Protein AF-A0A2E5Y3A7-F1 (afdb_monomer)

pLDDT: mean 93.8, std 6.62, range [43.12, 98.75]

Radius of gyration: 29.89 Å; Cα contacts (8 Å, |Δi|>4): 1494; chains: 1; bounding box: 70×61×89 Å

Mean predicted aligned error: 5.94 Å

Foldseek 3Di:
DLPDPPQFVLQKDWLAPFDAFDDQAAAEEEEDFQLALPQFSSVVVRQVNLQVVLHAYEYEYEAECPDPQFEQALVQQVLLSLLQSVVSCVVLLHHYFYHYDFVVFHFPQLLVCLEGHSEYEYEDALFPPVVVVLNVSRVNHPHIYMYGHQQALQHCSNQLAADQALVVVCVVCVVVCVVQQLDDRDDDDDDRRDHGPDDHSTDTDPSVCCVDLVVVLVSNLRHPHQLLQFHQLVDHHALLSLQLLLVCCLPPALLQQVVQQQFQLCPSSDSPNLLCSRSSRDGPSVSRNSLVVVVDPSSVVVCSCRNRLQVSLVSLSSNDPHLLDLVSADPVLVVQQVVQLPFDQPAADDLVCLQLLPDPAPLLSLQSLLQRQRLDGRLNVLLQNLLCQQSHANGPRRSSVSSLSSNQNRHSNHPHSSSSQSSSLSSHRNHDFQDDQDHRRTRRDDDDSVVVVVVHPSVSSSCVSLDAPDDDDFAEEEEALALLSLLLQLSCVSSPGQYEYEYLAPDGHVQQDWDDDPLFIFGAFDADPPLDFGNCPVSVVSCPPHHYHYNWAWQAWADDPQWIWTATPVRDIGTHSFYEYADQQLSVVRRYPDDDDPCSVVQDAQKKKKKKKRFPWFDDPVLQPDDDLQWDHWDARTSDSGGRIIITITDSVNCVVCVPPDFVVVQVVVCVRCVVVPDPRRVRIDITMDIGPHRFGDAADDDDDDLRYFYAYQNHAPPRRDSVRRSSRSSSRSNSNVSSVSVVDDDDDSDRPDDPD

Nearest PDB structures (foldseek):
  7ye0-assembly1_A  TM=8.799E-01  e=3.529E-33  Methanosarcina mazei Go1
  7vjh-assembly1_A  TM=8.944E-01  e=1.082E-31  Methanosarcina mazei Go1
  8oy8-assembly2_B  TM=9.076E-01  e=2.413E-31  Methanosarcina mazei Go1
  8kcm-assembly1_A  TM=8.719E-01  e=1.340E-31  Methanosarcina mazei Go1
  8oy6-assembly2_B  TM=8.925E-01  e=6.666E-31  Methanosarcina mazei Go1

Structure (mmCIF, N/CA/C/O backbone):
data_AF-A0A2E5Y3A7-F1
#
_entry.id   AF-A0A2E5Y3A7-F1
#
loop_
_atom_site.group_PDB
_atom_site.id
_atom_site.type_symbol
_atom_site.label_atom_id
_atom_site.label_alt_id
_atom_site.label_comp_id
_atom_site.label_asym_id
_atom_site.label_entity_id
_atom_site.label_seq_id
_atom_site.pdbx_PDB_ins_code
_atom_site.Cartn_x
_atom_site.Cartn_y
_atom_site.Cartn_z
_atom_site.occupancy
_atom_site.B_iso_or_equiv
_atom_site.auth_seq_id
_atom_site.auth_comp_id
_atom_site.auth_asym_id
_atom_site.auth_atom_id
_atom_site.pdbx_PDB_model_num
ATOM 1 N N . MET A 1 1 ? -22.353 -8.988 30.014 1.00 82.06 1 MET A N 1
ATOM 2 C CA . MET A 1 1 ? -21.190 -9.727 29.479 1.00 82.06 1 MET A CA 1
ATOM 3 C C . MET A 1 1 ? -20.056 -9.684 30.504 1.00 82.06 1 MET A C 1
ATOM 5 O O . MET A 1 1 ? -19.589 -8.594 30.811 1.00 82.06 1 MET A O 1
ATOM 9 N N . PHE A 1 2 ? -19.720 -10.824 31.126 1.00 88.38 2 PHE A N 1
ATOM 10 C CA . PHE A 1 2 ? -18.638 -11.013 32.124 1.00 88.38 2 PHE A CA 1
ATOM 11 C C . PHE A 1 2 ? -18.573 -10.039 33.332 1.00 88.38 2 PHE A C 1
ATOM 13 O O . PHE A 1 2 ? -17.586 -10.009 34.068 1.00 88.38 2 PHE A O 1
ATOM 20 N N . ASN A 1 3 ? -19.650 -9.292 33.605 1.00 89.31 3 ASN A N 1
ATOM 21 C CA . ASN A 1 3 ? -19.736 -8.161 34.549 1.00 89.31 3 ASN A CA 1
ATOM 22 C C . ASN A 1 3 ? -18.676 -7.076 34.308 1.00 89.31 3 ASN A C 1
ATOM 24 O O . ASN A 1 3 ? -18.143 -6.505 35.258 1.00 89.31 3 ASN A O 1
ATOM 28 N N . LEU A 1 4 ? -18.365 -6.804 33.040 1.00 95.56 4 LEU A N 1
ATOM 29 C CA . LEU A 1 4 ? -17.584 -5.627 32.682 1.00 95.56 4 LEU A CA 1
ATOM 30 C C . LEU A 1 4 ? -18.317 -4.343 33.122 1.00 95.56 4 LEU A C 1
ATOM 32 O O . LEU A 1 4 ? -19.550 -4.303 33.069 1.00 95.56 4 LEU A O 1
ATOM 36 N N . PRO A 1 5 ? -17.585 -3.292 33.533 1.00 95.38 5 PRO A N 1
ATOM 37 C CA . PRO A 1 5 ? -18.178 -2.000 33.864 1.00 95.38 5 PRO A CA 1
ATOM 38 C C . PRO A 1 5 ? -18.898 -1.397 32.653 1.00 95.38 5 PRO A C 1
ATOM 40 O O . PRO A 1 5 ? -18.556 -1.696 31.506 1.00 95.38 5 PRO A O 1
ATOM 43 N N . GLU A 1 6 ? -19.870 -0.512 32.905 1.00 93.56 6 GLU A N 1
ATOM 44 C CA . GLU A 1 6 ? -20.786 -0.016 31.868 1.00 93.56 6 GLU A CA 1
ATOM 45 C C . GLU A 1 6 ? -20.044 0.502 30.626 1.00 93.56 6 GLU A C 1
ATOM 47 O O . GLU A 1 6 ? -20.345 0.048 29.525 1.00 93.56 6 GLU A O 1
ATOM 52 N N . HIS A 1 7 ? -19.015 1.341 30.820 1.00 94.12 7 HIS A N 1
ATOM 53 C CA . HIS A 1 7 ? -18.219 1.965 29.752 1.00 94.12 7 HIS A CA 1
ATOM 54 C C . HIS A 1 7 ? -17.509 0.980 28.804 1.00 94.12 7 HIS A C 1
ATOM 56 O O . HIS A 1 7 ? -17.162 1.372 27.688 1.00 94.12 7 HIS A O 1
ATOM 62 N N . LEU A 1 8 ? -17.302 -0.273 29.230 1.00 97.06 8 LEU A N 1
ATOM 63 C CA . LEU A 1 8 ? -16.790 -1.363 28.394 1.00 97.06 8 LEU A CA 1
ATOM 64 C C . LEU A 1 8 ? -17.923 -2.264 27.910 1.00 97.06 8 LEU A C 1
ATOM 66 O O . LEU A 1 8 ? -17.979 -2.598 26.733 1.00 97.06 8 LEU A O 1
ATOM 70 N N . SER A 1 9 ? -18.850 -2.640 28.795 1.00 96.94 9 SER A N 1
ATOM 71 C CA . SER A 1 9 ? -19.910 -3.604 28.475 1.00 96.94 9 SER A CA 1
ATOM 72 C C . SER A 1 9 ? -20.806 -3.158 27.314 1.00 96.94 9 SER A C 1
ATOM 74 O O . SER A 1 9 ? -21.195 -3.989 26.500 1.00 96.94 9 SER A O 1
ATOM 76 N N . GLU A 1 10 ? -21.070 -1.853 27.180 1.00 96.38 10 GLU A N 1
ATOM 77 C CA . GLU A 1 10 ? -21.859 -1.294 26.074 1.00 96.38 10 GLU A CA 1
ATOM 78 C C . GLU A 1 10 ? -21.146 -1.363 24.712 1.00 96.38 10 GLU A C 1
ATOM 80 O O . GLU A 1 10 ? -21.779 -1.236 23.666 1.00 96.38 10 GLU A O 1
ATOM 85 N N . ARG A 1 11 ? -19.821 -1.546 24.723 1.00 97.69 11 ARG A N 1
ATOM 86 C CA . ARG A 1 11 ? -18.971 -1.662 23.530 1.00 97.69 11 ARG A CA 1
ATOM 87 C C . ARG A 1 11 ? -18.847 -3.097 23.048 1.00 97.69 11 ARG A C 1
ATOM 89 O O . ARG A 1 11 ? -18.307 -3.315 21.967 1.00 97.69 11 ARG A O 1
ATOM 96 N N . CYS A 1 12 ? -19.285 -4.055 23.859 1.00 97.81 12 CYS A N 1
ATOM 97 C CA . CYS A 1 12 ? -19.049 -5.465 23.620 1.00 97.81 12 CYS A CA 1
ATOM 98 C C . CYS A 1 12 ? -20.172 -6.105 22.798 1.00 97.81 12 CYS A C 1
ATOM 100 O O . CYS A 1 12 ? -21.354 -5.811 22.983 1.00 97.81 12 CYS A O 1
ATOM 102 N N . ARG A 1 13 ? -19.797 -7.068 21.959 1.00 96.19 13 ARG A N 1
ATOM 103 C CA . ARG A 1 13 ? -20.696 -7.959 21.228 1.00 96.19 13 ARG A CA 1
ATOM 104 C C . ARG A 1 13 ? -20.141 -9.383 21.281 1.00 96.19 13 ARG A C 1
ATOM 106 O O . ARG A 1 13 ? -18.950 -9.587 21.088 1.00 96.19 13 ARG A O 1
ATOM 113 N N . MET A 1 14 ? -21.008 -10.363 21.530 1.00 97.12 14 MET A N 1
ATOM 114 C CA . MET A 1 14 ? -20.636 -11.774 21.395 1.00 97.12 14 MET A CA 1
ATOM 115 C C . MET A 1 14 ? -20.523 -12.124 19.911 1.00 97.12 14 MET A C 1
ATOM 117 O O . MET A 1 14 ? -21.449 -11.835 19.147 1.00 97.12 14 MET A O 1
ATOM 121 N N . ALA A 1 15 ? -19.415 -12.746 19.519 1.00 96.94 15 ALA A N 1
ATOM 122 C CA . ALA A 1 15 ? -19.221 -13.258 18.166 1.00 96.94 15 ALA A CA 1
ATOM 123 C C . ALA A 1 15 ? -19.730 -14.702 18.010 1.00 96.94 15 ALA A C 1
ATOM 125 O O . ALA A 1 15 ? -20.079 -15.093 16.902 1.00 96.94 15 ALA A O 1
ATOM 126 N N . ASN A 1 16 ? -19.832 -15.467 19.104 1.00 96.94 16 ASN A N 1
ATOM 127 C CA . ASN A 1 16 ? -20.412 -16.813 19.141 1.00 96.94 16 ASN A CA 1
ATOM 128 C C . ASN A 1 16 ? -21.426 -16.984 20.289 1.00 96.94 16 ASN A C 1
ATOM 130 O O . ASN A 1 16 ? -21.703 -16.055 21.049 1.00 96.94 16 ASN A O 1
ATOM 134 N N . SER A 1 17 ? -22.022 -18.174 20.402 1.00 95.44 17 SER A N 1
ATOM 135 C CA . SER A 1 17 ? -23.049 -18.486 21.407 1.00 95.44 17 SER A CA 1
ATOM 136 C C . SER A 1 17 ? -22.498 -18.910 22.775 1.00 95.44 17 SER A C 1
ATOM 138 O O . SER A 1 17 ? -23.286 -19.117 23.697 1.00 95.44 17 SER A O 1
ATOM 140 N N . ILE A 1 18 ? -21.178 -19.051 22.930 1.00 94.75 18 ILE A N 1
ATOM 141 C CA . ILE A 1 18 ? -20.537 -19.524 24.166 1.00 94.75 18 ILE A CA 1
ATOM 142 C C . ILE A 1 18 ? -20.398 -18.345 25.135 1.00 94.75 18 ILE A C 1
ATOM 144 O O . ILE A 1 18 ? -19.720 -17.371 24.828 1.00 94.75 18 ILE A O 1
ATOM 148 N N . GLN A 1 19 ? -21.050 -18.404 26.300 1.00 90.00 19 GLN A N 1
ATOM 149 C CA . GLN A 1 19 ? -21.141 -17.261 27.229 1.00 90.00 19 GLN A CA 1
ATOM 150 C C . GLN A 1 19 ? -20.330 -17.414 28.518 1.00 90.00 19 GLN A C 1
ATOM 152 O O . GLN A 1 19 ? -20.164 -16.437 29.249 1.00 90.00 19 GLN A O 1
ATOM 157 N N . GLU A 1 20 ? -19.832 -18.612 28.805 1.00 90.12 20 GLU A N 1
ATOM 158 C CA . GLU A 1 20 ? -19.079 -18.919 30.019 1.00 90.12 20 GLU A CA 1
ATOM 159 C C . GLU A 1 20 ? -17.615 -19.184 29.677 1.00 90.12 20 GLU A C 1
ATOM 161 O O . GLU A 1 20 ? -17.314 -19.740 28.623 1.00 90.12 20 GLU A O 1
ATOM 166 N N . LEU A 1 21 ? -16.704 -18.759 30.558 1.00 90.12 21 LEU A N 1
ATOM 167 C CA . LEU A 1 21 ? -15.298 -19.125 30.420 1.00 90.12 21 LEU A CA 1
ATOM 168 C C . LEU A 1 21 ? -15.170 -20.627 30.676 1.00 90.12 21 LEU A C 1
ATOM 170 O O . LEU A 1 21 ? -15.662 -21.110 31.694 1.00 90.12 21 LEU A O 1
ATOM 174 N N . ASP A 1 22 ? -14.452 -21.320 29.802 1.00 74.44 22 ASP A N 1
ATOM 175 C CA . ASP A 1 22 ? -14.097 -22.726 29.980 1.00 74.44 22 ASP A CA 1
ATOM 176 C C . ASP A 1 22 ? -12.570 -22.895 29.967 1.00 74.44 22 ASP A C 1
ATOM 178 O O . ASP A 1 22 ? -11.840 -22.061 29.430 1.00 74.44 22 ASP A O 1
ATOM 182 N N . GLY A 1 23 ? -12.070 -23.956 30.596 1.00 81.88 23 GLY A N 1
ATOM 183 C CA . GLY A 1 23 ? -10.644 -24.259 30.665 1.00 81.88 23 GLY A CA 1
ATOM 184 C C . GLY A 1 23 ? -9.835 -23.338 31.588 1.00 81.88 23 GLY A C 1
ATOM 185 O O . GLY A 1 23 ? -10.364 -22.523 32.345 1.00 81.88 23 GLY A O 1
ATOM 186 N N . GLN A 1 24 ? -8.512 -23.532 31.583 1.00 86.94 24 GLN A N 1
ATOM 187 C CA . GLN A 1 24 ? -7.534 -22.805 32.416 1.00 86.94 24 GLN A CA 1
ATOM 188 C C . GLN A 1 24 ? -6.522 -22.002 31.579 1.00 86.94 24 GLN A C 1
ATOM 190 O O . GLN A 1 24 ? -5.546 -21.488 32.124 1.00 86.94 24 GLN A O 1
ATOM 195 N N . GLY A 1 25 ? -6.728 -21.912 30.263 1.00 93.69 25 GLY A N 1
ATOM 196 C CA . GLY A 1 25 ? -5.820 -21.215 29.357 1.00 93.69 25 GLY A CA 1
ATOM 197 C C . GLY A 1 25 ? -5.905 -19.689 29.447 1.00 93.69 25 GLY A C 1
ATOM 198 O O . GLY A 1 25 ? -6.652 -19.145 30.270 1.00 93.69 25 GLY A O 1
ATOM 199 N N . PRO A 1 26 ? -5.164 -18.964 28.599 1.00 96.94 26 PRO A N 1
ATOM 200 C CA . PRO A 1 26 ? -5.073 -17.517 28.691 1.00 96.94 26 PRO A CA 1
ATOM 201 C C . PRO A 1 26 ? -6.366 -16.845 28.215 1.00 96.94 26 PRO A C 1
ATOM 203 O O . PRO A 1 26 ? -7.112 -17.384 27.395 1.00 96.94 26 PRO A O 1
ATOM 206 N N . ILE A 1 27 ? -6.604 -15.629 28.697 1.00 97.88 27 ILE A N 1
ATOM 207 C CA . ILE A 1 27 ? -7.417 -14.645 27.989 1.00 97.88 27 ILE A CA 1
ATOM 208 C C . ILE A 1 27 ? -6.542 -14.103 26.858 1.00 97.88 27 ILE A C 1
ATOM 210 O O . ILE A 1 27 ? -5.498 -13.503 27.118 1.00 97.88 27 ILE A O 1
ATOM 214 N N . VAL A 1 28 ? -6.944 -14.324 25.609 1.00 98.31 28 VAL A N 1
ATOM 215 C CA . VAL A 1 28 ? -6.210 -13.829 24.439 1.00 98.31 28 VAL A CA 1
ATOM 216 C C . VAL A 1 28 ? -6.883 -12.562 23.940 1.00 98.31 28 VAL A C 1
ATOM 218 O O . VAL A 1 28 ? -8.041 -12.593 23.527 1.00 98.31 28 VAL A O 1
ATOM 221 N N . VAL A 1 29 ? -6.158 -11.445 23.949 1.00 98.75 29 VAL A N 1
ATOM 222 C CA . VAL A 1 29 ? -6.602 -10.195 23.324 1.00 98.75 29 VAL A CA 1
ATOM 223 C C . VAL A 1 29 ? -5.966 -10.101 21.942 1.00 98.75 29 VAL A C 1
ATOM 225 O O . VAL A 1 29 ? -4.791 -9.771 21.808 1.00 98.75 29 VAL A O 1
ATOM 228 N N . TRP A 1 30 ? -6.744 -10.408 20.910 1.00 98.50 30 TRP A N 1
ATOM 229 C CA . TRP A 1 30 ? -6.339 -10.327 19.511 1.00 98.50 30 TRP A CA 1
ATOM 230 C C . TRP A 1 30 ? -6.608 -8.928 18.950 1.00 98.50 30 TRP A C 1
ATOM 232 O O . TRP A 1 30 ? -7.759 -8.561 18.701 1.00 98.50 30 TRP A O 1
ATOM 242 N N . LEU A 1 31 ? -5.549 -8.154 18.718 1.00 97.81 31 LEU A N 1
ATOM 243 C CA . LEU A 1 31 ? -5.640 -6.789 18.193 1.00 97.81 31 LEU A CA 1
ATOM 244 C C . LEU A 1 31 ? -5.389 -6.761 16.681 1.00 97.81 31 LEU A C 1
ATOM 246 O O . LEU A 1 31 ? -4.356 -7.244 16.213 1.00 97.81 31 LEU A O 1
ATOM 250 N N . LYS A 1 32 ? -6.324 -6.173 15.923 1.00 94.00 32 LYS A N 1
ATOM 251 C CA . LYS A 1 32 ? -6.221 -5.995 14.460 1.00 94.00 32 LYS A CA 1
ATOM 252 C C . LYS A 1 32 ? -5.983 -4.536 14.054 1.00 94.00 32 LYS A C 1
ATOM 254 O O . LYS A 1 32 ? -5.368 -4.276 13.028 1.00 94.00 32 LYS A O 1
ATOM 259 N N . SER A 1 33 ? -6.504 -3.598 14.839 1.00 94.69 33 SER A N 1
ATOM 260 C CA . SER A 1 33 ? -6.679 -2.185 14.477 1.00 94.69 33 SER A CA 1
ATOM 261 C C . SER A 1 33 ? -6.700 -1.223 15.676 1.00 94.69 33 SER A C 1
ATOM 263 O O . SER A 1 33 ? -6.912 -0.035 15.482 1.00 94.69 33 SER A O 1
ATOM 265 N N . SER A 1 34 ? -6.515 -1.688 16.917 1.00 97.50 34 SER A N 1
ATOM 266 C CA . SER A 1 34 ? -6.374 -0.843 18.116 1.00 97.50 34 SER A CA 1
ATOM 267 C C . SER A 1 34 ? -4.986 -0.985 18.745 1.00 97.50 34 SER A C 1
ATOM 269 O O . SER A 1 34 ? -4.831 -1.451 19.872 1.00 97.50 34 SER A O 1
ATOM 271 N N . LEU A 1 35 ? -3.955 -0.596 17.991 1.00 98.38 35 LEU A N 1
ATOM 272 C CA . LEU A 1 35 ? -2.545 -0.810 18.335 1.00 98.38 35 LEU A CA 1
ATOM 273 C C . LEU A 1 35 ? -2.000 0.277 19.270 1.00 98.38 35 LEU A C 1
ATOM 275 O O . LEU A 1 35 ? -1.125 1.065 18.907 1.00 98.38 35 LEU A O 1
ATOM 279 N N . ARG A 1 36 ? -2.560 0.321 20.478 1.00 98.19 36 ARG A N 1
ATOM 280 C CA . ARG A 1 36 ? -2.144 1.201 21.572 1.00 98.19 36 ARG A CA 1
ATOM 281 C C . ARG A 1 36 ? -2.370 0.531 22.921 1.00 98.19 36 ARG A C 1
ATOM 283 O O . ARG A 1 36 ? -3.210 -0.367 23.035 1.00 98.19 36 ARG A O 1
ATOM 290 N N . THR A 1 37 ? -1.718 1.039 23.956 1.00 96.56 37 THR A N 1
ATOM 291 C CA . THR A 1 37 ? -1.928 0.574 25.333 1.00 96.56 37 THR A CA 1
ATOM 292 C C . THR A 1 37 ? -2.772 1.532 26.169 1.00 96.56 37 THR A C 1
ATOM 294 O O . THR A 1 37 ? -3.498 1.082 27.056 1.00 96.56 37 THR A O 1
ATOM 297 N N . HIS A 1 38 ? -2.766 2.830 25.857 1.00 94.94 38 HIS A N 1
ATOM 298 C CA . HIS A 1 38 ? -3.558 3.827 26.570 1.00 94.94 38 HIS A CA 1
ATOM 299 C C . HIS A 1 38 ? -5.018 3.851 26.094 1.00 94.94 38 HIS A C 1
ATOM 301 O O . HIS A 1 38 ? -5.309 3.930 24.897 1.00 94.94 38 HIS A O 1
ATOM 307 N N . GLU A 1 39 ? -5.958 3.842 27.045 1.00 95.94 39 GLU A N 1
ATOM 308 C CA . GLU A 1 39 ? -7.408 3.862 26.788 1.00 95.94 39 GLU A CA 1
ATOM 309 C C . GLU A 1 39 ? -7.834 2.861 25.705 1.00 95.94 39 GLU A C 1
ATOM 311 O O . GLU A 1 39 ? -8.492 3.220 24.719 1.00 95.94 39 GLU A O 1
ATOM 316 N N . ASN A 1 40 ? -7.391 1.611 25.837 1.00 97.81 40 ASN A N 1
ATOM 317 C CA . ASN A 1 40 ? -7.734 0.540 24.914 1.00 97.81 40 ASN A CA 1
ATOM 318 C C . ASN A 1 40 ? -8.821 -0.357 25.532 1.00 97.81 40 ASN A C 1
ATOM 320 O O . ASN A 1 40 ? -8.504 -1.178 26.395 1.00 97.81 40 ASN A O 1
ATOM 324 N N . PRO A 1 41 ? -10.086 -0.265 25.071 1.00 98.06 41 PRO A N 1
ATOM 325 C CA . PRO A 1 41 ? -11.188 -1.027 25.656 1.00 98.06 41 PRO A CA 1
ATOM 326 C C . PRO A 1 41 ? -10.985 -2.547 25.637 1.00 98.06 41 PRO A C 1
ATOM 328 O O . PRO A 1 41 ? -11.442 -3.228 26.553 1.00 98.06 41 PRO A O 1
ATOM 331 N N . ALA A 1 42 ? -10.309 -3.086 24.615 1.00 98.38 42 ALA A N 1
ATOM 332 C CA . ALA A 1 42 ? -10.057 -4.520 24.501 1.00 98.38 42 ALA A CA 1
ATOM 333 C C . ALA A 1 42 ? -9.033 -5.006 25.538 1.00 98.38 42 ALA A C 1
ATOM 335 O O . ALA A 1 42 ? -9.261 -6.018 26.202 1.00 98.38 42 ALA A O 1
ATOM 336 N N . ILE A 1 43 ? -7.942 -4.254 25.725 1.00 97.75 43 ILE A N 1
ATOM 337 C CA . ILE A 1 43 ? -6.928 -4.554 26.747 1.00 97.75 43 ILE A CA 1
ATOM 338 C C . ILE A 1 43 ? -7.522 -4.375 28.145 1.00 97.75 43 ILE A C 1
ATOM 340 O O . ILE A 1 43 ? -7.357 -5.248 28.993 1.00 97.75 43 ILE A O 1
ATOM 344 N N . ASP A 1 44 ? -8.263 -3.291 28.379 1.00 97.31 44 ASP A N 1
ATOM 345 C CA . ASP A 1 44 ? -8.905 -3.005 29.664 1.00 97.31 44 ASP A CA 1
ATOM 346 C C . ASP A 1 44 ? -9.900 -4.104 30.064 1.00 97.31 44 ASP A C 1
ATOM 348 O O . ASP A 1 44 ? -9.873 -4.590 31.199 1.00 97.31 44 ASP A O 1
ATOM 352 N N . ALA A 1 45 ? -10.728 -4.569 29.122 1.00 97.75 45 ALA A N 1
ATOM 353 C CA . ALA A 1 45 ? -11.611 -5.709 29.347 1.00 97.75 45 ALA A CA 1
ATOM 354 C C . ALA A 1 45 ? -10.822 -6.994 29.647 1.00 97.75 45 ALA A C 1
ATOM 356 O O . ALA A 1 45 ? -11.166 -7.713 30.588 1.00 97.75 45 ALA A O 1
ATOM 357 N N . GLY A 1 46 ? -9.744 -7.253 28.898 1.00 96.94 46 GLY A N 1
ATOM 358 C CA . GLY A 1 46 ? -8.843 -8.381 29.131 1.00 96.94 46 GLY A CA 1
ATOM 359 C C . GLY A 1 46 ? -8.245 -8.373 30.535 1.00 96.94 46 GLY A C 1
ATOM 360 O O . GLY A 1 46 ? -8.327 -9.380 31.232 1.00 96.94 46 GLY A O 1
ATOM 361 N N . ARG A 1 47 ? -7.738 -7.224 30.998 1.00 96.44 47 ARG A N 1
ATOM 362 C CA . ARG A 1 47 ? -7.181 -7.045 32.351 1.00 96.44 47 ARG A CA 1
ATOM 363 C C . ARG A 1 47 ? -8.222 -7.293 33.440 1.00 96.44 47 ARG A C 1
ATOM 365 O O . ARG A 1 47 ? -7.947 -8.029 34.385 1.00 96.44 47 ARG A O 1
ATOM 372 N N . ILE A 1 48 ? -9.423 -6.726 33.299 1.00 96.06 48 ILE A N 1
ATOM 373 C CA . ILE A 1 48 ? -10.512 -6.902 34.276 1.00 96.06 48 ILE A CA 1
ATOM 374 C C . ILE A 1 48 ? -10.911 -8.377 34.383 1.00 96.06 48 ILE A C 1
ATOM 376 O O . ILE A 1 48 ? -11.054 -8.902 35.488 1.00 96.06 48 ILE A O 1
ATOM 380 N N . ILE A 1 49 ? -11.094 -9.049 33.245 1.00 95.69 49 ILE A N 1
ATOM 381 C CA . ILE A 1 49 ? -11.533 -10.447 33.205 1.00 95.69 49 ILE A CA 1
ATOM 382 C C . ILE A 1 49 ? -10.415 -11.373 33.698 1.00 95.69 49 ILE A C 1
ATOM 384 O O . ILE A 1 49 ? -10.675 -12.229 34.541 1.00 95.69 49 ILE A O 1
ATOM 388 N N . ALA A 1 50 ? -9.175 -11.176 33.246 1.00 95.06 50 ALA A N 1
ATOM 389 C CA . ALA A 1 50 ? -8.024 -11.963 33.683 1.00 95.06 50 ALA A CA 1
ATOM 390 C C . ALA A 1 50 ? -7.833 -11.894 35.203 1.00 95.06 50 ALA A C 1
ATOM 392 O O . ALA A 1 50 ? -7.725 -12.934 35.852 1.00 95.06 50 ALA A O 1
ATOM 393 N N . ASN A 1 51 ? -7.897 -10.690 35.783 1.00 93.94 51 ASN A N 1
ATOM 394 C CA . ASN A 1 51 ? -7.818 -10.496 37.229 1.00 93.94 51 ASN A CA 1
ATOM 395 C C . ASN A 1 51 ? -8.987 -11.176 37.962 1.00 93.94 51 ASN A C 1
ATOM 397 O O . ASN A 1 51 ? -8.787 -11.929 38.910 1.00 93.94 51 ASN A O 1
ATOM 401 N N . LYS A 1 52 ? -10.222 -10.963 37.492 1.00 92.62 52 LYS A N 1
ATOM 402 C CA . LYS A 1 52 ? -11.428 -11.509 38.130 1.00 92.62 52 LYS A CA 1
ATOM 403 C C . LYS A 1 52 ? -11.461 -13.038 38.159 1.00 92.62 52 LYS A C 1
ATOM 405 O O . LYS A 1 52 ? -11.923 -13.614 39.139 1.00 92.62 52 LYS A O 1
ATOM 410 N N . PHE A 1 53 ? -11.028 -13.685 37.080 1.00 92.44 53 PHE A N 1
ATOM 411 C CA . PHE A 1 53 ? -11.073 -15.143 36.938 1.00 92.44 53 PHE A CA 1
ATOM 412 C C . PHE A 1 53 ? -9.714 -15.816 37.188 1.00 92.44 53 PHE A C 1
ATOM 414 O O . PHE A 1 53 ? -9.589 -17.023 36.986 1.00 92.44 53 PHE A O 1
ATOM 421 N N . ASN A 1 54 ? -8.706 -15.057 37.636 1.00 92.19 54 ASN A N 1
ATOM 422 C CA . ASN A 1 54 ? -7.336 -15.520 37.871 1.00 92.19 54 ASN A CA 1
ATOM 423 C C . ASN A 1 54 ? -6.754 -16.305 36.674 1.00 92.19 54 ASN A C 1
ATOM 425 O O . ASN A 1 54 ? -6.284 -17.443 36.799 1.00 92.19 54 ASN A O 1
ATOM 429 N N . ARG A 1 55 ? -6.841 -15.700 35.486 1.00 93.94 55 ARG A N 1
ATOM 430 C CA . ARG A 1 55 ? -6.374 -16.265 34.213 1.00 93.94 55 ARG A CA 1
ATOM 431 C C . ARG A 1 55 ? -5.136 -15.523 33.708 1.00 93.94 55 ARG A C 1
ATOM 433 O O . ARG A 1 55 ? -5.022 -14.324 33.963 1.00 93.94 55 ARG A O 1
ATOM 440 N N . PRO A 1 56 ? -4.238 -16.194 32.966 1.00 96.38 56 PRO A N 1
ATOM 441 C CA . PRO A 1 56 ? -3.186 -15.496 32.245 1.00 96.38 56 PRO A CA 1
ATOM 442 C C . PRO A 1 56 ? -3.757 -14.522 31.209 1.00 96.38 56 PRO A C 1
ATOM 444 O O . PRO A 1 56 ? -4.836 -14.778 30.671 1.00 96.38 56 PRO A O 1
ATOM 447 N N . LEU A 1 57 ? -3.051 -13.431 30.912 1.00 97.38 57 LEU A N 1
ATOM 448 C CA . LEU A 1 57 ? -3.435 -12.478 29.863 1.00 97.38 57 LEU A CA 1
ATOM 449 C C . LEU A 1 57 ? -2.341 -12.397 28.802 1.00 97.38 57 LEU A C 1
ATOM 451 O O . LEU A 1 57 ? -1.197 -12.091 29.123 1.00 97.38 57 LEU A O 1
ATOM 455 N N . LEU A 1 58 ? -2.720 -12.606 27.543 1.00 97.94 58 LEU A N 1
ATOM 456 C CA . LEU A 1 58 ? -1.813 -12.549 26.403 1.00 97.94 58 LEU A CA 1
ATOM 457 C C . LEU A 1 58 ? -2.354 -11.583 25.345 1.00 97.94 58 LEU A C 1
ATOM 459 O O . LEU A 1 58 ? -3.440 -11.797 24.800 1.00 97.94 58 LEU A O 1
ATOM 463 N N . ILE A 1 59 ? -1.594 -10.534 25.026 1.00 98.62 59 ILE A N 1
ATOM 464 C CA . ILE A 1 59 ? -1.893 -9.635 23.907 1.00 98.62 59 ILE A CA 1
ATOM 465 C C . ILE A 1 59 ? -1.240 -10.194 22.645 1.00 98.62 59 ILE A C 1
ATOM 467 O O . ILE A 1 59 ? -0.020 -10.329 22.568 1.00 98.62 59 ILE A O 1
ATOM 471 N N . TYR A 1 60 ? -2.057 -10.497 21.642 1.00 98.56 60 TYR A N 1
ATOM 472 C CA . TYR A 1 60 ? -1.623 -11.031 20.358 1.00 98.56 60 TYR A CA 1
ATOM 473 C C . TYR A 1 60 ? -1.854 -10.007 19.242 1.00 98.56 60 TYR A C 1
ATOM 475 O O . TYR A 1 60 ? -2.995 -9.628 18.957 1.00 98.56 60 TYR A O 1
ATOM 483 N N . GLN A 1 61 ? -0.771 -9.603 18.575 1.00 98.25 61 GLN A N 1
ATOM 484 C CA . GLN A 1 61 ? -0.817 -8.853 17.320 1.00 98.25 61 GLN A CA 1
ATOM 485 C C . GLN A 1 61 ? -0.373 -9.764 16.172 1.00 98.25 61 GLN A C 1
ATOM 487 O O . GLN A 1 61 ? 0.762 -10.239 16.139 1.00 98.25 61 GLN A O 1
ATOM 492 N N . GLY A 1 62 ? -1.273 -9.983 15.213 1.00 96.50 62 GLY A N 1
ATOM 493 C CA . GLY A 1 62 ? -0.975 -10.690 13.970 1.00 96.50 62 GLY A CA 1
ATOM 494 C C . GLY A 1 62 ? -0.918 -9.721 12.794 1.00 96.50 62 GLY A C 1
ATOM 495 O O . GLY A 1 62 ? -1.898 -9.027 12.532 1.00 96.50 62 GLY A O 1
ATOM 496 N N . ILE A 1 63 ? 0.203 -9.701 12.078 1.00 97.00 63 ILE A N 1
ATOM 497 C CA . ILE A 1 63 ? 0.357 -9.010 10.795 1.00 97.00 63 ILE A CA 1
ATOM 498 C C . ILE A 1 63 ? 0.347 -10.084 9.709 1.00 97.00 63 ILE A C 1
ATOM 500 O O . ILE A 1 63 ? 1.233 -10.934 9.681 1.00 97.00 63 ILE A O 1
ATOM 504 N N . ASP A 1 64 ? -0.674 -10.084 8.856 1.00 95.06 64 ASP A N 1
ATOM 505 C CA . ASP A 1 64 ? -0.756 -10.998 7.713 1.00 95.06 64 ASP A CA 1
ATOM 506 C C . ASP A 1 64 ? -0.260 -10.288 6.450 1.00 95.06 64 ASP A C 1
ATOM 508 O O . ASP A 1 64 ? -0.510 -9.103 6.288 1.00 95.06 64 ASP A O 1
ATOM 512 N N . GLU A 1 65 ? 0.407 -10.981 5.538 1.00 95.62 65 GLU A N 1
ATOM 513 C CA . GLU A 1 65 ? 0.841 -10.409 4.253 1.00 95.62 65 GLU A CA 1
ATOM 514 C C . GLU A 1 65 ? -0.220 -10.534 3.144 1.00 95.62 65 GLU A C 1
ATOM 516 O O . GLU A 1 65 ? -0.049 -9.997 2.057 1.00 95.62 65 GLU A O 1
ATOM 521 N N . ARG A 1 66 ? -1.323 -11.255 3.392 1.00 93.94 66 ARG A N 1
ATOM 522 C CA . ARG A 1 66 ? -2.352 -11.580 2.385 1.00 93.94 66 ARG A CA 1
ATOM 523 C C . ARG A 1 66 ? -3.594 -10.696 2.471 1.00 93.94 66 ARG A C 1
ATOM 525 O O . ARG A 1 66 ? -4.591 -10.987 1.810 1.00 93.94 66 ARG A O 1
ATOM 532 N N . TYR A 1 67 ? -3.596 -9.658 3.312 1.00 92.62 67 TYR A N 1
ATOM 533 C CA . TYR A 1 67 ? -4.689 -8.685 3.267 1.00 92.62 67 TYR A CA 1
ATOM 534 C C . TYR A 1 67 ? -4.600 -7.847 1.975 1.00 92.62 67 TYR A C 1
ATOM 536 O O . TYR A 1 67 ? -3.502 -7.651 1.449 1.00 92.62 67 TYR A O 1
ATOM 544 N N . PRO A 1 68 ? -5.729 -7.333 1.454 1.00 92.31 68 PRO A N 1
ATOM 545 C CA . PRO A 1 68 ? -5.733 -6.543 0.224 1.00 92.31 68 PRO A CA 1
ATOM 546 C C . PRO A 1 68 ? -4.769 -5.350 0.269 1.00 92.31 68 PRO A C 1
ATOM 548 O O . PRO A 1 68 ? -4.796 -4.540 1.202 1.00 92.31 68 PRO A O 1
ATOM 551 N N . HIS A 1 69 ? -3.937 -5.235 -0.767 1.00 95.38 69 HIS A N 1
ATOM 552 C CA . HIS A 1 69 ? -2.916 -4.192 -0.913 1.00 95.38 69 HIS A CA 1
ATOM 553 C C . HIS A 1 69 ? -1.877 -4.154 0.222 1.00 95.38 69 HIS A C 1
ATOM 555 O O . HIS A 1 69 ? -1.426 -3.084 0.641 1.00 95.38 69 HIS A O 1
ATOM 561 N N . ALA A 1 70 ? -1.508 -5.320 0.753 1.00 97.00 70 ALA A N 1
ATOM 562 C CA . ALA A 1 70 ? -0.368 -5.449 1.645 1.00 97.00 70 ALA A CA 1
ATOM 563 C C . ALA A 1 70 ? 0.914 -4.930 0.982 1.00 97.00 70 ALA A C 1
ATOM 565 O O . ALA A 1 70 ? 1.289 -5.366 -0.103 1.00 97.00 70 ALA A O 1
ATOM 566 N N . SER A 1 71 ? 1.589 -3.999 1.655 1.00 98.31 71 SER A N 1
ATOM 567 C CA . SER A 1 71 ? 2.789 -3.345 1.135 1.00 98.31 71 SER A CA 1
ATOM 568 C C . SER A 1 71 ? 3.812 -3.047 2.221 1.00 98.31 71 SER A C 1
ATOM 570 O O . SER A 1 71 ? 3.480 -3.038 3.419 1.00 98.31 71 SER A O 1
ATOM 572 N N . ALA A 1 72 ? 5.044 -2.751 1.797 1.00 98.31 72 ALA A N 1
ATOM 573 C CA . ALA A 1 72 ? 6.123 -2.315 2.677 1.00 98.31 72 ALA A CA 1
ATOM 574 C C . ALA A 1 72 ? 5.708 -1.103 3.521 1.00 98.31 72 ALA A C 1
ATOM 576 O O . ALA A 1 72 ? 5.997 -1.053 4.716 1.00 98.31 72 ALA A O 1
ATOM 577 N N . ARG A 1 73 ? 4.957 -0.160 2.938 1.00 97.94 73 ARG A N 1
ATOM 578 C CA . ARG A 1 73 ? 4.391 0.994 3.649 1.00 97.94 73 ARG A CA 1
ATOM 579 C C . ARG A 1 73 ? 3.567 0.605 4.869 1.00 97.94 73 ARG A C 1
ATOM 581 O O . ARG A 1 73 ? 3.859 1.062 5.975 1.00 97.94 73 ARG A O 1
ATOM 588 N N . HIS A 1 74 ? 2.534 -0.208 4.672 1.00 97.88 74 HIS A N 1
ATOM 589 C CA . HIS A 1 74 ? 1.604 -0.556 5.746 1.00 97.88 74 HIS A CA 1
ATOM 590 C C . HIS A 1 74 ? 2.252 -1.485 6.769 1.00 97.88 74 HIS A C 1
ATOM 592 O O . HIS A 1 74 ? 2.098 -1.271 7.971 1.00 97.88 74 HIS A O 1
ATOM 598 N N . HIS A 1 75 ? 3.053 -2.452 6.313 1.00 98.19 75 HIS A N 1
ATOM 599 C CA . HIS A 1 75 ? 3.813 -3.318 7.212 1.00 98.19 75 HIS A CA 1
ATOM 600 C C . HIS A 1 75 ? 4.777 -2.511 8.074 1.00 98.19 75 HIS A C 1
ATOM 602 O O . HIS A 1 75 ? 4.830 -2.716 9.283 1.00 98.19 75 HIS A O 1
ATOM 608 N N . ASN A 1 76 ? 5.475 -1.530 7.497 1.00 97.69 76 ASN A N 1
ATOM 609 C CA . ASN A 1 76 ? 6.379 -0.695 8.269 1.00 97.69 76 ASN A CA 1
ATOM 610 C C . ASN A 1 76 ? 5.640 0.074 9.376 1.00 97.69 76 ASN A C 1
ATOM 612 O O . ASN A 1 76 ? 6.099 0.082 10.511 1.00 97.69 76 ASN A O 1
ATOM 616 N N . VAL A 1 77 ? 4.466 0.643 9.100 1.00 97.81 77 VAL A N 1
ATOM 617 C CA . VAL A 1 77 ? 3.660 1.332 10.125 1.00 97.81 77 VAL A CA 1
ATOM 618 C C . VAL A 1 77 ? 3.191 0.380 11.235 1.00 97.81 77 VAL A C 1
ATOM 620 O O . VAL A 1 77 ? 3.228 0.735 12.414 1.00 97.81 77 VAL A O 1
ATOM 623 N N . LEU A 1 78 ? 2.800 -0.848 10.886 1.00 98.25 78 LEU A N 1
ATOM 624 C CA . LEU A 1 78 ? 2.399 -1.868 11.861 1.00 98.25 78 LEU A CA 1
ATOM 625 C C . LEU A 1 78 ? 3.572 -2.343 12.736 1.00 98.25 78 LEU A C 1
ATOM 627 O O . LEU A 1 78 ? 3.372 -2.610 13.922 1.00 98.25 78 LEU A O 1
ATOM 631 N N . LEU A 1 79 ? 4.790 -2.411 12.186 1.00 98.19 79 LEU A N 1
ATOM 632 C CA . LEU A 1 79 ? 6.006 -2.739 12.941 1.00 98.19 79 LEU A CA 1
ATOM 633 C C . LEU A 1 79 ? 6.429 -1.602 13.887 1.00 98.19 79 LEU A C 1
ATOM 635 O O . LEU A 1 79 ? 6.880 -1.883 14.997 1.00 98.19 79 LEU A O 1
ATOM 639 N N . ASP A 1 80 ? 6.228 -0.331 13.509 1.00 97.44 80 ASP A N 1
ATOM 640 C CA . ASP A 1 80 ? 6.386 0.794 14.449 1.00 97.44 80 ASP A CA 1
ATOM 641 C C . ASP A 1 80 ? 5.417 0.657 15.628 1.00 97.44 80 ASP A C 1
ATOM 643 O O . ASP A 1 80 ? 5.806 0.813 16.785 1.00 97.44 80 ASP A O 1
ATOM 647 N N . ALA A 1 81 ? 4.157 0.316 15.347 1.00 98.12 81 ALA A N 1
ATOM 648 C CA . ALA A 1 81 ? 3.163 0.109 16.392 1.00 98.12 81 ALA A CA 1
ATOM 649 C C . ALA A 1 81 ? 3.494 -1.085 17.291 1.00 98.12 81 ALA A C 1
ATOM 651 O O . ALA A 1 81 ? 3.312 -0.995 18.500 1.00 98.12 81 ALA A O 1
ATOM 652 N N . ALA A 1 82 ? 4.042 -2.166 16.733 1.00 98.50 82 ALA A N 1
ATOM 653 C CA . ALA A 1 82 ? 4.452 -3.329 17.511 1.00 98.50 82 ALA A CA 1
ATOM 654 C C . ALA A 1 82 ? 5.550 -3.000 18.539 1.00 98.50 82 ALA A C 1
ATOM 656 O O . ALA A 1 82 ? 5.516 -3.525 19.652 1.00 98.50 82 ALA A O 1
ATOM 657 N N . LEU A 1 83 ? 6.499 -2.118 18.194 1.00 98.00 83 LEU A N 1
ATOM 658 C CA . LEU A 1 83 ? 7.523 -1.636 19.128 1.00 98.00 83 LEU A CA 1
ATOM 659 C C . LEU A 1 83 ? 6.896 -0.892 20.315 1.00 98.00 83 LEU A C 1
ATOM 661 O O . LEU A 1 83 ? 7.243 -1.169 21.464 1.00 98.00 83 LEU A O 1
ATOM 665 N N . ASP A 1 84 ? 5.955 0.017 20.051 1.00 98.00 84 ASP A N 1
ATOM 666 C CA . ASP A 1 84 ? 5.263 0.773 21.102 1.00 98.00 84 ASP A CA 1
ATOM 667 C C . ASP A 1 84 ? 4.345 -0.125 21.943 1.00 98.00 84 ASP A C 1
ATOM 669 O O . ASP A 1 84 ? 4.351 -0.026 23.170 1.00 98.00 84 ASP A O 1
ATOM 673 N N . MET A 1 85 ? 3.631 -1.060 21.310 1.00 98.31 85 MET A N 1
ATOM 674 C CA . MET A 1 85 ? 2.825 -2.078 21.989 1.00 98.31 85 MET A CA 1
ATOM 675 C C . MET A 1 85 ? 3.667 -2.929 22.935 1.00 98.31 85 MET A C 1
ATOM 677 O O . MET A 1 85 ? 3.268 -3.138 24.079 1.00 98.31 85 MET A O 1
ATOM 681 N N . HIS A 1 86 ? 4.845 -3.379 22.496 1.00 97.88 86 HIS A N 1
ATOM 682 C CA . HIS A 1 86 ? 5.751 -4.161 23.332 1.00 97.88 86 HIS A CA 1
ATOM 683 C C . HIS A 1 86 ? 6.202 -3.380 24.571 1.00 97.88 86 HIS A C 1
ATOM 685 O O . HIS A 1 86 ? 6.124 -3.903 25.683 1.00 97.88 86 HIS A O 1
ATOM 691 N N . GLN A 1 87 ? 6.607 -2.114 24.412 1.00 96.94 87 GLN A N 1
ATOM 692 C CA . GLN A 1 87 ? 7.012 -1.283 25.552 1.00 96.94 87 GLN A CA 1
ATOM 693 C C . GLN A 1 87 ? 5.840 -0.965 26.488 1.00 96.94 87 GLN A C 1
ATOM 695 O O . GLN A 1 87 ? 5.984 -1.070 27.706 1.00 96.94 87 GLN A O 1
ATOM 700 N N . GLY A 1 88 ? 4.677 -0.612 25.936 1.00 96.12 88 GLY A N 1
ATOM 701 C CA . GLY A 1 88 ? 3.484 -0.307 26.722 1.00 96.12 88 GLY A CA 1
ATOM 702 C C . GLY A 1 88 ? 2.978 -1.523 27.502 1.00 96.12 88 GLY A C 1
ATOM 703 O O . GLY A 1 88 ? 2.700 -1.416 28.695 1.00 96.12 88 GLY A O 1
ATOM 704 N N . CYS A 1 89 ? 2.932 -2.704 26.877 1.00 96.62 89 CYS A N 1
ATOM 705 C CA . CYS A 1 89 ? 2.519 -3.937 27.553 1.00 96.62 89 CYS A CA 1
ATOM 706 C C . CYS A 1 89 ? 3.520 -4.335 28.643 1.00 96.62 89 CYS A C 1
ATOM 708 O O . CYS A 1 89 ? 3.104 -4.683 29.746 1.00 96.62 89 CYS A O 1
ATOM 710 N N . LYS A 1 90 ? 4.827 -4.185 28.388 1.00 95.06 90 LYS A N 1
ATOM 711 C CA . LYS A 1 90 ? 5.873 -4.400 29.398 1.00 95.06 90 LYS A CA 1
ATOM 712 C C . LYS A 1 90 ? 5.700 -3.480 30.608 1.00 95.06 90 LYS A C 1
ATOM 714 O O . LYS A 1 90 ? 5.828 -3.946 31.735 1.00 95.06 90 LYS A O 1
ATOM 719 N N . HIS A 1 91 ? 5.373 -2.204 30.393 1.00 93.06 91 HIS A N 1
ATOM 720 C CA . HIS A 1 91 ? 5.090 -1.268 31.485 1.00 93.06 91 HIS A CA 1
ATOM 721 C C . HIS A 1 91 ? 3.841 -1.666 32.287 1.00 93.06 91 HIS A C 1
ATOM 723 O O . HIS A 1 91 ? 3.828 -1.555 33.509 1.00 93.06 91 HIS A O 1
ATOM 729 N N . LEU A 1 92 ? 2.811 -2.178 31.611 1.00 92.56 92 LEU A N 1
ATOM 730 C CA . LEU A 1 92 ? 1.595 -2.686 32.251 1.00 92.56 92 LEU A CA 1
ATOM 731 C C . LEU A 1 92 ? 1.768 -4.072 32.903 1.00 92.56 92 LEU A C 1
ATOM 733 O O . LEU A 1 92 ? 0.822 -4.556 33.524 1.00 92.56 92 LEU A O 1
ATOM 737 N N . GLY A 1 93 ? 2.931 -4.719 32.753 1.00 93.50 93 GLY A N 1
ATOM 738 C CA . GLY A 1 93 ? 3.171 -6.081 33.233 1.00 93.50 93 GLY A CA 1
ATOM 739 C C . GLY A 1 93 ? 2.338 -7.140 32.503 1.00 93.50 93 GLY A C 1
ATOM 740 O O . GLY A 1 93 ? 1.860 -8.073 33.140 1.00 93.50 93 GLY A O 1
ATOM 741 N N . ILE A 1 94 ? 2.111 -6.969 31.196 1.00 95.06 94 ILE A N 1
ATOM 742 C CA . ILE A 1 94 ? 1.290 -7.855 30.357 1.00 95.06 94 ILE A CA 1
ATOM 743 C C . ILE A 1 94 ? 2.157 -8.489 29.265 1.00 95.06 94 ILE A C 1
ATOM 745 O O . ILE A 1 94 ? 2.952 -7.800 28.620 1.00 95.06 94 ILE A O 1
ATOM 749 N N . ASP A 1 95 ? 1.953 -9.781 29.006 1.00 96.75 95 ASP A N 1
ATOM 750 C CA . ASP A 1 95 ? 2.629 -10.483 27.918 1.00 96.75 95 ASP A CA 1
ATOM 751 C C . ASP A 1 95 ? 2.107 -10.007 26.553 1.00 96.75 95 ASP A C 1
ATOM 753 O O . ASP A 1 95 ? 0.902 -9.995 26.288 1.00 96.75 95 ASP A O 1
ATOM 757 N N . TYR A 1 96 ? 3.031 -9.645 25.662 1.00 98.25 96 TYR A N 1
ATOM 758 C CA . TYR A 1 96 ? 2.746 -9.238 24.288 1.00 98.25 96 TYR A CA 1
ATOM 759 C C . TYR A 1 96 ? 3.552 -10.083 23.307 1.00 98.25 96 TYR A C 1
ATOM 761 O O . TYR A 1 96 ? 4.771 -10.208 23.441 1.00 98.25 96 TYR A O 1
ATOM 769 N N . VAL A 1 97 ? 2.871 -10.618 22.295 1.00 98.31 97 VAL A N 1
ATOM 770 C CA . VAL A 1 97 ? 3.472 -11.456 21.257 1.00 98.31 97 VAL A CA 1
ATOM 771 C C . VAL A 1 97 ? 3.102 -10.948 19.866 1.00 98.31 97 VAL A C 1
ATOM 773 O O . VAL A 1 97 ? 1.933 -10.704 19.555 1.00 98.31 97 VAL A O 1
ATOM 776 N N . LEU A 1 98 ? 4.125 -10.810 19.020 1.00 98.62 98 LEU A N 1
ATOM 777 C CA . LEU A 1 98 ? 3.993 -10.407 17.625 1.00 98.62 98 LEU A CA 1
ATOM 778 C C . LEU A 1 98 ? 4.177 -11.618 16.712 1.00 98.62 98 LEU A C 1
ATOM 780 O O . LEU A 1 98 ? 5.199 -12.305 16.770 1.00 98.62 98 LEU A O 1
ATOM 784 N N . HIS A 1 99 ? 3.219 -11.815 15.815 1.00 98.19 99 HIS A N 1
ATOM 785 C CA . HIS A 1 99 ? 3.320 -12.748 14.703 1.00 98.19 99 HIS A CA 1
ATOM 786 C C . HIS A 1 99 ? 3.275 -11.987 13.380 1.00 98.19 99 HIS A C 1
ATOM 788 O O . HIS A 1 99 ? 2.382 -11.168 13.165 1.00 98.19 99 HIS A O 1
ATOM 794 N N . VAL A 1 100 ? 4.214 -12.287 12.486 1.00 98.19 100 VAL A N 1
ATOM 795 C CA . VAL A 1 100 ? 4.224 -11.779 11.109 1.00 98.19 100 VAL A CA 1
ATOM 796 C C . VAL A 1 100 ? 4.138 -12.975 10.175 1.00 98.19 100 VAL A C 1
ATOM 798 O O . VAL A 1 100 ? 5.095 -13.752 10.085 1.00 98.19 100 VAL A O 1
ATOM 801 N N . ALA A 1 101 ? 2.983 -13.136 9.529 1.00 96.94 101 ALA A N 1
ATOM 802 C CA . ALA A 1 101 ? 2.746 -14.220 8.592 1.00 96.94 101 ALA A CA 1
ATOM 803 C C . ALA A 1 101 ? 3.565 -13.981 7.326 1.00 96.94 101 ALA A C 1
ATOM 805 O O . ALA A 1 101 ? 3.463 -12.928 6.704 1.00 96.94 101 ALA A O 1
ATOM 806 N N . ARG A 1 102 ? 4.368 -14.979 6.980 1.00 96.31 102 ARG A N 1
ATOM 807 C CA . ARG A 1 102 ? 5.295 -14.980 5.848 1.00 96.31 102 ARG A CA 1
ATOM 808 C C . ARG A 1 102 ? 5.548 -16.407 5.403 1.00 96.31 102 ARG A C 1
ATOM 810 O O . ARG A 1 102 ? 5.102 -17.338 6.080 1.00 96.31 102 ARG A O 1
ATOM 817 N N . ASP A 1 103 ? 6.248 -16.603 4.294 1.00 92.62 103 ASP A N 1
ATOM 818 C CA . ASP A 1 103 ? 6.540 -17.955 3.820 1.00 92.62 103 ASP A CA 1
ATOM 819 C C . ASP A 1 103 ? 7.217 -18.814 4.905 1.00 92.62 103 ASP A C 1
ATOM 821 O O . ASP A 1 103 ? 8.057 -18.330 5.658 1.00 92.62 103 ASP A O 1
ATOM 825 N N . GLY A 1 104 ? 6.763 -20.059 5.073 1.00 94.56 104 GLY A N 1
ATOM 826 C CA . GLY A 1 104 ? 7.178 -20.939 6.179 1.00 94.56 104 GLY A CA 1
ATOM 827 C C . GLY A 1 104 ? 6.603 -20.617 7.574 1.00 94.56 104 GLY A C 1
ATOM 828 O O . GLY A 1 104 ? 6.655 -21.470 8.456 1.00 94.56 104 GLY A O 1
ATOM 829 N N . HIS A 1 105 ? 5.977 -19.453 7.785 1.00 96.56 105 HIS A N 1
ATOM 830 C CA . HIS A 1 105 ? 5.445 -19.007 9.084 1.00 96.56 105 HIS A CA 1
ATOM 831 C C . HIS A 1 105 ? 3.967 -18.584 8.984 1.00 96.56 105 HIS A C 1
ATOM 833 O O . HIS A 1 105 ? 3.590 -17.483 9.376 1.00 96.56 105 HIS A O 1
ATOM 839 N N . ARG A 1 106 ? 3.099 -19.453 8.442 1.00 95.50 106 ARG A N 1
ATOM 840 C CA . ARG A 1 106 ? 1.640 -19.209 8.335 1.00 95.50 106 ARG A CA 1
ATOM 841 C C . ARG A 1 106 ? 0.778 -20.244 9.085 1.00 95.50 106 ARG A C 1
ATOM 843 O O . ARG A 1 106 ? -0.181 -20.753 8.497 1.00 95.50 106 ARG A O 1
ATOM 850 N N . PRO A 1 107 ? 1.081 -20.610 10.348 1.00 96.31 107 PRO A N 1
ATOM 851 C CA . PRO A 1 107 ? 0.222 -21.534 11.081 1.00 96.31 107 PRO A CA 1
ATOM 852 C C . PRO A 1 107 ? -1.177 -20.923 11.293 1.00 96.31 107 PRO A C 1
ATOM 854 O O . PRO A 1 107 ? -1.332 -19.697 11.294 1.00 96.31 107 PRO A O 1
ATOM 857 N N . PRO A 1 108 ? -2.226 -21.740 11.499 1.00 95.38 108 PRO A N 1
ATOM 858 C CA . PRO A 1 108 ? -3.577 -21.255 11.769 1.00 95.38 108 PRO A CA 1
ATOM 859 C C . PRO A 1 108 ? -3.706 -20.751 13.223 1.00 95.38 108 PRO A C 1
ATOM 861 O O . PRO A 1 108 ? -4.466 -21.300 14.020 1.00 95.38 108 PRO A O 1
ATOM 864 N N . VAL A 1 109 ? -2.961 -19.693 13.563 1.00 96.50 109 VAL A N 1
ATOM 865 C CA . VAL A 1 109 ? -2.743 -19.182 14.931 1.00 96.50 109 VAL A CA 1
ATOM 866 C C . VAL A 1 109 ? -4.039 -19.010 15.715 1.00 96.50 109 VAL A C 1
ATOM 868 O O . VAL A 1 109 ? -4.188 -19.577 16.795 1.00 96.50 109 VAL A O 1
ATOM 871 N N . MET A 1 110 ? -5.008 -18.275 15.163 1.00 96.31 110 MET A N 1
ATOM 872 C CA . MET A 1 110 ? -6.256 -17.994 15.879 1.00 96.31 110 MET A CA 1
ATOM 873 C C . MET A 1 110 ? -7.147 -19.226 16.047 1.00 96.31 110 MET A C 1
ATOM 875 O O . MET A 1 110 ? -7.866 -19.313 17.036 1.00 96.31 110 MET A O 1
ATOM 879 N N . LYS A 1 111 ? -7.069 -20.207 15.138 1.00 96.25 111 LYS A N 1
ATOM 880 C CA . LYS A 1 111 ? -7.777 -21.485 15.298 1.00 96.25 111 LYS A CA 1
ATOM 881 C C . LYS A 1 111 ? -7.189 -22.289 16.459 1.00 96.25 111 LYS A C 1
ATOM 883 O O . LYS A 1 111 ? -7.930 -22.846 17.263 1.00 96.25 111 LYS A O 1
ATOM 888 N N . MET A 1 112 ? -5.859 -22.312 16.568 1.00 96.44 112 MET A N 1
ATOM 889 C CA . MET A 1 112 ? -5.166 -22.955 17.687 1.00 96.44 112 MET A CA 1
ATOM 890 C C . MET A 1 112 ? -5.475 -22.243 19.009 1.00 96.44 112 MET A C 1
ATOM 892 O O . MET A 1 112 ? -5.835 -22.909 19.976 1.00 96.44 112 MET A O 1
ATOM 896 N N . PHE A 1 113 ? -5.451 -20.903 19.040 1.00 96.44 113 PHE A N 1
ATOM 897 C CA . PHE A 1 113 ? -5.903 -20.145 20.212 1.00 96.44 113 PHE A CA 1
ATOM 898 C C . PHE A 1 113 ? -7.361 -20.435 20.575 1.00 96.44 113 PHE A C 1
ATOM 900 O O . PHE A 1 113 ? -7.650 -20.605 21.754 1.00 96.44 113 PHE A O 1
ATOM 907 N N . GLY A 1 114 ? -8.258 -20.585 19.597 1.00 95.88 114 GLY A N 1
ATOM 908 C CA . GLY A 1 114 ? -9.656 -20.965 19.830 1.00 95.88 114 GLY A CA 1
ATOM 909 C C . GLY A 1 114 ? -9.846 -22.323 20.514 1.00 95.88 114 GLY A C 1
ATOM 910 O O . GLY A 1 114 ? -10.925 -22.576 21.037 1.00 95.88 114 GLY A O 1
ATOM 911 N N . SER A 1 115 ? -8.816 -23.176 20.538 1.00 94.38 115 SER A N 1
ATOM 912 C CA . SER A 1 115 ? -8.839 -24.475 21.229 1.00 94.38 115 SER A CA 1
ATOM 913 C C . SER A 1 115 ? -8.202 -24.441 22.625 1.00 94.38 115 SER A C 1
ATOM 915 O O . SER A 1 115 ? -8.412 -25.364 23.403 1.00 94.38 115 SER A O 1
ATOM 917 N N . ILE A 1 116 ? -7.390 -23.423 22.945 1.00 94.56 116 ILE A N 1
ATOM 918 C CA . ILE A 1 116 ? -6.635 -23.362 24.214 1.00 94.56 116 ILE A CA 1
ATOM 919 C C . ILE A 1 116 ? -6.995 -22.165 25.096 1.00 94.56 116 ILE A C 1
ATOM 921 O O . ILE A 1 116 ? -6.759 -22.215 26.298 1.00 94.56 116 ILE A O 1
ATOM 925 N N . ALA A 1 117 ? -7.511 -21.074 24.531 1.00 96.62 117 ALA A N 1
ATOM 926 C CA . ALA A 1 117 ? -7.833 -19.860 25.272 1.00 96.62 117 ALA A CA 1
ATOM 927 C C . ALA A 1 117 ? -9.094 -20.051 26.121 1.00 96.62 117 ALA A C 1
ATOM 929 O O . ALA A 1 117 ? -10.051 -20.670 25.668 1.00 96.62 117 ALA A O 1
ATOM 930 N N . SER A 1 118 ? -9.134 -19.437 27.307 1.00 96.81 118 SER A N 1
ATOM 931 C CA . SER A 1 118 ? -10.362 -19.400 28.120 1.00 96.81 118 SER A CA 1
ATOM 932 C C . SER A 1 118 ? -11.394 -18.401 27.580 1.00 96.81 118 SER A C 1
ATOM 934 O O . SER A 1 118 ? -12.582 -18.491 27.880 1.00 96.81 118 SER A O 1
ATOM 936 N N . LEU A 1 119 ? -10.925 -17.400 26.831 1.00 97.88 119 LEU A N 1
ATOM 937 C CA . LEU A 1 119 ? -11.709 -16.340 26.201 1.00 97.88 119 LEU A CA 1
ATOM 938 C C . LEU A 1 119 ? -10.836 -15.677 25.135 1.00 97.88 119 LEU A C 1
ATOM 940 O O . LEU A 1 119 ? -9.666 -15.378 25.394 1.00 97.88 119 LEU A O 1
ATOM 944 N N . ILE A 1 120 ? -11.424 -15.371 23.983 1.00 98.31 120 ILE A N 1
ATOM 945 C CA . ILE A 1 120 ? -10.818 -14.487 22.987 1.00 98.31 120 ILE A CA 1
ATOM 946 C C . ILE A 1 120 ? -11.559 -13.152 23.004 1.00 98.31 120 ILE A C 1
ATOM 948 O O . ILE A 1 120 ? -12.775 -13.092 22.827 1.00 98.31 120 ILE A O 1
ATOM 952 N N . ILE A 1 121 ? -10.814 -12.068 23.191 1.00 98.62 121 ILE A N 1
ATOM 953 C CA . ILE A 1 121 ? -11.290 -10.694 23.029 1.00 98.62 121 ILE A CA 1
ATOM 954 C C . ILE A 1 121 ? -10.627 -10.129 21.781 1.00 98.62 121 ILE A C 1
ATOM 956 O O . ILE A 1 121 ? -9.424 -10.279 21.596 1.00 98.62 121 ILE A O 1
ATOM 960 N N . THR A 1 122 ? -11.377 -9.454 20.925 1.00 98.56 122 THR A N 1
ATOM 961 C CA . THR A 1 122 ? -10.823 -8.766 19.762 1.00 98.56 122 THR A CA 1
ATOM 962 C C . THR A 1 122 ? -11.480 -7.408 19.571 1.00 98.56 122 THR A C 1
ATOM 964 O O . THR A 1 122 ? -12.586 -7.157 20.043 1.00 98.56 122 THR A O 1
ATOM 967 N N . ASP A 1 123 ? -10.792 -6.495 18.904 1.00 97.56 123 ASP A N 1
ATOM 968 C CA . ASP A 1 123 ? -11.353 -5.203 18.537 1.00 97.56 123 ASP A CA 1
ATOM 969 C C . ASP A 1 123 ? -12.414 -5.337 17.431 1.00 97.56 123 ASP A C 1
ATOM 971 O O . ASP A 1 123 ? -12.239 -6.066 16.455 1.00 97.56 123 ASP A O 1
ATOM 975 N N . LEU A 1 124 ? -13.537 -4.632 17.563 1.00 97.81 124 LEU A N 1
ATOM 976 C CA . LEU A 1 124 ? -14.598 -4.632 16.557 1.00 97.81 124 LEU A CA 1
ATOM 977 C C . LEU A 1 124 ? -14.190 -3.743 15.373 1.00 97.81 124 LEU A C 1
ATOM 979 O O . LEU A 1 124 ? -14.224 -2.516 15.477 1.00 97.81 124 LEU A O 1
ATOM 983 N N . PHE A 1 125 ? -13.837 -4.364 14.245 1.00 96.56 125 PHE A N 1
ATOM 984 C CA . PHE A 1 125 ? -13.500 -3.669 12.999 1.00 96.56 125 PHE A CA 1
ATOM 985 C C . PHE A 1 125 ? -14.407 -4.163 11.856 1.00 96.56 125 PHE A C 1
ATOM 987 O O . PHE A 1 125 ? -14.279 -5.313 11.427 1.00 96.56 125 PHE A O 1
ATOM 994 N N . PRO A 1 126 ? -15.353 -3.343 11.356 1.00 96.38 126 PRO A N 1
ATOM 995 C CA . PRO A 1 126 ? -16.511 -3.823 10.595 1.00 96.38 126 PRO A CA 1
ATOM 996 C C . PRO A 1 126 ? -16.261 -4.068 9.096 1.00 96.38 126 PRO A C 1
ATOM 998 O O . PRO A 1 126 ? -17.189 -3.970 8.291 1.00 96.38 126 PRO A O 1
ATOM 1001 N N . LEU A 1 127 ? -15.031 -4.398 8.695 1.00 95.69 127 LEU A N 1
ATOM 1002 C CA . LEU A 1 127 ? -14.650 -4.553 7.288 1.00 95.69 127 LEU A CA 1
ATOM 1003 C C . LEU A 1 127 ? -14.122 -5.949 6.956 1.00 95.69 127 LEU A C 1
ATOM 1005 O O . LEU A 1 127 ? -13.432 -6.551 7.780 1.00 95.69 127 LEU A O 1
ATOM 1009 N N . PRO A 1 128 ? -14.413 -6.487 5.756 1.00 93.12 128 PRO A N 1
ATOM 1010 C CA . PRO A 1 128 ? -13.676 -7.632 5.240 1.00 93.12 128 PRO A CA 1
ATOM 1011 C C . PRO A 1 128 ? -12.225 -7.223 4.891 1.00 93.12 128 PRO A C 1
ATOM 1013 O O . PRO A 1 128 ? -11.994 -6.064 4.550 1.00 93.12 128 PRO A O 1
ATOM 1016 N N . PRO A 1 129 ? -11.252 -8.151 4.975 1.00 92.69 129 PRO A N 1
ATOM 1017 C CA . PRO A 1 129 ? -11.421 -9.546 5.387 1.00 92.69 129 PRO A CA 1
ATOM 1018 C C . PRO A 1 129 ? -11.529 -9.737 6.913 1.00 92.69 129 PRO A C 1
ATOM 1020 O O . PRO A 1 129 ? -11.956 -10.803 7.350 1.00 92.69 129 PRO A O 1
ATOM 1023 N N . TRP A 1 130 ? -11.229 -8.722 7.731 1.00 93.62 130 TRP A N 1
ATOM 1024 C CA . TRP A 1 130 ? -11.161 -8.847 9.196 1.00 93.62 130 TRP A CA 1
ATOM 1025 C C . TRP A 1 130 ? -12.453 -9.356 9.842 1.00 93.62 130 TRP A C 1
ATOM 1027 O O . TRP A 1 130 ? -12.404 -10.304 10.624 1.00 93.62 130 TRP A O 1
ATOM 1037 N N . LYS A 1 131 ? -13.617 -8.796 9.488 1.00 94.31 131 LYS A N 1
ATOM 1038 C CA . LYS A 1 131 ? -14.914 -9.249 10.021 1.00 94.31 131 LYS A CA 1
ATOM 1039 C C . LYS A 1 131 ? -15.225 -10.702 9.643 1.00 94.31 131 LYS A C 1
ATOM 1041 O O . LYS A 1 131 ? -15.832 -11.434 10.420 1.00 94.31 131 LYS A O 1
ATOM 1046 N N . ASN A 1 132 ? -14.775 -11.134 8.460 1.00 94.62 132 ASN A N 1
ATOM 1047 C CA . ASN A 1 132 ? -14.962 -12.503 7.982 1.00 94.62 132 ASN A CA 1
ATOM 1048 C C . ASN A 1 132 ? -14.034 -13.466 8.733 1.00 94.62 132 ASN A C 1
ATOM 1050 O O . ASN A 1 132 ? -14.453 -14.566 9.086 1.00 94.62 132 ASN A O 1
ATOM 1054 N N . TRP A 1 133 ? -12.799 -13.045 9.025 1.00 94.75 133 TRP A N 1
ATOM 1055 C CA . TRP A 1 133 ? -11.881 -13.811 9.868 1.00 94.75 133 TRP A CA 1
ATOM 1056 C C . TRP A 1 133 ? -12.425 -13.981 11.282 1.00 94.75 133 TRP A C 1
ATOM 1058 O O . TRP A 1 133 ? -12.433 -15.101 11.779 1.00 94.75 133 TRP A O 1
ATOM 1068 N N . VAL A 1 134 ? -12.925 -12.910 11.909 1.00 96.38 134 VAL A N 1
ATOM 1069 C CA . VAL A 1 134 ? -13.515 -12.997 13.255 1.00 96.38 134 VAL A CA 1
ATOM 1070 C C . VAL A 1 134 ? -14.699 -13.960 13.269 1.00 96.38 134 VAL A C 1
ATOM 1072 O O . VAL A 1 134 ? -14.736 -14.829 14.133 1.00 96.38 134 VAL A O 1
ATOM 1075 N N . ARG A 1 135 ? -15.609 -13.874 12.288 1.00 96.50 135 ARG A N 1
ATOM 1076 C CA . ARG A 1 135 ? -16.737 -14.812 12.162 1.00 96.50 135 ARG A CA 1
ATOM 1077 C C . ARG A 1 135 ? -16.261 -16.262 12.081 1.00 96.50 135 ARG A C 1
ATOM 1079 O O . ARG A 1 135 ? -16.684 -17.080 12.883 1.00 96.50 135 ARG A O 1
ATOM 1086 N N . LYS A 1 136 ? -15.308 -16.551 11.189 1.00 96.69 136 LYS A N 1
ATOM 1087 C CA . LYS A 1 136 ? -14.753 -17.902 11.030 1.00 96.69 136 LYS A CA 1
ATOM 1088 C C . LYS A 1 136 ? -14.107 -18.428 12.315 1.00 96.69 136 LYS A C 1
ATOM 1090 O O . LYS A 1 136 ? -14.275 -19.591 12.652 1.00 96.69 136 LYS A O 1
ATOM 1095 N N . ILE A 1 137 ? -13.367 -17.584 13.035 1.00 96.50 137 ILE A N 1
ATOM 1096 C CA . ILE A 1 137 ? -12.770 -17.969 14.319 1.00 96.50 137 ILE A CA 1
ATOM 1097 C C . ILE A 1 137 ? -13.843 -18.184 15.386 1.00 96.50 137 ILE A C 1
ATOM 1099 O O . ILE A 1 137 ? -13.722 -19.116 16.169 1.00 96.50 137 ILE A O 1
ATOM 1103 N N . ALA A 1 138 ? -14.887 -17.361 15.417 1.00 97.12 138 ALA A N 1
ATOM 1104 C CA . ALA A 1 138 ? -15.986 -17.504 16.362 1.00 97.12 138 ALA A CA 1
ATOM 1105 C C . ALA A 1 138 ? -16.773 -18.810 16.156 1.00 97.12 138 ALA A C 1
ATOM 1107 O O . ALA A 1 138 ? -17.158 -19.430 17.147 1.00 97.12 138 ALA A O 1
ATOM 1108 N N . ASP A 1 139 ? -16.951 -19.233 14.900 1.00 97.00 139 ASP A N 1
ATOM 1109 C CA . ASP A 1 139 ? -17.593 -20.502 14.534 1.00 97.00 139 ASP A CA 1
ATOM 1110 C C . ASP A 1 139 ? -16.748 -21.726 14.950 1.00 97.00 139 ASP A C 1
ATOM 1112 O O . ASP A 1 139 ? -17.297 -22.734 15.392 1.00 97.00 139 ASP A O 1
ATOM 1116 N N . ASP A 1 140 ? -15.416 -21.631 14.838 1.00 95.56 140 ASP A N 1
ATOM 1117 C CA . ASP A 1 140 ? -14.477 -22.728 15.131 1.00 95.56 140 ASP A CA 1
ATOM 1118 C C . ASP A 1 140 ? -14.033 -22.795 16.613 1.00 95.56 140 ASP A C 1
ATOM 1120 O O . ASP A 1 140 ? -13.511 -23.822 17.057 1.00 95.56 140 ASP A O 1
ATOM 1124 N N . ALA A 1 141 ? -14.156 -21.702 17.373 1.00 96.25 141 ALA A N 1
ATOM 1125 C CA . ALA A 1 141 ? -13.622 -21.598 18.731 1.00 96.25 141 ALA A CA 1
ATOM 1126 C C . ALA A 1 141 ? -14.439 -22.400 19.756 1.00 96.25 141 ALA A C 1
ATOM 1128 O O . ALA A 1 141 ? -15.667 -22.382 19.765 1.00 96.25 141 ALA A O 1
ATOM 1129 N N . GLN A 1 142 ? -13.733 -23.036 20.692 1.00 95.62 142 GLN A N 1
ATOM 1130 C CA . GLN A 1 142 ? -14.311 -23.778 21.818 1.00 95.62 142 GLN A CA 1
ATOM 1131 C C . GLN A 1 142 ? -14.534 -22.896 23.056 1.00 95.62 142 GLN A C 1
ATOM 1133 O O . GLN A 1 142 ? -15.061 -23.357 24.062 1.00 95.62 142 GLN A O 1
ATOM 1138 N N . CYS A 1 143 ? -14.148 -21.622 22.985 1.00 96.50 143 CYS A N 1
ATOM 1139 C CA . CYS A 1 143 ? -14.305 -20.642 24.050 1.00 96.50 143 CYS A CA 1
ATOM 1140 C C . CYS A 1 143 ? -15.150 -19.443 23.589 1.00 96.50 143 CYS A C 1
ATOM 1142 O O . CYS A 1 143 ? -15.389 -19.263 22.387 1.00 96.50 143 CYS A O 1
ATOM 1144 N N . PRO A 1 144 ? -15.619 -18.592 24.519 1.00 97.62 144 PRO A N 1
ATOM 1145 C CA . PRO A 1 144 ? -16.278 -17.348 24.152 1.00 97.62 144 PRO A CA 1
ATOM 1146 C C . PRO A 1 144 ? -15.380 -16.478 23.269 1.00 97.62 144 PRO A C 1
ATOM 1148 O O . PRO A 1 144 ? -14.185 -16.321 23.536 1.00 97.62 144 PRO A O 1
ATOM 1151 N N . VAL A 1 145 ? -15.977 -15.858 22.253 1.00 98.19 145 VAL A N 1
ATOM 1152 C CA . VAL A 1 145 ? -15.318 -14.841 21.426 1.00 98.19 145 VAL A CA 1
ATOM 1153 C C . VAL A 1 145 ? -16.099 -13.535 21.531 1.00 98.19 145 VAL A C 1
ATOM 1155 O O . VAL A 1 145 ? -17.302 -13.491 21.262 1.00 98.19 145 VAL A O 1
ATOM 1158 N N . VAL A 1 146 ? -15.418 -12.465 21.937 1.00 98.25 146 VAL A N 1
ATOM 1159 C CA . VAL A 1 146 ? -16.004 -11.137 22.161 1.00 98.25 146 VAL A CA 1
ATOM 1160 C C . VAL A 1 146 ? -15.339 -10.107 21.265 1.00 98.25 146 VAL A C 1
ATOM 1162 O O . VAL A 1 146 ? -14.121 -9.953 21.283 1.00 98.25 146 VAL A O 1
ATOM 1165 N N . GLU A 1 147 ? -16.149 -9.337 20.549 1.00 98.31 147 GLU A N 1
ATOM 1166 C CA . GLU A 1 147 ? -15.714 -8.128 19.855 1.00 98.31 147 GLU A CA 1
ATOM 1167 C C . GLU A 1 147 ? -15.986 -6.893 20.722 1.00 98.31 147 GLU A C 1
ATOM 1169 O O . GLU A 1 147 ? -17.066 -6.767 21.304 1.00 98.31 147 GLU A O 1
ATOM 1174 N N . ILE A 1 148 ? -15.031 -5.963 20.800 1.00 98.50 148 ILE A N 1
ATOM 1175 C CA . ILE A 1 148 ? -15.155 -4.718 21.571 1.00 98.50 148 ILE A CA 1
ATOM 1176 C C . ILE A 1 148 ? -14.850 -3.512 20.687 1.00 98.50 148 ILE A C 1
ATOM 1178 O O . ILE A 1 148 ? -13.766 -3.400 20.115 1.00 98.50 148 ILE A O 1
ATOM 1182 N N . ASP A 1 149 ? -15.783 -2.564 20.612 1.00 98.62 149 ASP A N 1
ATOM 1183 C CA . ASP A 1 149 ? -15.565 -1.307 19.897 1.00 98.62 149 ASP A CA 1
ATOM 1184 C C . ASP A 1 149 ? -14.519 -0.416 20.587 1.00 98.62 149 ASP A C 1
ATOM 1186 O O . ASP A 1 149 ? -14.762 0.191 21.639 1.00 98.62 149 ASP A O 1
ATOM 1190 N N . CYS A 1 150 ? -13.361 -0.319 19.934 1.00 98.31 150 CYS A N 1
ATOM 1191 C CA . CYS A 1 150 ? -12.210 0.473 20.354 1.00 98.31 150 CYS A CA 1
ATOM 1192 C C . CYS A 1 150 ? -12.073 1.820 19.622 1.00 98.31 150 CYS A C 1
ATOM 1194 O O . CYS A 1 150 ? -11.120 2.556 19.907 1.00 98.31 150 CYS A O 1
ATOM 1196 N N . HIS A 1 151 ? -12.981 2.121 18.685 1.00 97.75 151 HIS A N 1
ATOM 1197 C CA . HIS A 1 151 ? -12.808 3.121 17.625 1.00 97.75 151 HIS A CA 1
ATOM 1198 C C . HIS A 1 151 ? -13.847 4.241 17.627 1.00 97.75 151 HIS A C 1
ATOM 1200 O O . HIS A 1 151 ? -13.543 5.336 17.135 1.00 97.75 151 HIS A O 1
ATOM 1206 N N . CYS A 1 152 ? -15.048 4.007 18.155 1.00 97.94 152 CYS A N 1
ATOM 1207 C CA . CYS A 1 152 ? -16.100 5.022 18.226 1.00 97.94 152 CYS A CA 1
ATOM 1208 C C . CYS A 1 152 ? -16.362 5.486 19.666 1.00 97.94 152 CYS A C 1
ATOM 1210 O O . CYS A 1 152 ? -16.344 4.712 20.631 1.00 97.94 152 CYS A O 1
ATOM 1212 N N . VAL A 1 153 ? -16.644 6.781 19.824 1.00 97.69 153 VAL A N 1
ATOM 1213 C CA . VAL A 1 153 ? -17.126 7.347 21.086 1.00 97.69 153 VAL A CA 1
ATOM 1214 C C . VAL A 1 153 ? -18.534 6.850 21.354 1.00 97.69 153 VAL A C 1
ATOM 1216 O O . VAL A 1 153 ? -18.784 6.377 22.460 1.00 97.69 153 VAL A O 1
ATOM 1219 N N . VAL A 1 154 ? -19.437 6.920 20.369 1.00 98.00 154 VAL A N 1
ATOM 1220 C CA . VAL A 1 154 ? -20.719 6.203 20.423 1.00 98.00 154 VAL A CA 1
ATOM 1221 C C . VAL A 1 154 ? -20.482 4.777 19.937 1.00 98.00 154 VAL A C 1
ATOM 1223 O O . VAL A 1 154 ? -20.201 4.601 18.758 1.00 98.00 154 VAL A O 1
ATOM 1226 N N . PRO A 1 155 ? -20.595 3.752 20.796 1.00 98.06 155 PRO A N 1
ATOM 1227 C CA . PRO A 1 155 ? -20.199 2.417 20.382 1.00 98.06 155 PRO A CA 1
ATOM 1228 C C . PRO A 1 155 ? -21.081 1.862 19.257 1.00 98.06 155 PRO A C 1
ATOM 1230 O O . PRO A 1 155 ? -22.309 2.022 19.280 1.00 98.06 155 PRO A O 1
ATOM 1233 N N . LEU A 1 156 ? -20.474 1.154 18.305 1.00 98.25 156 LEU A N 1
ATOM 1234 C CA . LEU A 1 156 ? -21.150 0.463 17.208 1.00 98.25 156 LEU A CA 1
ATOM 1235 C C . LEU A 1 156 ? -22.307 -0.421 17.705 1.00 98.25 156 LEU A C 1
ATOM 1237 O O . LEU A 1 156 ? -23.398 -0.271 17.151 1.00 98.25 156 LEU A O 1
ATOM 1241 N N . PRO A 1 157 ? -22.170 -1.239 18.775 1.00 97.88 157 PRO A N 1
ATOM 1242 C CA . PRO A 1 157 ? -23.289 -2.033 19.294 1.00 97.88 157 PRO A CA 1
ATOM 1243 C C . PRO A 1 157 ? -24.443 -1.208 19.885 1.00 97.88 157 PRO A C 1
ATOM 1245 O O . PRO A 1 157 ? -25.557 -1.713 19.992 1.00 97.88 157 PRO A O 1
ATOM 1248 N N . VAL A 1 158 ? -24.206 0.055 20.261 1.00 97.50 158 VAL A N 1
ATOM 1249 C CA . VAL A 1 158 ? -25.226 0.927 20.870 1.00 97.50 158 VAL A CA 1
ATOM 1250 C C . VAL A 1 158 ? -26.117 1.577 19.814 1.00 97.50 158 VAL A C 1
ATOM 1252 O O . VAL A 1 158 ? -27.329 1.656 20.006 1.00 97.50 158 VAL A O 1
ATOM 1255 N N . PHE A 1 159 ? -25.540 2.077 18.716 1.00 97.94 159 PHE A N 1
ATOM 1256 C CA . PHE A 1 159 ? -26.315 2.747 17.663 1.00 97.94 159 PHE A CA 1
ATOM 1257 C C . PHE A 1 159 ? -26.460 1.898 16.397 1.00 97.94 159 PHE A C 1
ATOM 1259 O O . PHE A 1 159 ? -27.582 1.676 15.948 1.00 97.94 159 PHE A O 1
ATOM 1266 N N . GLY A 1 160 ? -25.343 1.416 15.845 1.00 95.50 160 GLY A N 1
ATOM 1267 C CA . GLY A 1 160 ? -25.283 0.352 14.835 1.00 95.50 160 GLY A CA 1
ATOM 1268 C C . GLY A 1 160 ? -26.103 0.520 13.551 1.00 95.50 160 GLY A C 1
ATOM 1269 O O . GLY A 1 160 ? -26.400 -0.481 12.906 1.00 95.50 160 GLY A O 1
ATOM 1270 N N . LYS A 1 161 ? -26.516 1.740 13.190 1.00 95.75 161 LYS A N 1
ATOM 1271 C CA . LYS A 1 161 ? -27.426 2.000 12.063 1.00 95.75 161 LYS A CA 1
ATOM 1272 C C . LYS A 1 161 ? -26.893 3.094 11.153 1.00 95.75 161 LYS A C 1
ATOM 1274 O O . LYS A 1 161 ? -26.248 4.035 11.611 1.00 95.75 161 LYS A O 1
ATOM 1279 N N . SER A 1 162 ? -27.244 3.020 9.873 1.00 95.44 162 SER A N 1
ATOM 1280 C CA . SER A 1 162 ? -27.013 4.123 8.947 1.00 95.44 162 SER A CA 1
ATOM 1281 C C . SER A 1 162 ? -28.126 5.174 9.001 1.00 95.44 162 SER A C 1
ATOM 1283 O O . SER A 1 162 ? -29.274 4.879 9.324 1.00 95.44 162 SER A O 1
ATOM 1285 N N . MET A 1 163 ? -27.766 6.403 8.645 1.00 96.25 163 MET A N 1
ATOM 1286 C CA . MET A 1 163 ? -28.679 7.512 8.373 1.00 96.25 163 MET A CA 1
ATOM 1287 C C . MET A 1 163 ? -28.423 8.025 6.959 1.00 96.25 163 MET A C 1
ATOM 1289 O O . MET A 1 163 ? -27.300 7.953 6.465 1.00 96.25 163 MET A O 1
ATOM 1293 N N . ASP A 1 164 ? -29.443 8.582 6.318 1.00 92.00 164 ASP A N 1
ATOM 1294 C CA . ASP A 1 164 ? -29.340 9.107 4.956 1.00 92.00 164 ASP A CA 1
ATOM 1295 C C . ASP A 1 164 ? -28.510 10.391 4.880 1.00 92.00 164 ASP A C 1
ATOM 1297 O O . ASP A 1 164 ? -27.910 10.655 3.847 1.00 92.00 164 ASP A O 1
ATOM 1301 N N . ARG A 1 165 ? -28.451 11.199 5.950 1.00 94.81 165 ARG A N 1
ATOM 1302 C CA . ARG A 1 165 ? -27.718 12.478 5.968 1.00 94.81 165 ARG A CA 1
ATOM 1303 C C . ARG A 1 165 ? -26.957 12.699 7.284 1.00 94.81 165 ARG A C 1
ATOM 1305 O O . ARG A 1 165 ? -27.479 12.344 8.345 1.00 94.81 165 ARG A O 1
ATOM 1312 N N . PRO A 1 166 ? -25.807 13.406 7.270 1.00 95.06 166 PRO A N 1
ATOM 1313 C CA . PRO A 1 166 ? -25.002 13.628 8.478 1.00 95.06 166 PRO A CA 1
ATOM 1314 C C . PRO A 1 166 ? -25.731 14.397 9.588 1.00 95.06 166 PRO A C 1
ATOM 1316 O O . PRO A 1 166 ? -25.542 14.123 10.770 1.00 95.06 166 PRO A O 1
ATOM 1319 N N . PHE A 1 167 ? -26.613 15.345 9.243 1.00 95.69 167 PHE A N 1
ATOM 1320 C CA . PHE A 1 167 ? -27.381 16.075 10.260 1.00 95.69 167 PHE A CA 1
ATOM 1321 C C . PHE A 1 167 ? -28.402 15.174 10.977 1.00 95.69 167 PHE A C 1
ATOM 1323 O O . PHE A 1 167 ? -28.598 15.317 12.179 1.00 95.69 167 PHE A O 1
ATOM 1330 N N . ARG A 1 168 ? -28.989 14.189 10.281 1.00 97.12 168 ARG A N 1
ATOM 1331 C CA . ARG A 1 168 ? -29.893 13.206 10.899 1.00 97.12 168 ARG A CA 1
ATOM 1332 C C . ARG A 1 168 ? -29.134 12.262 11.822 1.00 97.12 168 ARG A C 1
ATOM 1334 O O . ARG A 1 168 ? -29.604 11.982 12.921 1.00 97.12 168 ARG A O 1
ATOM 1341 N N . TYR A 1 169 ? -27.926 11.850 11.431 1.00 97.56 169 TYR A N 1
ATOM 1342 C CA . TYR A 1 169 ? -27.016 11.132 12.326 1.00 97.56 169 TYR A CA 1
ATOM 1343 C C . TYR A 1 169 ? -26.672 11.957 13.576 1.00 97.56 169 TYR A C 1
ATOM 1345 O O . TYR A 1 169 ? -26.764 11.455 14.700 1.00 97.56 169 TYR A O 1
ATOM 1353 N N . ARG A 1 170 ? -26.344 13.246 13.405 1.00 97.50 170 ARG A N 1
ATOM 1354 C CA . ARG A 1 170 ? -26.063 14.176 14.511 1.00 97.50 170 ARG A CA 1
ATOM 1355 C C . ARG A 1 170 ? -27.212 14.239 15.514 1.00 97.50 170 ARG A C 1
ATOM 1357 O O . ARG A 1 170 ? -26.943 14.211 16.721 1.00 97.50 170 ARG A O 1
ATOM 1364 N N . ASP A 1 171 ? -28.444 14.338 15.024 1.00 97.50 171 ASP A N 1
ATOM 1365 C CA . ASP A 1 171 ? -29.648 14.437 15.849 1.00 97.50 171 ASP A CA 1
ATOM 1366 C C . ASP A 1 171 ? -29.956 13.113 16.554 1.00 97.50 171 ASP A C 1
ATOM 1368 O O . ASP A 1 171 ? -30.148 13.095 17.774 1.00 97.50 171 ASP A O 1
ATOM 1372 N N . ALA A 1 172 ? -29.901 11.996 15.824 1.00 97.88 172 ALA A N 1
ATOM 1373 C CA . ALA A 1 172 ? -30.165 10.663 16.361 1.00 97.88 172 ALA A CA 1
ATOM 1374 C C . ALA A 1 172 ? -29.166 10.253 17.458 1.00 97.88 172 ALA A C 1
ATOM 1376 O O . ALA A 1 172 ? -29.542 9.622 18.446 1.00 97.88 172 ALA A O 1
ATOM 1377 N N . THR A 1 173 ? -27.900 10.661 17.334 1.00 97.75 173 THR A N 1
ATOM 1378 C CA . THR A 1 173 ? -26.841 10.331 18.303 1.00 97.75 173 THR A CA 1
ATOM 1379 C C . THR A 1 173 ? -26.634 11.394 19.381 1.00 97.75 173 THR A C 1
ATOM 1381 O O . THR A 1 173 ? -25.814 11.203 20.279 1.00 97.75 173 THR A O 1
ATOM 1384 N N . LYS A 1 174 ? -27.372 12.514 19.359 1.00 97.31 174 LYS A N 1
ATOM 1385 C CA . LYS A 1 174 ? -27.146 13.674 20.245 1.00 97.31 174 LYS A CA 1
ATOM 1386 C C . LYS A 1 174 ? -27.069 13.304 21.730 1.00 97.31 174 LYS A C 1
ATOM 1388 O O . LYS A 1 174 ? -26.129 13.706 22.416 1.00 97.31 174 LYS A O 1
ATOM 1393 N N . LYS A 1 175 ? -28.042 12.532 22.233 1.00 97.50 175 LYS A N 1
ATOM 1394 C CA . LYS A 1 175 ? -28.076 12.094 23.643 1.00 97.50 175 LYS A CA 1
ATOM 1395 C C . LYS A 1 175 ? -26.932 11.127 23.968 1.00 97.50 175 LYS A C 1
ATOM 1397 O O . LYS A 1 175 ? -26.325 11.244 25.028 1.00 97.50 175 LYS A O 1
ATOM 1402 N N . LEU A 1 176 ? -26.613 10.220 23.041 1.00 97.12 176 LEU A N 1
ATOM 1403 C CA . LEU A 1 176 ? -25.539 9.235 23.193 1.00 97.12 176 LEU A CA 1
ATOM 1404 C C . LEU A 1 176 ? -24.163 9.908 23.261 1.00 97.12 176 LEU A C 1
ATOM 1406 O O . LEU A 1 176 ? -23.364 9.569 24.132 1.00 97.12 176 LEU A O 1
ATOM 1410 N N . ARG A 1 177 ? -23.911 10.897 22.396 1.00 96.31 177 ARG A N 1
ATOM 1411 C CA . ARG A 1 177 ? -22.671 11.684 22.401 1.00 96.31 177 ARG A CA 1
ATOM 1412 C C . ARG A 1 177 ? -22.545 12.518 23.670 1.00 96.31 177 ARG A C 1
ATOM 1414 O O . ARG A 1 177 ? -21.516 12.449 24.328 1.00 96.31 177 ARG A O 1
ATOM 1421 N N . LYS A 1 178 ? -23.604 13.232 24.076 1.00 95.19 178 LYS A N 1
ATOM 1422 C CA . LYS A 1 178 ? -23.584 14.075 25.288 1.00 95.19 178 LYS A CA 1
ATOM 1423 C C . LYS A 1 178 ? -23.200 13.299 26.556 1.00 95.19 178 LYS A C 1
ATOM 1425 O O . LYS A 1 178 ? -22.592 13.876 27.444 1.00 95.19 178 LYS A O 1
ATOM 1430 N N . ARG A 1 179 ? -23.537 12.007 26.641 1.00 94.44 179 ARG A N 1
ATOM 1431 C CA . ARG A 1 179 ? -23.171 11.147 27.780 1.00 94.44 179 ARG A CA 1
ATOM 1432 C C . ARG A 1 179 ? -21.664 10.855 27.868 1.00 94.44 179 ARG A C 1
ATOM 1434 O O . ARG A 1 179 ? -21.188 10.522 28.945 1.00 94.44 179 ARG A O 1
ATOM 1441 N N . ARG A 1 180 ? -20.941 10.920 26.746 1.00 94.75 180 ARG A N 1
ATOM 1442 C CA . ARG A 1 180 ? -19.574 10.383 26.610 1.00 94.75 180 ARG A CA 1
ATOM 1443 C C . ARG A 1 180 ? -18.528 11.442 26.288 1.00 94.75 180 ARG A C 1
ATOM 1445 O O . ARG A 1 180 ? -17.373 11.293 26.665 1.00 94.75 180 ARG A O 1
ATOM 1452 N N . VAL A 1 181 ? -18.919 12.506 25.593 1.00 93.81 181 VAL A N 1
ATOM 1453 C CA . VAL A 1 181 ? -18.030 13.632 25.297 1.00 93.81 181 VAL A CA 1
ATOM 1454 C C . VAL A 1 181 ? -17.590 14.281 26.612 1.00 93.81 181 VAL A C 1
ATOM 1456 O O . VAL A 1 181 ? -18.431 14.613 27.444 1.00 93.81 181 VAL A O 1
ATOM 1459 N N . GLY A 1 182 ? -16.277 14.429 26.797 1.00 89.56 182 GLY A N 1
ATOM 1460 C CA . GLY A 1 182 ? -15.686 14.963 28.028 1.00 89.56 182 GLY A CA 1
ATOM 1461 C C . GLY A 1 182 ? -15.647 13.983 29.207 1.00 89.56 182 GLY A C 1
ATOM 1462 O O . GLY A 1 182 ? -15.152 14.346 30.268 1.00 89.56 182 GLY A O 1
ATOM 1463 N N . ALA A 1 183 ? -16.148 12.750 29.059 1.00 92.12 183 ALA A N 1
ATOM 1464 C CA . ALA A 1 183 ? -16.072 11.764 30.132 1.00 92.12 183 ALA A CA 1
ATOM 1465 C C . ALA A 1 183 ? -14.614 11.296 30.327 1.00 92.12 183 ALA A C 1
ATOM 1467 O O . ALA A 1 183 ? -13.950 10.958 29.338 1.00 92.12 183 ALA A O 1
ATOM 1468 N N . PRO A 1 184 ? -14.102 11.245 31.571 1.00 92.88 184 PRO A N 1
ATOM 1469 C CA . PRO A 1 184 ? -12.776 10.700 31.835 1.00 92.88 184 PRO A CA 1
ATOM 1470 C C . PRO A 1 184 ? -12.744 9.204 31.509 1.00 92.88 184 PRO A C 1
ATOM 1472 O O . PRO A 1 184 ? -13.724 8.489 31.737 1.00 92.88 184 PRO A O 1
ATOM 1475 N N . TRP A 1 185 ? -11.610 8.722 30.996 1.00 94.75 185 TRP A N 1
ATOM 1476 C CA . TRP A 1 185 ? -11.388 7.285 30.873 1.00 94.75 185 TRP A CA 1
ATOM 1477 C C . TRP A 1 185 ? -10.936 6.725 32.229 1.00 94.75 185 TRP A C 1
ATOM 1479 O O . TRP A 1 185 ? -9.989 7.269 32.804 1.00 94.75 185 TRP A O 1
ATOM 1489 N N . PRO A 1 186 ? -11.594 5.692 32.783 1.00 92.44 186 PRO A N 1
ATOM 1490 C CA . PRO A 1 186 ? -11.217 5.153 34.086 1.00 92.44 186 PRO A CA 1
ATOM 1491 C C . PRO A 1 186 ? -9.794 4.583 34.092 1.00 92.44 186 PRO A C 1
ATOM 1493 O O . PRO A 1 186 ? -9.415 3.835 33.194 1.00 92.44 186 PRO A O 1
ATOM 1496 N N . SER A 1 187 ? -9.023 4.892 35.136 1.00 87.00 187 SER A N 1
ATOM 1497 C CA . SER A 1 187 ? -7.738 4.233 35.380 1.00 87.00 187 SER A CA 1
ATOM 1498 C C . SER A 1 187 ? -7.963 2.885 36.061 1.00 87.00 187 SER A C 1
ATOM 1500 O O . SER A 1 187 ? -8.731 2.782 37.020 1.00 87.00 187 SER A O 1
ATOM 1502 N N . LEU A 1 188 ? -7.294 1.849 35.559 1.00 86.62 188 LEU A N 1
ATOM 1503 C CA . LEU A 1 188 ? -7.369 0.496 36.096 1.00 86.62 188 LEU A CA 1
ATOM 1504 C C . LEU A 1 188 ? -6.121 0.190 36.923 1.00 86.62 188 LEU A C 1
ATOM 1506 O O . LEU A 1 188 ? -5.035 -0.015 36.373 1.00 86.62 188 LEU A O 1
ATOM 1510 N N . GLN A 1 189 ? -6.305 0.116 38.239 1.00 82.06 189 GLN A N 1
ATOM 1511 C CA . GLN A 1 189 ? -5.289 -0.334 39.187 1.00 82.06 189 GLN A CA 1
ATOM 1512 C C . GLN A 1 189 ? -5.558 -1.797 39.542 1.00 82.06 189 GLN A C 1
ATOM 1514 O O . GLN A 1 189 ? -6.364 -2.101 40.419 1.00 82.06 189 GLN A O 1
ATOM 1519 N N . PHE A 1 190 ? -4.905 -2.699 38.818 1.00 79.81 190 PHE A N 1
ATOM 1520 C CA . PHE A 1 190 ? -4.888 -4.128 39.117 1.00 79.81 190 PHE A CA 1
ATOM 1521 C C . PHE A 1 190 ? -3.442 -4.576 39.280 1.00 79.81 190 PHE A C 1
ATOM 1523 O O . PHE A 1 190 ? -2.546 -3.969 38.687 1.00 79.81 190 PHE A O 1
ATOM 1530 N N . GLU A 1 191 ? -3.230 -5.642 40.048 1.00 79.25 191 GLU A N 1
ATOM 1531 C CA . GLU A 1 191 ? -1.964 -6.372 40.005 1.00 79.25 191 GLU A CA 1
ATOM 1532 C C . GLU A 1 191 ? -1.710 -6.888 38.583 1.00 79.25 191 GLU A C 1
ATOM 1534 O O . GLU A 1 191 ? -2.649 -7.094 37.801 1.00 79.25 191 GLU A O 1
ATOM 1539 N N . SER A 1 192 ? -0.435 -7.068 38.235 1.00 82.31 192 SER A N 1
ATOM 1540 C CA . SER A 1 192 ? -0.059 -7.623 36.938 1.00 82.31 192 SER A CA 1
ATOM 1541 C C . SER A 1 192 ? -0.753 -8.974 36.739 1.00 82.31 192 SER A C 1
ATOM 1543 O O . SER A 1 192 ? -0.669 -9.832 37.625 1.00 82.31 192 SER A O 1
ATOM 1545 N N . PRO A 1 193 ? -1.449 -9.187 35.606 1.00 86.50 193 PRO A N 1
ATOM 1546 C CA . PRO A 1 193 ? -2.028 -10.484 35.298 1.00 86.50 193 PRO A CA 1
ATOM 1547 C C . PRO A 1 193 ? -0.959 -11.578 35.320 1.00 86.50 193 PRO A C 1
ATOM 1549 O O . PRO A 1 193 ? 0.223 -11.321 35.094 1.00 86.50 193 PRO A O 1
ATOM 1552 N N . ARG A 1 194 ? -1.380 -12.824 35.547 1.00 91.31 194 ARG A N 1
ATOM 1553 C CA . ARG A 1 194 ? -0.469 -13.966 35.421 1.00 91.31 194 ARG A CA 1
ATOM 1554 C C . ARG A 1 194 ? 0.107 -14.012 34.002 1.00 91.31 194 ARG A C 1
ATOM 1556 O O . ARG A 1 194 ? -0.642 -13.876 33.034 1.00 91.31 194 ARG A O 1
ATOM 1563 N N . SER A 1 195 ? 1.408 -14.257 33.886 1.00 93.00 195 SER A N 1
ATOM 1564 C CA . SER A 1 195 ? 2.016 -14.562 32.591 1.00 93.00 195 SER A CA 1
ATOM 1565 C C . SER A 1 195 ? 1.553 -15.923 32.073 1.00 93.00 195 SER A C 1
ATOM 1567 O O . SER A 1 195 ? 1.192 -16.817 32.848 1.00 93.00 195 SER A O 1
ATOM 1569 N N . TRP A 1 196 ? 1.553 -16.070 30.754 1.00 92.75 196 TRP A N 1
ATOM 1570 C CA . TRP A 1 196 ? 1.288 -17.330 30.073 1.00 92.75 196 TRP A CA 1
ATOM 1571 C C . TRP A 1 196 ? 2.574 -18.160 29.973 1.00 92.75 196 TRP A C 1
ATOM 1573 O O . TRP A 1 196 ? 3.568 -17.711 29.411 1.00 92.75 196 TRP A O 1
ATOM 1583 N N . ASP A 1 197 ? 2.551 -19.379 30.510 1.00 90.94 197 ASP A N 1
ATOM 1584 C CA . ASP A 1 197 ? 3.688 -20.311 30.548 1.00 90.94 197 ASP A CA 1
ATOM 1585 C C . ASP A 1 197 ? 3.598 -21.441 29.506 1.00 90.94 197 ASP A C 1
ATOM 1587 O O . ASP A 1 197 ? 4.538 -22.222 29.346 1.00 90.94 197 ASP A O 1
ATOM 1591 N N . GLY A 1 198 ? 2.485 -21.535 28.776 1.00 90.31 198 GLY A N 1
ATOM 1592 C CA . GLY A 1 198 ? 2.301 -22.531 27.726 1.00 90.31 198 GLY A CA 1
ATOM 1593 C C . GLY A 1 198 ? 2.974 -22.169 26.398 1.00 90.31 198 GLY A C 1
ATOM 1594 O O . GLY A 1 198 ? 3.381 -21.036 26.138 1.00 90.31 198 GLY A O 1
ATOM 1595 N N . THR A 1 199 ? 3.060 -23.149 25.500 1.00 93.06 199 THR A N 1
ATOM 1596 C CA . THR A 1 199 ? 3.681 -22.976 24.180 1.00 93.06 199 THR A CA 1
ATOM 1597 C C . THR A 1 199 ? 2.818 -22.113 23.256 1.00 93.06 199 THR A C 1
ATOM 1599 O O . THR A 1 199 ? 1.602 -22.296 23.171 1.00 93.06 199 THR A O 1
ATOM 1602 N N . LEU A 1 200 ? 3.446 -21.181 22.533 1.00 96.12 200 LEU A N 1
ATOM 1603 C CA . LEU A 1 200 ? 2.771 -20.393 21.502 1.00 96.12 200 LEU A CA 1
ATOM 1604 C C . LEU A 1 200 ? 2.528 -21.239 20.239 1.00 96.12 200 LEU A C 1
ATOM 1606 O O . LEU A 1 200 ? 3.395 -22.021 19.852 1.00 96.12 200 LEU A O 1
ATOM 1610 N N . PRO A 1 201 ? 1.397 -21.049 19.535 1.00 94.81 201 PRO A N 1
ATOM 1611 C CA . PRO A 1 201 ? 1.091 -21.776 18.299 1.00 94.81 201 PRO A CA 1
ATOM 1612 C C . PRO A 1 201 ? 1.885 -21.291 17.067 1.00 94.81 201 PRO A C 1
ATOM 1614 O O . PRO A 1 201 ? 1.574 -21.665 15.937 1.00 94.81 201 PRO A O 1
ATOM 1617 N N . PHE A 1 202 ? 2.874 -20.419 17.263 1.00 96.44 202 PHE A N 1
ATOM 1618 C CA . PHE A 1 202 ? 3.720 -19.832 16.227 1.00 96.44 202 PHE A CA 1
ATOM 1619 C C . PHE A 1 202 ? 5.072 -19.415 16.814 1.00 96.44 202 PHE A C 1
ATOM 1621 O O . PHE A 1 202 ? 5.230 -19.291 18.029 1.00 96.44 202 PHE A O 1
ATOM 1628 N N . GLU A 1 203 ? 6.029 -19.138 15.933 1.00 96.00 203 GLU A N 1
ATOM 1629 C CA . GLU A 1 203 ? 7.301 -18.521 16.297 1.00 96.00 203 GLU A CA 1
ATOM 1630 C C . GLU A 1 203 ? 7.142 -16.998 16.386 1.00 96.00 203 GLU A C 1
ATOM 1632 O O . GLU A 1 203 ? 6.895 -16.322 15.381 1.00 96.00 203 GLU A O 1
ATOM 1637 N N . ALA A 1 204 ? 7.235 -16.461 17.602 1.00 97.12 204 ALA A N 1
ATOM 1638 C CA . ALA A 1 204 ? 7.084 -15.033 17.842 1.00 97.12 204 ALA A CA 1
ATOM 1639 C C . ALA A 1 204 ? 8.302 -14.242 17.350 1.00 97.12 204 ALA A C 1
ATOM 1641 O O . ALA A 1 204 ? 9.448 -14.651 17.529 1.00 97.12 204 ALA A O 1
ATOM 1642 N N . ILE A 1 205 ? 8.046 -13.065 16.778 1.00 98.12 205 ILE A N 1
ATOM 1643 C CA . ILE A 1 205 ? 9.104 -12.126 16.404 1.00 98.12 205 ILE A CA 1
ATOM 1644 C C . ILE A 1 205 ? 9.721 -11.521 17.666 1.00 98.12 205 ILE A C 1
ATOM 1646 O O . ILE A 1 205 ? 9.004 -11.050 18.553 1.00 98.12 205 ILE A O 1
ATOM 1650 N N . ASN A 1 206 ? 11.053 -11.457 17.717 1.00 97.50 206 ASN A N 1
ATOM 1651 C CA . ASN A 1 206 ? 11.752 -10.644 18.705 1.00 97.50 206 ASN A CA 1
ATOM 1652 C C . ASN A 1 206 ? 11.545 -9.156 18.385 1.00 97.50 206 ASN A C 1
ATOM 1654 O O . ASN A 1 206 ? 12.198 -8.590 17.514 1.00 97.50 206 ASN A O 1
ATOM 1658 N N . VAL A 1 207 ? 10.623 -8.515 19.096 1.00 97.56 207 VAL A N 1
ATOM 1659 C CA . VAL A 1 207 ? 10.194 -7.144 18.794 1.00 97.56 207 VAL A CA 1
ATOM 1660 C C . VAL A 1 207 ? 11.321 -6.123 18.974 1.00 97.56 207 VAL A C 1
ATOM 1662 O O . VAL A 1 207 ? 11.407 -5.179 18.195 1.00 97.56 207 VAL A O 1
ATOM 1665 N N . GLU A 1 208 ? 12.218 -6.307 19.946 1.00 96.12 208 GLU A N 1
ATOM 1666 C CA . GLU A 1 208 ? 13.338 -5.375 20.173 1.00 96.12 208 GLU A CA 1
ATOM 1667 C C . GLU A 1 208 ? 14.329 -5.358 19.001 1.00 96.12 208 GLU A C 1
ATOM 1669 O O . GLU A 1 208 ? 14.947 -4.331 18.716 1.00 96.12 208 GLU A O 1
ATOM 1674 N N . SER A 1 209 ? 14.432 -6.476 18.282 1.00 96.19 209 SER A N 1
ATOM 1675 C CA . SER A 1 209 ? 15.278 -6.631 17.098 1.00 96.19 209 SER A CA 1
ATOM 1676 C C . SER A 1 209 ? 14.833 -5.708 15.947 1.00 96.19 209 SER A C 1
ATOM 1678 O O . SER A 1 209 ? 15.659 -5.180 15.205 1.00 96.19 209 SER A O 1
ATOM 1680 N N . LEU A 1 210 ? 13.542 -5.352 15.889 1.00 95.75 210 LEU A N 1
ATOM 1681 C CA . LEU A 1 210 ? 12.974 -4.433 14.891 1.00 95.75 210 LEU A CA 1
ATOM 1682 C C . LEU A 1 210 ? 13.484 -2.985 15.006 1.00 95.75 210 LEU A C 1
ATOM 1684 O O . LEU A 1 210 ? 13.217 -2.166 14.122 1.00 95.75 210 LEU A O 1
ATOM 1688 N N . ARG A 1 211 ? 14.203 -2.638 16.084 1.00 93.81 211 ARG A N 1
ATOM 1689 C CA . ARG A 1 211 ? 14.922 -1.357 16.188 1.00 93.81 211 ARG A CA 1
ATOM 1690 C C . ARG A 1 211 ? 16.108 -1.287 15.231 1.00 93.81 211 ARG A C 1
ATOM 1692 O O . ARG A 1 211 ? 16.500 -0.189 14.840 1.00 93.81 211 ARG A O 1
ATOM 1699 N N . ASN A 1 212 ? 16.681 -2.435 14.874 1.00 94.19 212 ASN A N 1
ATOM 1700 C CA . ASN A 1 212 ? 17.719 -2.527 13.863 1.00 94.19 212 ASN A CA 1
ATOM 1701 C C . ASN A 1 212 ? 17.072 -2.420 12.473 1.00 94.19 212 ASN A C 1
ATOM 1703 O O . ASN A 1 212 ? 16.239 -3.243 12.091 1.00 94.19 212 ASN A O 1
ATOM 1707 N N . SER A 1 213 ? 17.452 -1.393 11.713 1.00 92.81 213 SER A N 1
ATOM 1708 C CA . SER A 1 213 ? 16.870 -1.121 10.396 1.00 92.81 213 SER A CA 1
ATOM 1709 C C . SER A 1 213 ? 17.135 -2.245 9.390 1.00 92.81 213 SER A C 1
ATOM 1711 O O . SER A 1 213 ? 16.269 -2.515 8.560 1.00 92.81 213 SER A O 1
ATOM 1713 N N . SER A 1 214 ? 18.279 -2.928 9.470 1.00 93.25 214 SER A N 1
ATOM 1714 C CA . SER A 1 214 ? 18.624 -4.040 8.580 1.00 93.25 214 SER A CA 1
ATOM 1715 C C . SER A 1 214 ? 17.821 -5.300 8.900 1.00 93.25 214 SER A C 1
ATOM 1717 O O . SER A 1 214 ? 17.329 -5.956 7.987 1.00 93.25 214 SER A O 1
ATOM 1719 N N . GLU A 1 215 ? 17.638 -5.642 10.179 1.00 95.31 215 GLU A N 1
ATOM 1720 C CA . GLU A 1 215 ? 16.788 -6.779 10.571 1.00 95.31 215 GLU A CA 1
ATOM 1721 C C . GLU A 1 215 ? 15.323 -6.542 10.205 1.00 95.31 215 GLU A C 1
ATOM 1723 O O . GLU A 1 215 ? 14.649 -7.430 9.681 1.00 95.31 215 GLU A O 1
ATOM 1728 N N . ARG A 1 216 ? 14.848 -5.312 10.411 1.00 96.81 216 ARG A N 1
ATOM 1729 C CA . ARG A 1 216 ? 13.503 -4.904 10.019 1.00 96.81 216 ARG A CA 1
ATOM 1730 C C . ARG A 1 216 ? 13.289 -4.996 8.509 1.00 96.81 216 ARG A C 1
ATOM 1732 O O . ARG A 1 216 ? 12.268 -5.532 8.086 1.00 96.81 216 ARG A O 1
ATOM 1739 N N . LEU A 1 217 ? 14.239 -4.517 7.702 1.00 96.38 217 LEU A N 1
ATOM 1740 C CA . LEU A 1 217 ? 14.156 -4.630 6.244 1.00 96.38 217 LEU A CA 1
ATOM 1741 C C . LEU A 1 217 ? 14.150 -6.095 5.796 1.00 96.38 217 LEU A C 1
ATOM 1743 O O . LEU A 1 217 ? 13.319 -6.464 4.973 1.00 96.38 217 LEU A O 1
ATOM 1747 N N . LYS A 1 218 ? 15.003 -6.944 6.383 1.00 95.75 218 LYS A N 1
ATOM 1748 C CA . LYS A 1 218 ? 15.017 -8.389 6.098 1.00 95.75 218 LYS A CA 1
ATOM 1749 C C . LYS A 1 218 ? 13.671 -9.047 6.398 1.00 95.75 218 LYS A C 1
ATOM 1751 O O . LYS A 1 218 ? 13.206 -9.870 5.613 1.00 95.75 218 LYS A O 1
ATOM 1756 N N . LEU A 1 219 ? 13.017 -8.666 7.498 1.00 97.69 219 LEU A N 1
ATOM 1757 C CA . LEU A 1 219 ? 11.673 -9.153 7.808 1.00 97.69 219 LEU A CA 1
ATOM 1758 C C . LEU A 1 219 ? 10.658 -8.712 6.743 1.00 97.69 219 LEU A C 1
ATOM 1760 O O . LEU A 1 219 ? 9.888 -9.546 6.272 1.00 97.69 219 LEU A O 1
ATOM 1764 N N . LEU A 1 220 ? 10.684 -7.448 6.309 1.00 97.75 220 LEU A N 1
ATOM 1765 C CA . LEU A 1 220 ? 9.813 -6.966 5.226 1.00 97.75 220 LEU A CA 1
ATOM 1766 C C . LEU A 1 220 ? 10.062 -7.719 3.910 1.00 97.75 220 LEU A C 1
ATOM 1768 O O . LEU A 1 220 ? 9.111 -8.186 3.297 1.00 97.75 220 LEU A O 1
ATOM 1772 N N . GLN A 1 221 ? 11.328 -7.906 3.524 1.00 96.06 221 GLN A N 1
ATOM 1773 C CA . GLN A 1 221 ? 11.736 -8.645 2.320 1.00 96.06 221 GLN A CA 1
ATOM 1774 C C . GLN A 1 221 ? 11.335 -10.127 2.352 1.00 96.06 221 GLN A C 1
ATOM 1776 O O . GLN A 1 221 ? 11.201 -10.753 1.304 1.00 96.06 221 GLN A O 1
ATOM 1781 N N . SER A 1 222 ? 11.146 -10.701 3.544 1.00 95.62 222 SER A N 1
ATOM 1782 C CA . SER A 1 222 ? 10.652 -12.074 3.699 1.00 95.62 222 SER A CA 1
ATOM 1783 C C . SER A 1 222 ? 9.133 -12.207 3.538 1.00 95.62 222 SER A C 1
ATOM 1785 O O . SER A 1 222 ? 8.633 -13.329 3.451 1.00 95.62 222 SER A O 1
ATOM 1787 N N . CYS A 1 223 ? 8.404 -11.088 3.500 1.00 97.00 223 CYS A N 1
ATOM 1788 C CA . CYS A 1 223 ? 6.961 -11.068 3.297 1.00 97.00 223 CYS A CA 1
ATOM 1789 C C . CYS A 1 223 ? 6.626 -10.930 1.801 1.00 97.00 223 CYS A C 1
ATOM 1791 O O . CYS A 1 223 ? 7.260 -10.174 1.069 1.00 97.00 223 CYS A O 1
ATOM 1793 N N . ASN A 1 224 ? 5.585 -11.619 1.345 1.00 95.81 224 ASN A N 1
ATOM 1794 C CA . ASN A 1 224 ? 4.999 -11.491 0.016 1.00 95.81 224 ASN A CA 1
ATOM 1795 C C . ASN A 1 224 ? 4.062 -10.274 -0.039 1.00 95.81 224 ASN A C 1
ATOM 1797 O O . ASN A 1 224 ? 2.839 -10.414 -0.012 1.00 95.81 224 ASN A O 1
ATOM 1801 N N . ILE A 1 225 ? 4.663 -9.086 -0.065 1.00 97.69 225 ILE A N 1
ATOM 1802 C CA . ILE A 1 225 ? 3.990 -7.783 -0.045 1.00 97.69 225 ILE A CA 1
ATOM 1803 C C . ILE A 1 225 ? 4.511 -6.894 -1.174 1.00 97.69 225 ILE A C 1
ATOM 1805 O O . ILE A 1 225 ? 5.613 -7.103 -1.673 1.00 97.69 225 ILE A O 1
ATOM 1809 N N . ASP A 1 226 ? 3.737 -5.880 -1.557 1.00 97.62 226 ASP A N 1
ATOM 1810 C CA . ASP A 1 226 ? 4.148 -4.894 -2.558 1.00 97.62 226 ASP A CA 1
ATOM 1811 C C . ASP A 1 226 ? 5.300 -4.027 -2.015 1.00 97.62 226 ASP A C 1
ATOM 1813 O O . ASP A 1 226 ? 5.123 -3.226 -1.085 1.00 97.62 226 ASP A O 1
ATOM 1817 N N . MET A 1 227 ? 6.491 -4.210 -2.589 1.00 97.94 227 MET A N 1
ATOM 1818 C CA . MET A 1 227 ? 7.708 -3.484 -2.216 1.00 97.94 227 MET A CA 1
ATOM 1819 C C . MET A 1 227 ? 7.882 -2.187 -3.018 1.00 97.94 227 MET A C 1
ATOM 1821 O O . MET A 1 227 ? 8.674 -1.336 -2.616 1.00 97.94 227 MET A O 1
ATOM 1825 N N . SER A 1 228 ? 7.099 -1.991 -4.088 1.00 97.00 228 SER A N 1
ATOM 1826 C CA . SER A 1 228 ? 7.085 -0.754 -4.882 1.00 97.00 228 SER A CA 1
ATOM 1827 C C . SER A 1 228 ? 6.401 0.409 -4.154 1.00 97.00 228 SER A C 1
ATOM 1829 O O . SER A 1 228 ? 6.662 1.571 -4.458 1.00 97.00 228 SER A O 1
ATOM 1831 N N . VAL A 1 229 ? 5.569 0.124 -3.145 1.00 97.81 229 VAL A N 1
ATOM 1832 C CA . VAL A 1 229 ? 4.937 1.144 -2.295 1.00 97.81 229 VAL A CA 1
ATOM 1833 C C . VAL A 1 229 ? 5.785 1.383 -1.044 1.00 97.81 229 VAL A C 1
ATOM 1835 O O . VAL A 1 229 ? 5.622 0.738 -0.002 1.00 97.81 229 VAL A O 1
ATOM 1838 N N . HIS A 1 230 ? 6.690 2.358 -1.143 1.00 97.25 230 HIS A N 1
ATOM 1839 C CA . HIS A 1 230 ? 7.667 2.681 -0.109 1.00 97.25 230 HIS A CA 1
ATOM 1840 C C . HIS A 1 230 ? 6.998 3.193 1.184 1.00 97.25 230 HIS A C 1
ATOM 1842 O O . HIS A 1 230 ? 5.949 3.862 1.137 1.00 97.25 230 HIS A O 1
ATOM 1848 N N . PRO A 1 231 ? 7.625 2.952 2.353 1.00 96.31 231 PRO A N 1
ATOM 1849 C CA . PRO A 1 231 ? 7.289 3.621 3.601 1.00 96.31 231 PRO A CA 1
ATOM 1850 C C . PRO A 1 231 ? 7.276 5.141 3.471 1.00 96.31 231 PRO A C 1
ATOM 1852 O O . PRO A 1 231 ? 8.072 5.739 2.750 1.00 96.31 231 PRO A O 1
ATOM 1855 N N . VAL A 1 232 ? 6.397 5.783 4.237 1.00 93.81 232 VAL A N 1
ATOM 1856 C CA . VAL A 1 232 ? 6.380 7.243 4.332 1.00 93.81 232 VAL A CA 1
ATOM 1857 C C . VAL A 1 232 ? 7.378 7.663 5.405 1.00 93.81 232 VAL A C 1
ATOM 1859 O O . VAL A 1 232 ? 7.075 7.676 6.594 1.00 93.81 232 VAL A O 1
ATOM 1862 N N . TRP A 1 233 ? 8.585 8.015 4.975 1.00 88.38 233 TRP A N 1
ATOM 1863 C CA . TRP A 1 233 ? 9.755 8.251 5.834 1.00 88.38 233 TRP A CA 1
ATOM 1864 C C . TRP A 1 233 ? 9.536 9.275 6.958 1.00 88.38 233 TRP A C 1
ATOM 1866 O O . TRP A 1 233 ? 10.053 9.125 8.063 1.00 88.38 233 TRP A O 1
ATOM 1876 N N . ASN A 1 234 ? 8.717 10.296 6.697 1.00 85.19 234 ASN A N 1
ATOM 1877 C CA . ASN A 1 234 ? 8.400 11.358 7.656 1.00 85.19 234 ASN A CA 1
ATOM 1878 C C . ASN A 1 234 ? 7.136 11.076 8.494 1.00 85.19 234 ASN A C 1
ATOM 1880 O O . ASN A 1 234 ? 6.711 11.934 9.268 1.00 85.19 234 ASN A O 1
ATOM 1884 N N . GLN A 1 235 ? 6.519 9.899 8.348 1.00 88.81 235 GLN A N 1
ATOM 1885 C CA . GLN A 1 235 ? 5.322 9.485 9.082 1.00 88.81 235 GLN A CA 1
ATOM 1886 C C . GLN A 1 235 ? 5.573 8.163 9.808 1.00 88.81 235 GLN A C 1
ATOM 1888 O O . GLN A 1 235 ? 5.337 7.082 9.277 1.00 88.81 235 GLN A O 1
ATOM 1893 N N . ARG A 1 236 ? 6.023 8.263 11.060 1.00 91.56 236 ARG A N 1
ATOM 1894 C CA . ARG A 1 236 ? 6.175 7.104 11.948 1.00 91.56 236 ARG A CA 1
ATOM 1895 C C . ARG A 1 236 ? 4.825 6.634 12.485 1.00 91.56 236 ARG A C 1
ATOM 1897 O O . ARG A 1 236 ? 3.986 7.471 12.845 1.00 91.56 236 ARG A O 1
ATOM 1904 N N . GLY A 1 237 ? 4.654 5.315 12.553 1.00 95.50 237 GLY A N 1
ATOM 1905 C CA . GLY A 1 237 ? 3.565 4.675 13.288 1.00 95.50 237 GLY A CA 1
ATOM 1906 C C . GLY A 1 237 ? 3.807 4.675 14.801 1.00 95.50 237 GLY A C 1
ATOM 1907 O O . GLY A 1 237 ? 4.788 5.235 15.292 1.00 95.50 237 GLY A O 1
ATOM 1908 N N . GLY A 1 238 ? 2.909 4.021 15.532 1.00 97.25 238 GLY A N 1
ATOM 1909 C CA . GLY A 1 238 ? 2.990 3.844 16.979 1.00 97.25 238 GLY A CA 1
ATOM 1910 C C . GLY A 1 238 ? 2.301 4.931 17.803 1.00 97.25 238 GLY A C 1
ATOM 1911 O O . GLY A 1 238 ? 2.082 6.068 17.370 1.00 97.25 238 GLY A O 1
ATOM 1912 N N . GLU A 1 239 ? 1.933 4.541 19.021 1.00 97.75 239 GLU A N 1
ATOM 1913 C CA . GLU A 1 239 ? 1.223 5.363 19.998 1.00 97.75 239 GLU A CA 1
ATOM 1914 C C . GLU A 1 239 ? 2.004 6.624 20.380 1.00 97.75 239 GLU A C 1
ATOM 1916 O O . GLU A 1 239 ? 1.436 7.716 20.446 1.00 97.75 239 GLU A O 1
ATOM 1921 N N . ARG A 1 240 ? 3.327 6.525 20.533 1.00 96.00 240 ARG A N 1
ATOM 1922 C CA . ARG A 1 240 ? 4.181 7.665 20.892 1.00 96.00 240 ARG A CA 1
ATOM 1923 C C . ARG A 1 240 ? 4.166 8.749 19.823 1.00 96.00 240 ARG A C 1
ATOM 1925 O O . ARG A 1 240 ? 4.006 9.931 20.129 1.00 96.00 240 ARG A O 1
ATOM 1932 N N . ALA A 1 241 ? 4.318 8.349 18.560 1.00 95.44 241 ALA A N 1
ATOM 1933 C CA . ALA A 1 241 ? 4.286 9.272 17.430 1.00 95.44 241 ALA A CA 1
ATOM 1934 C C . ALA A 1 241 ? 2.895 9.901 17.262 1.00 95.44 241 ALA A C 1
ATOM 1936 O O . ALA A 1 241 ? 2.775 11.086 16.940 1.00 95.44 241 ALA A O 1
ATOM 1937 N N . ALA A 1 242 ? 1.837 9.120 17.493 1.00 97.44 242 ALA A N 1
ATOM 1938 C CA . ALA A 1 242 ? 0.464 9.599 17.440 1.00 97.44 242 ALA A CA 1
ATOM 1939 C C . ALA A 1 242 ? 0.168 10.651 18.521 1.00 97.44 242 ALA A C 1
ATOM 1941 O O . ALA A 1 242 ? -0.391 11.704 18.208 1.00 97.44 242 ALA A O 1
ATOM 1942 N N . LEU A 1 243 ? 0.591 10.396 19.761 1.00 96.94 243 LEU A N 1
ATOM 1943 C CA . LEU A 1 243 ? 0.433 11.320 20.883 1.00 96.94 243 LEU A CA 1
ATOM 1944 C C . LEU A 1 243 ? 1.228 12.609 20.678 1.00 96.94 243 LEU A C 1
ATOM 1946 O O . LEU A 1 243 ? 0.658 13.686 20.808 1.00 96.94 243 LEU A O 1
ATOM 1950 N N . ALA A 1 244 ? 2.493 12.524 20.254 1.00 95.62 244 ALA A N 1
ATOM 1951 C CA . ALA A 1 244 ? 3.301 13.711 19.956 1.00 95.62 244 ALA A CA 1
ATOM 1952 C C . ALA A 1 244 ? 2.642 14.614 18.894 1.00 95.62 244 ALA A C 1
ATOM 1954 O O . ALA A 1 244 ? 2.618 15.838 19.031 1.00 95.62 244 ALA A O 1
ATOM 1955 N N . ARG A 1 245 ? 2.062 14.010 17.846 1.00 95.56 245 ARG A N 1
ATOM 1956 C CA . ARG A 1 245 ? 1.334 14.738 16.796 1.00 95.56 245 ARG A CA 1
ATOM 1957 C C . ARG A 1 245 ? 0.058 15.386 17.327 1.00 95.56 245 ARG A C 1
ATOM 1959 O O . ARG A 1 245 ? -0.257 16.514 16.946 1.00 95.56 245 ARG A O 1
ATOM 1966 N N . TRP A 1 246 ? -0.683 14.681 18.181 1.00 97.19 246 TRP A N 1
ATOM 1967 C CA . TRP A 1 246 ? -1.879 15.233 18.805 1.00 97.19 246 TRP A CA 1
ATOM 1968 C C . TRP A 1 246 ? -1.547 16.399 19.736 1.00 97.19 246 TRP A C 1
ATOM 1970 O O . TRP A 1 246 ? -2.168 17.446 19.588 1.00 97.19 246 TRP A O 1
ATOM 1980 N N . ASP A 1 247 ? -0.544 16.259 20.606 1.00 95.69 247 ASP A N 1
ATOM 1981 C CA . ASP A 1 247 ? -0.084 17.314 21.518 1.00 95.69 247 ASP A CA 1
ATOM 1982 C C . ASP A 1 247 ? 0.328 18.571 20.739 1.00 95.69 247 ASP A C 1
ATOM 1984 O O . ASP A 1 247 ? -0.092 19.686 21.049 1.00 95.69 247 ASP A O 1
ATOM 1988 N N . GLU A 1 248 ? 1.105 18.409 19.663 1.00 95.12 248 GLU A N 1
ATOM 1989 C CA . GLU A 1 248 ? 1.498 19.542 18.826 1.00 95.12 248 GLU A CA 1
ATOM 1990 C C . GLU A 1 248 ? 0.279 20.225 18.186 1.00 95.12 248 GLU A C 1
ATOM 1992 O O . GLU A 1 248 ? 0.169 21.457 18.200 1.00 95.12 248 GLU A O 1
ATOM 1997 N N . PHE A 1 249 ? -0.646 19.443 17.621 1.00 96.56 249 PHE A N 1
ATOM 1998 C CA . PHE A 1 249 ? -1.829 19.987 16.963 1.00 96.56 249 PHE A CA 1
ATOM 1999 C C . PHE A 1 249 ? -2.779 20.666 17.954 1.00 96.56 249 PHE A C 1
ATOM 2001 O O . PHE A 1 249 ? -3.219 21.787 17.691 1.00 96.56 249 PHE A O 1
ATOM 2008 N N . SER A 1 250 ? -3.080 20.024 19.083 1.00 95.25 250 SER A N 1
ATOM 2009 C CA . SER A 1 250 ? -4.006 20.530 20.098 1.00 95.25 250 SER A CA 1
ATOM 2010 C C . SER A 1 250 ? -3.516 21.854 20.688 1.00 95.25 250 SER A C 1
ATOM 2012 O O . SER A 1 250 ? -4.296 22.804 20.772 1.00 95.25 250 SER A O 1
ATOM 2014 N N . ILE A 1 251 ? -2.215 21.959 20.984 1.00 93.31 251 ILE A N 1
ATOM 2015 C CA . ILE A 1 251 ? -1.601 23.148 21.586 1.00 93.31 251 ILE A CA 1
ATOM 2016 C C . ILE A 1 251 ? -1.423 24.273 20.561 1.00 93.31 251 ILE A C 1
ATOM 2018 O O . ILE A 1 251 ? -1.747 25.427 20.844 1.00 93.31 251 ILE A O 1
ATOM 2022 N N . LYS A 1 252 ? -0.887 23.972 19.371 1.00 93.94 252 LYS A N 1
ATOM 2023 C CA . LYS A 1 252 ? -0.408 25.017 18.446 1.00 93.94 252 LYS A CA 1
ATOM 2024 C C . LYS A 1 252 ? -1.366 25.341 17.302 1.00 93.94 252 LYS A C 1
ATOM 2026 O O . LYS A 1 252 ? -1.293 26.439 16.753 1.00 93.94 252 LYS A O 1
ATOM 2031 N N . ARG A 1 253 ? -2.218 24.399 16.881 1.00 95.56 253 ARG A N 1
ATOM 2032 C CA . ARG A 1 253 ? -2.915 24.470 15.576 1.00 95.56 253 ARG A CA 1
ATOM 2033 C C . ARG A 1 253 ? -4.442 24.362 15.671 1.00 95.56 253 ARG A C 1
ATOM 2035 O O . ARG A 1 253 ? -5.133 24.934 14.825 1.00 95.56 253 ARG A O 1
ATOM 2042 N N . LEU A 1 254 ? -4.989 23.719 16.707 1.00 96.75 254 LEU A N 1
ATOM 2043 C CA . LEU A 1 254 ? -6.430 23.475 16.865 1.00 96.75 254 LEU A CA 1
ATOM 2044 C C . LEU A 1 254 ? -7.259 24.766 16.852 1.00 96.75 254 LEU A C 1
ATOM 2046 O O . LEU A 1 254 ? -8.313 24.810 16.220 1.00 96.75 254 LEU A O 1
ATOM 2050 N N . SER A 1 255 ? -6.768 25.840 17.474 1.00 95.31 255 SER A N 1
ATOM 2051 C CA . SER A 1 255 ? -7.438 27.150 17.506 1.00 95.31 255 SER A CA 1
ATOM 2052 C C . SER A 1 255 ? -7.672 27.752 16.110 1.00 95.31 255 SER A C 1
ATOM 2054 O O . SER A 1 255 ? -8.644 28.478 15.900 1.00 95.31 255 SER A O 1
ATOM 2056 N N . GLY A 1 256 ? -6.819 27.419 15.134 1.00 95.50 256 GLY A N 1
ATOM 2057 C CA . GLY A 1 256 ? -6.920 27.863 13.743 1.00 95.50 256 GLY A CA 1
ATOM 2058 C C . GLY A 1 256 ? -7.686 26.912 12.817 1.00 95.50 256 GLY A C 1
ATOM 2059 O O . GLY A 1 256 ? -7.960 27.288 11.673 1.00 95.50 256 GLY A O 1
ATOM 2060 N N . TYR A 1 257 ? -8.051 25.713 13.288 1.00 97.19 257 TYR A N 1
ATOM 2061 C CA . TYR A 1 257 ? -8.559 24.617 12.456 1.00 97.19 257 TYR A CA 1
ATOM 2062 C C . TYR A 1 257 ? -9.748 25.023 11.578 1.00 97.19 257 TYR A C 1
ATOM 2064 O O . TYR A 1 257 ? -9.709 24.860 10.360 1.00 97.19 257 TYR A O 1
ATOM 2072 N N . ALA A 1 258 ? -10.790 25.621 12.166 1.00 96.38 258 ALA A N 1
ATOM 2073 C CA . ALA A 1 258 ? -12.013 25.964 11.435 1.00 96.38 258 ALA A CA 1
ATOM 2074 C C . ALA A 1 258 ? -11.768 26.888 10.228 1.00 96.38 258 ALA A C 1
ATOM 2076 O O . ALA A 1 258 ? -12.461 26.766 9.220 1.00 96.38 258 ALA A O 1
ATOM 2077 N N . ARG A 1 259 ? -10.774 27.783 10.316 1.00 96.44 259 ARG A N 1
ATOM 2078 C CA . ARG A 1 259 ? -10.407 28.709 9.236 1.00 96.44 259 ARG A CA 1
ATOM 2079 C C . ARG A 1 259 ? -9.500 28.055 8.191 1.00 96.44 259 ARG A C 1
ATOM 2081 O O . ARG A 1 259 ? -9.639 28.350 7.011 1.00 96.44 259 ARG A O 1
ATOM 2088 N N . ARG A 1 260 ? -8.570 27.196 8.622 1.00 95.69 260 ARG A N 1
A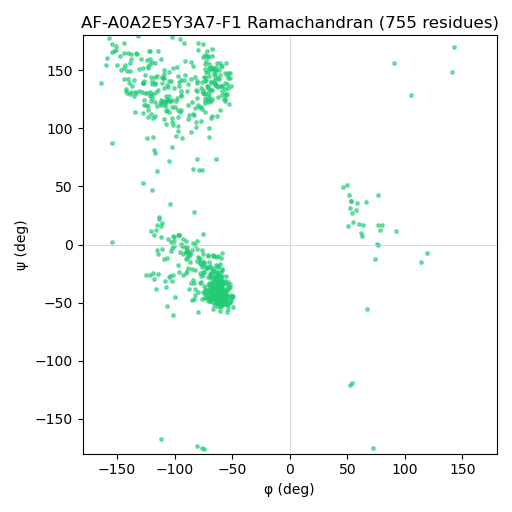TOM 2089 C CA . ARG A 1 260 ? -7.477 26.671 7.783 1.00 95.69 260 ARG A CA 1
ATOM 2090 C C . ARG A 1 260 ? -7.804 25.342 7.091 1.00 95.69 260 ARG A C 1
ATOM 2092 O O . ARG A 1 260 ? -7.303 25.102 6.003 1.00 95.69 260 ARG A O 1
ATOM 2099 N N . ARG A 1 261 ? -8.709 24.521 7.641 1.00 95.00 261 ARG A N 1
ATOM 2100 C CA . ARG A 1 261 ? -8.965 23.117 7.231 1.00 95.00 261 ARG A CA 1
ATOM 2101 C C . ARG A 1 261 ? -9.385 22.844 5.781 1.00 95.00 261 ARG A C 1
ATOM 2103 O O . ARG A 1 261 ? -9.608 21.689 5.430 1.00 95.00 261 ARG A O 1
ATOM 2110 N N . ASN A 1 262 ? -9.656 23.871 4.980 1.00 95.06 262 ASN A N 1
ATOM 2111 C CA . ASN A 1 262 ? -10.012 23.719 3.565 1.00 95.06 262 ASN A CA 1
ATOM 2112 C C . ASN A 1 262 ? -8.871 24.135 2.628 1.00 95.06 262 ASN A C 1
ATOM 2114 O O . ASN A 1 262 ? -8.948 23.834 1.439 1.00 95.06 262 ASN A O 1
ATOM 2118 N N . ASN A 1 263 ? -7.823 24.788 3.138 1.00 95.31 263 ASN A N 1
ATOM 2119 C CA . ASN A 1 263 ? -6.664 25.151 2.338 1.00 95.31 263 ASN A CA 1
ATOM 2120 C C . ASN A 1 263 ? -5.724 23.945 2.220 1.00 95.31 263 ASN A C 1
ATOM 2122 O O . ASN A 1 263 ? -4.986 23.642 3.149 1.00 95.31 263 ASN A O 1
ATOM 2126 N N . ALA A 1 264 ? -5.759 23.255 1.081 1.00 94.94 264 ALA A N 1
ATOM 2127 C CA . ALA A 1 264 ? -4.948 22.058 0.876 1.00 94.94 264 ALA A CA 1
ATOM 2128 C C . ALA A 1 264 ? -3.445 22.341 0.709 1.00 94.94 264 ALA A C 1
ATOM 2130 O O . ALA A 1 264 ? -2.644 21.439 0.934 1.00 94.94 264 ALA A O 1
ATOM 2131 N N . ALA A 1 265 ? -3.063 23.581 0.380 1.00 95.00 265 ALA A N 1
ATOM 2132 C CA . ALA A 1 265 ? -1.665 24.014 0.376 1.00 95.00 265 ALA A CA 1
ATOM 2133 C C . ALA A 1 265 ? -1.113 24.213 1.803 1.00 95.00 265 ALA A C 1
ATOM 2135 O O . ALA A 1 265 ? 0.094 24.272 2.015 1.00 95.00 265 ALA A O 1
ATOM 2136 N N . ASP A 1 266 ? -1.990 24.279 2.807 1.00 94.81 266 ASP A N 1
ATOM 2137 C CA . ASP A 1 266 ? -1.629 24.435 4.209 1.00 94.81 266 ASP A CA 1
ATOM 2138 C C . ASP A 1 266 ? -1.723 23.098 4.957 1.00 94.81 266 ASP A C 1
ATOM 2140 O O . ASP A 1 266 ? -2.714 22.783 5.624 1.00 94.81 266 ASP A O 1
ATOM 2144 N N . SER A 1 267 ? -0.652 22.307 4.868 1.00 86.88 267 SER A N 1
ATOM 2145 C CA . SER A 1 267 ? -0.569 20.995 5.530 1.00 86.88 267 SER A CA 1
ATOM 2146 C C . SER A 1 267 ? -0.652 21.055 7.065 1.00 86.88 267 SER A C 1
ATOM 2148 O O . SER A 1 267 ? -0.993 20.060 7.706 1.00 86.88 267 SER A O 1
ATOM 2150 N N . GLU A 1 268 ? -0.403 22.219 7.670 1.00 91.88 268 GLU A N 1
ATOM 2151 C CA . GLU A 1 268 ? -0.520 22.443 9.115 1.00 91.88 268 GLU A CA 1
ATOM 2152 C C . GLU A 1 268 ? -1.929 22.891 9.541 1.00 91.88 268 GLU A C 1
ATOM 2154 O O . GLU A 1 268 ? -2.221 23.007 10.734 1.00 91.88 268 GLU A O 1
ATOM 2159 N N . GLY A 1 269 ? -2.829 23.141 8.587 1.00 94.19 269 GLY A N 1
ATOM 2160 C CA . GLY A 1 269 ? -4.214 23.528 8.852 1.00 94.19 269 GLY A CA 1
ATOM 2161 C C . GLY A 1 269 ? -5.091 22.401 9.413 1.00 94.19 269 GLY A C 1
ATOM 2162 O O . GLY A 1 269 ? -6.225 22.658 9.827 1.00 94.19 269 GLY A O 1
ATOM 2163 N N . VAL A 1 270 ? -4.588 21.163 9.434 1.00 95.81 270 VAL A N 1
ATOM 2164 C CA . VAL A 1 270 ? -5.299 19.941 9.839 1.00 95.81 270 VAL A CA 1
ATOM 2165 C C . VAL A 1 270 ? -4.454 19.083 10.789 1.00 95.81 270 VAL A C 1
ATOM 2167 O O . VAL A 1 270 ? -3.249 19.277 10.916 1.00 95.81 270 VAL A O 1
ATOM 2170 N N . SER A 1 271 ? -5.081 18.119 11.474 1.00 96.38 271 SER A N 1
ATOM 2171 C CA . SER A 1 271 ? -4.407 17.314 12.509 1.00 96.38 271 SER A CA 1
ATOM 2172 C C . SER A 1 271 ? -3.458 16.249 11.970 1.00 96.38 271 SER A C 1
ATOM 2174 O O . SER A 1 271 ? -2.546 15.831 12.680 1.00 96.38 271 SER A O 1
ATOM 2176 N N . ARG A 1 272 ? -3.699 15.771 10.739 1.00 95.38 272 ARG A N 1
ATOM 2177 C CA . ARG A 1 272 ? -2.983 14.636 10.124 1.00 95.38 272 ARG A CA 1
ATOM 2178 C C . ARG A 1 272 ? -2.977 13.382 11.018 1.00 95.38 272 ARG A C 1
ATOM 2180 O O . ARG A 1 272 ? -2.033 12.600 11.009 1.00 95.38 272 ARG A O 1
ATOM 2187 N N . LEU A 1 273 ? -4.037 13.195 11.811 1.00 97.19 273 LEU A N 1
ATOM 2188 C CA . LEU A 1 273 ? -4.192 12.061 12.732 1.00 97.19 273 LEU A CA 1
ATOM 2189 C C . LEU A 1 273 ? -4.903 10.850 12.122 1.00 97.19 273 LEU A C 1
ATOM 2191 O O . LEU A 1 273 ? -5.055 9.845 12.806 1.00 97.19 273 LEU A O 1
ATOM 2195 N N . SER A 1 274 ? -5.353 10.918 10.870 1.00 97.25 274 SER A N 1
ATOM 2196 C CA . SER A 1 274 ? -6.180 9.864 10.273 1.00 97.25 274 SER A CA 1
ATOM 2197 C C . SER A 1 274 ? -5.489 8.498 10.252 1.00 97.25 274 SER A C 1
ATOM 2199 O O . SER A 1 274 ? -6.117 7.530 10.658 1.00 97.25 274 SER A O 1
ATOM 2201 N N . MET A 1 275 ? -4.194 8.423 9.915 1.00 97.44 275 MET A N 1
ATOM 2202 C CA . MET A 1 275 ? -3.407 7.181 10.009 1.00 97.44 275 MET A CA 1
ATOM 2203 C C . MET A 1 275 ? -3.384 6.627 11.441 1.00 97.44 275 MET A C 1
ATOM 2205 O O . MET A 1 275 ? -3.663 5.452 11.669 1.00 97.44 275 MET A O 1
ATOM 2209 N N . ALA A 1 276 ? -3.101 7.485 12.425 1.00 98.12 276 ALA A N 1
ATOM 2210 C CA . ALA A 1 276 ? -3.020 7.070 13.822 1.00 98.12 276 ALA A CA 1
ATOM 2211 C C . ALA A 1 276 ? -4.377 6.597 14.368 1.00 98.12 276 ALA A C 1
ATOM 2213 O O . ALA A 1 276 ? -4.431 5.679 15.182 1.00 98.12 276 ALA A O 1
ATOM 2214 N N . ILE A 1 277 ? -5.471 7.215 13.919 1.00 98.25 277 ILE A N 1
ATOM 2215 C CA . ILE A 1 277 ? -6.834 6.805 14.262 1.00 98.25 277 ILE A CA 1
ATOM 2216 C C . ILE A 1 277 ? -7.193 5.489 13.559 1.00 98.25 277 ILE A C 1
ATOM 2218 O O . ILE A 1 277 ? -7.766 4.614 14.200 1.00 98.25 277 ILE A O 1
ATOM 2222 N N . HIS A 1 278 ? -6.835 5.331 12.283 1.00 97.81 278 HIS A N 1
ATOM 2223 C CA . HIS A 1 278 ? -7.101 4.133 11.482 1.00 97.81 278 HIS A CA 1
ATOM 2224 C C . HIS A 1 278 ? -6.486 2.873 12.110 1.00 97.81 278 HIS A C 1
ATOM 2226 O O . HIS A 1 278 ? -7.189 1.901 12.377 1.00 97.81 278 HIS A O 1
ATOM 2232 N N . TYR A 1 279 ? -5.194 2.924 12.449 1.00 97.81 279 TYR A N 1
ATOM 2233 C CA . TYR A 1 279 ? -4.501 1.833 13.147 1.00 97.81 279 TYR A CA 1
ATOM 2234 C C . TYR A 1 279 ? -4.745 1.813 14.666 1.00 97.81 279 TYR A C 1
ATOM 2236 O O . TYR A 1 279 ? -4.145 1.011 15.388 1.00 97.81 279 TYR A O 1
ATOM 2244 N N . GLY A 1 280 ? -5.586 2.726 15.167 1.00 98.06 280 GLY A N 1
ATOM 2245 C CA . GLY A 1 280 ? -5.954 2.847 16.575 1.00 98.06 280 GLY A CA 1
ATOM 2246 C C . GLY A 1 280 ? -4.771 3.049 17.521 1.00 98.06 280 GLY A C 1
ATOM 2247 O O . GLY A 1 280 ? -4.859 2.666 18.688 1.00 98.06 280 GLY A O 1
ATOM 2248 N N . MET A 1 281 ? -3.706 3.680 17.022 1.00 98.50 281 MET A N 1
ATOM 2249 C CA . MET A 1 281 ? -2.500 4.089 17.751 1.00 98.50 281 MET A CA 1
ATOM 2250 C C . MET A 1 281 ? -2.776 5.244 18.721 1.00 98.50 281 MET A C 1
ATOM 2252 O O . MET A 1 281 ? -1.981 5.528 19.605 1.00 98.50 281 MET A O 1
ATOM 2256 N N . ILE A 1 282 ? -3.918 5.918 18.582 1.00 98.12 282 ILE A N 1
ATOM 2257 C CA . ILE A 1 282 ? -4.403 6.913 19.538 1.00 98.12 282 ILE A CA 1
ATOM 2258 C C . ILE A 1 282 ? -5.887 6.699 19.818 1.00 98.12 282 ILE A C 1
ATOM 2260 O O . ILE A 1 282 ? -6.671 6.362 18.931 1.00 98.12 282 ILE A O 1
ATOM 2264 N N . SER A 1 283 ? -6.277 6.897 21.075 1.00 97.69 283 SER A N 1
ATOM 2265 C CA . SER A 1 283 ? -7.672 6.818 21.496 1.00 97.69 283 SER A CA 1
ATOM 2266 C C . SER A 1 283 ? -8.475 7.995 20.945 1.00 97.69 283 SER A C 1
ATOM 2268 O O . SER A 1 283 ? -8.188 9.159 21.235 1.00 97.69 283 SER A O 1
ATOM 2270 N N . VAL A 1 284 ? -9.540 7.693 20.200 1.00 97.44 284 VAL A N 1
ATOM 2271 C CA . VAL A 1 284 ? -10.523 8.705 19.785 1.00 97.44 284 VAL A CA 1
ATOM 2272 C C . VAL A 1 284 ? -11.226 9.301 21.008 1.00 97.44 284 VAL A C 1
ATOM 2274 O O . VAL A 1 284 ? -11.531 10.491 21.011 1.00 97.44 284 VAL A O 1
ATOM 2277 N N . MET A 1 285 ? -11.421 8.520 22.079 1.00 97.19 285 MET A N 1
ATOM 2278 C CA . MET A 1 285 ? -11.987 9.010 23.338 1.00 97.19 285 MET A CA 1
ATOM 2279 C C . MET A 1 285 ? -11.094 10.087 23.971 1.00 97.19 285 MET A C 1
ATOM 2281 O O . MET A 1 285 ? -11.619 11.121 24.388 1.00 97.19 285 MET A O 1
ATOM 2285 N N . LYS A 1 286 ? -9.765 9.907 23.955 1.00 96.94 286 LYS A N 1
ATOM 2286 C CA . LYS A 1 286 ? -8.789 10.917 24.402 1.00 96.94 286 LYS A CA 1
ATOM 2287 C C . LYS A 1 286 ? -8.890 12.192 23.573 1.00 96.94 286 LYS A C 1
ATOM 2289 O O . LYS A 1 286 ? -9.096 13.264 24.135 1.00 96.94 286 LYS A O 1
ATOM 2294 N N . ILE A 1 287 ? -8.801 12.066 22.244 1.00 97.75 287 ILE A N 1
ATOM 2295 C CA . ILE A 1 287 ? -8.875 13.209 21.317 1.00 97.75 287 ILE A CA 1
ATOM 2296 C C . ILE A 1 287 ? -10.160 14.008 21.561 1.00 97.75 287 ILE A C 1
ATOM 2298 O O . ILE A 1 287 ? -10.135 15.235 21.637 1.00 97.75 287 ILE A O 1
ATOM 2302 N N . VAL A 1 288 ? -11.292 13.314 21.698 1.00 97.75 288 VAL A N 1
ATOM 2303 C CA . VAL A 1 288 ? -12.595 13.950 21.904 1.00 97.75 288 VAL A CA 1
ATOM 2304 C C . VAL A 1 288 ? -12.682 14.634 23.261 1.00 97.75 288 VAL A C 1
ATOM 2306 O O . VAL A 1 288 ? -13.193 15.750 23.327 1.00 97.75 288 VAL A O 1
ATOM 2309 N N . ARG A 1 289 ? -12.189 13.999 24.330 1.00 96.88 289 ARG A N 1
ATOM 2310 C CA . ARG A 1 289 ? -12.165 14.588 25.674 1.00 96.88 289 ARG A CA 1
ATOM 2311 C C . ARG A 1 289 ? -11.325 15.865 25.702 1.00 96.88 289 ARG A C 1
ATOM 2313 O O . ARG A 1 289 ? -11.834 16.903 26.104 1.00 96.88 289 ARG A O 1
ATOM 2320 N N . GLU A 1 290 ? -10.102 15.819 25.189 1.00 96.50 290 GLU A N 1
ATOM 2321 C CA . GLU A 1 290 ? -9.175 16.958 25.237 1.00 96.50 290 GLU A CA 1
ATOM 2322 C C . GLU A 1 290 ? -9.600 18.098 24.301 1.00 96.50 290 GLU A C 1
ATOM 2324 O O . GLU A 1 290 ? -9.564 19.265 24.682 1.00 96.50 290 GLU A O 1
ATOM 2329 N N . ALA A 1 291 ? -10.104 17.793 23.099 1.00 96.69 291 ALA A N 1
ATOM 2330 C CA . ALA A 1 291 ? -10.686 18.821 22.233 1.00 96.69 291 ALA A CA 1
ATOM 2331 C C . ALA A 1 291 ? -11.932 19.466 22.862 1.00 96.69 291 ALA A C 1
ATOM 2333 O O . ALA A 1 291 ? -12.164 20.664 22.697 1.00 96.69 291 ALA A O 1
ATOM 2334 N N . PHE A 1 292 ? -12.746 18.682 23.573 1.00 96.06 292 PHE A N 1
ATOM 2335 C CA . PHE A 1 292 ? -13.920 19.195 24.270 1.00 96.06 292 PHE A CA 1
ATOM 2336 C C . PHE A 1 292 ? -13.536 20.120 25.431 1.00 96.06 292 PHE A C 1
ATOM 2338 O O . PHE A 1 292 ? -14.147 21.176 25.573 1.00 96.06 292 PHE A O 1
ATOM 2345 N N . GLU A 1 293 ? -12.499 19.774 26.198 1.00 95.19 293 GLU A N 1
ATOM 2346 C CA . GLU A 1 293 ? -11.956 20.610 27.280 1.00 95.19 293 GLU A CA 1
ATOM 2347 C C . GLU A 1 293 ? -11.449 21.971 26.780 1.00 95.19 293 GLU A C 1
ATOM 2349 O O . GLU A 1 293 ? -11.637 22.981 27.456 1.00 95.19 293 GLU A O 1
ATOM 2354 N N . VAL A 1 294 ? -10.883 22.033 25.567 1.00 94.75 294 VAL A N 1
ATOM 2355 C CA . VAL A 1 294 ? -10.479 23.303 24.933 1.00 94.75 294 VAL A CA 1
ATOM 2356 C C . VAL A 1 294 ? -11.679 24.232 24.683 1.00 94.75 294 VAL A C 1
ATOM 2358 O O . VAL A 1 294 ? -11.533 25.452 24.751 1.00 94.75 294 VAL A O 1
ATOM 2361 N N . GLY A 1 295 ? -12.861 23.690 24.368 1.00 91.44 295 GLY A N 1
ATOM 2362 C CA . GLY A 1 295 ? -14.127 24.440 24.364 1.00 91.44 295 GLY A CA 1
ATOM 2363 C C . GLY A 1 295 ? -14.251 25.600 23.360 1.00 91.44 295 GLY A C 1
ATOM 2364 O O . GLY A 1 295 ? -15.125 26.453 23.509 1.00 91.44 295 GLY A O 1
ATOM 2365 N N . THR A 1 296 ? -13.393 25.680 22.336 1.00 95.19 296 THR A N 1
ATOM 2366 C CA . THR A 1 296 ? -13.451 26.747 21.315 1.00 95.19 296 THR A CA 1
ATOM 2367 C C . THR A 1 296 ? -14.320 26.358 20.115 1.00 95.19 296 THR A C 1
ATOM 2369 O O . THR A 1 296 ? -14.452 25.182 19.790 1.00 95.19 296 THR A O 1
ATOM 2372 N N . LYS A 1 297 ? -14.822 27.341 19.349 1.00 95.50 297 LYS A N 1
ATOM 2373 C CA . LYS A 1 297 ? -15.531 27.086 18.071 1.00 95.50 297 LYS A CA 1
ATOM 2374 C C . LYS A 1 297 ? -14.703 26.263 17.077 1.00 95.50 297 LYS A C 1
ATOM 2376 O O . LYS A 1 297 ? -15.248 25.490 16.291 1.00 95.50 297 LYS A O 1
ATOM 2381 N N . ALA A 1 298 ? -13.381 26.443 17.085 1.00 96.44 298 ALA A N 1
ATOM 2382 C CA . ALA A 1 298 ? -12.486 25.665 16.239 1.00 96.44 298 ALA A CA 1
ATOM 2383 C C . ALA A 1 298 ? -12.422 24.198 16.691 1.00 96.44 298 ALA A C 1
ATOM 2385 O O . ALA A 1 298 ? -12.506 23.304 15.847 1.00 96.44 298 ALA A O 1
ATOM 2386 N N . ALA A 1 299 ? -12.378 23.959 18.005 1.00 96.81 299 ALA A N 1
ATOM 2387 C CA . ALA A 1 299 ? -12.460 22.625 18.585 1.00 96.81 299 ALA A CA 1
ATOM 2388 C C . ALA A 1 299 ? -13.827 21.962 18.350 1.00 96.81 299 ALA A C 1
ATOM 2390 O O . ALA A 1 299 ? -13.876 20.807 17.939 1.00 96.81 299 ALA A O 1
ATOM 2391 N N . GLU A 1 300 ? -14.936 22.694 18.487 1.00 96.38 300 GLU A N 1
ATOM 2392 C CA . GLU A 1 300 ? -16.273 22.196 18.133 1.00 96.38 300 GLU A CA 1
ATOM 2393 C C . GLU A 1 300 ? -16.346 21.770 16.665 1.00 96.38 300 GLU A C 1
ATOM 2395 O O . GLU A 1 300 ? -16.907 20.720 16.344 1.00 96.38 300 GLU A O 1
ATOM 2400 N N . LYS A 1 301 ? -15.744 22.552 15.758 1.00 97.25 301 LYS A N 1
ATOM 2401 C CA . LYS A 1 301 ? -15.711 22.192 14.340 1.00 97.25 301 LYS A CA 1
ATOM 2402 C C . LYS A 1 301 ? -14.828 20.974 14.069 1.00 97.25 301 LYS A C 1
ATOM 2404 O O . LYS A 1 301 ? -15.171 20.175 13.203 1.00 97.25 301 LYS A O 1
ATOM 2409 N N . PHE A 1 302 ? -13.720 20.818 14.789 1.00 98.00 302 PHE A N 1
ATOM 2410 C CA . PHE A 1 302 ? -12.891 19.612 14.734 1.00 98.00 302 PHE A CA 1
ATOM 2411 C C . PHE A 1 302 ? -13.662 18.376 15.220 1.00 98.00 302 PHE A C 1
ATOM 2413 O O . PHE A 1 302 ? -13.702 17.359 14.527 1.00 98.00 302 PHE A O 1
ATOM 2420 N N . LEU A 1 303 ? -14.364 18.499 16.349 1.00 97.38 303 LEU A N 1
ATOM 2421 C CA . LEU A 1 303 ? -15.232 17.456 16.893 1.00 97.38 303 LEU A CA 1
ATOM 2422 C C . LEU A 1 303 ? -16.391 17.101 15.956 1.00 97.38 303 LEU A C 1
ATOM 2424 O O . LEU A 1 303 ? -16.782 15.943 15.908 1.00 97.38 303 LEU A O 1
ATOM 2428 N N . ASP A 1 304 ? -16.941 18.054 15.202 1.00 96.44 304 ASP A N 1
ATOM 2429 C CA . ASP A 1 304 ? -17.986 17.781 14.206 1.00 96.44 304 ASP A CA 1
ATOM 2430 C C . ASP A 1 304 ? -17.476 16.843 13.097 1.00 96.44 304 ASP A C 1
ATOM 2432 O O . ASP A 1 304 ? -18.142 15.868 12.764 1.00 96.44 304 ASP A O 1
ATOM 2436 N N . GLU A 1 305 ? -16.268 17.070 12.577 1.00 96.88 305 GLU A N 1
ATOM 2437 C CA . GLU A 1 305 ? -15.654 16.181 11.576 1.00 96.88 305 GLU A CA 1
ATOM 2438 C C . GLU A 1 305 ? -15.391 14.777 12.162 1.00 96.88 305 GLU A C 1
ATOM 2440 O O . GLU A 1 305 ? -15.700 13.765 11.532 1.00 96.88 305 GLU A O 1
ATOM 2445 N N . LEU A 1 306 ? -14.910 14.704 13.408 1.00 96.88 306 LEU A N 1
ATOM 2446 C CA . LEU A 1 306 ? -14.565 13.439 14.065 1.00 96.88 306 LEU A CA 1
ATOM 2447 C C . LEU A 1 306 ? -15.784 12.626 14.542 1.00 96.88 306 LEU A C 1
ATOM 2449 O O . LEU A 1 306 ? -15.804 11.407 14.404 1.00 96.88 306 LEU A O 1
ATOM 2453 N N . LEU A 1 307 ? -16.800 13.278 15.109 1.00 97.25 307 LEU A N 1
ATOM 2454 C CA . LEU A 1 307 ? -17.956 12.614 15.726 1.00 97.25 307 LEU A CA 1
ATOM 2455 C C . LEU A 1 307 ? -19.156 12.490 14.795 1.00 97.25 307 LEU A C 1
ATOM 2457 O O . LEU A 1 307 ? -20.024 11.666 15.059 1.00 97.25 307 LEU A O 1
ATOM 2461 N N . ILE A 1 308 ? -19.275 13.340 13.771 1.00 97.25 308 ILE A N 1
ATOM 2462 C CA . ILE A 1 308 ? -20.397 13.275 12.828 1.00 97.25 308 ILE A CA 1
ATOM 2463 C C . ILE A 1 308 ? -19.950 12.600 11.549 1.00 97.25 308 ILE A C 1
ATOM 2465 O O . ILE A 1 308 ? -20.492 11.558 11.213 1.00 97.25 308 ILE A O 1
ATOM 2469 N N . PHE A 1 309 ? -18.965 13.156 10.847 1.00 96.56 309 PHE A N 1
ATOM 2470 C CA . PHE A 1 309 ? -18.604 12.650 9.522 1.00 96.56 309 PHE A CA 1
ATOM 2471 C C . PHE A 1 309 ? -17.909 11.288 9.600 1.00 96.56 309 PHE A C 1
ATOM 2473 O O . PHE A 1 309 ? -18.342 10.353 8.929 1.00 96.56 309 PHE A O 1
ATOM 2480 N N . ARG A 1 310 ? -16.900 11.135 10.470 1.00 97.56 310 ARG A N 1
ATOM 2481 C CA . ARG A 1 310 ? -16.231 9.838 10.659 1.00 97.56 310 ARG A CA 1
ATOM 2482 C C . ARG A 1 310 ? -17.157 8.792 11.286 1.00 97.56 310 ARG A C 1
ATOM 2484 O O . ARG A 1 310 ? -17.331 7.727 10.706 1.00 97.56 310 ARG A O 1
ATOM 2491 N N . GLU A 1 311 ? -17.760 9.046 12.452 1.00 97.75 311 GLU A N 1
ATOM 2492 C CA . GLU A 1 311 ? -18.552 7.989 13.114 1.00 97.75 311 GLU A CA 1
ATOM 2493 C C . GLU A 1 311 ? -19.803 7.587 12.319 1.00 97.75 311 GLU A C 1
ATOM 2495 O O . GLU A 1 311 ? -20.171 6.415 12.330 1.00 97.75 311 GLU A O 1
ATOM 2500 N N . HIS A 1 312 ? -20.428 8.499 11.561 1.00 98.25 312 HIS A N 1
ATOM 2501 C CA . HIS A 1 312 ? -21.534 8.122 10.670 1.00 98.25 312 HIS A CA 1
ATOM 2502 C C . HIS A 1 312 ? -21.081 7.108 9.613 1.00 98.25 312 HIS A C 1
ATOM 2504 O O . HIS A 1 312 ? -21.788 6.126 9.386 1.00 98.25 312 HIS A O 1
ATOM 2510 N N . ALA A 1 313 ? -19.891 7.280 9.030 1.00 98.19 313 ALA A N 1
ATOM 2511 C CA . ALA A 1 313 ? -19.315 6.306 8.104 1.00 98.19 313 ALA A CA 1
ATOM 2512 C C . ALA A 1 313 ? -19.082 4.939 8.773 1.00 98.19 313 ALA A C 1
ATOM 2514 O O . ALA A 1 313 ? -19.481 3.909 8.231 1.00 98.19 313 ALA A O 1
ATOM 2515 N N . TRP A 1 314 ? -18.536 4.931 9.992 1.00 98.38 314 TRP A N 1
ATOM 2516 C CA . TRP A 1 314 ? -18.331 3.712 10.783 1.00 98.38 314 TRP A CA 1
ATOM 2517 C C . TRP A 1 314 ? -19.644 2.974 11.085 1.00 98.38 314 TRP A C 1
ATOM 2519 O O . TRP A 1 314 ? -19.744 1.767 10.858 1.00 98.38 314 TRP A O 1
ATOM 2529 N N . HIS A 1 315 ? -20.683 3.689 11.523 1.00 98.56 315 HIS A N 1
ATOM 2530 C CA . HIS A 1 315 ? -21.999 3.093 11.769 1.00 98.56 315 HIS A CA 1
ATOM 2531 C C . HIS A 1 315 ? -22.716 2.653 10.490 1.00 98.56 315 HIS A C 1
ATOM 2533 O O . HIS A 1 315 ? -23.429 1.649 10.513 1.00 98.56 315 HIS A O 1
ATOM 2539 N N . HIS A 1 316 ? -22.535 3.374 9.379 1.00 98.19 316 HIS A N 1
ATOM 2540 C CA . HIS A 1 316 ? -23.047 2.949 8.081 1.00 98.19 316 HIS A CA 1
ATOM 2541 C C . HIS A 1 316 ? -22.425 1.615 7.686 1.00 98.19 316 HIS A C 1
ATOM 2543 O O . HIS A 1 316 ? -23.164 0.649 7.541 1.00 98.19 316 HIS A O 1
ATOM 2549 N N . VAL A 1 317 ? -21.096 1.535 7.618 1.00 98.06 317 VAL A N 1
ATOM 2550 C CA . VAL A 1 317 ? -20.369 0.314 7.243 1.00 98.06 317 VAL A CA 1
ATOM 2551 C C . VAL A 1 317 ? -20.700 -0.858 8.163 1.00 98.06 317 VAL A C 1
ATOM 2553 O O . VAL A 1 317 ? -20.955 -1.953 7.673 1.00 98.06 317 VAL A O 1
ATOM 2556 N N . TYR A 1 318 ? -20.783 -0.638 9.480 1.00 98.00 318 TYR A N 1
ATOM 2557 C CA . TYR A 1 318 ? -21.191 -1.679 10.431 1.00 98.00 318 TYR A CA 1
ATOM 2558 C C . TYR A 1 318 ? -22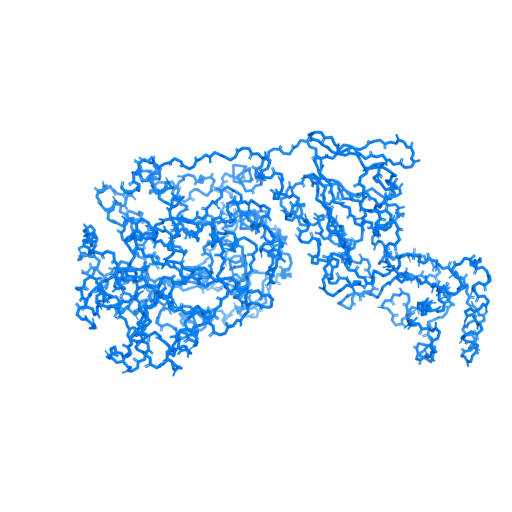.588 -2.247 10.140 1.00 98.00 318 TYR A C 1
ATOM 2560 O O . TYR A 1 318 ? -22.831 -3.430 10.363 1.00 98.00 318 TYR A O 1
ATOM 2568 N N . SER A 1 319 ? -23.501 -1.423 9.617 1.00 97.19 319 SER A N 1
ATOM 2569 C CA . SER A 1 319 ? -24.848 -1.857 9.233 1.00 97.19 319 SER A CA 1
ATOM 2570 C C . SER A 1 319 ? -24.921 -2.551 7.865 1.00 97.19 319 SER A C 1
ATOM 2572 O O . SER A 1 319 ? -26.004 -2.991 7.481 1.00 97.19 319 SER A O 1
ATOM 2574 N N . LYS A 1 320 ? -23.808 -2.636 7.117 1.00 96.00 320 LYS A N 1
ATOM 2575 C CA . LYS A 1 320 ? -23.758 -3.223 5.770 1.00 96.00 320 LYS A CA 1
ATOM 2576 C C . LYS A 1 320 ? -23.084 -4.591 5.754 1.00 96.00 320 LYS A C 1
ATOM 2578 O O . LYS A 1 320 ? -22.017 -4.813 6.333 1.00 96.00 320 LYS A O 1
ATOM 2583 N N . GLU A 1 321 ? -23.684 -5.505 5.002 1.00 93.50 321 GLU A N 1
ATOM 2584 C CA . GLU A 1 321 ? -23.082 -6.804 4.717 1.00 93.50 321 GLU A CA 1
ATOM 2585 C C . GLU A 1 321 ? -21.929 -6.673 3.714 1.00 93.50 321 GLU A C 1
ATOM 2587 O O . GLU A 1 321 ? -20.823 -7.142 3.990 1.00 93.50 321 GLU A O 1
ATOM 2592 N N . GLU A 1 322 ? -22.132 -5.917 2.637 1.00 95.19 322 GLU A N 1
ATOM 2593 C CA . GLU A 1 322 ? -21.149 -5.674 1.579 1.00 95.19 322 GLU A CA 1
ATOM 2594 C C . GLU A 1 322 ? -20.801 -4.178 1.497 1.00 95.19 322 GLU A C 1
ATOM 2596 O O . GLU A 1 322 ? -21.358 -3.450 0.681 1.00 95.19 322 GLU A O 1
ATOM 2601 N N . PRO A 1 323 ? -19.904 -3.665 2.359 1.00 95.81 323 PRO A N 1
ATOM 2602 C CA . PRO A 1 323 ? -19.724 -2.222 2.534 1.00 95.81 323 PRO A CA 1
ATOM 2603 C C . PRO A 1 323 ? -19.124 -1.500 1.321 1.00 95.81 323 PRO A C 1
ATOM 2605 O O . PRO A 1 323 ? -19.316 -0.297 1.194 1.00 95.81 323 PRO A O 1
ATOM 2608 N N . TYR A 1 324 ? -18.422 -2.208 0.435 1.00 95.75 324 TYR A N 1
ATOM 2609 C CA . TYR A 1 324 ? -17.765 -1.621 -0.737 1.00 95.75 324 TYR A CA 1
ATOM 2610 C C . TYR A 1 324 ? -18.712 -1.420 -1.933 1.00 95.75 324 TYR A C 1
ATOM 2612 O O . TYR A 1 324 ? -18.438 -0.583 -2.787 1.00 95.75 324 TYR A O 1
ATOM 2620 N N . GLY A 1 325 ? -19.832 -2.149 -1.993 1.00 94.94 325 GLY A N 1
ATOM 2621 C CA . GLY A 1 325 ? -20.671 -2.216 -3.192 1.00 94.94 325 GLY A CA 1
ATOM 2622 C C . GLY A 1 325 ? -21.438 -0.928 -3.506 1.00 94.94 325 GLY A C 1
ATOM 2623 O O . GLY A 1 325 ? -21.934 -0.247 -2.603 1.00 94.94 325 GLY A O 1
ATOM 2624 N N . ALA A 1 326 ? -21.605 -0.645 -4.803 1.00 96.62 326 ALA A N 1
ATOM 2625 C CA . ALA A 1 326 ? -22.372 0.493 -5.320 1.00 96.62 326 ALA A CA 1
ATOM 2626 C C . ALA A 1 326 ? -23.852 0.467 -4.896 1.00 96.62 326 ALA A C 1
ATOM 2628 O O . ALA A 1 326 ? -24.460 1.516 -4.702 1.00 96.62 326 ALA A O 1
ATOM 2629 N N . HIS A 1 327 ? -24.419 -0.716 -4.634 1.00 96.38 327 HIS A N 1
ATOM 2630 C CA . HIS A 1 327 ? -25.791 -0.882 -4.133 1.00 96.38 327 HIS A CA 1
ATOM 2631 C C . HIS A 1 327 ? -26.055 -0.182 -2.782 1.00 96.38 327 HIS A C 1
ATOM 2633 O O . HIS A 1 327 ? -27.202 -0.077 -2.348 1.00 96.38 327 HIS A O 1
ATOM 2639 N N . ASN A 1 328 ? -25.013 0.288 -2.084 1.00 96.50 328 ASN A N 1
ATOM 2640 C CA . ASN A 1 328 ? -25.155 1.092 -0.869 1.00 96.50 328 ASN A CA 1
ATOM 2641 C C . ASN A 1 328 ? -25.507 2.561 -1.131 1.00 96.50 328 ASN A C 1
ATOM 2643 O O . ASN A 1 328 ? -25.873 3.266 -0.183 1.00 96.50 328 ASN A O 1
ATOM 2647 N N . LEU A 1 329 ? -25.398 3.024 -2.379 1.00 97.94 329 LEU A N 1
ATOM 2648 C CA . LEU A 1 329 ? -25.794 4.366 -2.782 1.00 97.94 329 LEU A CA 1
ATOM 2649 C C . LEU A 1 329 ? -27.316 4.558 -2.652 1.00 97.94 329 LEU A C 1
ATOM 2651 O O . LEU A 1 329 ? -28.088 3.604 -2.754 1.00 97.94 329 LEU A O 1
ATOM 2655 N N . PRO A 1 330 ? -27.779 5.794 -2.398 1.00 97.50 330 PRO A N 1
ATOM 2656 C CA . PRO A 1 330 ? -29.207 6.076 -2.337 1.00 97.50 330 PRO A CA 1
ATOM 2657 C C . PRO A 1 330 ? -29.863 5.908 -3.714 1.00 97.50 330 PRO A C 1
ATOM 2659 O O . PRO A 1 330 ? -29.245 6.203 -4.734 1.00 97.50 330 PRO A O 1
ATOM 2662 N N . THR A 1 331 ? -31.144 5.524 -3.734 1.00 97.75 331 THR A N 1
ATOM 2663 C CA . THR A 1 331 ? -31.916 5.266 -4.964 1.00 97.75 331 THR A CA 1
ATOM 2664 C C . THR A 1 331 ? -31.807 6.392 -5.991 1.00 97.75 331 THR A C 1
ATOM 2666 O O . THR A 1 331 ? -31.507 6.117 -7.141 1.00 97.75 331 THR A O 1
ATOM 2669 N N . TRP A 1 332 ? -31.917 7.658 -5.564 1.00 97.69 332 TRP A N 1
ATOM 2670 C CA . TRP A 1 332 ? -31.802 8.808 -6.473 1.00 97.69 332 TRP A CA 1
ATOM 2671 C C . TRP A 1 332 ? -30.449 8.881 -7.197 1.00 97.69 332 TRP A C 1
ATOM 2673 O O . TRP A 1 332 ? -30.373 9.406 -8.302 1.00 97.69 332 TRP A O 1
ATOM 2683 N N . ALA A 1 333 ? -29.369 8.417 -6.562 1.00 98.06 333 ALA A N 1
ATOM 2684 C CA . ALA A 1 333 ? -28.043 8.422 -7.165 1.00 98.06 333 ALA A CA 1
ATOM 2685 C C . ALA A 1 333 ? -27.899 7.248 -8.134 1.00 98.06 333 ALA A C 1
ATOM 2687 O O . ALA A 1 333 ? -27.360 7.437 -9.214 1.00 98.06 333 ALA A O 1
ATOM 2688 N N . LEU A 1 334 ? -28.413 6.067 -7.773 1.00 98.38 334 LEU A N 1
ATOM 2689 C CA . LEU A 1 334 ? -28.421 4.896 -8.656 1.00 98.38 334 LEU A CA 1
ATOM 2690 C C . LEU A 1 334 ? -29.217 5.164 -9.938 1.00 98.38 334 LEU A C 1
ATOM 2692 O O . LEU A 1 334 ? -28.690 4.939 -11.018 1.00 98.38 334 LEU A O 1
ATOM 2696 N N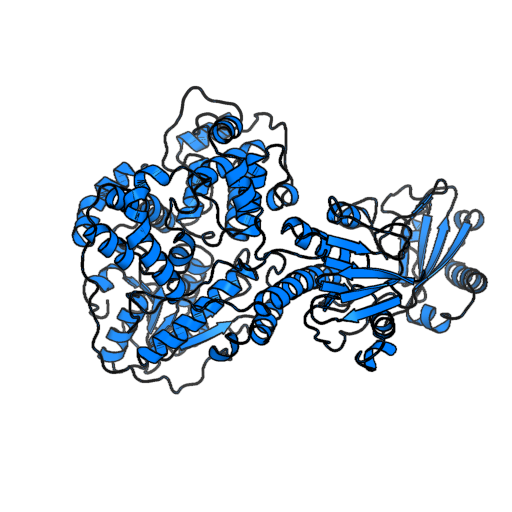 . GLU A 1 335 ? -30.425 5.719 -9.818 1.00 98.12 335 GLU A N 1
ATOM 2697 C CA . GLU A 1 335 ? -31.241 6.145 -10.967 1.00 98.12 335 GLU A CA 1
ATOM 2698 C C . GLU A 1 335 ? -30.478 7.161 -11.823 1.00 98.12 335 GLU A C 1
ATOM 2700 O O . GLU A 1 335 ? -30.379 7.012 -13.033 1.00 98.12 335 GLU A O 1
ATOM 2705 N N . SER A 1 336 ? -29.827 8.141 -11.188 1.00 98.00 336 SER A N 1
ATOM 2706 C CA . SER A 1 336 ? -29.019 9.125 -11.905 1.00 98.00 336 SER A CA 1
ATOM 2707 C C . SER A 1 336 ? -27.842 8.527 -12.675 1.00 98.00 336 SER A C 1
ATOM 2709 O O . SER A 1 336 ? -27.479 9.101 -13.693 1.00 98.00 336 SER A O 1
ATOM 2711 N N . TRP A 1 337 ? -27.194 7.478 -12.161 1.00 98.00 337 TRP A N 1
ATOM 2712 C CA . TRP A 1 337 ? -26.080 6.814 -12.845 1.00 98.00 337 TRP A CA 1
ATOM 2713 C C . TRP A 1 337 ? -26.564 5.911 -13.978 1.00 98.00 337 TRP A C 1
ATOM 2715 O O . TRP A 1 337 ? -25.868 5.789 -14.978 1.00 98.00 337 TRP A O 1
ATOM 2725 N N . GLN A 1 338 ? -27.749 5.312 -13.829 1.00 97.75 338 GLN A N 1
ATOM 2726 C CA . GLN A 1 338 ? -28.412 4.549 -14.889 1.00 97.75 338 GLN A CA 1
ATOM 2727 C C . GLN A 1 338 ? -28.824 5.467 -16.044 1.00 97.75 338 GLN A C 1
ATOM 2729 O O . GLN A 1 338 ? -28.556 5.163 -17.200 1.00 97.75 338 GLN A O 1
ATOM 2734 N N . ASP A 1 339 ? -29.398 6.633 -15.733 1.00 97.75 339 ASP A N 1
ATOM 2735 C CA . ASP A 1 339 ? -29.818 7.619 -16.736 1.00 97.75 339 ASP A CA 1
ATOM 2736 C C . ASP A 1 339 ? -28.645 8.166 -17.576 1.00 97.75 339 ASP A C 1
ATOM 2738 O O . ASP A 1 339 ? -28.861 8.651 -18.686 1.00 97.75 339 ASP A O 1
ATOM 2742 N N . THR A 1 340 ? -27.413 8.108 -17.056 1.00 97.00 340 THR A N 1
ATOM 2743 C CA . THR A 1 340 ? -26.182 8.588 -17.713 1.00 97.00 340 THR A CA 1
ATOM 2744 C C . THR A 1 340 ? -25.192 7.464 -18.037 1.00 97.00 340 THR A C 1
ATOM 2746 O O . THR A 1 340 ? -24.008 7.719 -18.287 1.00 97.00 340 THR A O 1
ATOM 2749 N N . GLU A 1 341 ? -25.638 6.205 -18.028 1.00 96.56 341 GLU A N 1
ATOM 2750 C CA . GLU A 1 341 ? -24.773 5.049 -18.289 1.00 96.56 341 GLU A CA 1
ATOM 2751 C C . GLU A 1 341 ? -24.185 5.104 -19.706 1.00 96.56 341 GLU A C 1
ATOM 2753 O O . GLU A 1 341 ? -22.981 4.919 -19.869 1.00 96.56 341 GLU A O 1
ATOM 2758 N N . ASP A 1 342 ? -24.991 5.502 -20.692 1.00 96.19 342 ASP A N 1
ATOM 2759 C CA . ASP A 1 342 ? -24.607 5.584 -22.109 1.00 96.19 342 ASP A CA 1
ATOM 2760 C C . ASP A 1 342 ? -23.883 6.890 -22.500 1.00 96.19 342 ASP A C 1
ATOM 2762 O O . ASP A 1 342 ? -23.533 7.091 -23.667 1.00 96.19 342 ASP A O 1
ATOM 2766 N N . ASP A 1 343 ? -23.646 7.803 -21.551 1.00 96.94 343 ASP A N 1
ATOM 2767 C CA . ASP A 1 343 ? -22.952 9.058 -21.845 1.00 96.94 343 ASP A CA 1
ATOM 2768 C C . ASP A 1 343 ? -21.516 8.809 -22.337 1.00 96.94 343 ASP A C 1
ATOM 2770 O O . ASP A 1 343 ? -20.786 7.940 -21.856 1.00 96.94 343 ASP A O 1
ATOM 2774 N N . VAL A 1 344 ? -21.051 9.620 -23.285 1.00 95.00 344 VAL A N 1
ATOM 2775 C CA . VAL A 1 344 ? -19.695 9.473 -23.831 1.00 95.00 344 VAL A CA 1
ATOM 2776 C C . VAL A 1 344 ? -18.649 9.907 -22.798 1.00 95.00 344 VAL A C 1
ATOM 2778 O O . VAL A 1 344 ? -18.643 11.056 -22.353 1.00 95.00 344 VAL A O 1
ATOM 2781 N N . ARG A 1 345 ? -17.703 9.013 -22.480 1.00 94.06 345 ARG A N 1
ATOM 2782 C CA . ARG A 1 345 ? -16.447 9.346 -21.787 1.00 94.06 345 ARG A CA 1
ATOM 2783 C C . ARG A 1 345 ? -15.351 9.503 -22.840 1.00 94.06 345 ARG A C 1
ATOM 2785 O O . ARG A 1 345 ? -15.025 8.553 -23.543 1.00 94.06 345 ARG A O 1
ATOM 2792 N N . THR A 1 346 ? -14.800 10.708 -22.985 1.00 91.25 346 THR A N 1
ATOM 2793 C CA . THR A 1 346 ? -13.810 11.019 -24.038 1.00 91.25 346 THR A CA 1
ATOM 2794 C C . THR A 1 346 ? -12.416 10.472 -23.750 1.00 91.25 346 THR A C 1
ATOM 2796 O O . THR A 1 346 ? -11.582 10.410 -24.648 1.00 91.25 346 THR A O 1
ATOM 2799 N N . THR A 1 347 ? -12.149 10.118 -22.496 1.00 95.06 347 THR A N 1
ATOM 2800 C CA . THR A 1 347 ? -10.860 9.619 -22.027 1.00 95.06 347 THR A CA 1
ATOM 2801 C C . THR A 1 347 ? -11.135 8.460 -21.088 1.00 95.06 347 THR A C 1
ATOM 2803 O O . THR A 1 347 ? -11.963 8.591 -20.193 1.00 95.06 347 THR A O 1
ATOM 2806 N N . LEU A 1 348 ? -10.446 7.343 -21.286 1.00 97.06 348 LEU A N 1
ATOM 2807 C CA . LEU A 1 348 ? -10.411 6.229 -20.347 1.00 97.06 348 LEU A CA 1
ATOM 2808 C C . LEU A 1 348 ? -8.953 6.018 -19.976 1.00 97.06 348 LEU A C 1
ATOM 2810 O O . LEU A 1 348 ? -8.112 5.979 -20.870 1.00 97.06 348 LEU A O 1
ATOM 2814 N N . LEU A 1 349 ? -8.677 5.923 -18.681 1.00 97.44 349 LEU A N 1
ATOM 2815 C CA . LEU A 1 349 ? -7.331 5.672 -18.181 1.00 97.44 349 LEU A CA 1
ATOM 2816 C C . LEU A 1 349 ? -7.214 4.207 -17.760 1.00 97.44 349 LEU A C 1
ATOM 2818 O O . LEU A 1 349 ? -8.136 3.627 -17.176 1.00 97.44 349 LEU A O 1
ATOM 2822 N N . SER A 1 350 ? -6.065 3.616 -18.045 1.00 95.75 350 SER A N 1
ATOM 2823 C CA . SER A 1 350 ? -5.626 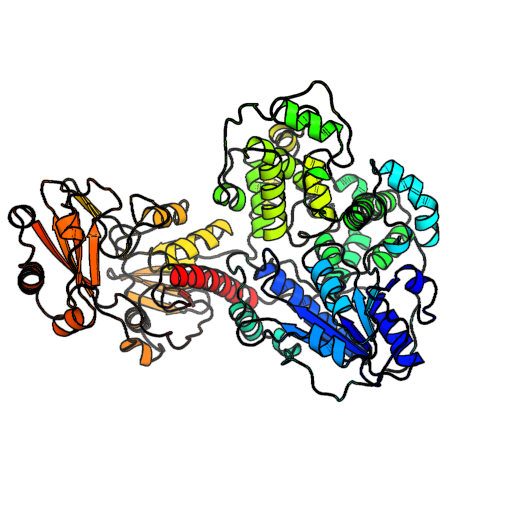2.340 -17.502 1.00 95.75 350 SER A CA 1
ATOM 2824 C C . SER A 1 350 ? -5.353 2.449 -15.999 1.00 95.75 350 SER A C 1
ATOM 2826 O O . SER A 1 350 ? -5.161 3.533 -15.441 1.00 95.75 350 SER A O 1
ATOM 2828 N N . GLN A 1 351 ? -5.301 1.304 -15.317 1.00 95.81 351 GLN A N 1
ATOM 2829 C CA . GLN A 1 351 ? -4.940 1.273 -13.900 1.00 95.81 351 GLN A CA 1
ATOM 2830 C C . GLN A 1 351 ? -3.543 1.867 -13.649 1.00 95.81 351 GLN A C 1
ATOM 2832 O O . GLN A 1 351 ? -3.358 2.541 -12.640 1.00 95.81 351 GLN A O 1
ATOM 2837 N N . GLU A 1 352 ? -2.576 1.649 -14.545 1.00 92.38 352 GLU A N 1
ATOM 2838 C CA . GLU A 1 352 ? -1.215 2.183 -14.396 1.00 92.38 352 GLU A CA 1
ATOM 2839 C C . GLU A 1 352 ? -1.193 3.716 -14.499 1.00 92.38 352 GLU A C 1
ATOM 2841 O O . GLU A 1 352 ? -0.609 4.372 -13.636 1.00 92.38 352 GLU A O 1
ATOM 2846 N N . GLU A 1 353 ? -1.911 4.292 -15.469 1.00 95.38 353 GLU A N 1
ATOM 2847 C CA . GLU A 1 353 ? -2.080 5.749 -15.598 1.00 95.38 353 GLU A CA 1
ATOM 2848 C C . GLU A 1 353 ? -2.734 6.347 -14.338 1.00 95.38 353 GLU A C 1
ATOM 2850 O O . GLU A 1 353 ? -2.266 7.350 -13.791 1.00 95.38 353 GLU A O 1
ATOM 2855 N N . PHE A 1 354 ? -3.766 5.692 -13.792 1.00 97.62 354 PHE A N 1
ATOM 2856 C CA . PHE A 1 354 ? -4.365 6.095 -12.516 1.00 97.62 354 PHE A CA 1
ATOM 2857 C C . PHE A 1 354 ? -3.383 6.010 -11.342 1.00 97.62 354 PHE A C 1
ATOM 2859 O O . PHE A 1 354 ? -3.354 6.911 -10.503 1.00 97.62 354 PHE A O 1
ATOM 2866 N N . GLU A 1 355 ? -2.605 4.933 -11.232 1.00 96.25 355 GLU A N 1
ATOM 2867 C CA . GLU A 1 355 ? -1.679 4.733 -10.116 1.00 96.25 355 GLU A CA 1
ATOM 2868 C C . GLU A 1 355 ? -0.535 5.755 -10.124 1.00 96.25 355 GLU A C 1
ATOM 2870 O O . GLU A 1 355 ? -0.197 6.287 -9.059 1.00 96.25 355 GLU A O 1
ATOM 2875 N N . HIS A 1 356 ? 0.010 6.061 -11.304 1.00 92.00 356 HIS A N 1
ATOM 2876 C CA . HIS A 1 356 ? 1.141 6.974 -11.483 1.00 92.00 356 HIS A CA 1
ATOM 2877 C C . HIS A 1 356 ? 0.746 8.448 -11.613 1.00 92.00 356 HIS A C 1
ATOM 2879 O O . HIS A 1 356 ? 1.614 9.317 -11.546 1.00 92.00 356 HIS A O 1
ATOM 2885 N N . GLY A 1 357 ? -0.549 8.758 -11.708 1.00 95.38 357 GLY A N 1
ATOM 2886 C CA . GLY A 1 357 ? -0.983 10.143 -11.847 1.00 95.38 357 GLY A CA 1
ATOM 2887 C C . GLY A 1 357 ? -0.765 10.670 -13.258 1.00 95.38 357 GLY A C 1
ATOM 2888 O O . GLY A 1 357 ? -0.310 11.799 -13.400 1.00 95.38 357 GLY A O 1
ATOM 2889 N N . ASP A 1 358 ? -1.068 9.868 -14.275 1.00 94.38 358 ASP A N 1
ATOM 2890 C CA . ASP A 1 358 ? -0.981 10.248 -15.683 1.00 94.38 358 ASP A CA 1
ATOM 2891 C C . ASP A 1 358 ? -2.379 10.501 -16.256 1.00 94.38 358 ASP A C 1
ATOM 2893 O O . ASP A 1 358 ? -2.972 9.700 -16.972 1.00 94.38 358 ASP A O 1
ATOM 2897 N N . SER A 1 359 ? -2.970 11.617 -15.834 1.00 95.88 359 SER A N 1
ATOM 2898 C CA . SER A 1 359 ? -4.234 12.109 -16.378 1.00 95.88 359 SER A CA 1
ATOM 2899 C C . SER A 1 359 ? -4.032 13.441 -17.106 1.00 95.88 359 SER A C 1
ATOM 2901 O O . SER A 1 359 ? -3.046 14.144 -16.859 1.00 95.88 359 SER A O 1
ATOM 2903 N N . PRO A 1 360 ? -5.020 13.895 -17.899 1.00 94.44 360 PRO A N 1
ATOM 2904 C CA . PRO A 1 360 ? -4.997 15.235 -18.485 1.00 94.44 360 PRO A CA 1
ATOM 2905 C C . PRO A 1 360 ? -5.002 16.392 -17.461 1.00 94.44 360 PRO A C 1
ATOM 2907 O O . PRO A 1 360 ? -4.841 17.549 -17.849 1.00 94.44 360 PRO A O 1
ATOM 2910 N N . SER A 1 361 ? -5.229 16.129 -16.164 1.00 97.19 361 SER A N 1
ATOM 2911 C CA . SER A 1 361 ? -5.347 17.161 -15.128 1.00 97.19 361 SER A CA 1
ATOM 2912 C C . SER A 1 361 ? -4.128 17.234 -14.211 1.00 97.19 361 SER A C 1
ATOM 2914 O O . SER A 1 361 ? -3.909 16.364 -13.369 1.00 97.19 361 SER A O 1
ATOM 2916 N N . VAL A 1 362 ? -3.423 18.368 -14.255 1.00 97.19 362 VAL A N 1
ATOM 2917 C CA . VAL A 1 362 ? -2.291 18.664 -13.358 1.00 97.19 362 VAL A CA 1
ATOM 2918 C C . VAL A 1 362 ? -2.685 18.543 -11.881 1.00 97.19 362 VAL A C 1
ATOM 2920 O O . VAL A 1 362 ? -1.989 17.888 -11.107 1.00 97.19 362 VAL A O 1
ATOM 2923 N N . LEU A 1 363 ? -3.814 19.133 -11.462 1.00 98.12 363 LEU A N 1
ATOM 2924 C CA . LEU A 1 363 ? -4.248 19.049 -10.063 1.00 98.12 363 LEU A CA 1
ATOM 2925 C C . LEU A 1 363 ? -4.527 17.604 -9.634 1.00 98.12 363 LEU A C 1
ATOM 2927 O O . LEU A 1 363 ? -4.184 17.228 -8.511 1.00 98.12 363 LEU A O 1
ATOM 2931 N N . TRP A 1 364 ? -5.156 16.800 -10.495 1.00 98.38 364 TRP A N 1
ATOM 2932 C CA . TRP A 1 364 ? -5.435 15.404 -10.165 1.00 98.38 364 TRP A CA 1
ATOM 2933 C C . TRP A 1 364 ? -4.139 14.596 -10.031 1.00 98.38 364 TRP A C 1
ATOM 2935 O O . TRP A 1 364 ? -3.971 13.889 -9.035 1.00 98.38 364 TRP A O 1
ATOM 2945 N N . ASN A 1 365 ? -3.188 14.798 -10.945 1.00 98.19 365 ASN A N 1
ATOM 2946 C CA . ASN A 1 365 ? -1.873 14.151 -10.930 1.00 98.19 365 ASN A CA 1
ATOM 2947 C C . ASN A 1 365 ? -1.092 14.491 -9.648 1.00 98.19 365 ASN A C 1
ATOM 2949 O O . ASN A 1 365 ? -0.516 13.607 -9.013 1.00 98.19 365 ASN A O 1
ATOM 2953 N N . LEU A 1 366 ? -1.154 15.746 -9.178 1.00 98.19 366 LEU A N 1
ATOM 2954 C CA . LEU A 1 366 ? -0.572 16.149 -7.889 1.00 98.19 366 LEU A CA 1
ATOM 2955 C C . LEU A 1 366 ? -1.290 15.509 -6.688 1.00 98.19 366 LEU A C 1
ATOM 2957 O O . LEU A 1 366 ? -0.637 15.118 -5.716 1.00 98.19 366 LEU A O 1
ATOM 2961 N N . CYS A 1 367 ? -2.619 15.356 -6.742 1.00 98.31 367 CYS A N 1
ATOM 2962 C CA . CYS A 1 367 ? -3.370 14.642 -5.701 1.00 98.31 367 CYS A CA 1
ATOM 2963 C C . CYS A 1 367 ? -2.945 13.171 -5.616 1.00 98.31 367 CYS A C 1
ATOM 2965 O O . CYS A 1 367 ? -2.705 12.660 -4.518 1.00 98.31 367 CYS A O 1
ATOM 2967 N N . GLN A 1 368 ? -2.822 12.511 -6.767 1.00 98.38 368 GLN A N 1
ATOM 2968 C CA . GLN A 1 368 ? -2.381 11.126 -6.857 1.00 98.38 368 GLN A CA 1
ATOM 2969 C C . GLN A 1 368 ? -0.923 10.974 -6.404 1.00 98.38 368 GLN A C 1
ATOM 2971 O O . GLN A 1 368 ? -0.623 10.107 -5.587 1.00 98.38 368 GLN A O 1
ATOM 2976 N N . THR A 1 369 ? -0.043 11.896 -6.803 1.00 97.44 369 THR A N 1
ATOM 2977 C CA . THR A 1 369 ? 1.347 11.975 -6.323 1.00 97.44 369 THR A CA 1
ATOM 2978 C C . THR A 1 369 ? 1.413 12.108 -4.798 1.00 97.44 369 THR A C 1
ATOM 2980 O O . THR A 1 369 ? 2.241 11.463 -4.154 1.00 97.44 369 THR A O 1
ATOM 2983 N N . SER A 1 370 ? 0.518 12.892 -4.183 1.00 97.00 370 SER A N 1
ATOM 2984 C CA . SER A 1 370 ? 0.431 13.015 -2.721 1.00 97.00 370 SER A CA 1
ATOM 2985 C C . SER A 1 370 ? 0.132 11.673 -2.046 1.00 97.00 370 SER A C 1
ATOM 2987 O O . SER A 1 370 ? 0.800 11.310 -1.074 1.00 97.00 370 SER A O 1
ATOM 2989 N N . LEU A 1 371 ? -0.833 10.908 -2.570 1.00 96.38 371 LEU A N 1
ATOM 2990 C CA . LEU A 1 371 ? -1.135 9.558 -2.081 1.00 96.38 371 LEU A CA 1
ATOM 2991 C C . LEU A 1 371 ? 0.052 8.618 -2.303 1.00 96.38 371 LEU A C 1
ATOM 2993 O O . LEU A 1 371 ? 0.514 7.963 -1.364 1.00 96.38 371 LEU A O 1
ATOM 2997 N N . PHE A 1 372 ? 0.582 8.589 -3.524 1.00 95.06 372 PHE A N 1
ATOM 2998 C CA . PHE A 1 372 ? 1.672 7.706 -3.913 1.00 95.06 372 PHE A CA 1
ATOM 2999 C C . PHE A 1 372 ? 2.943 7.951 -3.092 1.00 95.06 372 PHE A C 1
ATOM 3001 O O . PHE A 1 372 ? 3.511 6.995 -2.573 1.00 95.06 372 PHE A O 1
ATOM 3008 N N . ARG A 1 373 ? 3.374 9.204 -2.890 1.00 95.19 373 ARG A N 1
ATOM 3009 C CA . ARG A 1 373 ? 4.627 9.526 -2.175 1.00 95.19 373 ARG A CA 1
ATOM 3010 C C . ARG A 1 373 ? 4.468 9.639 -0.662 1.00 95.19 373 ARG A C 1
ATOM 3012 O O . ARG A 1 373 ? 5.349 9.209 0.079 1.00 95.19 373 ARG A O 1
ATOM 3019 N N . HIS A 1 374 ? 3.355 10.203 -0.191 1.00 95.00 374 HIS A N 1
ATOM 3020 C CA . HIS A 1 374 ? 3.191 10.587 1.221 1.00 95.00 374 HIS A CA 1
ATOM 3021 C C . HIS A 1 374 ? 2.104 9.808 1.956 1.00 95.00 374 HIS A C 1
ATOM 3023 O O . HIS A 1 374 ? 1.942 9.992 3.162 1.00 95.00 374 HIS A O 1
ATOM 3029 N N . GLY A 1 375 ? 1.361 8.943 1.260 1.00 96.31 375 GLY A N 1
ATOM 3030 C CA . GLY A 1 375 ? 0.298 8.130 1.849 1.00 96.31 375 GLY A CA 1
ATOM 3031 C C . GLY A 1 375 ? -0.831 8.945 2.480 1.00 96.31 375 GLY A C 1
ATOM 3032 O O . GLY A 1 375 ? -1.588 8.423 3.296 1.00 96.31 375 GLY A O 1
ATOM 3033 N N . GLU A 1 376 ? -0.942 10.226 2.133 1.00 95.19 376 GLU A N 1
ATOM 3034 C CA . GLU A 1 376 ? -1.951 11.141 2.648 1.00 95.19 376 GLU A CA 1
ATOM 3035 C C . GLU A 1 376 ? -2.446 12.055 1.523 1.00 95.19 376 GLU A C 1
ATOM 3037 O O . GLU A 1 376 ? -1.674 12.513 0.679 1.00 95.19 376 GLU A O 1
ATOM 3042 N N . LEU A 1 377 ? -3.743 12.353 1.535 1.00 96.38 377 LEU A N 1
ATOM 3043 C CA . LEU A 1 377 ? -4.343 13.358 0.664 1.00 96.38 377 LEU A CA 1
ATOM 3044 C C . LEU A 1 377 ? -5.258 14.246 1.493 1.00 96.38 377 LEU A C 1
ATOM 3046 O O . LEU A 1 377 ? -6.101 13.765 2.253 1.00 96.38 377 LEU A O 1
ATOM 3050 N N . HIS A 1 378 ? -5.100 15.558 1.359 1.00 96.38 378 HIS A N 1
ATOM 3051 C CA . HIS A 1 378 ? -5.904 16.515 2.105 1.00 96.38 378 HIS A CA 1
ATOM 3052 C C . HIS A 1 378 ? -7.400 16.316 1.802 1.00 96.38 378 HIS A C 1
ATOM 3054 O O . HIS A 1 378 ? -7.796 16.249 0.639 1.00 96.38 378 HIS A O 1
ATOM 3060 N N . ASN A 1 379 ? -8.259 16.265 2.828 1.00 93.94 379 ASN A N 1
ATOM 3061 C CA . ASN A 1 379 ? -9.678 15.900 2.673 1.00 93.94 379 ASN A CA 1
ATOM 3062 C C . ASN A 1 379 ? -10.426 16.759 1.631 1.00 93.94 379 ASN A C 1
ATOM 3064 O O . ASN A 1 379 ? -11.244 16.259 0.862 1.00 93.94 379 ASN A O 1
ATOM 3068 N N . ASN A 1 380 ? -10.113 18.059 1.558 1.00 94.25 380 ASN A N 1
ATOM 3069 C CA . ASN A 1 380 ? -10.726 18.941 0.562 1.00 94.25 380 ASN A CA 1
ATOM 3070 C C . ASN A 1 380 ? -10.399 18.523 -0.888 1.00 94.25 380 ASN A C 1
ATOM 3072 O O . ASN A 1 380 ? -11.242 18.662 -1.779 1.00 94.25 380 ASN A O 1
ATOM 3076 N N . LEU A 1 381 ? -9.194 17.988 -1.110 1.00 97.25 381 LEU A N 1
ATOM 3077 C CA . LEU A 1 381 ? -8.755 17.451 -2.394 1.00 97.25 381 LEU A CA 1
ATOM 3078 C C . LEU A 1 381 ? -9.229 16.016 -2.621 1.00 97.25 381 LEU A C 1
ATOM 3080 O O . LEU A 1 381 ? -9.617 15.737 -3.745 1.00 97.25 381 LEU A O 1
ATOM 3084 N N . ARG A 1 382 ? -9.347 15.161 -1.590 1.00 97.19 382 ARG A N 1
ATOM 3085 C CA . ARG A 1 382 ? -9.940 13.807 -1.728 1.00 97.19 382 ARG A CA 1
ATOM 3086 C C . ARG A 1 382 ? -11.304 13.838 -2.415 1.00 97.19 382 ARG A C 1
ATOM 3088 O O . ARG A 1 382 ? -11.553 13.063 -3.326 1.00 97.19 382 ARG A O 1
ATOM 3095 N N . MET A 1 383 ? -12.157 14.794 -2.038 1.00 95.88 383 MET A N 1
ATOM 3096 C CA . MET A 1 383 ? -13.467 14.999 -2.673 1.00 95.88 383 MET A CA 1
ATOM 3097 C C . MET A 1 383 ? -13.389 15.391 -4.153 1.00 95.88 383 MET A C 1
ATOM 3099 O O . MET A 1 383 ? -14.347 15.183 -4.884 1.00 95.88 383 MET A O 1
ATOM 3103 N N . THR A 1 384 ? -12.317 16.064 -4.565 1.00 97.06 384 THR A N 1
ATOM 3104 C CA . THR A 1 384 ? -12.128 16.522 -5.954 1.00 97.06 384 THR A CA 1
ATOM 3105 C C . THR A 1 384 ? -11.525 15.394 -6.776 1.00 97.06 384 THR A C 1
ATOM 3107 O O . THR A 1 384 ? -12.067 15.032 -7.809 1.00 97.06 384 THR A O 1
ATOM 3110 N N . TRP A 1 385 ? -10.476 14.777 -6.238 1.00 98.31 385 TRP A N 1
ATOM 3111 C CA . TRP A 1 385 ? -9.815 13.598 -6.772 1.00 98.31 385 TRP A CA 1
ATOM 3112 C C . TRP A 1 385 ? -10.801 12.444 -7.019 1.00 98.31 385 TRP A C 1
ATOM 3114 O O . TRP A 1 385 ? -10.887 11.950 -8.138 1.00 98.31 385 TRP A O 1
ATOM 3124 N N . GLY A 1 386 ? -11.632 12.094 -6.031 1.00 97.62 386 GLY A N 1
ATOM 3125 C CA . GLY A 1 386 ? -12.603 11.000 -6.154 1.00 97.62 386 GLY A CA 1
ATOM 3126 C C . GLY A 1 386 ? -13.832 11.331 -7.007 1.00 97.62 386 GLY A C 1
ATOM 3127 O O . GLY A 1 386 ? -14.555 10.430 -7.404 1.00 97.62 386 GLY A O 1
ATOM 3128 N N . LYS A 1 387 ? -14.096 12.612 -7.302 1.00 97.44 387 LYS A N 1
ATOM 3129 C CA . LYS A 1 387 ? -15.163 13.021 -8.238 1.00 97.44 387 LYS A CA 1
ATOM 3130 C C . LYS A 1 387 ? -14.696 13.093 -9.687 1.00 97.44 387 LYS A C 1
ATOM 3132 O O . LYS A 1 387 ? -15.535 13.253 -10.565 1.00 97.44 387 LYS A O 1
ATOM 3137 N N . ALA A 1 388 ? -13.392 12.983 -9.929 1.00 96.88 388 ALA A N 1
ATOM 3138 C CA . ALA A 1 388 ? -12.838 12.928 -11.274 1.00 96.88 388 ALA A CA 1
ATOM 3139 C C . ALA A 1 388 ? -12.874 11.509 -11.860 1.00 96.88 388 ALA A C 1
ATOM 3141 O O . ALA A 1 388 ? -13.058 11.360 -13.063 1.00 96.88 388 ALA A O 1
ATOM 3142 N N . THR A 1 389 ? -12.769 10.470 -11.019 1.00 96.06 389 THR A N 1
ATOM 3143 C CA . THR A 1 389 ? -12.713 9.067 -11.468 1.00 96.06 389 THR A CA 1
ATOM 3144 C C . THR A 1 389 ? -13.845 8.655 -12.419 1.00 96.06 389 THR A C 1
ATOM 3146 O O . THR A 1 389 ? -13.547 7.918 -13.360 1.00 96.06 389 THR A O 1
ATOM 3149 N N . PRO A 1 390 ? -15.111 9.117 -12.291 1.00 96.56 390 PRO A N 1
ATOM 3150 C CA . PRO A 1 390 ? -16.186 8.676 -13.188 1.00 96.56 390 PRO A CA 1
ATOM 3151 C C . PRO A 1 390 ? -16.016 9.129 -14.638 1.00 96.56 390 PRO A C 1
ATOM 3153 O O . PRO A 1 390 ? -16.563 8.504 -15.541 1.00 96.56 390 PRO A O 1
ATOM 3156 N N . TYR A 1 391 ? -15.257 10.202 -14.877 1.00 96.12 391 TYR A N 1
ATOM 3157 C CA . TYR A 1 391 ? -15.004 10.708 -16.228 1.00 96.12 391 TYR A CA 1
ATOM 3158 C C . TYR A 1 391 ? -13.956 9.895 -16.986 1.00 96.12 391 TYR A C 1
ATOM 3160 O O . TYR A 1 391 ? -13.868 10.023 -18.203 1.00 96.12 391 TYR A O 1
ATOM 3168 N N . TRP A 1 392 ? -13.177 9.080 -16.272 1.00 97.69 392 TRP A N 1
ATOM 3169 C CA . TRP A 1 392 ? -12.044 8.319 -16.805 1.00 97.69 392 TRP A CA 1
ATOM 3170 C C . TRP A 1 392 ? -12.195 6.808 -16.625 1.00 97.69 392 TRP A C 1
ATOM 3172 O O . TRP A 1 392 ? -11.243 6.056 -16.818 1.00 97.69 392 TRP A O 1
ATOM 3182 N N . THR A 1 393 ? -13.390 6.363 -16.239 1.00 97.69 393 THR A N 1
ATOM 3183 C CA . THR A 1 393 ? -13.743 4.953 -16.049 1.00 97.69 393 THR A CA 1
ATOM 3184 C C . THR A 1 393 ? -15.008 4.620 -16.841 1.00 97.69 393 THR A C 1
ATOM 3186 O O . THR A 1 393 ? -15.823 5.511 -17.094 1.00 97.69 393 THR A O 1
ATOM 3189 N N . PRO A 1 394 ? -15.183 3.356 -17.267 1.00 96.81 394 PRO A N 1
ATOM 3190 C CA . PRO A 1 394 ? -16.274 2.983 -18.165 1.00 96.81 394 PRO A CA 1
ATOM 3191 C C . PRO A 1 394 ? -17.651 2.927 -17.487 1.00 96.81 394 PRO A C 1
ATOM 3193 O O . PRO A 1 394 ? -18.656 3.056 -18.175 1.00 96.81 394 PRO A O 1
ATOM 3196 N N . SER A 1 395 ? -17.725 2.740 -16.165 1.00 96.69 395 SER A N 1
ATOM 3197 C CA . SER A 1 395 ? -18.990 2.580 -15.433 1.00 96.69 395 SER A CA 1
ATOM 3198 C C . SER A 1 395 ? -18.906 3.080 -13.987 1.00 96.69 395 SER A C 1
ATOM 3200 O O . SER A 1 395 ? -17.820 3.371 -13.475 1.00 96.69 395 SER A O 1
ATOM 3202 N N . LEU A 1 396 ? -20.057 3.152 -13.308 1.00 97.50 396 LEU A N 1
ATOM 3203 C CA . LEU A 1 396 ? -20.149 3.452 -11.874 1.00 97.50 396 LEU A CA 1
ATOM 3204 C C . LEU A 1 396 ? -19.318 2.469 -11.037 1.00 97.50 396 LEU A C 1
ATOM 3206 O O . LEU A 1 396 ? -18.555 2.883 -10.163 1.00 97.50 396 LEU A O 1
ATOM 3210 N N . GLU A 1 397 ? -19.464 1.173 -11.308 1.00 97.56 397 GLU A N 1
ATOM 3211 C CA . GLU A 1 397 ? -18.774 0.099 -10.596 1.00 97.56 397 GLU A CA 1
ATOM 3212 C C . GLU A 1 397 ? -17.263 0.228 -10.769 1.00 97.56 397 GLU A C 1
ATOM 3214 O O . GLU A 1 397 ? -16.545 0.256 -9.769 1.00 97.56 397 GLU A O 1
ATOM 3219 N N . ALA A 1 398 ? -16.796 0.413 -12.010 1.00 97.81 398 ALA A N 1
ATOM 3220 C CA . ALA A 1 398 ? -15.380 0.610 -12.304 1.00 97.81 398 ALA A CA 1
ATOM 3221 C C . ALA A 1 398 ? -14.828 1.877 -11.630 1.00 97.81 398 ALA A C 1
ATOM 3223 O O . ALA A 1 398 ? -13.688 1.895 -11.167 1.00 97.81 398 ALA A O 1
ATOM 3224 N N . SER A 1 399 ? -15.639 2.935 -11.522 1.00 97.88 399 SER A N 1
ATOM 3225 C CA . SER A 1 399 ? -15.239 4.169 -10.844 1.00 97.88 399 SER A CA 1
ATOM 3226 C C . SER A 1 399 ? -15.060 4.000 -9.338 1.00 97.88 399 SER A C 1
ATOM 3228 O O . SER A 1 399 ? -14.067 4.465 -8.769 1.00 97.88 399 SER A O 1
ATOM 3230 N N . ILE A 1 400 ? -16.005 3.317 -8.682 1.00 98.31 400 ILE A N 1
ATOM 3231 C CA . ILE A 1 400 ? -15.919 3.010 -7.250 1.00 98.31 400 ILE A CA 1
ATOM 3232 C C . ILE A 1 400 ? -14.747 2.066 -6.985 1.00 98.31 400 ILE A C 1
ATOM 3234 O O . ILE A 1 400 ? -13.988 2.311 -6.047 1.00 98.31 400 ILE A O 1
ATOM 3238 N N . GLU A 1 401 ? -14.577 1.029 -7.807 1.00 98.06 401 GLU A N 1
ATOM 3239 C CA . GLU A 1 401 ? -13.474 0.074 -7.694 1.00 98.06 401 GLU A CA 1
ATOM 3240 C C . GLU A 1 401 ? -12.119 0.770 -7.833 1.00 98.06 401 GLU A C 1
ATOM 3242 O O . GLU A 1 401 ? -11.278 0.636 -6.946 1.00 98.06 401 GLU A O 1
ATOM 3247 N N . MET A 1 402 ? -11.931 1.592 -8.870 1.00 98.44 402 MET A N 1
ATOM 3248 C CA . MET A 1 402 ? -10.684 2.329 -9.081 1.00 98.44 402 MET A CA 1
ATOM 3249 C C . MET A 1 402 ? -10.411 3.327 -7.949 1.00 98.44 402 MET A C 1
ATOM 3251 O O . MET A 1 402 ? -9.314 3.362 -7.390 1.00 98.44 402 MET A O 1
ATOM 3255 N N . GLY A 1 403 ? -11.415 4.115 -7.549 1.00 98.06 403 GLY A N 1
ATOM 3256 C CA . GLY A 1 403 ? -11.279 5.054 -6.434 1.00 98.06 403 GLY A CA 1
ATOM 3257 C C . GLY A 1 403 ? -10.925 4.354 -5.117 1.00 98.06 403 GLY A C 1
ATOM 3258 O O . GLY A 1 403 ? -10.103 4.855 -4.344 1.00 98.06 403 GLY A O 1
ATOM 3259 N N . GLN A 1 404 ? -11.502 3.177 -4.866 1.00 98.00 404 GLN A N 1
ATOM 3260 C CA . GLN A 1 404 ? -11.182 2.375 -3.692 1.00 98.00 404 GLN A CA 1
ATOM 3261 C C . GLN A 1 404 ? -9.780 1.765 -3.781 1.00 98.00 404 GLN A C 1
ATOM 3263 O O . GLN A 1 404 ? -9.031 1.861 -2.811 1.00 98.00 404 GLN A O 1
ATOM 3268 N N . HIS A 1 405 ? -9.411 1.196 -4.931 1.00 98.06 405 HIS A N 1
ATOM 3269 C CA . HIS A 1 405 ? -8.096 0.609 -5.193 1.00 98.06 405 HIS A CA 1
ATOM 3270 C C . HIS A 1 405 ? -6.973 1.606 -4.911 1.00 98.06 405 HIS A C 1
ATOM 3272 O O . HIS A 1 405 ? -6.082 1.331 -4.109 1.00 98.06 405 HIS A O 1
ATOM 3278 N N . LEU A 1 406 ? -7.052 2.809 -5.487 1.00 98.38 406 LEU A N 1
ATOM 3279 C CA . LEU A 1 406 ? -6.038 3.846 -5.290 1.00 98.38 406 LEU A CA 1
ATOM 3280 C C . LEU A 1 406 ? -5.962 4.295 -3.824 1.00 98.38 406 LEU A C 1
ATOM 3282 O O . LEU A 1 406 ? -4.872 4.463 -3.268 1.00 98.38 406 LEU A O 1
ATOM 3286 N N . ASN A 1 407 ? -7.115 4.468 -3.171 1.00 98.19 407 ASN A N 1
ATOM 3287 C CA . ASN A 1 407 ? -7.154 4.859 -1.768 1.00 98.19 407 ASN A CA 1
ATOM 3288 C C . ASN A 1 407 ? -6.563 3.764 -0.862 1.00 98.19 407 ASN A C 1
ATOM 3290 O O . ASN A 1 407 ? -5.783 4.067 0.036 1.00 98.19 407 ASN A O 1
ATOM 3294 N N . ASP A 1 408 ? -6.907 2.501 -1.087 1.00 97.75 408 ASP A N 1
ATOM 3295 C CA . ASP A 1 408 ? -6.498 1.394 -0.224 1.00 97.75 408 ASP A CA 1
ATOM 3296 C C . ASP A 1 408 ? -5.057 0.964 -0.471 1.00 97.75 408 ASP A C 1
ATOM 3298 O O . ASP A 1 408 ? -4.360 0.613 0.481 1.00 97.75 408 ASP A O 1
ATOM 3302 N N . LYS A 1 409 ? -4.572 1.060 -1.710 1.00 97.94 409 LYS A N 1
ATOM 3303 C CA . LYS A 1 409 ? -3.174 0.779 -2.042 1.00 97.94 409 LYS A CA 1
ATOM 3304 C C . LYS A 1 409 ? -2.217 1.807 -1.446 1.00 97.94 409 LYS A C 1
ATOM 3306 O O . LYS A 1 409 ? -1.178 1.427 -0.905 1.00 97.94 409 LYS A O 1
ATOM 3311 N N . PHE A 1 410 ? -2.558 3.096 -1.517 1.00 98.19 410 PHE A N 1
ATOM 3312 C CA . PHE A 1 410 ? -1.603 4.158 -1.196 1.00 98.19 410 PHE A CA 1
ATOM 3313 C C . PHE A 1 410 ? -1.870 4.883 0.127 1.00 98.19 410 PHE A C 1
ATOM 3315 O O . PHE A 1 410 ? -0.908 5.251 0.810 1.00 98.19 410 PHE A O 1
ATOM 3322 N N . ALA A 1 411 ? -3.125 5.111 0.523 1.00 98.06 411 ALA A N 1
ATOM 3323 C CA . ALA A 1 411 ? -3.416 5.920 1.702 1.00 98.06 411 ALA A CA 1
ATOM 3324 C C . ALA A 1 411 ? -3.144 5.151 3.005 1.00 98.06 411 ALA A C 1
ATOM 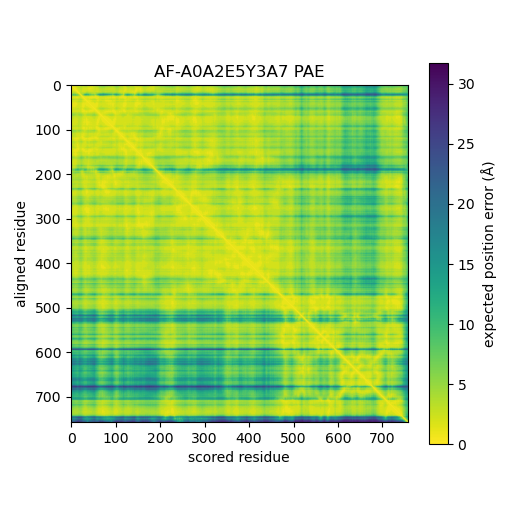3326 O O . ALA A 1 411 ? -3.649 4.051 3.233 1.00 98.06 411 ALA A O 1
ATOM 3327 N N . LEU A 1 412 ? -2.400 5.773 3.922 1.00 97.75 412 LEU A N 1
ATOM 3328 C CA . LEU A 1 412 ? -2.153 5.258 5.275 1.00 97.75 412 LEU A CA 1
ATOM 3329 C C . LEU A 1 412 ? -3.423 5.155 6.131 1.00 97.75 412 LEU A C 1
ATOM 3331 O O . LEU A 1 412 ? -3.416 4.480 7.154 1.00 97.75 412 LEU A O 1
ATOM 3335 N N . ASP A 1 413 ? -4.488 5.841 5.725 1.00 97.31 413 ASP A N 1
ATOM 3336 C CA . ASP A 1 413 ? -5.827 5.796 6.313 1.00 97.31 413 ASP A CA 1
ATOM 3337 C C . ASP A 1 413 ? -6.868 5.177 5.356 1.00 97.31 413 ASP A C 1
ATOM 3339 O O . ASP A 1 413 ? -8.064 5.452 5.474 1.00 97.31 413 ASP A O 1
ATOM 3343 N N . GLY A 1 414 ? -6.412 4.384 4.379 1.00 96.12 414 GLY A N 1
ATOM 3344 C CA . GLY A 1 414 ? -7.264 3.562 3.521 1.00 96.12 414 GLY A CA 1
ATOM 3345 C C . GLY A 1 414 ? -7.703 2.259 4.190 1.00 96.12 414 GLY A C 1
ATOM 3346 O O . GLY A 1 414 ? -7.245 1.932 5.281 1.00 96.12 414 GLY A O 1
ATOM 3347 N N . ARG A 1 415 ? -8.591 1.497 3.542 1.00 96.00 415 ARG A N 1
ATOM 3348 C CA . ARG A 1 415 ? -9.298 0.332 4.118 1.00 96.00 415 ARG A CA 1
ATOM 3349 C C . ARG A 1 415 ? -9.997 0.685 5.432 1.00 96.00 415 ARG A C 1
ATOM 3351 O O . ARG A 1 415 ? -10.017 -0.097 6.382 1.00 96.00 415 ARG A O 1
ATOM 3358 N N . ASP A 1 416 ? -10.544 1.894 5.495 1.00 97.50 416 ASP A N 1
ATOM 3359 C CA . ASP A 1 416 ? -11.237 2.433 6.656 1.00 97.50 416 ASP A CA 1
ATOM 3360 C C . ASP A 1 416 ? -12.711 2.661 6.309 1.00 97.50 416 ASP A C 1
ATOM 3362 O O . ASP A 1 416 ? -13.020 3.088 5.191 1.00 97.50 416 ASP A O 1
ATOM 3366 N N . PRO A 1 417 ? -13.650 2.468 7.253 1.00 98.12 417 PRO A N 1
ATOM 3367 C CA . PRO A 1 417 ? -15.043 2.819 7.013 1.00 98.12 417 PRO A CA 1
ATOM 3368 C C . PRO A 1 417 ? -15.234 4.256 6.506 1.00 98.12 417 PRO A C 1
ATOM 3370 O O . PRO A 1 417 ? -16.108 4.515 5.678 1.00 98.12 417 PRO A O 1
ATOM 3373 N N . SER A 1 418 ? -14.388 5.184 6.968 1.00 97.56 418 SER A N 1
ATOM 3374 C CA . SER A 1 418 ? -14.400 6.586 6.544 1.00 97.56 418 SER A CA 1
ATOM 3375 C C . SER A 1 418 ? -13.979 6.761 5.089 1.00 97.56 418 SER A C 1
ATOM 3377 O O . SER A 1 418 ? -14.552 7.604 4.400 1.00 97.56 418 SER A O 1
ATOM 3379 N N . SER A 1 419 ? -12.991 5.996 4.614 1.00 96.38 419 SER A N 1
ATOM 3380 C CA . SER A 1 419 ? -12.514 6.116 3.237 1.00 96.38 419 SER A CA 1
ATOM 3381 C C . SER A 1 419 ? -13.509 5.507 2.252 1.00 96.38 419 SER A C 1
ATOM 3383 O O . SER A 1 419 ? -13.836 6.162 1.268 1.00 96.38 419 SER A O 1
ATOM 3385 N N . ILE A 1 420 ? -14.096 4.348 2.577 1.00 97.88 420 ILE A N 1
ATOM 3386 C CA . ILE A 1 420 ? -15.157 3.712 1.772 1.00 97.88 420 ILE A CA 1
ATOM 3387 C C . ILE A 1 420 ? -16.349 4.656 1.607 1.00 97.88 420 ILE A C 1
ATOM 3389 O O . ILE A 1 420 ? -16.775 4.956 0.490 1.00 97.88 420 ILE A O 1
ATOM 3393 N N . ALA A 1 421 ? -16.854 5.199 2.719 1.00 97.81 421 ALA A N 1
ATOM 3394 C CA . ALA A 1 421 ? -17.946 6.164 2.667 1.00 97.81 421 ALA A CA 1
ATOM 3395 C C . ALA A 1 421 ? -17.546 7.458 1.938 1.00 97.81 421 ALA A C 1
ATOM 3397 O O . ALA A 1 421 ? -18.396 8.094 1.321 1.00 97.81 421 ALA A O 1
ATOM 3398 N N . GLY A 1 422 ? -16.271 7.855 1.988 1.00 97.75 422 GLY A N 1
ATOM 3399 C CA . GLY A 1 422 ? -15.735 9.002 1.252 1.00 97.75 422 GLY A CA 1
ATOM 3400 C C . GLY A 1 422 ? -15.742 8.803 -0.268 1.00 97.75 422 GLY A C 1
ATOM 3401 O O . GLY A 1 422 ? -16.170 9.702 -0.997 1.00 97.75 422 GLY A O 1
ATOM 3402 N N . ILE A 1 423 ? -15.342 7.621 -0.749 1.00 98.44 423 ILE A N 1
ATOM 3403 C CA . ILE A 1 423 ? -15.440 7.249 -2.170 1.00 98.44 423 ILE A CA 1
ATOM 3404 C C . ILE A 1 423 ? -16.909 7.193 -2.595 1.00 98.44 423 ILE A C 1
ATOM 3406 O O . ILE A 1 423 ? -17.301 7.826 -3.575 1.00 98.44 423 ILE A O 1
ATOM 3410 N N . GLN A 1 424 ? -17.770 6.538 -1.817 1.00 98.44 424 GLN A N 1
ATOM 3411 C CA . GLN A 1 424 ? -19.203 6.468 -2.121 1.00 98.44 424 GLN A CA 1
ATOM 3412 C C . GLN A 1 424 ? -19.895 7.841 -2.036 1.00 98.44 424 GLN A C 1
ATOM 3414 O O . GLN A 1 424 ? -20.830 8.113 -2.789 1.00 98.44 424 GLN A O 1
ATOM 3419 N N . TRP A 1 425 ? -19.421 8.763 -1.189 1.00 98.19 425 TRP A N 1
ATOM 3420 C CA . TRP A 1 425 ? -19.899 10.152 -1.162 1.00 98.19 425 TRP A CA 1
ATOM 3421 C C . TRP A 1 425 ? -19.596 10.880 -2.476 1.00 98.19 425 TRP A C 1
ATOM 3423 O O . TRP A 1 425 ? -20.418 11.667 -2.959 1.00 98.19 425 TRP A O 1
ATOM 3433 N N . CYS A 1 426 ? -18.459 10.578 -3.115 1.00 98.00 426 CYS A N 1
ATOM 3434 C CA . CYS A 1 426 ? -18.152 11.104 -4.446 1.00 98.00 426 CYS A CA 1
ATOM 3435 C C . CYS A 1 426 ? -19.206 10.684 -5.487 1.00 98.00 426 CYS A C 1
ATOM 3437 O O . CYS A 1 426 ? -19.443 11.452 -6.421 1.00 98.00 426 CYS A O 1
ATOM 3439 N N . HIS A 1 427 ? -19.925 9.587 -5.227 1.00 98.31 427 HIS A N 1
ATOM 3440 C CA . HIS A 1 427 ? -20.973 9.001 -6.063 1.00 98.31 427 HIS A CA 1
ATOM 3441 C C . HIS A 1 427 ? -22.407 9.218 -5.534 1.00 98.31 427 HIS A C 1
ATOM 3443 O O . HIS A 1 427 ? -23.355 8.722 -6.134 1.00 98.31 427 HIS A O 1
ATOM 3449 N N . GLY A 1 428 ? -22.594 9.982 -4.446 1.00 97.56 428 GLY A N 1
ATOM 3450 C CA . GLY A 1 428 ? -23.914 10.411 -3.954 1.00 97.56 428 GLY A CA 1
ATOM 3451 C C . GLY A 1 428 ? -24.294 9.955 -2.541 1.00 97.56 428 GLY A C 1
ATOM 3452 O O . GLY A 1 428 ? -25.293 10.437 -1.999 1.00 97.56 428 GLY A O 1
ATOM 3453 N N . LEU A 1 429 ? -23.509 9.087 -1.891 1.00 98.00 429 LEU A N 1
ATOM 3454 C CA . LEU A 1 429 ? -23.782 8.677 -0.508 1.00 98.00 429 LEU A CA 1
ATOM 3455 C C . LEU A 1 429 ? -23.799 9.889 0.441 1.00 98.00 429 LEU A C 1
ATOM 3457 O O . LEU A 1 429 ? -22.943 10.763 0.373 1.00 98.00 429 LEU A O 1
ATOM 3461 N N . PHE A 1 430 ? -24.774 9.940 1.352 1.00 97.44 430 PHE A N 1
ATOM 3462 C CA . PHE A 1 430 ? -24.956 11.001 2.359 1.00 97.44 430 PHE A CA 1
ATOM 3463 C C . PHE A 1 430 ? -25.231 12.421 1.840 1.00 97.44 430 PHE A C 1
ATOM 3465 O O . PHE A 1 430 ? -25.295 13.376 2.632 1.00 97.44 430 PHE A O 1
ATOM 3472 N N . ASP A 1 431 ? -25.443 12.581 0.536 1.00 96.31 431 ASP A N 1
ATOM 3473 C CA . ASP A 1 431 ? -25.766 13.863 -0.080 1.00 96.31 431 ASP A CA 1
ATOM 3474 C C . ASP A 1 431 ? -27.207 13.899 -0.615 1.00 96.31 431 ASP A C 1
ATOM 3476 O O . ASP A 1 431 ? -28.059 13.085 -0.253 1.00 96.31 431 ASP A O 1
ATOM 3480 N N . ARG A 1 432 ? -27.510 14.919 -1.411 1.00 95.62 432 ARG A N 1
ATOM 3481 C CA . ARG A 1 432 ? -28.769 15.090 -2.139 1.00 95.62 432 ARG A CA 1
ATOM 3482 C C . ARG A 1 432 ? -28.499 15.209 -3.640 1.00 95.62 432 ARG A C 1
ATOM 3484 O O . ARG A 1 432 ? -27.375 15.514 -4.022 1.00 95.62 432 ARG A O 1
ATOM 3491 N N . ALA A 1 433 ? -29.550 15.092 -4.444 1.00 97.06 433 ALA A N 1
ATOM 3492 C CA . ALA A 1 433 ? -29.510 15.424 -5.864 1.00 97.06 433 ALA A CA 1
ATOM 3493 C C . ALA A 1 433 ? -29.275 16.931 -6.108 1.00 97.06 433 ALA A C 1
ATOM 3495 O O . ALA A 1 433 ? -29.752 17.788 -5.348 1.00 97.06 433 ALA A O 1
ATOM 3496 N N . PHE A 1 434 ? -28.564 17.242 -7.191 1.00 97.19 434 PHE A N 1
ATOM 3497 C CA . PHE A 1 434 ? -28.278 18.586 -7.692 1.00 97.19 434 PHE A CA 1
ATOM 3498 C C . PHE A 1 434 ? -28.770 18.705 -9.136 1.00 97.19 434 PHE A C 1
ATOM 3500 O O . PHE A 1 434 ? -28.270 18.017 -10.013 1.00 97.19 434 PHE A O 1
ATOM 3507 N N . LEU A 1 435 ? -29.753 19.577 -9.369 1.00 94.12 435 LEU A N 1
ATOM 3508 C CA . LEU A 1 435 ? -30.331 19.827 -10.692 1.00 94.12 435 LEU A CA 1
ATOM 3509 C C . LEU A 1 435 ? -29.773 21.120 -11.312 1.00 94.12 435 LEU A C 1
ATOM 3511 O O . LEU A 1 435 ? -29.471 22.053 -10.556 1.00 94.12 435 LEU A O 1
ATOM 3515 N N . PRO A 1 436 ? -29.714 21.221 -12.656 1.00 95.38 436 PRO A N 1
ATOM 3516 C CA . PRO A 1 436 ? -30.075 20.196 -13.658 1.00 95.38 436 PRO A CA 1
ATOM 3517 C C . PRO A 1 436 ? -29.041 19.049 -13.762 1.00 95.38 436 PRO A C 1
ATOM 3519 O O . PRO A 1 436 ? -27.926 19.228 -13.268 1.00 95.38 436 PRO A O 1
ATOM 3522 N N . PRO A 1 437 ? -29.388 17.892 -14.373 1.00 95.69 437 PRO A N 1
ATOM 3523 C CA . PRO A 1 437 ? -28.433 16.806 -14.598 1.00 95.69 437 PRO A CA 1
ATOM 3524 C C . PRO A 1 437 ? -27.312 17.232 -15.555 1.00 95.69 437 PRO A C 1
ATOM 3526 O O . PRO A 1 437 ? -27.499 18.107 -16.405 1.00 95.69 437 PRO A O 1
ATOM 3529 N N . LEU A 1 438 ? -26.150 16.602 -15.411 1.00 93.44 438 LEU A N 1
ATOM 3530 C CA . LEU A 1 438 ? -24.956 16.821 -16.223 1.00 93.44 438 LEU A CA 1
ATOM 3531 C C . LEU A 1 438 ? -24.480 15.513 -16.862 1.00 93.44 438 LEU A C 1
ATOM 3533 O O . LEU A 1 438 ? -24.776 14.450 -16.317 1.00 93.44 438 LEU A O 1
ATOM 3537 N N . PRO A 1 439 ? -23.696 15.582 -17.952 1.00 94.44 439 PRO A N 1
ATOM 3538 C CA . PRO A 1 439 ? -23.106 14.392 -18.545 1.00 94.44 439 PRO A CA 1
ATOM 3539 C C . PRO A 1 439 ? -22.300 13.568 -17.534 1.00 94.44 439 PRO A C 1
ATOM 3541 O O . PRO A 1 439 ? -21.640 14.128 -16.650 1.00 94.44 439 PRO A O 1
ATOM 3544 N N . VAL A 1 440 ? -22.329 12.249 -17.704 1.00 95.56 440 VAL A N 1
ATOM 3545 C CA . VAL A 1 440 ? -21.662 11.205 -16.914 1.00 95.56 440 VAL A CA 1
ATOM 3546 C C . VAL A 1 440 ? -22.204 11.067 -15.493 1.00 95.56 440 VAL A C 1
ATOM 3548 O O . VAL A 1 440 ? -22.592 9.973 -15.104 1.00 95.56 440 VAL A O 1
ATOM 3551 N N . MET A 1 441 ? -22.229 12.142 -14.703 1.00 95.12 441 MET A N 1
ATOM 3552 C CA . MET A 1 441 ? -22.572 12.092 -13.272 1.00 95.12 441 MET A CA 1
ATOM 3553 C C . MET A 1 441 ? -24.044 12.406 -12.958 1.00 95.12 441 MET A C 1
ATOM 3555 O O . MET A 1 441 ? -24.444 12.354 -11.790 1.00 95.12 441 MET A O 1
ATOM 3559 N N . GLY A 1 442 ? -24.836 12.815 -13.953 1.00 96.94 442 GLY A N 1
ATOM 3560 C CA . GLY A 1 442 ? -26.239 13.190 -13.792 1.00 96.94 442 GLY A CA 1
ATOM 3561 C C . GLY A 1 442 ? -26.436 14.257 -12.712 1.00 96.94 442 GLY A C 1
ATOM 3562 O O . GLY A 1 442 ? -25.910 15.366 -12.815 1.00 96.94 442 GLY A O 1
ATOM 3563 N N . VAL A 1 443 ? -27.203 13.937 -11.668 1.00 98.00 443 VAL A N 1
ATOM 3564 C CA . VAL A 1 443 ? -27.521 14.841 -10.546 1.00 98.00 443 VAL A CA 1
ATOM 3565 C C . VAL A 1 443 ? -26.617 14.658 -9.320 1.00 98.00 443 VAL A C 1
ATOM 3567 O O . VAL A 1 443 ? -26.872 15.248 -8.261 1.00 98.00 443 VAL A O 1
ATOM 3570 N N . VAL A 1 444 ? -25.555 13.854 -9.413 1.00 97.69 444 VAL A N 1
ATOM 3571 C CA . VAL A 1 444 ? -24.540 13.755 -8.354 1.00 97.69 444 VAL A CA 1
ATOM 3572 C C . VAL A 1 444 ? -23.761 15.072 -8.268 1.00 97.69 444 VAL A C 1
ATOM 3574 O O . VAL A 1 444 ? -23.429 15.700 -9.270 1.00 97.69 444 VAL A O 1
ATOM 3577 N N . ARG A 1 445 ? -23.446 15.527 -7.044 1.00 96.06 445 ARG A N 1
ATOM 3578 C CA . ARG A 1 445 ? -22.766 16.815 -6.827 1.00 96.06 445 ARG A CA 1
ATOM 3579 C C . ARG A 1 445 ? -21.483 16.928 -7.661 1.00 96.06 445 ARG A C 1
ATOM 3581 O O . ARG A 1 445 ? -20.530 16.193 -7.408 1.00 96.06 445 ARG A O 1
ATOM 3588 N N . LYS A 1 446 ? -21.419 17.940 -8.522 1.00 91.25 446 LYS A N 1
ATOM 3589 C CA . LYS A 1 446 ? -20.233 18.320 -9.300 1.00 91.25 446 LYS A CA 1
ATOM 3590 C C . LYS A 1 446 ? -19.126 18.947 -8.454 1.00 91.25 446 LYS A C 1
ATOM 3592 O O . LYS A 1 446 ? -19.391 19.637 -7.461 1.00 91.25 446 LYS A O 1
ATOM 3597 N N . ARG A 1 447 ? -17.876 18.732 -8.872 1.00 93.19 447 ARG A N 1
ATOM 3598 C CA . ARG A 1 447 ? -16.694 19.379 -8.299 1.00 93.19 447 ARG A CA 1
ATOM 3599 C C . ARG A 1 447 ? -15.550 19.439 -9.317 1.00 93.19 447 ARG A C 1
ATOM 3601 O O . ARG A 1 447 ? -14.704 18.558 -9.341 1.00 93.19 447 ARG A O 1
ATOM 3608 N N . GLU A 1 448 ? -15.542 20.494 -10.126 1.00 92.69 448 GLU A N 1
ATOM 3609 C CA . GLU A 1 448 ? -14.573 20.668 -11.218 1.00 92.69 448 GLU A CA 1
ATOM 3610 C C . GLU A 1 448 ? -13.137 20.827 -10.732 1.00 92.69 448 GLU A C 1
ATOM 3612 O O . GLU A 1 448 ? -12.870 21.593 -9.795 1.00 92.69 448 GLU A O 1
ATOM 3617 N N . LEU A 1 449 ? -12.222 20.163 -11.436 1.00 95.81 449 LEU A N 1
ATOM 3618 C CA . LEU A 1 449 ? -10.786 20.234 -11.196 1.00 95.81 449 LEU A CA 1
ATOM 3619 C C . LEU A 1 449 ? -10.265 21.652 -11.447 1.00 95.81 449 LEU A C 1
ATOM 3621 O O . LEU A 1 449 ? -9.602 22.217 -10.580 1.00 95.81 449 LEU A O 1
ATOM 3625 N N . GLU A 1 450 ? -10.666 22.279 -12.550 1.00 95.94 450 GLU A N 1
ATOM 3626 C CA . GLU A 1 450 ? -10.213 23.606 -12.988 1.00 95.94 450 GLU A CA 1
ATOM 3627 C C . GLU A 1 450 ? -10.635 24.690 -11.990 1.00 95.94 450 GLU A C 1
ATOM 3629 O O . GLU A 1 450 ? -9.857 25.577 -11.640 1.00 95.94 450 GLU A O 1
ATOM 3634 N N . THR A 1 451 ? -11.864 24.594 -11.468 1.00 95.69 451 THR A N 1
ATOM 3635 C CA . THR A 1 451 ? -12.377 25.547 -10.469 1.00 95.69 451 THR A CA 1
ATOM 3636 C C . THR A 1 451 ? -11.669 25.398 -9.124 1.00 95.69 451 THR A C 1
ATOM 3638 O O . THR A 1 451 ? -11.507 26.380 -8.397 1.00 95.69 451 THR A O 1
ATOM 3641 N N . HIS A 1 452 ? -11.286 24.177 -8.741 1.00 95.38 452 HIS A N 1
ATOM 3642 C CA . HIS A 1 452 ? -10.520 23.984 -7.513 1.00 95.38 452 HIS A CA 1
ATOM 3643 C C . HIS A 1 452 ? -9.079 24.461 -7.699 1.00 95.38 452 HIS A C 1
ATOM 3645 O O . HIS A 1 452 ? -8.581 25.210 -6.860 1.00 95.38 452 HIS A O 1
ATOM 3651 N N . GLN A 1 453 ? -8.458 24.106 -8.824 1.00 96.62 453 GLN A N 1
ATOM 3652 C CA . GLN A 1 453 ? -7.120 24.539 -9.209 1.00 96.62 453 GLN A CA 1
ATOM 3653 C C . GLN A 1 453 ? -6.999 26.066 -9.189 1.00 96.62 453 GLN A C 1
ATOM 3655 O O . GLN A 1 453 ? -6.067 26.590 -8.593 1.00 96.62 453 GLN A O 1
ATOM 3660 N N . SER A 1 454 ? -7.985 26.800 -9.718 1.00 96.50 454 SER A N 1
ATOM 3661 C CA . SER A 1 454 ? -7.954 28.272 -9.748 1.00 96.50 454 SER A CA 1
ATOM 3662 C C . SER A 1 454 ? -8.035 28.949 -8.369 1.00 96.50 454 SER A C 1
ATOM 3664 O O . SER A 1 454 ? -7.927 30.171 -8.280 1.00 96.50 454 SER A O 1
ATOM 3666 N N . ARG A 1 455 ? -8.331 28.198 -7.301 1.00 95.06 455 ARG A N 1
ATOM 3667 C CA . ARG A 1 455 ? -8.475 28.700 -5.920 1.00 95.06 455 ARG A CA 1
ATOM 3668 C C . ARG A 1 455 ? -7.399 28.162 -4.981 1.00 95.06 455 ARG A C 1
ATOM 3670 O O . ARG A 1 455 ? -7.366 28.569 -3.820 1.00 95.06 455 ARG A O 1
ATOM 3677 N N . LEU A 1 456 ? -6.591 27.217 -5.451 1.00 96.31 456 LEU A N 1
ATOM 3678 C CA . LEU A 1 456 ? -5.506 26.608 -4.701 1.00 96.31 456 LEU A CA 1
ATOM 3679 C C . LEU A 1 456 ? -4.203 27.326 -5.045 1.00 96.31 456 LEU A C 1
ATOM 3681 O O . LEU A 1 456 ? -3.951 27.649 -6.202 1.00 96.31 456 LEU A O 1
ATOM 3685 N N . ASP A 1 457 ? -3.364 27.542 -4.039 1.00 97.31 457 ASP A N 1
ATOM 3686 C CA . ASP A 1 457 ? -1.965 27.880 -4.272 1.00 97.31 457 ASP A CA 1
ATOM 3687 C C . ASP A 1 457 ? -1.255 26.635 -4.826 1.00 97.31 457 ASP A C 1
ATOM 3689 O O . ASP A 1 457 ? -0.860 25.737 -4.078 1.00 97.31 457 ASP A O 1
ATOM 3693 N N . MET A 1 458 ? -1.222 26.539 -6.158 1.00 97.25 458 MET A N 1
ATOM 3694 C CA . MET A 1 458 ? -0.699 25.373 -6.868 1.00 97.25 458 MET A CA 1
ATOM 3695 C C . MET A 1 458 ? 0.799 25.203 -6.652 1.00 97.25 458 MET A C 1
ATOM 3697 O O . MET A 1 458 ? 1.239 24.074 -6.486 1.00 97.25 458 MET A O 1
ATOM 3701 N N . GLU A 1 459 ? 1.557 26.298 -6.582 1.00 96.94 459 GLU A N 1
ATOM 3702 C CA . GLU A 1 459 ? 3.002 26.250 -6.366 1.00 96.94 459 GLU A CA 1
ATOM 3703 C C . GLU A 1 459 ? 3.322 25.714 -4.966 1.00 96.94 459 GLU A C 1
ATOM 3705 O O . GLU A 1 459 ? 4.089 24.760 -4.823 1.00 96.94 459 GLU A O 1
ATOM 3710 N N . ALA A 1 460 ? 2.677 26.256 -3.926 1.00 96.94 460 ALA A N 1
ATOM 3711 C CA . ALA A 1 460 ? 2.876 25.769 -2.563 1.00 96.94 460 ALA A CA 1
ATOM 3712 C C . ALA A 1 460 ? 2.430 24.305 -2.402 1.00 96.94 460 ALA A C 1
ATOM 3714 O O . ALA A 1 460 ? 3.081 23.525 -1.698 1.00 96.94 460 ALA A O 1
ATOM 3715 N N . TYR A 1 461 ? 1.330 23.910 -3.056 1.00 97.19 461 TYR A N 1
ATOM 3716 C CA . TYR A 1 461 ? 0.865 22.524 -3.026 1.00 97.19 461 TYR A CA 1
ATOM 3717 C C . TYR A 1 461 ? 1.810 21.579 -3.777 1.00 97.19 461 TYR A C 1
ATOM 3719 O O . TYR A 1 461 ? 2.154 20.525 -3.245 1.00 97.19 461 TYR A O 1
ATOM 3727 N N . GLU A 1 462 ? 2.280 21.961 -4.964 1.00 97.38 462 GLU A N 1
ATOM 3728 C CA . GLU A 1 462 ? 3.237 21.190 -5.757 1.00 97.38 462 GLU A CA 1
ATOM 3729 C C . GLU A 1 462 ? 4.554 20.994 -5.001 1.00 97.38 462 GLU A C 1
ATOM 3731 O O . GLU A 1 462 ? 4.991 19.856 -4.827 1.00 97.38 462 GLU A O 1
ATOM 3736 N N . GLN A 1 463 ? 5.135 22.065 -4.448 1.00 95.38 463 GLN A N 1
ATOM 3737 C CA . GLN A 1 463 ? 6.332 21.987 -3.600 1.00 95.38 463 GLN A CA 1
ATOM 3738 C C . GLN A 1 463 ? 6.119 21.053 -2.405 1.00 95.38 463 GLN A C 1
ATOM 3740 O O . GLN A 1 463 ? 7.004 20.276 -2.039 1.00 95.38 463 GLN A O 1
ATOM 3745 N N . HIS A 1 464 ? 4.929 21.093 -1.797 1.00 93.69 464 HIS A N 1
ATOM 3746 C CA . HIS A 1 464 ? 4.586 20.175 -0.724 1.00 93.69 464 HIS A CA 1
ATOM 3747 C C . HIS A 1 464 ? 4.576 18.723 -1.215 1.00 93.69 464 HIS A C 1
ATOM 3749 O O . HIS A 1 464 ? 5.237 17.890 -0.599 1.00 93.69 464 HIS A O 1
ATOM 3755 N N . VAL A 1 465 ? 3.855 18.378 -2.283 1.00 95.12 465 VAL A N 1
ATOM 3756 C CA . VAL A 1 465 ? 3.682 16.970 -2.700 1.00 95.12 465 VAL A CA 1
ATOM 3757 C C . VAL A 1 465 ? 4.904 16.381 -3.407 1.00 95.12 465 VAL A C 1
ATOM 3759 O O . VAL A 1 465 ? 5.133 15.176 -3.311 1.00 95.12 465 VAL A O 1
ATOM 3762 N N . THR A 1 466 ? 5.727 17.203 -4.056 1.00 94.38 466 THR A N 1
ATOM 3763 C CA . THR A 1 466 ? 6.939 16.754 -4.765 1.00 94.38 466 THR A CA 1
ATOM 3764 C C . THR A 1 466 ? 8.169 16.660 -3.867 1.00 94.38 466 THR A C 1
ATOM 3766 O O . THR A 1 466 ? 9.176 16.088 -4.282 1.00 94.38 466 THR A O 1
ATOM 3769 N N . ARG A 1 467 ? 8.088 17.147 -2.619 1.00 92.75 467 ARG A N 1
ATOM 3770 C CA . ARG A 1 467 ? 9.189 17.091 -1.649 1.00 92.75 467 ARG A CA 1
ATOM 3771 C C . ARG A 1 467 ? 9.770 15.678 -1.515 1.00 92.75 467 ARG A C 1
ATOM 3773 O O . ARG A 1 467 ? 9.040 14.697 -1.349 1.00 92.75 467 ARG A O 1
ATOM 3780 N N . LEU A 1 468 ? 11.094 15.605 -1.474 1.00 90.69 468 LEU A N 1
ATOM 3781 C CA . LEU A 1 468 ? 11.825 14.379 -1.179 1.00 90.69 468 LEU A CA 1
ATOM 3782 C C . LEU A 1 468 ? 11.993 14.177 0.335 1.00 90.69 468 LEU A C 1
ATOM 3784 O O . LEU A 1 468 ? 11.942 15.147 1.101 1.00 90.69 468 LEU A O 1
ATOM 3788 N N . PRO A 1 469 ? 12.202 12.930 0.802 1.00 82.81 469 PRO A N 1
ATOM 3789 C CA . PRO A 1 469 ? 12.492 12.663 2.212 1.00 82.81 469 PRO A CA 1
ATOM 3790 C C . PRO A 1 469 ? 13.782 13.342 2.690 1.00 82.81 469 PRO A C 1
ATOM 3792 O O . PRO A 1 469 ? 13.901 13.655 3.872 1.00 82.81 469 PRO A O 1
ATOM 3795 N N . TYR A 1 470 ? 14.719 13.594 1.777 1.00 83.25 470 TYR A N 1
ATOM 3796 C CA . TYR A 1 470 ? 15.951 14.335 2.011 1.00 83.25 470 TYR A CA 1
ATOM 3797 C C . TYR A 1 470 ? 16.401 15.030 0.716 1.00 83.25 470 TYR A C 1
ATOM 3799 O O . TYR A 1 470 ? 15.887 14.746 -0.364 1.00 83.25 470 TYR A O 1
ATOM 3807 N N . ARG A 1 471 ? 17.362 15.956 0.818 1.00 85.69 471 ARG A N 1
ATOM 3808 C CA . ARG A 1 471 ? 17.917 16.660 -0.344 1.00 85.69 471 ARG A CA 1
ATOM 3809 C C . ARG A 1 471 ? 18.974 15.800 -1.036 1.00 85.69 471 ARG A C 1
ATOM 3811 O O . ARG A 1 471 ? 20.094 15.714 -0.534 1.00 85.69 471 ARG A O 1
ATOM 3818 N N . GLN A 1 472 ? 18.611 15.230 -2.181 1.00 90.75 472 GLN A N 1
ATOM 3819 C CA . GLN A 1 472 ? 19.526 14.509 -3.061 1.00 90.75 472 GLN A CA 1
ATOM 3820 C C . GLN A 1 472 ? 20.650 15.438 -3.549 1.00 90.75 472 GLN A C 1
ATOM 3822 O O . GLN A 1 472 ? 20.400 16.604 -3.871 1.00 90.75 472 GLN A O 1
ATOM 3827 N N . GLN A 1 473 ? 21.889 14.945 -3.538 1.00 92.25 473 GLN A N 1
ATOM 3828 C CA . GLN A 1 473 ? 23.080 15.703 -3.956 1.00 92.25 473 GLN A CA 1
ATOM 3829 C C . GLN A 1 473 ? 23.600 15.265 -5.325 1.00 92.25 473 GLN A C 1
ATOM 3831 O O . GLN A 1 473 ? 24.233 16.059 -6.017 1.00 92.25 473 GLN A O 1
ATOM 3836 N N . ARG A 1 474 ? 23.372 14.001 -5.691 1.00 95.81 474 ARG A N 1
ATOM 3837 C CA . ARG A 1 474 ? 23.817 13.376 -6.942 1.00 95.81 474 ARG A CA 1
ATOM 3838 C C . ARG A 1 474 ? 22.734 12.414 -7.440 1.00 95.81 474 ARG A C 1
ATOM 3840 O O . ARG A 1 474 ? 21.990 11.889 -6.606 1.00 95.81 474 ARG A O 1
ATOM 3847 N N . PRO A 1 475 ? 22.649 12.126 -8.747 1.00 97.44 475 PRO A N 1
ATOM 3848 C CA . PRO A 1 475 ? 21.678 11.164 -9.251 1.00 97.44 475 PRO A CA 1
ATOM 3849 C C . PRO A 1 475 ? 21.899 9.780 -8.633 1.00 97.44 475 PRO A C 1
ATOM 3851 O O . PRO A 1 475 ? 23.011 9.409 -8.235 1.00 97.44 475 PRO A O 1
ATOM 3854 N N . PHE A 1 476 ? 20.832 8.994 -8.564 1.00 98.38 476 PHE A N 1
ATOM 3855 C CA . PHE A 1 476 ? 20.967 7.550 -8.456 1.00 98.38 476 PHE A CA 1
ATOM 3856 C C . PHE A 1 476 ? 21.365 6.999 -9.817 1.00 98.38 476 PHE A C 1
ATOM 3858 O O . PHE A 1 476 ? 20.760 7.357 -10.826 1.00 98.38 476 PHE A O 1
ATOM 3865 N N . ILE A 1 477 ? 22.372 6.128 -9.847 1.00 98.69 477 ILE A N 1
ATOM 3866 C CA . ILE A 1 477 ? 22.808 5.497 -11.093 1.00 98.69 477 ILE A CA 1
ATOM 3867 C C . ILE A 1 477 ? 22.377 4.037 -11.109 1.00 98.69 477 ILE A C 1
ATOM 3869 O O . ILE A 1 477 ? 22.663 3.273 -10.187 1.00 98.69 477 ILE A O 1
ATOM 3873 N N . ILE A 1 478 ? 21.700 3.644 -12.181 1.00 98.69 478 ILE A N 1
ATOM 3874 C CA . ILE A 1 478 ? 21.303 2.263 -12.442 1.00 98.69 478 ILE A CA 1
ATOM 3875 C C . ILE A 1 478 ? 22.159 1.743 -13.590 1.00 98.69 478 ILE A C 1
ATOM 3877 O O . ILE A 1 478 ? 22.155 2.310 -14.680 1.00 98.69 478 ILE A O 1
ATOM 3881 N N . VAL A 1 479 ? 22.890 0.654 -13.358 1.00 98.25 479 VAL A N 1
ATOM 3882 C CA . VAL A 1 479 ? 23.715 0.021 -14.392 1.00 98.25 479 VAL A CA 1
ATOM 3883 C C . VAL A 1 479 ? 22.942 -1.142 -15.007 1.00 98.25 479 VAL A C 1
ATOM 3885 O O . VAL A 1 479 ? 22.742 -2.181 -14.367 1.00 98.25 479 VAL A O 1
ATOM 3888 N N . GLY A 1 480 ? 22.528 -0.951 -16.259 1.00 96.75 480 GLY A N 1
ATOM 3889 C CA . GLY A 1 480 ? 21.742 -1.866 -17.084 1.00 96.75 480 GLY A CA 1
ATOM 3890 C C . GLY A 1 480 ? 20.279 -1.434 -17.240 1.00 96.75 480 GLY A C 1
ATOM 3891 O O . GLY A 1 480 ? 19.575 -1.220 -16.259 1.00 96.75 480 GLY A O 1
ATOM 3892 N N . ALA A 1 481 ? 19.804 -1.372 -18.483 1.00 96.00 481 ALA A N 1
ATOM 3893 C CA . ALA A 1 481 ? 18.454 -0.964 -18.882 1.00 96.00 481 ALA A CA 1
ATOM 3894 C C . ALA A 1 481 ? 17.570 -2.163 -19.286 1.00 96.00 481 ALA A C 1
ATOM 3896 O O . ALA A 1 481 ? 16.782 -2.086 -20.228 1.00 96.00 481 ALA A O 1
ATOM 3897 N N . GLY A 1 482 ? 17.735 -3.316 -18.628 1.00 95.00 482 GLY A N 1
ATOM 3898 C CA . GLY A 1 482 ? 16.811 -4.456 -18.750 1.00 95.00 482 GLY A CA 1
ATOM 3899 C C . GLY A 1 482 ? 15.562 -4.286 -17.874 1.00 95.00 482 GLY A C 1
ATOM 3900 O O . GLY A 1 482 ? 15.412 -3.265 -17.215 1.00 95.00 482 GLY A O 1
ATOM 3901 N N . PHE A 1 483 ? 14.698 -5.307 -17.790 1.00 95.44 483 PHE A N 1
ATOM 3902 C CA . PHE A 1 483 ? 13.479 -5.268 -16.956 1.00 95.44 483 PHE A CA 1
ATOM 3903 C C . PHE A 1 483 ? 13.728 -4.817 -15.512 1.00 95.44 483 PHE A C 1
ATOM 3905 O O . PHE A 1 483 ? 12.998 -3.967 -15.013 1.00 95.44 483 PHE A O 1
ATOM 3912 N N . ALA A 1 484 ? 14.767 -5.350 -14.857 1.00 97.19 484 ALA A N 1
ATOM 3913 C CA . ALA A 1 484 ? 15.092 -4.962 -13.488 1.00 97.19 484 ALA A CA 1
ATOM 3914 C C . ALA A 1 484 ? 15.473 -3.476 -13.398 1.00 97.19 484 ALA A C 1
ATOM 3916 O O . ALA A 1 484 ? 14.899 -2.736 -12.608 1.00 97.19 484 ALA A O 1
ATOM 3917 N N . GLY A 1 485 ? 16.396 -3.020 -14.250 1.00 97.94 485 GLY A N 1
ATOM 3918 C CA . GLY A 1 485 ? 16.853 -1.632 -14.235 1.00 97.94 485 GLY A CA 1
ATOM 3919 C C . GLY A 1 485 ? 15.760 -0.636 -14.610 1.00 97.94 485 GLY A C 1
ATOM 3920 O O . GLY A 1 485 ? 15.611 0.379 -13.940 1.00 97.94 485 GLY A O 1
ATOM 3921 N N . ALA A 1 486 ? 14.945 -0.961 -15.613 1.00 97.88 486 ALA A N 1
ATOM 3922 C CA . ALA A 1 486 ? 13.820 -0.140 -16.043 1.00 97.88 486 ALA A CA 1
ATOM 3923 C C . ALA A 1 486 ? 12.736 -0.025 -14.967 1.00 97.88 486 ALA A C 1
ATOM 3925 O O . ALA A 1 486 ? 12.293 1.077 -14.663 1.00 97.88 486 ALA A O 1
ATOM 3926 N N . ARG A 1 487 ? 12.357 -1.136 -14.322 1.00 97.62 487 ARG A N 1
ATOM 3927 C CA . ARG A 1 487 ? 11.382 -1.104 -13.225 1.00 97.62 487 ARG A CA 1
ATOM 3928 C C . ARG A 1 487 ? 11.909 -0.326 -12.023 1.00 97.62 487 ARG A C 1
ATOM 3930 O O . ARG A 1 487 ? 11.175 0.461 -11.433 1.00 97.62 487 ARG A O 1
ATOM 3937 N N . THR A 1 488 ? 13.178 -0.514 -11.666 1.00 98.25 488 THR A N 1
ATOM 3938 C CA . THR A 1 488 ? 13.805 0.260 -10.591 1.00 98.25 488 THR A CA 1
ATOM 3939 C C . THR A 1 488 ? 13.839 1.755 -10.922 1.00 98.25 488 THR A C 1
ATOM 3941 O O . THR A 1 488 ? 13.516 2.566 -10.055 1.00 98.25 488 THR A O 1
ATOM 3944 N N . ALA A 1 489 ? 14.176 2.116 -12.165 1.00 98.31 489 ALA A N 1
ATOM 3945 C CA . ALA A 1 489 ? 14.148 3.494 -12.644 1.00 98.31 489 ALA A CA 1
ATOM 3946 C C . ALA A 1 489 ? 12.747 4.097 -12.522 1.00 98.31 489 ALA A C 1
ATOM 3948 O O . ALA A 1 489 ? 12.592 5.117 -11.858 1.00 98.31 489 ALA A O 1
ATOM 3949 N N . GLN A 1 490 ? 11.728 3.412 -13.052 1.00 97.25 490 GLN A N 1
ATOM 3950 C CA . GLN A 1 490 ? 10.330 3.838 -12.982 1.00 97.25 490 GLN A CA 1
ATOM 3951 C C . GLN A 1 490 ? 9.911 4.158 -11.542 1.00 97.25 490 GLN A C 1
ATOM 3953 O O . GLN A 1 490 ? 9.384 5.232 -11.266 1.00 97.25 490 GLN A O 1
ATOM 3958 N N . ILE A 1 491 ? 10.191 3.252 -10.598 1.00 97.25 491 ILE A N 1
ATOM 3959 C CA . ILE A 1 491 ? 9.830 3.436 -9.185 1.00 97.25 491 ILE A CA 1
ATOM 3960 C C . ILE A 1 491 ? 10.522 4.674 -8.606 1.00 97.25 491 ILE A C 1
ATOM 3962 O O . ILE A 1 491 ? 9.862 5.532 -8.018 1.00 97.25 491 ILE A O 1
ATOM 3966 N N . LEU A 1 492 ? 11.842 4.789 -8.764 1.00 97.19 492 LEU A N 1
ATOM 3967 C CA . LEU A 1 492 ? 12.616 5.886 -8.178 1.00 97.19 492 LEU A CA 1
ATOM 3968 C C . LEU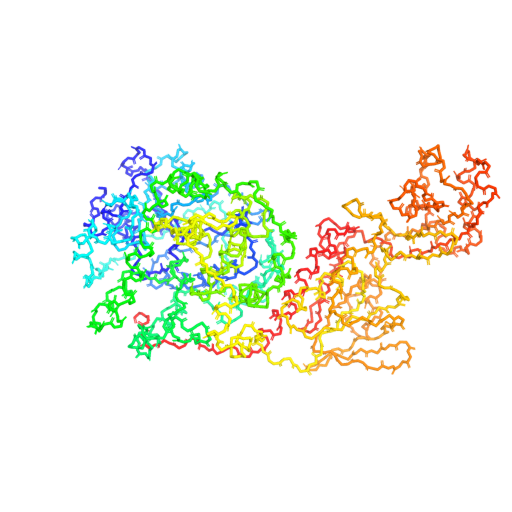 A 1 492 ? 12.254 7.246 -8.798 1.00 97.19 492 LEU A C 1
ATOM 3970 O O . LEU A 1 492 ? 12.057 8.213 -8.055 1.00 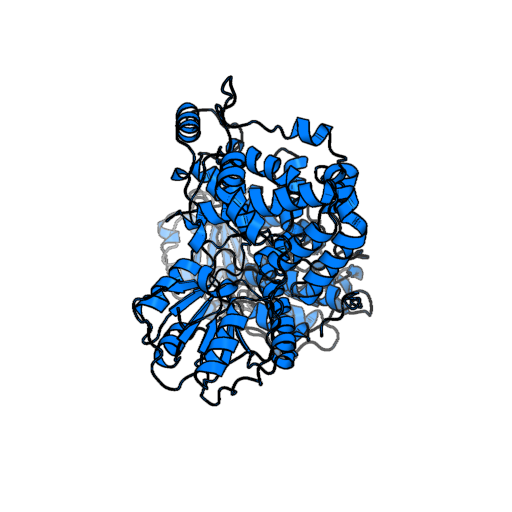97.19 492 LEU A O 1
ATOM 3974 N N . THR A 1 493 ? 12.068 7.302 -10.117 1.00 96.12 493 THR A N 1
ATOM 3975 C CA . THR A 1 493 ? 11.591 8.489 -10.842 1.00 96.12 493 THR A CA 1
ATOM 3976 C C . THR A 1 493 ? 10.179 8.878 -10.390 1.00 96.12 493 THR A C 1
ATOM 3978 O O . THR A 1 493 ? 9.929 10.042 -10.069 1.00 96.12 493 THR A O 1
ATOM 3981 N N . ASN A 1 494 ? 9.268 7.912 -10.216 1.00 94.12 494 ASN A N 1
ATOM 3982 C CA . ASN A 1 494 ? 7.917 8.164 -9.697 1.00 94.12 494 ASN A CA 1
ATOM 3983 C C . ASN A 1 494 ? 7.935 8.708 -8.258 1.00 94.12 494 ASN A C 1
ATOM 3985 O O . ASN A 1 494 ? 7.116 9.562 -7.899 1.00 94.12 494 ASN A O 1
ATOM 3989 N N . TYR A 1 495 ? 8.904 8.296 -7.432 1.00 94.94 495 TYR A N 1
ATOM 3990 C CA . TYR A 1 495 ? 9.161 8.896 -6.114 1.00 94.94 495 TYR A CA 1
ATOM 3991 C C . TYR A 1 495 ? 9.856 10.267 -6.169 1.00 94.94 495 TYR A C 1
ATOM 3993 O O . TYR A 1 495 ? 9.889 10.966 -5.153 1.00 94.94 495 TYR A O 1
ATOM 4001 N N . GLY A 1 496 ? 10.303 10.697 -7.350 1.00 94.50 496 GLY A N 1
ATOM 4002 C CA . GLY A 1 496 ? 10.833 12.032 -7.635 1.00 94.50 496 GLY A CA 1
ATOM 4003 C C . GLY A 1 496 ? 12.335 12.163 -7.486 1.00 94.50 496 GLY A C 1
ATOM 4004 O O . GLY A 1 496 ? 12.824 13.289 -7.424 1.00 94.50 496 GLY A O 1
ATOM 4005 N N . PHE A 1 497 ? 13.044 11.044 -7.358 1.00 96.12 497 PHE A N 1
ATOM 4006 C CA . PHE A 1 497 ? 14.497 11.055 -7.331 1.00 96.12 497 PHE A CA 1
ATOM 4007 C C . PHE A 1 497 ? 15.045 11.338 -8.730 1.00 96.12 497 PHE A C 1
ATOM 4009 O O . PHE A 1 497 ? 14.451 10.946 -9.731 1.00 96.12 497 PHE A O 1
ATOM 4016 N N . ASP A 1 498 ? 16.195 11.998 -8.776 1.00 97.31 498 ASP A N 1
ATOM 4017 C CA . ASP A 1 498 ? 17.009 12.119 -9.977 1.00 97.31 498 ASP A CA 1
ATOM 4018 C C . ASP A 1 498 ? 17.691 10.773 -10.254 1.00 97.31 498 ASP A C 1
ATOM 4020 O O . ASP A 1 498 ? 18.370 10.219 -9.376 1.00 97.31 498 ASP A O 1
ATOM 4024 N N . VAL A 1 499 ? 17.463 10.227 -11.448 1.00 98.38 499 VAL A N 1
ATOM 4025 C CA . VAL A 1 499 ? 17.863 8.874 -11.846 1.00 98.38 499 VAL A CA 1
ATOM 4026 C C . VAL A 1 499 ? 18.500 8.914 -13.229 1.00 98.38 499 VAL A C 1
ATOM 4028 O O . VAL A 1 499 ? 17.925 9.438 -14.181 1.00 98.38 499 VAL A O 1
ATOM 4031 N N . LEU A 1 500 ? 19.665 8.281 -13.338 1.00 98.56 500 LEU A N 1
ATOM 4032 C CA . LEU A 1 500 ? 20.385 8.065 -14.585 1.00 98.56 500 LEU A CA 1
ATOM 4033 C C . LEU A 1 500 ? 20.577 6.564 -14.809 1.00 98.56 500 LEU A C 1
ATOM 4035 O O . LEU A 1 500 ? 21.104 5.857 -13.948 1.00 98.56 500 LEU A O 1
ATOM 4039 N N . VAL A 1 501 ? 20.190 6.075 -15.983 1.00 98.69 501 VAL A N 1
ATOM 4040 C CA . VAL A 1 501 ? 20.408 4.682 -16.387 1.00 98.69 501 VAL A CA 1
ATOM 4041 C C . VAL A 1 501 ? 21.566 4.622 -17.376 1.00 98.69 501 VAL A C 1
ATOM 4043 O O . VAL A 1 501 ? 21.527 5.262 -18.423 1.00 98.69 501 VAL A O 1
ATOM 4046 N N . LEU A 1 502 ? 22.589 3.828 -17.064 1.00 98.31 502 LEU A N 1
ATOM 4047 C CA . LEU A 1 502 ? 23.734 3.575 -17.939 1.00 98.31 502 LEU A CA 1
ATOM 4048 C C . LEU A 1 502 ? 23.645 2.149 -18.483 1.00 98.31 502 LEU A C 1
ATOM 4050 O O . LEU A 1 502 ? 23.623 1.188 -17.710 1.00 98.31 502 LEU A O 1
ATOM 4054 N N . ASP A 1 503 ? 23.598 1.992 -19.803 1.00 96.88 503 ASP A N 1
ATOM 4055 C CA . ASP A 1 503 ? 23.520 0.690 -20.464 1.00 96.88 503 ASP A CA 1
ATOM 4056 C C . ASP A 1 503 ? 24.614 0.528 -21.521 1.00 96.88 503 ASP A C 1
ATOM 4058 O O . ASP A 1 503 ? 24.912 1.433 -22.295 1.00 96.88 503 ASP A O 1
ATOM 4062 N N . LYS A 1 504 ? 25.208 -0.666 -21.580 1.00 95.00 504 LYS A N 1
ATOM 4063 C CA . LYS A 1 504 ? 26.264 -0.995 -22.552 1.00 95.00 504 LYS A CA 1
ATOM 4064 C C . LYS A 1 504 ? 25.737 -1.261 -23.966 1.00 95.00 504 LYS A C 1
ATOM 4066 O O . LYS A 1 504 ? 26.522 -1.352 -24.906 1.00 95.00 504 LYS A O 1
ATOM 4071 N N . GLY A 1 505 ? 24.449 -1.561 -24.100 1.00 92.00 505 GLY A N 1
ATOM 4072 C CA . GLY A 1 505 ? 23.796 -1.836 -25.368 1.00 92.00 505 GLY A CA 1
ATOM 4073 C C . GLY A 1 505 ? 23.606 -0.556 -26.166 1.00 92.00 505 GLY A C 1
ATOM 4074 O O . GLY A 1 505 ? 23.655 0.540 -25.629 1.00 92.00 505 GLY A O 1
ATOM 4075 N N . THR A 1 506 ? 23.368 -0.694 -27.466 1.00 91.62 506 THR A N 1
ATOM 4076 C CA . THR A 1 506 ? 23.070 0.448 -28.345 1.00 91.62 506 THR A CA 1
ATOM 4077 C C . THR A 1 506 ? 21.627 0.945 -28.197 1.00 91.62 506 THR A C 1
ATOM 4079 O O . THR A 1 506 ? 21.285 2.001 -28.710 1.00 91.62 506 THR A O 1
ATOM 4082 N N . ILE A 1 507 ? 20.762 0.134 -27.581 1.00 92.88 507 ILE A N 1
ATOM 4083 C CA . ILE A 1 507 ? 19.361 0.428 -27.258 1.00 92.88 507 ILE A CA 1
ATOM 4084 C C . ILE A 1 507 ? 19.024 -0.225 -25.905 1.00 92.88 507 ILE A C 1
ATOM 4086 O O . ILE A 1 507 ? 19.612 -1.270 -25.592 1.00 92.88 507 ILE A O 1
ATOM 4090 N N . PRO A 1 508 ? 18.076 0.329 -25.127 1.00 92.75 508 PRO A N 1
ATOM 4091 C CA . PRO A 1 508 ? 17.619 -0.281 -23.880 1.00 92.75 508 PRO A CA 1
ATOM 4092 C C . PRO A 1 508 ? 16.862 -1.599 -24.123 1.00 92.75 508 PRO A C 1
ATOM 4094 O O . PRO A 1 508 ? 16.518 -1.957 -25.251 1.00 92.75 508 PRO A O 1
ATOM 4097 N N . GLY A 1 509 ? 16.612 -2.355 -23.052 1.00 87.88 509 GLY A N 1
ATOM 4098 C CA . GLY A 1 509 ? 15.860 -3.615 -23.089 1.00 87.88 509 GLY A CA 1
ATOM 4099 C C . GLY A 1 509 ? 16.680 -4.857 -22.756 1.00 87.88 509 GLY A C 1
ATOM 4100 O O . GLY A 1 509 ? 16.107 -5.910 -22.478 1.00 87.88 509 GLY A O 1
ATOM 4101 N N . GLY A 1 510 ? 18.014 -4.778 -22.758 1.00 86.88 510 GLY A N 1
ATOM 4102 C CA . GLY A 1 510 ? 18.874 -5.937 -22.503 1.00 86.88 510 GLY A CA 1
ATOM 4103 C C . GLY A 1 510 ? 18.516 -7.121 -23.414 1.00 86.88 510 GLY A C 1
ATOM 4104 O O . GLY A 1 510 ? 18.528 -7.001 -24.640 1.00 86.88 510 GLY A O 1
ATOM 4105 N N . ARG A 1 511 ? 18.156 -8.270 -22.825 1.00 85.00 511 ARG A N 1
ATOM 4106 C CA . ARG A 1 511 ? 17.713 -9.472 -23.565 1.00 85.00 511 ARG A CA 1
ATOM 4107 C C . ARG A 1 511 ? 16.395 -9.274 -24.331 1.00 85.00 511 ARG A C 1
ATOM 4109 O O . ARG A 1 511 ? 16.170 -9.982 -25.310 1.00 85.00 511 ARG A O 1
ATOM 4116 N N . SER A 1 512 ? 15.574 -8.313 -23.924 1.00 89.06 512 SER A N 1
ATOM 4117 C CA . SER A 1 512 ? 14.282 -7.989 -24.539 1.00 89.06 512 SER A CA 1
ATOM 4118 C C . SER A 1 512 ? 14.384 -6.941 -25.643 1.00 89.06 512 SER A C 1
ATOM 4120 O O . SER A 1 512 ? 13.394 -6.688 -26.317 1.00 89.06 512 SER A O 1
ATOM 4122 N N . SER A 1 513 ? 15.563 -6.340 -25.844 1.00 91.31 513 SER A N 1
ATOM 4123 C CA . SER A 1 513 ? 15.776 -5.297 -26.853 1.00 91.31 513 SER A CA 1
ATOM 4124 C C . SER A 1 513 ? 15.381 -5.770 -28.258 1.00 91.31 513 SER A C 1
ATOM 4126 O O . SER A 1 513 ? 15.899 -6.774 -28.767 1.00 91.31 513 SER A O 1
ATOM 4128 N N . THR A 1 514 ? 14.473 -5.034 -28.907 1.00 91.25 514 THR A N 1
ATOM 4129 C CA . THR A 1 514 ? 14.015 -5.359 -30.261 1.00 91.25 514 THR A CA 1
ATOM 4130 C C . THR A 1 514 ? 14.833 -4.572 -31.278 1.00 91.25 514 THR A C 1
ATOM 4132 O O . THR A 1 514 ? 14.752 -3.346 -31.379 1.00 91.25 514 THR A O 1
ATOM 4135 N N . LYS A 1 515 ? 15.597 -5.284 -32.108 1.00 90.31 515 LYS A N 1
ATOM 4136 C CA . LYS A 1 515 ? 16.274 -4.702 -33.269 1.00 90.31 515 LYS A CA 1
ATOM 4137 C C . LYS A 1 515 ? 15.266 -4.543 -34.400 1.00 90.31 515 LYS A C 1
ATOM 4139 O O . LYS A 1 515 ? 14.738 -5.532 -34.897 1.00 90.31 515 LYS A O 1
ATOM 4144 N N . ARG A 1 516 ? 15.031 -3.302 -34.825 1.00 89.44 516 ARG A N 1
ATOM 4145 C CA . ARG A 1 516 ? 14.132 -2.948 -35.933 1.00 89.44 516 ARG A CA 1
ATOM 4146 C C . ARG A 1 516 ? 14.987 -2.672 -37.176 1.00 89.44 516 ARG A C 1
ATOM 4148 O O . ARG A 1 516 ? 15.669 -1.653 -37.231 1.00 89.44 516 ARG A O 1
ATOM 4155 N N . ARG A 1 517 ? 15.039 -3.617 -38.120 1.00 86.25 517 ARG A N 1
ATOM 4156 C CA . ARG A 1 517 ? 15.797 -3.508 -39.384 1.00 86.25 517 ARG A CA 1
ATOM 4157 C C . ARG A 1 517 ? 14.848 -3.612 -40.574 1.00 86.25 517 ARG A C 1
ATOM 4159 O O . ARG A 1 517 ? 13.800 -4.232 -40.448 1.00 86.25 517 ARG A O 1
ATOM 4166 N N . GLU A 1 518 ? 15.258 -3.085 -41.728 1.00 83.44 518 GLU A N 1
ATOM 4167 C CA . GLU A 1 518 ? 14.498 -3.201 -42.986 1.00 83.44 518 GLU A CA 1
ATOM 4168 C C . GLU A 1 518 ? 14.221 -4.665 -43.359 1.00 83.44 518 GLU A C 1
ATOM 4170 O O . GLU A 1 518 ? 13.113 -5.010 -43.744 1.00 83.44 518 GLU A O 1
ATOM 4175 N N . ALA A 1 519 ? 15.201 -5.548 -43.142 1.00 85.94 519 ALA A N 1
ATOM 4176 C CA . ALA A 1 519 ? 15.067 -6.978 -43.413 1.00 85.94 519 ALA A CA 1
ATOM 4177 C C . ALA A 1 519 ? 14.133 -7.730 -42.438 1.00 85.94 519 ALA A C 1
ATOM 4179 O O . ALA A 1 519 ? 13.843 -8.897 -42.671 1.00 85.94 519 ALA A O 1
ATOM 4180 N N . GLY A 1 520 ? 13.696 -7.109 -41.338 1.00 88.31 520 GLY A N 1
ATOM 4181 C CA . GLY A 1 520 ? 12.837 -7.735 -40.331 1.00 88.31 520 GLY A CA 1
ATOM 4182 C C . GLY A 1 520 ? 13.203 -7.338 -38.901 1.00 88.31 520 GLY A C 1
ATOM 4183 O O . GLY A 1 520 ? 14.369 -7.082 -38.574 1.00 88.31 520 GLY A O 1
ATOM 4184 N N . ALA A 1 521 ? 12.194 -7.284 -38.030 1.00 92.19 521 ALA A N 1
ATOM 4185 C CA . ALA A 1 521 ? 12.363 -6.971 -36.615 1.00 92.19 521 ALA A CA 1
ATOM 4186 C C . ALA A 1 521 ? 12.484 -8.240 -35.766 1.00 92.19 521 ALA A C 1
ATOM 4188 O O . ALA A 1 521 ? 11.805 -9.237 -36.016 1.00 92.19 521 ALA A O 1
ATOM 4189 N N . TYR A 1 522 ? 13.351 -8.200 -34.754 1.00 90.94 522 TYR A N 1
ATOM 4190 C CA . TYR A 1 522 ? 13.559 -9.337 -33.864 1.00 90.94 522 TYR A CA 1
ATOM 4191 C C . TYR A 1 522 ? 14.187 -8.949 -32.530 1.00 90.94 522 TYR A C 1
ATOM 4193 O O . TYR A 1 522 ? 14.953 -7.988 -32.438 1.00 90.94 522 TYR A O 1
ATOM 4201 N N . ASN A 1 523 ? 13.931 -9.760 -31.510 1.00 89.50 523 ASN A N 1
ATOM 4202 C CA . ASN A 1 523 ? 14.705 -9.761 -30.277 1.00 89.50 523 ASN A CA 1
ATOM 4203 C C . ASN A 1 523 ? 15.403 -11.118 -30.091 1.00 89.50 523 ASN A C 1
ATOM 4205 O O . ASN A 1 523 ? 14.983 -12.143 -30.626 1.00 89.50 523 ASN A O 1
ATOM 4209 N N . HIS A 1 524 ? 16.484 -11.128 -29.321 1.00 81.75 524 HIS A N 1
ATOM 4210 C CA . HIS A 1 524 ? 17.319 -12.320 -29.144 1.00 81.75 524 HIS A CA 1
ATOM 4211 C C . HIS A 1 524 ? 16.893 -13.201 -27.964 1.00 81.75 524 HIS A C 1
ATOM 4213 O O . HIS A 1 524 ? 17.257 -14.375 -27.910 1.00 81.75 524 HIS A O 1
ATOM 4219 N N . GLY A 1 525 ? 16.216 -12.629 -26.966 1.00 77.62 525 GLY A N 1
ATOM 4220 C CA . GLY A 1 525 ? 16.252 -13.160 -25.607 1.00 77.62 525 GLY A CA 1
ATOM 4221 C C . GLY A 1 525 ? 14.935 -13.673 -25.044 1.00 77.62 525 GLY A C 1
ATOM 4222 O O . GLY A 1 525 ? 14.979 -14.693 -24.361 1.00 77.62 525 GLY A O 1
ATOM 4223 N N . THR A 1 526 ? 13.805 -13.018 -25.317 1.00 80.75 526 THR A N 1
ATOM 4224 C CA . THR A 1 526 ? 12.506 -13.340 -24.698 1.00 80.75 526 THR A CA 1
ATOM 4225 C C . THR A 1 526 ? 11.339 -13.013 -25.622 1.00 80.75 526 THR A C 1
ATOM 4227 O O . THR A 1 526 ? 11.443 -12.145 -26.484 1.00 80.75 526 THR A O 1
ATOM 4230 N N . ASP A 1 527 ? 10.209 -13.685 -25.444 1.00 76.88 527 ASP A N 1
ATOM 4231 C CA . ASP A 1 527 ? 8.971 -13.246 -26.077 1.00 76.88 527 ASP A CA 1
ATOM 4232 C C . ASP A 1 527 ? 8.426 -11.967 -25.452 1.00 76.88 527 ASP A C 1
ATOM 4234 O O . ASP A 1 527 ? 8.852 -11.542 -24.371 1.00 76.88 527 ASP A O 1
ATOM 4238 N N . ALA A 1 528 ? 7.529 -11.334 -26.203 1.00 80.75 528 ALA A N 1
ATOM 4239 C CA . ALA A 1 528 ? 6.776 -10.194 -25.728 1.00 80.75 528 ALA A CA 1
ATOM 4240 C C . ALA A 1 528 ? 5.780 -10.612 -24.639 1.00 80.75 528 ALA A C 1
ATOM 4242 O O . ALA A 1 528 ? 5.345 -11.762 -24.578 1.00 80.75 528 ALA A O 1
ATOM 4243 N N . LEU A 1 529 ? 5.471 -9.671 -23.750 1.00 80.56 529 LEU A N 1
ATOM 4244 C CA . LEU A 1 529 ? 4.521 -9.859 -22.655 1.00 80.56 529 LEU A CA 1
ATOM 4245 C C . LEU A 1 529 ? 3.156 -9.296 -23.056 1.00 80.56 529 LEU A C 1
ATOM 4247 O O . LEU A 1 529 ? 3.110 -8.357 -23.839 1.00 80.56 529 LEU A O 1
ATOM 4251 N N . ASP A 1 530 ? 2.079 -9.832 -22.478 1.00 76.50 530 ASP A N 1
ATOM 4252 C CA . ASP A 1 530 ? 0.717 -9.273 -22.562 1.00 76.50 530 ASP A CA 1
ATOM 4253 C C . ASP A 1 530 ? 0.240 -8.968 -23.995 1.00 76.50 530 ASP A C 1
ATOM 4255 O O . ASP A 1 530 ? -0.332 -7.918 -24.262 1.00 76.50 530 ASP A O 1
ATOM 4259 N N . ASP A 1 531 ? 0.513 -9.887 -24.927 1.00 79.50 531 ASP A N 1
ATOM 4260 C CA . ASP A 1 531 ? 0.176 -9.779 -26.355 1.00 79.50 531 ASP A CA 1
ATOM 4261 C C . ASP A 1 531 ? 0.826 -8.599 -27.106 1.00 79.50 531 ASP A C 1
ATOM 4263 O O . ASP A 1 531 ? 0.531 -8.373 -28.281 1.00 79.50 531 ASP A O 1
ATOM 4267 N N . GLU A 1 532 ? 1.781 -7.897 -26.486 1.00 86.06 532 GLU A N 1
ATOM 4268 C CA . GLU A 1 532 ? 2.581 -6.873 -27.153 1.00 86.06 532 GLU A CA 1
ATOM 4269 C C . GLU A 1 532 ? 3.294 -7.442 -28.380 1.00 86.06 532 GLU A C 1
ATOM 4271 O O . GLU A 1 532 ? 3.726 -8.595 -28.400 1.00 86.06 532 GLU A O 1
ATOM 4276 N N . VAL A 1 533 ? 3.485 -6.611 -29.405 1.00 87.31 533 VAL A N 1
ATOM 4277 C CA . VAL A 1 533 ? 4.226 -7.020 -30.611 1.00 87.31 533 VAL A CA 1
ATOM 4278 C C . VAL A 1 533 ? 5.725 -7.117 -30.310 1.00 87.31 533 VAL A C 1
ATOM 4280 O O . VAL A 1 533 ? 6.418 -8.023 -30.786 1.00 87.31 533 VAL A O 1
ATOM 4283 N N . PHE A 1 534 ? 6.243 -6.183 -29.507 1.00 90.94 534 PHE A N 1
ATOM 4284 C CA . PHE A 1 534 ? 7.670 -6.032 -29.238 1.00 90.94 534 PHE A CA 1
ATOM 4285 C C . PHE A 1 534 ? 8.017 -6.325 -27.777 1.00 90.94 534 PHE A C 1
ATOM 4287 O O . PHE A 1 534 ? 7.421 -5.775 -26.856 1.00 90.94 534 PHE A O 1
ATOM 4294 N N . ALA A 1 535 ? 9.059 -7.130 -27.556 1.00 86.75 535 ALA A N 1
ATOM 4295 C CA . ALA A 1 535 ? 9.469 -7.539 -26.212 1.00 86.75 535 ALA A CA 1
ATOM 4296 C C . ALA A 1 535 ? 10.065 -6.404 -25.357 1.00 86.75 535 ALA A C 1
ATOM 4298 O O . ALA A 1 535 ? 1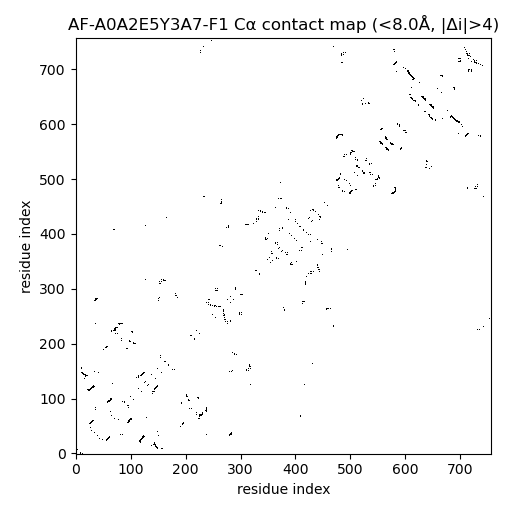0.103 -6.508 -24.132 1.00 86.75 535 ALA A O 1
ATOM 4299 N N . ASP A 1 536 ? 10.518 -5.317 -25.986 1.00 90.62 536 ASP A N 1
ATOM 4300 C CA . ASP A 1 536 ? 11.053 -4.125 -25.323 1.00 90.62 536 ASP A CA 1
ATOM 4301 C C . ASP A 1 536 ? 9.989 -3.067 -25.004 1.00 90.62 536 ASP A C 1
ATOM 4303 O O . ASP A 1 536 ? 10.322 -2.104 -24.320 1.00 90.62 536 ASP A O 1
ATOM 4307 N N . ALA A 1 537 ? 8.733 -3.232 -25.445 1.00 91.25 537 ALA A N 1
ATOM 4308 C CA . ALA A 1 537 ? 7.678 -2.227 -25.273 1.00 91.25 537 ALA A CA 1
ATOM 4309 C C . ALA A 1 537 ? 7.529 -1.798 -23.805 1.00 91.25 537 ALA A C 1
ATOM 4311 O O . ALA A 1 537 ? 7.755 -0.636 -23.479 1.00 91.25 537 ALA A O 1
ATOM 4312 N N . ARG A 1 538 ? 7.312 -2.762 -22.899 1.00 89.88 538 ARG A N 1
ATOM 4313 C CA . ARG A 1 538 ? 7.187 -2.492 -21.455 1.00 89.88 538 ARG A CA 1
ATOM 4314 C C . ARG A 1 538 ? 8.449 -1.879 -20.847 1.00 89.88 538 ARG A C 1
ATOM 4316 O O . ARG A 1 538 ? 8.351 -1.059 -19.944 1.00 89.88 538 ARG A O 1
ATOM 4323 N N . VAL A 1 539 ? 9.638 -2.265 -21.321 1.00 94.12 539 VAL A N 1
ATOM 4324 C CA . VAL A 1 539 ? 10.896 -1.663 -20.844 1.00 94.12 539 VAL A CA 1
ATOM 4325 C C . VAL A 1 539 ? 10.971 -0.192 -21.234 1.00 94.12 539 VAL A C 1
ATOM 4327 O O . VAL A 1 539 ? 11.325 0.631 -20.396 1.00 94.12 539 VAL A O 1
ATOM 4330 N N . ASN A 1 540 ? 10.609 0.138 -22.473 1.00 93.62 540 ASN A N 1
ATOM 4331 C CA . ASN A 1 540 ? 10.607 1.516 -22.946 1.00 93.62 540 ASN A CA 1
ATOM 4332 C C . ASN A 1 540 ? 9.591 2.364 -22.174 1.00 93.62 540 ASN A C 1
ATOM 4334 O O . ASN A 1 540 ? 9.977 3.420 -21.690 1.00 93.62 540 ASN A O 1
ATOM 4338 N N . THR A 1 541 ? 8.367 1.864 -21.960 1.00 92.19 541 THR A N 1
ATOM 4339 C CA . THR A 1 541 ? 7.342 2.547 -21.150 1.00 92.19 541 THR A CA 1
ATOM 4340 C C . THR A 1 541 ? 7.821 2.813 -19.723 1.00 92.19 541 THR A C 1
ATOM 4342 O O . THR A 1 541 ? 7.687 3.920 -19.217 1.00 92.19 541 THR A O 1
ATOM 4345 N N . MET A 1 542 ? 8.463 1.837 -19.070 1.00 94.56 542 MET A N 1
ATOM 4346 C CA . MET A 1 542 ? 9.014 2.033 -17.720 1.00 94.56 542 MET A CA 1
ATOM 4347 C C . MET A 1 542 ? 10.159 3.059 -17.662 1.00 94.56 542 MET A C 1
ATOM 4349 O O .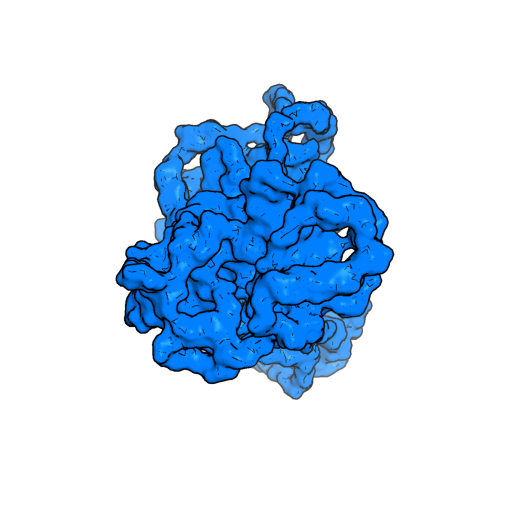 MET A 1 542 ? 10.406 3.634 -16.604 1.00 94.56 542 MET A O 1
ATOM 4353 N N . LEU A 1 543 ? 10.878 3.270 -18.767 1.00 96.38 543 LEU A N 1
ATOM 4354 C CA . LEU A 1 543 ? 11.979 4.234 -18.860 1.00 96.38 543 LEU A CA 1
ATOM 4355 C C . LEU A 1 543 ? 11.520 5.635 -19.289 1.00 96.38 543 LEU A C 1
ATOM 4357 O O . LEU A 1 543 ? 12.344 6.552 -19.312 1.00 96.38 543 LEU A O 1
ATOM 4361 N N . GLU A 1 544 ? 10.239 5.829 -19.613 1.00 92.56 544 GLU A N 1
ATOM 4362 C CA . GLU A 1 544 ? 9.706 7.150 -19.947 1.00 92.56 544 GLU A CA 1
ATOM 4363 C C . GLU A 1 544 ? 9.969 8.148 -18.808 1.00 92.56 544 GLU A C 1
ATOM 4365 O O . GLU A 1 544 ? 9.827 7.848 -17.623 1.00 92.56 544 GLU A O 1
ATOM 4370 N N . GLY A 1 545 ? 10.440 9.344 -19.169 1.00 91.00 545 GLY A N 1
ATOM 4371 C CA . GLY A 1 545 ? 10.826 10.377 -18.204 1.00 91.00 545 GLY A CA 1
ATOM 4372 C C . GLY A 1 545 ? 12.165 10.154 -17.482 1.00 91.00 545 GLY A C 1
ATOM 4373 O O . GLY A 1 545 ? 12.547 11.008 -16.686 1.00 91.00 545 GLY A O 1
ATOM 4374 N N . THR A 1 546 ? 12.900 9.070 -17.764 1.00 96.56 546 THR A N 1
ATOM 4375 C CA . THR A 1 546 ? 14.231 8.801 -17.183 1.00 96.56 546 THR A CA 1
ATOM 4376 C C . THR A 1 546 ? 15.353 9.060 -18.201 1.00 96.56 546 THR A C 1
ATOM 4378 O O . THR A 1 546 ? 15.216 8.717 -19.375 1.00 96.56 546 THR A O 1
ATOM 4381 N N . ASP A 1 547 ? 16.488 9.637 -17.774 1.00 97.00 547 ASP A N 1
ATOM 4382 C CA . ASP A 1 547 ? 17.676 9.769 -18.637 1.00 97.00 547 ASP A CA 1
ATOM 4383 C C . ASP A 1 547 ? 18.366 8.404 -18.800 1.00 97.00 547 ASP A C 1
ATOM 4385 O O . ASP A 1 547 ? 18.771 7.770 -17.820 1.00 97.00 547 ASP A O 1
ATOM 4389 N N . VAL A 1 548 ? 18.501 7.946 -20.046 1.00 97.75 548 VAL A N 1
ATOM 4390 C CA . VAL A 1 548 ? 19.120 6.665 -20.398 1.00 97.75 548 VAL A CA 1
ATOM 4391 C C . VAL A 1 548 ? 20.283 6.901 -21.357 1.00 97.75 548 VAL A C 1
ATOM 4393 O O . VAL A 1 548 ? 20.101 7.366 -22.484 1.00 97.75 548 VAL A O 1
ATOM 4396 N N . ARG A 1 549 ? 21.490 6.512 -20.939 1.00 97.44 549 ARG A N 1
ATOM 4397 C CA . ARG A 1 549 ? 22.715 6.574 -21.745 1.00 97.44 549 ARG A CA 1
ATOM 4398 C C . ARG A 1 549 ? 23.120 5.174 -22.174 1.00 97.44 549 ARG A C 1
ATOM 4400 O O . ARG A 1 549 ? 23.621 4.377 -21.385 1.00 97.44 549 ARG A O 1
ATOM 4407 N N . CYS A 1 550 ? 22.856 4.888 -23.442 1.00 96.44 550 CYS A N 1
ATOM 4408 C CA . CYS A 1 550 ? 23.323 3.685 -24.119 1.00 96.44 550 CYS A CA 1
ATOM 4409 C C . CYS A 1 550 ? 24.820 3.787 -24.456 1.00 96.44 550 CYS A C 1
ATOM 4411 O O . CYS A 1 550 ? 25.440 4.835 -24.271 1.00 96.44 550 CYS A O 1
ATOM 4413 N N . GLU A 1 551 ? 25.398 2.688 -24.941 1.00 96.25 551 GLU A N 1
ATOM 4414 C CA . GLU A 1 551 ? 26.815 2.583 -25.323 1.00 96.25 551 GLU A CA 1
ATOM 4415 C C . GLU A 1 551 ? 27.786 2.993 -24.200 1.00 96.25 551 GLU A C 1
ATOM 4417 O O . GLU A 1 551 ? 28.907 3.420 -24.450 1.00 96.25 551 GLU A O 1
ATOM 4422 N N . THR A 1 552 ? 27.358 2.841 -22.944 1.00 96.75 552 THR A N 1
ATOM 4423 C CA . THR A 1 552 ? 28.132 3.200 -21.754 1.00 96.75 552 THR A CA 1
ATOM 4424 C C . THR A 1 552 ? 28.377 1.948 -20.921 1.00 96.75 552 THR A C 1
ATOM 4426 O O . THR A 1 552 ? 27.555 1.536 -20.096 1.00 96.75 552 THR A O 1
ATOM 4429 N N . ARG A 1 553 ? 29.512 1.280 -21.150 1.00 96.81 553 ARG A N 1
ATOM 4430 C CA . ARG A 1 553 ? 29.906 0.116 -20.351 1.00 96.81 553 ARG A CA 1
ATOM 4431 C C . ARG A 1 553 ? 30.685 0.555 -19.123 1.00 96.81 553 ARG A C 1
ATOM 4433 O O . ARG A 1 553 ? 31.847 0.919 -19.238 1.00 96.81 553 ARG A O 1
ATOM 4440 N N . ILE A 1 554 ? 30.083 0.392 -17.951 1.00 97.38 554 ILE A N 1
ATOM 4441 C CA . ILE A 1 554 ? 30.796 0.514 -16.677 1.00 97.38 554 ILE A CA 1
ATOM 4442 C C . ILE A 1 554 ? 31.807 -0.629 -16.517 1.00 97.38 554 ILE A C 1
ATOM 4444 O O . ILE A 1 554 ? 31.480 -1.797 -16.755 1.00 97.38 554 ILE A O 1
ATOM 4448 N N . THR A 1 555 ? 33.026 -0.280 -16.115 1.00 96.00 555 THR A N 1
ATOM 4449 C CA . THR A 1 555 ? 34.160 -1.190 -15.901 1.00 96.00 555 THR A CA 1
ATOM 4450 C C . THR A 1 555 ? 34.592 -1.255 -14.440 1.00 96.00 555 THR A C 1
ATOM 4452 O O . THR A 1 555 ? 35.113 -2.289 -14.029 1.00 96.00 555 THR A O 1
ATOM 4455 N N . SER A 1 556 ? 34.330 -0.215 -13.642 1.00 95.44 556 SER A N 1
ATOM 4456 C CA . SER A 1 556 ? 34.624 -0.208 -12.207 1.00 95.44 556 SER A CA 1
ATOM 4457 C C . SER A 1 556 ? 33.532 0.487 -11.389 1.00 95.44 556 SER A C 1
ATOM 4459 O O . SER A 1 556 ? 32.851 1.398 -11.866 1.00 95.44 556 SER A O 1
ATOM 4461 N N . VAL A 1 557 ? 33.348 0.026 -10.149 1.00 95.19 557 VAL A N 1
ATOM 4462 C CA . VAL A 1 557 ? 32.447 0.618 -9.153 1.00 95.19 557 VAL A CA 1
ATOM 4463 C C . VAL A 1 557 ? 33.178 0.701 -7.817 1.00 95.19 557 VAL A C 1
ATOM 4465 O O . VAL A 1 557 ? 33.475 -0.316 -7.188 1.00 95.19 557 VAL A O 1
ATOM 4468 N N . GLU A 1 558 ? 33.426 1.922 -7.353 1.00 93.56 558 GLU A N 1
ATOM 4469 C CA . GLU A 1 558 ? 34.163 2.190 -6.124 1.00 93.56 558 GLU A CA 1
ATOM 4470 C C . GLU A 1 558 ? 33.300 2.984 -5.124 1.00 93.56 558 GLU A C 1
ATOM 4472 O O . GLU A 1 558 ? 32.978 4.155 -5.360 1.00 93.56 558 GLU A O 1
ATOM 4477 N N . PRO A 1 559 ? 32.907 2.390 -3.981 1.00 91.44 559 PRO A N 1
ATOM 4478 C CA . PRO A 1 559 ? 32.194 3.127 -2.946 1.00 91.44 559 PRO A CA 1
ATOM 4479 C C . PRO A 1 559 ? 33.131 4.130 -2.256 1.00 91.44 559 PRO A C 1
ATOM 4481 O O . PRO A 1 559 ? 34.182 3.757 -1.738 1.00 91.44 559 PRO A O 1
ATOM 4484 N N . LYS A 1 560 ? 32.720 5.399 -2.201 1.00 91.56 560 LYS A N 1
ATOM 4485 C CA . LYS A 1 560 ? 33.337 6.452 -1.380 1.00 91.56 560 LYS A CA 1
ATOM 4486 C C . LYS A 1 560 ? 32.482 6.691 -0.127 1.00 91.56 560 LYS A C 1
ATOM 4488 O O . LYS A 1 560 ? 31.445 6.055 0.062 1.00 91.56 560 LYS A O 1
ATOM 4493 N N . GLU A 1 561 ? 32.916 7.601 0.746 1.00 87.19 561 GLU A N 1
ATOM 4494 C CA . GLU A 1 561 ? 32.204 7.933 1.993 1.00 87.19 561 GLU A CA 1
ATOM 4495 C C . GLU A 1 561 ? 30.775 8.445 1.713 1.00 87.19 561 GLU A C 1
ATOM 4497 O O . GLU A 1 561 ? 29.785 7.888 2.200 1.00 87.19 561 GLU A O 1
ATOM 4502 N N . ASP A 1 562 ? 30.657 9.432 0.820 1.00 90.06 562 ASP A N 1
ATOM 4503 C CA . ASP A 1 562 ? 29.397 10.144 0.566 1.00 90.06 562 ASP A CA 1
ATOM 4504 C C . ASP A 1 562 ? 28.759 9.882 -0.804 1.00 90.06 562 ASP A C 1
ATOM 4506 O O . ASP A 1 562 ? 27.665 10.376 -1.083 1.00 90.06 562 ASP A O 1
ATOM 4510 N N . PHE A 1 563 ? 29.416 9.114 -1.669 1.00 95.00 563 PHE A N 1
ATOM 4511 C CA . PHE A 1 563 ? 28.953 8.817 -3.024 1.00 95.00 563 PHE A CA 1
ATOM 4512 C C . PHE A 1 563 ? 29.580 7.512 -3.533 1.00 95.00 563 PHE A C 1
ATOM 4514 O O . PHE A 1 563 ? 30.382 6.884 -2.844 1.00 95.00 563 PHE A O 1
ATOM 4521 N N . VAL A 1 564 ? 29.212 7.085 -4.734 1.00 96.25 564 VAL A N 1
ATOM 4522 C CA . VAL A 1 564 ? 29.824 5.957 -5.441 1.00 96.25 564 VAL A CA 1
ATOM 4523 C C . VAL A 1 564 ? 30.415 6.486 -6.741 1.00 96.25 564 VAL A C 1
ATOM 4525 O O . VAL A 1 564 ? 29.737 7.202 -7.477 1.00 96.25 564 VAL A O 1
ATOM 4528 N N . LEU A 1 565 ? 31.678 6.158 -7.000 1.00 96.81 565 LEU A N 1
ATOM 4529 C CA . LEU A 1 565 ? 32.368 6.491 -8.240 1.00 96.81 565 LEU A CA 1
ATOM 4530 C C . LEU A 1 565 ? 32.249 5.305 -9.201 1.00 96.81 565 LEU A C 1
ATOM 4532 O O . LEU A 1 565 ? 32.547 4.174 -8.816 1.00 96.81 565 LEU A O 1
ATOM 4536 N N . LEU A 1 566 ? 31.815 5.557 -10.431 1.00 97.38 566 LEU A N 1
ATOM 4537 C CA . LEU A 1 566 ? 31.820 4.571 -11.507 1.00 97.38 566 LEU A CA 1
ATOM 4538 C C . LEU A 1 566 ? 32.740 5.058 -12.624 1.00 97.38 566 LEU A C 1
ATOM 4540 O O . LEU A 1 566 ? 32.768 6.254 -12.909 1.00 97.38 566 LEU A O 1
ATOM 4544 N N . GLU A 1 567 ? 33.448 4.144 -13.274 1.00 97.44 567 GLU A N 1
ATOM 4545 C CA . GLU A 1 567 ? 34.247 4.425 -14.471 1.00 97.44 567 GLU A CA 1
ATOM 4546 C C . GLU A 1 567 ? 33.723 3.590 -15.638 1.00 97.44 567 GLU A C 1
ATOM 4548 O O . GLU A 1 567 ? 33.340 2.430 -15.450 1.00 97.44 567 GLU A O 1
ATOM 4553 N N . ASP A 1 568 ? 33.676 4.174 -16.834 1.00 96.75 568 ASP A N 1
ATOM 4554 C CA . ASP A 1 568 ? 33.331 3.453 -18.056 1.00 96.75 568 ASP A CA 1
ATOM 4555 C C . ASP A 1 568 ? 34.556 2.954 -18.841 1.00 96.75 568 ASP A C 1
ATOM 4557 O O . ASP A 1 568 ? 35.710 3.175 -18.478 1.00 96.75 568 ASP A O 1
ATOM 4561 N N . GLU A 1 569 ? 34.319 2.225 -19.932 1.00 95.44 569 GLU A N 1
ATOM 4562 C CA . GLU A 1 569 ? 35.383 1.660 -20.771 1.00 95.44 569 GLU A CA 1
ATOM 4563 C C . GLU A 1 569 ? 36.227 2.704 -21.522 1.00 95.44 569 GLU A C 1
ATOM 4565 O O . GLU A 1 569 ? 37.263 2.357 -22.095 1.00 95.44 569 GLU A O 1
ATOM 4570 N N . HIS A 1 570 ? 35.818 3.974 -21.501 1.00 95.12 570 HIS A N 1
ATOM 4571 C CA . HIS A 1 570 ? 36.539 5.102 -22.086 1.00 95.12 570 HIS A CA 1
ATOM 4572 C C . HIS A 1 570 ? 37.273 5.951 -21.034 1.00 95.12 570 HIS A C 1
ATOM 4574 O O . HIS A 1 570 ? 37.921 6.936 -21.397 1.00 95.12 570 HIS A O 1
ATOM 4580 N N . GLY A 1 571 ? 37.214 5.562 -19.756 1.00 94.12 571 GLY A N 1
ATOM 4581 C CA . GLY A 1 571 ? 37.841 6.273 -18.642 1.00 94.12 571 GLY A CA 1
ATOM 4582 C C . GLY A 1 571 ? 37.059 7.504 -18.175 1.00 94.12 571 GLY A C 1
ATOM 4583 O O . GLY A 1 571 ? 37.604 8.322 -17.431 1.00 94.12 571 GLY A O 1
ATOM 4584 N N . PHE A 1 572 ? 35.807 7.679 -18.614 1.00 97.00 572 PHE A N 1
ATOM 4585 C CA . PHE A 1 572 ? 34.942 8.734 -18.093 1.00 97.00 572 PHE A CA 1
ATOM 4586 C C . PHE A 1 572 ? 34.331 8.292 -16.761 1.00 97.00 572 PHE A C 1
ATOM 4588 O O . PHE A 1 572 ? 33.962 7.130 -16.573 1.00 97.00 572 PHE A O 1
ATOM 4595 N N . THR A 1 573 ? 34.236 9.232 -15.821 1.00 97.19 573 THR A N 1
ATOM 4596 C CA . THR A 1 573 ? 33.788 8.962 -14.458 1.00 97.19 573 THR A CA 1
ATOM 4597 C C . THR A 1 573 ? 32.406 9.535 -14.173 1.00 97.19 573 THR A C 1
ATOM 4599 O O . THR A 1 573 ? 32.050 10.632 -14.600 1.00 97.19 573 THR A O 1
ATOM 4602 N N . TRP A 1 574 ? 31.637 8.786 -13.389 1.00 97.75 574 TRP A N 1
ATOM 4603 C CA . TRP A 1 574 ? 30.279 9.118 -12.982 1.00 97.75 574 TRP A CA 1
ATOM 4604 C C . TRP A 1 574 ? 30.195 9.123 -11.456 1.00 97.75 574 TRP A C 1
ATOM 4606 O O . TRP A 1 574 ? 30.610 8.163 -10.804 1.00 97.75 574 TRP A O 1
ATOM 4616 N N . GLU A 1 575 ? 29.638 10.183 -10.874 1.00 97.88 575 GLU A N 1
ATOM 4617 C CA . GLU A 1 575 ? 29.381 10.247 -9.434 1.00 97.88 575 GLU A CA 1
ATOM 4618 C C . GLU A 1 575 ? 27.901 9.991 -9.146 1.00 97.88 575 GLU A C 1
ATOM 4620 O O . GLU A 1 575 ? 27.035 10.769 -9.543 1.00 97.88 575 GLU A O 1
ATOM 4625 N N . ALA A 1 576 ? 27.616 8.927 -8.401 1.00 97.88 576 ALA A N 1
ATOM 4626 C CA . ALA A 1 576 ? 26.269 8.571 -7.976 1.00 97.88 576 ALA A CA 1
ATOM 4627 C C . ALA A 1 576 ? 26.095 8.788 -6.475 1.00 97.88 576 ALA A C 1
ATOM 4629 O O . ALA A 1 576 ? 26.990 8.473 -5.693 1.00 97.88 576 ALA A O 1
ATOM 4630 N N . GLU A 1 577 ? 24.924 9.236 -6.027 1.00 96.00 577 GLU A N 1
ATOM 4631 C CA . GLU A 1 577 ? 24.634 9.223 -4.587 1.00 96.00 577 GLU A CA 1
ATOM 4632 C C . GLU A 1 577 ? 24.567 7.786 -4.055 1.00 96.00 577 GLU A C 1
ATOM 4634 O O . GLU A 1 577 ? 25.056 7.485 -2.959 1.00 96.00 577 GLU A O 1
ATOM 4639 N N . ALA A 1 578 ? 23.982 6.900 -4.858 1.00 96.62 578 ALA A N 1
ATOM 4640 C CA . ALA A 1 578 ? 23.933 5.469 -4.638 1.00 96.62 578 ALA A CA 1
ATOM 4641 C C . ALA A 1 578 ? 23.659 4.747 -5.970 1.00 96.62 578 ALA A C 1
ATOM 4643 O O . ALA A 1 578 ? 23.206 5.367 -6.936 1.00 96.62 578 ALA A O 1
ATOM 4644 N N . VAL A 1 579 ? 23.967 3.449 -6.028 1.00 97.75 579 VAL A N 1
ATOM 4645 C CA . VAL A 1 579 ? 23.964 2.664 -7.269 1.00 97.75 579 VAL A CA 1
ATOM 4646 C C . VAL A 1 579 ? 23.111 1.410 -7.137 1.00 97.75 579 VAL A C 1
ATOM 4648 O O . VAL A 1 579 ? 23.156 0.713 -6.119 1.00 97.75 579 VAL A O 1
ATOM 4651 N N . ILE A 1 580 ? 22.378 1.091 -8.202 1.00 98.19 580 ILE A N 1
ATOM 4652 C CA . ILE A 1 580 ? 21.757 -0.220 -8.398 1.00 98.19 580 ILE A CA 1
ATOM 4653 C C . ILE A 1 580 ? 22.455 -0.921 -9.557 1.00 98.19 580 ILE A C 1
ATOM 4655 O O . ILE A 1 580 ? 22.534 -0.395 -10.668 1.00 98.19 580 ILE A O 1
ATOM 4659 N N . LEU A 1 581 ? 22.959 -2.124 -9.302 1.00 97.56 581 LEU A N 1
ATOM 4660 C CA . LEU A 1 581 ? 23.645 -2.931 -10.304 1.00 97.56 581 LEU A CA 1
ATOM 4661 C C . LEU A 1 581 ? 22.746 -4.081 -10.754 1.00 97.56 581 LEU A C 1
ATOM 4663 O O . LEU A 1 581 ? 22.300 -4.882 -9.930 1.00 97.56 581 LEU A O 1
ATOM 4667 N N . THR A 1 582 ? 22.507 -4.174 -12.066 1.00 96.62 582 THR A N 1
ATOM 4668 C CA . THR A 1 582 ? 21.645 -5.215 -12.662 1.00 96.62 582 THR A CA 1
ATOM 4669 C C . THR A 1 582 ? 22.396 -6.229 -13.522 1.00 96.62 582 THR A C 1
ATOM 4671 O O . THR A 1 582 ? 21.804 -7.081 -14.188 1.00 96.62 582 THR A O 1
ATOM 4674 N N . CYS A 1 583 ? 23.727 -6.145 -13.520 1.00 93.25 583 CYS A N 1
ATOM 4675 C CA . CYS A 1 583 ? 24.581 -7.027 -14.300 1.00 93.25 583 CYS A CA 1
ATOM 4676 C C . CYS A 1 583 ? 24.502 -8.481 -13.791 1.00 93.25 583 CYS A C 1
ATOM 4678 O O . CYS A 1 583 ? 24.322 -8.711 -12.593 1.00 93.25 583 CYS A O 1
ATOM 4680 N N . PRO A 1 584 ? 24.728 -9.479 -14.667 1.00 93.75 584 PRO A N 1
ATOM 4681 C CA . PRO A 1 584 ? 24.924 -10.863 -14.248 1.00 93.75 584 PRO A CA 1
ATOM 4682 C C . PRO A 1 584 ? 25.996 -10.992 -13.160 1.00 93.75 584 PRO A C 1
ATOM 4684 O O . PRO A 1 584 ? 27.022 -10.316 -13.226 1.00 93.75 584 PRO A O 1
ATOM 4687 N N . ILE A 1 585 ? 25.801 -11.909 -12.209 1.00 95.00 585 ILE A N 1
ATOM 4688 C CA . ILE A 1 585 ? 26.657 -12.045 -11.012 1.00 95.00 585 ILE A CA 1
ATOM 4689 C C . ILE A 1 585 ? 28.165 -12.147 -11.335 1.00 95.00 585 ILE A C 1
ATOM 4691 O O . ILE A 1 585 ? 28.935 -11.390 -10.741 1.00 95.00 585 ILE A O 1
ATOM 4695 N N . PRO A 1 586 ? 28.618 -12.944 -12.327 1.00 93.62 586 PRO A N 1
ATOM 4696 C CA . PRO A 1 586 ? 30.039 -12.976 -12.688 1.00 93.62 586 PRO A CA 1
ATOM 4697 C C . PRO A 1 586 ? 30.580 -11.653 -13.240 1.00 93.62 586 PRO A C 1
ATOM 4699 O O . PRO A 1 586 ? 31.760 -11.361 -13.091 1.00 93.62 586 PRO A O 1
ATOM 4702 N N . GLN A 1 587 ? 29.731 -10.830 -13.867 1.00 92.69 587 GLN A N 1
ATOM 4703 C CA . GLN A 1 587 ? 30.125 -9.487 -14.307 1.00 92.69 587 GLN A CA 1
ATOM 4704 C C . GLN A 1 587 ? 30.221 -8.528 -13.122 1.00 92.69 587 GLN A C 1
ATOM 4706 O O . GLN A 1 587 ? 31.118 -7.695 -13.115 1.00 92.69 587 GLN A O 1
ATOM 4711 N N . LEU A 1 588 ? 29.349 -8.664 -12.112 1.00 93.44 588 LEU A N 1
ATOM 4712 C CA . LEU A 1 588 ? 29.445 -7.874 -10.882 1.00 93.44 588 LEU A CA 1
ATOM 4713 C C . LEU A 1 588 ? 30.785 -8.098 -10.181 1.00 93.44 588 LEU A C 1
ATOM 4715 O O . LEU A 1 588 ? 31.384 -7.128 -9.735 1.00 93.44 588 LEU A O 1
ATOM 4719 N N . PHE A 1 589 ? 31.281 -9.340 -10.136 1.00 92.38 589 PHE A N 1
ATOM 4720 C CA . PHE A 1 589 ? 32.593 -9.647 -9.556 1.00 92.38 589 PHE A CA 1
ATOM 4721 C C . PHE A 1 589 ? 33.714 -8.804 -10.182 1.00 92.38 589 PHE A C 1
ATOM 4723 O O . PHE A 1 589 ? 34.533 -8.248 -9.462 1.00 92.38 589 PHE A O 1
ATOM 4730 N N . SER A 1 590 ? 33.706 -8.642 -11.509 1.00 89.94 590 SER A N 1
ATOM 4731 C CA . SER A 1 590 ? 34.714 -7.848 -12.222 1.00 89.94 590 SER A CA 1
ATOM 4732 C C . SER A 1 590 ? 34.596 -6.335 -12.013 1.00 89.94 590 SER A C 1
ATOM 4734 O O . SER A 1 590 ? 35.568 -5.633 -12.265 1.00 89.94 590 SER A O 1
ATOM 4736 N N . LEU A 1 591 ? 33.434 -5.824 -11.584 1.00 91.75 591 LEU A N 1
ATOM 4737 C CA . LEU A 1 591 ? 33.232 -4.387 -11.349 1.00 91.75 591 LEU A CA 1
ATOM 4738 C C . LEU A 1 591 ? 33.845 -3.909 -10.030 1.00 91.75 591 LEU A C 1
ATOM 4740 O O . LEU A 1 591 ? 34.139 -2.723 -9.887 1.00 91.75 591 LEU A O 1
ATOM 4744 N N . PHE A 1 592 ? 34.018 -4.807 -9.060 1.00 87.56 592 PHE A N 1
ATOM 4745 C CA . PHE A 1 592 ? 34.607 -4.475 -7.769 1.00 87.56 592 PHE A CA 1
ATOM 4746 C C . PHE A 1 592 ? 36.102 -4.788 -7.792 1.00 87.56 592 PHE A C 1
ATOM 4748 O O . PHE A 1 592 ? 36.505 -5.945 -7.863 1.00 87.56 592 PHE A O 1
ATOM 4755 N N . THR A 1 593 ? 36.931 -3.750 -7.691 1.00 67.50 593 THR A N 1
ATOM 4756 C CA . THR A 1 593 ? 38.396 -3.872 -7.642 1.00 67.50 593 THR A CA 1
ATOM 4757 C C . THR A 1 593 ? 38.891 -4.611 -6.398 1.00 67.50 593 THR A C 1
ATOM 4759 O O . THR A 1 593 ? 39.918 -5.279 -6.459 1.00 67.50 593 THR A O 1
ATOM 4762 N N . GLU A 1 594 ? 38.145 -4.558 -5.289 1.00 70.00 594 GLU A N 1
ATOM 4763 C CA . GLU A 1 594 ? 38.416 -5.326 -4.074 1.00 70.00 594 GLU A CA 1
ATOM 4764 C C . GLU A 1 594 ? 37.093 -5.716 -3.367 1.00 70.00 594 GLU A C 1
ATOM 4766 O O . GLU A 1 594 ? 36.125 -4.954 -3.378 1.00 70.00 594 GLU A O 1
ATOM 4771 N N . HIS A 1 595 ? 37.069 -6.856 -2.661 1.00 76.75 595 HIS A N 1
ATOM 4772 C CA . HIS A 1 595 ? 36.016 -7.257 -1.701 1.00 76.75 595 HIS A CA 1
ATOM 4773 C C . HIS A 1 595 ? 34.668 -7.791 -2.240 1.00 76.75 595 HIS A C 1
ATOM 4775 O O . HIS A 1 595 ? 33.719 -7.854 -1.457 1.00 76.75 595 HIS A O 1
ATOM 4781 N N . ALA A 1 596 ? 34.540 -8.213 -3.503 1.00 86.38 596 ALA A N 1
ATOM 4782 C CA . ALA A 1 596 ? 33.369 -9.002 -3.922 1.00 86.38 596 ALA A CA 1
ATOM 4783 C C . ALA A 1 596 ? 33.438 -10.449 -3.378 1.00 86.38 596 ALA A C 1
ATOM 4785 O O . ALA A 1 596 ? 34.543 -10.974 -3.202 1.00 86.38 596 ALA A O 1
ATOM 4786 N N . PRO A 1 597 ? 32.296 -11.124 -3.125 1.00 91.00 597 PRO A N 1
ATOM 4787 C CA . PRO A 1 597 ? 32.292 -12.538 -2.750 1.00 91.00 597 PRO A CA 1
ATOM 4788 C C . PRO A 1 597 ? 33.005 -13.400 -3.812 1.00 91.00 597 PRO A C 1
ATOM 4790 O O . PRO A 1 597 ? 32.622 -13.330 -4.983 1.00 91.00 597 PRO A O 1
ATOM 4793 N N . PRO A 1 598 ? 34.016 -14.217 -3.454 1.00 91.00 598 PRO A N 1
ATOM 4794 C CA . PRO A 1 598 ? 34.768 -15.018 -4.425 1.00 91.00 598 PRO A CA 1
ATOM 4795 C C . PRO A 1 598 ? 33.895 -15.977 -5.240 1.00 91.00 598 PRO A C 1
ATOM 4797 O O . PRO A 1 598 ? 34.169 -16.221 -6.413 1.00 91.00 598 PRO A O 1
ATOM 4800 N N . GLU A 1 599 ? 32.807 -16.491 -4.656 1.00 91.69 599 GLU A N 1
ATOM 4801 C CA . GLU A 1 599 ? 31.860 -17.351 -5.371 1.00 91.69 599 GLU A CA 1
ATOM 4802 C C . GLU A 1 599 ? 31.155 -16.661 -6.550 1.00 91.69 599 GLU A C 1
ATOM 4804 O O . GLU A 1 599 ? 30.639 -17.349 -7.433 1.00 91.69 599 GLU A O 1
ATOM 4809 N N . TRP A 1 600 ? 31.136 -15.323 -6.605 1.00 93.38 600 TRP A N 1
ATOM 4810 C CA . TRP A 1 600 ? 30.490 -14.599 -7.698 1.00 93.38 600 TRP A CA 1
ATOM 4811 C C . TRP A 1 600 ? 31.210 -14.790 -9.033 1.00 93.38 600 TRP A C 1
ATOM 4813 O O . TRP A 1 600 ? 30.538 -14.858 -10.061 1.00 93.38 600 TRP A O 1
ATOM 4823 N N . GLU A 1 601 ? 32.540 -14.937 -9.033 1.00 93.00 601 GLU A N 1
ATOM 4824 C CA . GLU A 1 601 ? 33.345 -15.119 -10.252 1.00 93.00 601 GLU A CA 1
ATOM 4825 C C . GLU A 1 601 ? 32.871 -16.326 -11.076 1.00 93.00 601 GLU A C 1
ATOM 4827 O O . GLU A 1 601 ? 32.791 -16.276 -12.305 1.00 93.00 601 GLU A O 1
ATOM 4832 N N . GLN A 1 602 ? 32.513 -17.407 -10.382 1.00 91.50 602 GLN A N 1
ATOM 4833 C CA . GLN A 1 602 ? 32.105 -18.681 -10.975 1.00 91.50 602 GLN A CA 1
ATOM 4834 C C . GLN A 1 602 ? 30.615 -18.975 -10.755 1.00 91.50 602 GLN A C 1
ATOM 4836 O O . GLN A 1 602 ? 30.190 -20.127 -10.882 1.00 91.50 602 GLN A O 1
ATOM 4841 N N . HIS A 1 603 ? 29.812 -17.951 -10.431 1.00 93.44 603 HIS A N 1
ATOM 4842 C CA . HIS A 1 603 ? 28.385 -18.117 -10.152 1.00 93.44 603 HIS A CA 1
ATOM 4843 C C . HIS A 1 603 ? 27.678 -18.800 -11.333 1.00 93.44 603 HIS A C 1
ATOM 4845 O O . HIS A 1 603 ? 27.841 -18.366 -12.482 1.00 93.44 603 HIS A O 1
ATOM 4851 N N . PRO A 1 604 ? 26.891 -19.866 -11.103 1.00 92.00 604 PRO A N 1
ATOM 4852 C CA . PRO A 1 604 ? 26.403 -20.699 -12.187 1.00 92.00 604 PRO A CA 1
ATOM 4853 C C . PRO A 1 604 ? 25.299 -20.000 -12.986 1.00 92.00 604 PRO A C 1
ATOM 4855 O O . PRO A 1 604 ? 24.259 -19.593 -12.463 1.00 92.00 604 PRO A O 1
ATOM 4858 N N . TYR A 1 605 ? 25.516 -19.934 -14.297 1.00 92.81 605 TYR A N 1
ATOM 4859 C CA . TYR A 1 605 ? 24.539 -19.500 -15.288 1.00 92.81 605 TYR A CA 1
ATOM 4860 C C . TYR A 1 605 ? 24.381 -20.573 -16.365 1.00 92.81 605 TYR A C 1
ATOM 4862 O O . TYR A 1 605 ? 25.345 -21.230 -16.763 1.00 92.81 605 TYR A O 1
ATOM 4870 N N . ALA A 1 606 ? 23.163 -20.714 -16.878 1.00 90.50 606 ALA A N 1
ATOM 4871 C CA . ALA A 1 606 ? 22.939 -21.350 -18.161 1.00 90.50 606 ALA A CA 1
ATOM 4872 C C . ALA A 1 606 ? 23.552 -20.487 -19.271 1.00 90.50 606 ALA A C 1
ATOM 4874 O O . ALA A 1 606 ? 23.436 -19.254 -19.260 1.00 90.50 606 ALA A O 1
ATOM 4875 N N . SER A 1 607 ? 24.167 -21.142 -20.250 1.00 89.50 607 SER A N 1
ATOM 4876 C CA . SER A 1 607 ? 24.623 -20.500 -21.480 1.00 89.50 607 SER A CA 1
ATOM 4877 C C . SER A 1 607 ? 23.682 -20.865 -22.618 1.00 89.50 607 SER A C 1
ATOM 4879 O O . SER A 1 607 ? 23.106 -21.950 -22.630 1.00 89.50 607 SER A O 1
ATOM 4881 N N . ASN A 1 608 ? 23.519 -19.962 -23.578 1.00 90.62 608 ASN A N 1
ATOM 4882 C CA . ASN A 1 608 ? 22.605 -20.169 -24.694 1.00 90.62 608 ASN A CA 1
ATOM 4883 C C . ASN A 1 608 ? 23.218 -19.628 -25.991 1.00 90.62 608 ASN A C 1
ATOM 4885 O O . ASN A 1 608 ? 23.702 -18.494 -26.034 1.00 90.62 608 ASN A O 1
ATOM 4889 N N . TRP A 1 609 ? 23.210 -20.446 -27.039 1.00 93.81 609 TRP A N 1
ATOM 4890 C CA . TRP A 1 609 ? 23.421 -19.995 -28.409 1.00 93.81 609 TRP A CA 1
ATOM 4891 C C . TRP A 1 609 ? 22.070 -19.748 -29.069 1.00 93.81 609 TRP A C 1
ATOM 4893 O O . TRP A 1 609 ? 21.177 -20.589 -29.008 1.00 93.81 609 TRP A O 1
ATOM 4903 N N . THR A 1 610 ? 21.941 -18.598 -29.721 1.00 93.75 610 THR A N 1
ATOM 4904 C CA . THR A 1 610 ? 20.741 -18.218 -30.462 1.00 93.75 610 THR A CA 1
ATOM 4905 C C . THR A 1 610 ? 21.087 -18.060 -31.936 1.00 93.75 610 THR A C 1
ATOM 4907 O O . THR A 1 610 ? 21.952 -17.247 -32.270 1.00 93.75 610 THR A O 1
ATOM 4910 N N . LEU A 1 611 ? 20.416 -18.807 -32.812 1.00 94.56 611 LEU A N 1
ATOM 4911 C CA . LEU A 1 611 ? 20.446 -18.592 -34.256 1.00 94.56 611 LEU A CA 1
ATOM 4912 C C . LEU A 1 611 ? 19.257 -17.718 -34.657 1.00 94.56 611 LEU A C 1
ATOM 4914 O O . LEU A 1 611 ? 18.110 -18.014 -34.323 1.00 94.56 611 LEU A O 1
ATOM 4918 N N . ILE A 1 612 ? 19.549 -16.642 -35.376 1.00 93.88 612 ILE A N 1
ATOM 4919 C CA . ILE A 1 612 ? 18.566 -15.770 -36.008 1.00 93.88 612 ILE A CA 1
ATOM 4920 C C . ILE A 1 612 ? 18.571 -16.082 -37.498 1.00 93.88 612 ILE A C 1
ATOM 4922 O O . ILE A 1 612 ? 19.620 -15.987 -38.139 1.00 93.88 612 ILE A O 1
ATOM 4926 N N . CYS A 1 613 ? 17.406 -16.445 -38.027 1.00 93.88 613 CYS A N 1
ATOM 4927 C CA . CYS A 1 613 ? 17.200 -16.725 -39.443 1.00 93.88 613 CYS A CA 1
ATOM 4928 C C . CYS A 1 613 ? 16.235 -15.678 -40.003 1.00 93.88 613 CYS A C 1
ATOM 4930 O O . CYS A 1 613 ? 15.103 -15.591 -39.540 1.00 93.88 613 CYS A O 1
ATOM 4932 N N . THR A 1 614 ? 16.658 -14.883 -40.979 1.00 94.69 614 THR A N 1
ATOM 4933 C CA . THR A 1 614 ? 15.820 -13.856 -41.615 1.00 94.69 614 THR A CA 1
ATOM 4934 C C . THR A 1 614 ? 15.477 -14.293 -43.031 1.00 94.69 614 THR A C 1
ATOM 4936 O O . THR A 1 614 ? 16.360 -14.296 -43.885 1.00 94.69 614 THR A O 1
ATOM 4939 N N . GLY A 1 615 ? 14.222 -14.675 -43.266 1.00 92.50 615 GLY A N 1
ATOM 4940 C CA . GLY A 1 615 ? 13.707 -15.049 -44.586 1.00 92.50 615 GLY A CA 1
ATOM 4941 C C . GLY A 1 615 ? 13.089 -13.868 -45.341 1.00 92.50 615 GLY A C 1
ATOM 4942 O O . GLY A 1 615 ? 12.920 -12.782 -44.789 1.00 92.50 615 GLY A O 1
ATOM 4943 N N . SER A 1 616 ? 12.719 -14.077 -46.604 1.00 90.19 616 SER A N 1
ATOM 4944 C CA . SER A 1 616 ? 11.988 -13.088 -47.416 1.00 90.19 616 SER A CA 1
ATOM 4945 C C . SER A 1 616 ? 10.469 -13.133 -47.221 1.00 90.19 616 SER A C 1
ATOM 4947 O O . SER A 1 616 ? 9.790 -12.154 -47.506 1.00 90.19 616 SER A O 1
ATOM 4949 N N . GLU A 1 617 ? 9.947 -14.255 -46.724 1.00 91.44 617 GLU A N 1
ATOM 4950 C CA . GLU A 1 617 ? 8.518 -14.517 -46.523 1.00 91.44 617 GLU A CA 1
ATOM 4951 C C . GLU A 1 617 ? 8.213 -14.818 -45.043 1.00 91.44 617 GLU A C 1
ATOM 4953 O O . GLU A 1 617 ? 9.123 -15.220 -44.300 1.00 91.44 617 GLU A O 1
ATOM 4958 N N . PRO A 1 618 ? 6.948 -14.681 -44.598 1.00 93.38 618 PRO A N 1
ATOM 4959 C CA . PRO A 1 618 ? 6.529 -15.079 -43.257 1.00 93.38 618 PRO A CA 1
ATOM 4960 C C . PRO A 1 618 ? 6.897 -16.530 -42.926 1.00 93.38 618 PRO A C 1
ATOM 4962 O O . PRO A 1 618 ? 6.836 -17.421 -43.776 1.00 93.38 618 PRO A O 1
ATOM 4965 N N . ILE A 1 619 ? 7.268 -16.778 -41.669 1.00 92.69 619 ILE A N 1
ATOM 4966 C CA . ILE A 1 619 ? 7.723 -18.103 -41.229 1.00 92.69 619 ILE A CA 1
ATOM 4967 C C . ILE A 1 619 ? 6.568 -19.125 -41.273 1.00 92.69 619 ILE A C 1
ATOM 4969 O O . ILE A 1 619 ? 5.571 -18.945 -40.560 1.00 92.69 619 ILE A O 1
ATOM 4973 N N . PRO A 1 620 ? 6.729 -20.260 -41.979 1.00 90.25 620 PRO A N 1
ATOM 4974 C CA . PRO A 1 620 ? 5.735 -21.331 -42.005 1.00 90.25 620 PRO A CA 1
ATOM 4975 C C . PRO A 1 620 ? 5.468 -21.946 -40.621 1.00 90.25 620 PRO A C 1
ATOM 4977 O O . PRO A 1 620 ? 6.389 -22.175 -39.837 1.00 90.25 620 PRO A O 1
ATOM 4980 N N . ASN A 1 621 ? 4.212 -22.299 -40.328 1.00 87.75 621 ASN A N 1
ATOM 4981 C CA . ASN A 1 621 ? 3.838 -22.906 -39.038 1.00 87.75 621 ASN A CA 1
ATOM 4982 C C . ASN A 1 621 ? 4.492 -24.277 -38.795 1.00 87.75 621 ASN A C 1
ATOM 4984 O O . ASN A 1 621 ? 4.745 -24.641 -37.652 1.00 87.75 621 ASN A O 1
ATOM 4988 N N . GLU A 1 622 ? 4.793 -25.028 -39.855 1.00 88.25 622 GLU A N 1
ATOM 4989 C CA . GLU A 1 622 ? 5.521 -26.302 -39.767 1.00 88.25 622 GLU A CA 1
ATOM 4990 C C . GLU A 1 622 ? 6.917 -26.147 -39.150 1.00 88.25 622 GLU A C 1
ATOM 4992 O O . GLU A 1 622 ? 7.349 -27.024 -38.408 1.00 88.25 622 GLU A O 1
ATOM 4997 N N . VAL A 1 623 ? 7.583 -25.012 -39.397 1.00 88.94 623 VAL A N 1
ATOM 4998 C CA . VAL A 1 623 ? 8.900 -24.711 -38.828 1.00 88.94 623 VAL A CA 1
ATOM 4999 C C . VAL A 1 623 ? 8.760 -24.468 -37.331 1.00 88.94 623 VAL A C 1
ATOM 5001 O O . VAL A 1 623 ? 9.469 -25.088 -36.552 1.00 88.94 623 VAL A O 1
ATOM 5004 N N . LEU A 1 624 ? 7.798 -23.639 -36.911 1.00 88.56 624 LEU A N 1
ATOM 5005 C CA . LEU A 1 624 ? 7.583 -23.342 -35.490 1.00 88.56 624 LEU A CA 1
ATOM 5006 C C . LEU A 1 624 ? 7.221 -24.564 -34.642 1.00 88.56 624 LEU A C 1
ATOM 5008 O O . LEU A 1 624 ? 7.545 -24.603 -33.460 1.00 88.56 624 LEU A O 1
ATOM 5012 N N . ASN A 1 625 ? 6.531 -25.539 -35.230 1.00 88.19 625 ASN A N 1
ATOM 5013 C CA . ASN A 1 625 ? 6.072 -26.730 -34.518 1.00 88.19 625 ASN A CA 1
ATOM 5014 C C . ASN A 1 625 ? 7.158 -27.811 -34.387 1.00 88.19 625 ASN A C 1
ATOM 5016 O O . ASN A 1 625 ? 6.893 -28.878 -33.830 1.00 88.19 625 ASN A O 1
ATOM 5020 N N . TYR A 1 626 ? 8.362 -27.574 -34.912 1.00 89.38 626 TYR A N 1
ATOM 5021 C CA . TYR A 1 626 ? 9.464 -28.517 -34.803 1.00 89.38 626 TYR A CA 1
ATOM 5022 C C . TYR A 1 626 ? 10.114 -28.480 -33.421 1.00 89.38 626 TYR A C 1
ATOM 5024 O O . TYR A 1 626 ? 10.453 -27.423 -32.892 1.00 89.38 626 TYR A O 1
ATOM 5032 N N . SER A 1 627 ? 10.362 -29.665 -32.871 1.00 86.38 627 SER A N 1
ATOM 5033 C CA . SER A 1 627 ? 11.035 -29.859 -31.590 1.00 86.38 627 SER A CA 1
ATOM 5034 C C . SER A 1 627 ? 12.200 -30.837 -31.735 1.00 86.38 627 SER A C 1
ATOM 5036 O O . SER A 1 627 ? 12.059 -31.875 -32.382 1.00 86.38 627 SER A O 1
ATOM 5038 N N . ASN A 1 628 ? 13.321 -30.538 -31.084 1.00 90.44 628 ASN A N 1
ATOM 5039 C CA . ASN A 1 628 ? 14.509 -31.388 -30.980 1.00 90.44 628 ASN A CA 1
ATOM 5040 C C . ASN A 1 628 ? 15.101 -31.176 -29.576 1.00 90.44 628 ASN A C 1
ATOM 5042 O O . ASN A 1 628 ? 15.109 -30.044 -29.103 1.00 90.44 628 ASN A O 1
ATOM 5046 N N . ASP A 1 629 ? 15.616 -32.222 -28.925 1.00 91.88 629 ASP A N 1
ATOM 5047 C CA . ASP A 1 629 ? 16.243 -32.149 -27.592 1.00 91.88 629 ASP A CA 1
ATOM 5048 C C . ASP A 1 629 ? 17.394 -31.121 -27.506 1.00 91.88 629 ASP A C 1
ATOM 5050 O O . ASP A 1 629 ? 17.683 -30.574 -26.438 1.00 91.88 629 ASP A O 1
ATOM 5054 N N . SER A 1 630 ? 18.057 -30.836 -28.631 1.00 94.19 630 SER A N 1
ATOM 5055 C CA . SER A 1 630 ? 19.103 -29.813 -28.760 1.00 94.19 630 SER A CA 1
ATOM 5056 C C . SER A 1 630 ? 18.556 -28.376 -28.779 1.00 94.19 630 SER A C 1
ATOM 5058 O O . SER A 1 630 ? 19.327 -27.434 -28.582 1.00 94.19 630 SER A O 1
ATOM 5060 N N . ILE A 1 631 ? 17.256 -28.182 -29.013 1.00 93.19 631 ILE A N 1
ATOM 5061 C CA . ILE A 1 631 ? 16.592 -26.882 -29.179 1.00 93.19 631 ILE A CA 1
ATOM 5062 C C . ILE A 1 631 ? 15.701 -26.616 -27.965 1.00 93.19 631 ILE A C 1
ATOM 5064 O O . ILE A 1 631 ? 14.815 -27.394 -27.637 1.00 93.19 631 ILE A O 1
ATOM 5068 N N . GLU A 1 632 ? 15.930 -25.489 -27.299 1.00 91.75 632 GLU A N 1
ATOM 5069 C CA . GLU A 1 632 ? 15.122 -25.058 -26.158 1.00 91.75 632 GLU A CA 1
ATOM 5070 C C . GLU A 1 632 ? 13.855 -24.331 -26.601 1.00 91.75 632 GLU A C 1
ATOM 5072 O O . GLU A 1 632 ? 12.772 -24.592 -26.087 1.00 91.75 632 GLU A O 1
ATOM 5077 N N . VAL A 1 633 ? 14.001 -23.395 -27.543 1.00 91.25 633 VAL A N 1
ATOM 5078 C CA . VAL A 1 633 ? 12.905 -22.543 -28.011 1.00 91.25 633 VAL A CA 1
ATOM 5079 C C . VAL A 1 633 ? 13.041 -22.324 -29.510 1.00 91.25 633 VAL A C 1
ATOM 5081 O O . VAL A 1 633 ? 14.118 -21.971 -29.994 1.00 91.25 633 VAL A O 1
ATOM 5084 N N . MET A 1 634 ? 11.932 -22.474 -30.231 1.00 92.44 634 MET A N 1
ATOM 5085 C CA . MET A 1 634 ? 11.792 -22.047 -31.617 1.00 92.44 634 MET A CA 1
ATOM 5086 C C . MET A 1 634 ? 10.587 -21.116 -31.729 1.00 92.44 634 MET A C 1
ATOM 5088 O O . MET A 1 634 ? 9.472 -21.491 -31.377 1.00 92.44 634 MET A O 1
ATOM 5092 N N . ARG A 1 635 ? 10.818 -19.877 -32.165 1.00 93.00 635 ARG A N 1
ATOM 5093 C CA . ARG A 1 635 ? 9.794 -18.824 -32.139 1.00 93.00 635 ARG A CA 1
ATOM 5094 C C . ARG A 1 635 ? 10.014 -17.770 -33.212 1.00 93.00 635 ARG A C 1
ATOM 5096 O O . ARG A 1 635 ? 11.092 -17.670 -33.797 1.00 93.00 635 ARG A O 1
ATOM 5103 N N . ARG A 1 636 ? 8.994 -16.949 -33.442 1.00 93.38 636 ARG A N 1
ATOM 5104 C CA . ARG A 1 636 ? 9.106 -15.751 -34.283 1.00 93.38 636 ARG A CA 1
ATOM 5105 C C . ARG A 1 636 ? 9.968 -14.689 -33.591 1.00 93.38 636 ARG A C 1
ATOM 5107 O O . ARG A 1 636 ? 10.089 -14.671 -32.371 1.00 93.38 636 ARG A O 1
ATOM 5114 N N . GLY A 1 637 ? 10.579 -13.798 -34.366 1.00 91.38 637 GLY A N 1
ATOM 5115 C CA . GLY A 1 637 ? 11.450 -12.734 -33.859 1.00 91.38 637 GLY A CA 1
ATOM 5116 C C . GLY A 1 637 ? 10.700 -11.677 -33.055 1.00 91.38 637 GLY A C 1
ATOM 5117 O O . GLY A 1 637 ? 11.267 -11.092 -32.127 1.00 91.38 637 GLY A O 1
ATOM 5118 N N . ILE A 1 638 ? 9.433 -11.471 -33.400 1.00 92.88 638 ILE A N 1
ATOM 5119 C CA . ILE A 1 638 ? 8.457 -10.616 -32.722 1.00 92.88 638 ILE A CA 1
ATOM 5120 C C . ILE A 1 638 ? 7.112 -11.344 -32.670 1.00 92.88 638 ILE A C 1
ATOM 5122 O O . ILE A 1 638 ? 6.900 -12.298 -33.425 1.00 92.88 638 ILE A O 1
ATOM 5126 N N . ASN A 1 639 ? 6.205 -10.882 -31.811 1.00 91.19 639 ASN A N 1
ATOM 5127 C CA . ASN A 1 639 ? 4.862 -11.442 -31.690 1.00 91.19 639 ASN A CA 1
ATOM 5128 C C . ASN A 1 639 ? 3.948 -10.924 -32.819 1.00 91.19 639 ASN A C 1
ATOM 5130 O O . ASN A 1 639 ? 2.997 -10.184 -32.601 1.00 91.19 639 ASN A O 1
ATOM 5134 N N . ASP A 1 640 ? 4.297 -11.274 -34.056 1.00 91.06 640 ASP A N 1
ATOM 5135 C CA . ASP A 1 640 ? 3.533 -10.969 -35.266 1.00 91.06 640 ASP A CA 1
ATOM 5136 C C . ASP A 1 640 ? 3.472 -12.227 -36.135 1.00 91.06 640 ASP A C 1
ATOM 5138 O O . ASP A 1 640 ? 4.500 -12.834 -36.456 1.00 91.06 640 ASP A O 1
ATOM 5142 N N . ALA A 1 641 ? 2.261 -12.614 -36.537 1.00 91.31 641 ALA A N 1
ATOM 5143 C CA . ALA A 1 641 ? 2.027 -13.750 -37.422 1.00 91.31 641 ALA A CA 1
ATOM 5144 C C . ALA A 1 641 ? 2.747 -13.612 -38.776 1.00 91.31 641 ALA A C 1
ATOM 5146 O O . ALA A 1 641 ? 3.112 -14.626 -39.369 1.00 91.31 641 ALA A O 1
ATOM 5147 N N . ASN A 1 642 ? 2.996 -12.380 -39.230 1.00 92.56 642 ASN A N 1
ATOM 5148 C CA . ASN A 1 642 ? 3.690 -12.077 -40.480 1.00 92.56 642 ASN A CA 1
ATOM 5149 C C . ASN A 1 642 ? 5.212 -11.944 -40.320 1.00 92.56 642 ASN A C 1
ATOM 5151 O O . ASN A 1 642 ? 5.902 -11.626 -41.288 1.00 92.56 642 ASN A O 1
ATOM 5155 N N . SER A 1 643 ? 5.759 -12.174 -39.120 1.00 93.44 643 SER A N 1
ATOM 5156 C CA . SER A 1 643 ? 7.202 -12.084 -38.898 1.00 93.44 643 SER A CA 1
ATOM 5157 C C . SER A 1 643 ? 7.962 -13.059 -39.805 1.00 93.44 643 SER A C 1
ATOM 5159 O O . SER A 1 643 ? 7.681 -14.260 -39.847 1.00 93.44 643 SER A O 1
ATOM 5161 N N . ASN A 1 644 ? 8.962 -12.527 -40.505 1.00 94.31 644 ASN A N 1
ATOM 5162 C CA . ASN A 1 644 ? 9.887 -13.249 -41.377 1.00 94.31 644 ASN A CA 1
ATOM 5163 C C . ASN A 1 644 ? 11.213 -13.603 -40.675 1.00 94.31 644 ASN A C 1
ATOM 5165 O O . ASN A 1 644 ? 12.160 -14.042 -41.328 1.00 94.31 644 ASN A O 1
ATOM 5169 N N . VAL A 1 645 ? 11.322 -13.387 -39.360 1.00 94.75 645 VAL A N 1
ATOM 5170 C CA . VAL A 1 645 ? 12.537 -13.687 -38.591 1.00 94.75 645 VAL A CA 1
ATOM 5171 C C . VAL A 1 645 ? 12.268 -14.823 -37.619 1.00 94.75 645 VAL A C 1
ATOM 5173 O O . VAL A 1 645 ? 11.397 -14.703 -36.766 1.00 94.75 645 VAL A O 1
ATOM 5176 N N . LEU A 1 646 ? 13.029 -15.910 -37.716 1.00 93.81 646 LEU A N 1
ATOM 5177 C CA . LEU A 1 646 ? 12.973 -17.062 -36.818 1.00 93.81 646 LEU A CA 1
ATOM 5178 C C . LEU A 1 646 ? 14.105 -16.991 -35.798 1.00 93.81 646 LEU A C 1
ATOM 5180 O O . LEU A 1 646 ? 15.262 -16.752 -36.149 1.00 93.81 646 LEU A O 1
ATOM 5184 N N . ILE A 1 647 ? 13.767 -17.250 -34.542 1.00 94.06 647 ILE A N 1
ATOM 5185 C CA . ILE A 1 647 ? 14.698 -17.356 -33.427 1.00 94.06 647 ILE A CA 1
ATOM 5186 C C . ILE A 1 647 ? 14.740 -18.810 -32.974 1.00 94.06 647 ILE A C 1
ATOM 5188 O O . ILE A 1 647 ? 13.718 -19.379 -32.591 1.00 94.06 647 ILE A O 1
ATOM 5192 N N . ILE A 1 648 ? 15.938 -19.388 -32.994 1.00 93.81 648 ILE A N 1
ATOM 5193 C CA . ILE A 1 648 ? 16.216 -20.739 -32.507 1.00 93.81 648 ILE A CA 1
ATOM 5194 C C . ILE A 1 648 ? 17.191 -20.610 -31.340 1.00 93.81 648 ILE A C 1
ATOM 5196 O O . ILE A 1 648 ? 18.349 -20.240 -31.527 1.00 93.81 648 ILE A O 1
ATOM 5200 N N . GLN A 1 649 ? 16.724 -20.887 -30.128 1.00 93.94 649 GLN A N 1
ATOM 5201 C CA . GLN A 1 649 ? 17.551 -20.912 -28.924 1.00 93.94 649 GLN A CA 1
ATOM 5202 C C . GLN A 1 649 ? 17.917 -22.358 -28.601 1.00 93.94 649 GLN A C 1
ATOM 5204 O O . GLN A 1 649 ? 17.041 -23.201 -28.421 1.00 93.94 649 GLN A O 1
ATOM 5209 N N . MET A 1 650 ? 19.212 -22.644 -28.512 1.00 95.06 650 MET A N 1
ATOM 5210 C CA . MET A 1 650 ? 19.720 -23.992 -28.259 1.00 95.06 650 MET A CA 1
ATOM 5211 C C . MET A 1 650 ? 19.689 -24.329 -26.767 1.00 95.06 650 MET A C 1
ATOM 5213 O O . MET A 1 650 ? 20.011 -23.487 -25.926 1.00 95.06 650 MET A O 1
ATOM 5217 N N . ALA A 1 651 ? 19.393 -25.586 -26.436 1.00 93.50 651 ALA A N 1
ATOM 5218 C CA . ALA A 1 651 ? 19.380 -26.091 -25.067 1.00 93.50 651 ALA A CA 1
ATOM 5219 C C . ALA A 1 651 ? 20.705 -25.823 -24.337 1.00 93.50 651 ALA A C 1
ATOM 5221 O O . ALA A 1 651 ? 21.786 -25.855 -24.931 1.00 93.50 651 ALA A O 1
ATOM 5222 N N . ASN A 1 652 ? 20.642 -25.595 -23.020 1.00 92.50 652 ASN A N 1
ATOM 5223 C CA . ASN A 1 652 ? 21.817 -25.269 -22.201 1.00 92.50 652 ASN A CA 1
ATOM 5224 C C . ASN A 1 652 ? 22.936 -26.323 -22.319 1.00 92.50 652 ASN A C 1
ATOM 5226 O O . ASN A 1 652 ? 24.105 -25.972 -22.466 1.00 92.50 652 ASN A O 1
ATOM 5230 N N . ALA A 1 653 ? 22.592 -27.617 -22.304 1.00 92.62 653 ALA A N 1
ATOM 5231 C CA . ALA A 1 653 ? 23.571 -28.701 -22.428 1.00 92.62 653 ALA A CA 1
ATOM 5232 C C . ALA A 1 653 ? 24.329 -28.648 -23.768 1.00 92.62 653 ALA A C 1
ATOM 5234 O O . ALA A 1 653 ? 25.558 -28.766 -23.794 1.00 92.62 653 ALA A O 1
ATOM 5235 N N . TRP A 1 654 ? 23.604 -28.401 -24.863 1.00 95.00 654 TRP A N 1
ATOM 5236 C CA . TRP A 1 654 ? 24.175 -28.232 -26.198 1.00 95.00 654 TRP A CA 1
ATOM 5237 C C . TRP A 1 654 ? 25.033 -26.963 -26.258 1.00 95.00 654 TRP A C 1
ATOM 5239 O O . TRP A 1 654 ? 26.220 -27.009 -26.579 1.00 95.00 654 TRP A O 1
ATOM 5249 N N . SER A 1 655 ? 24.472 -25.831 -25.831 1.00 93.94 655 SER A N 1
ATOM 5250 C CA . SER A 1 655 ? 25.143 -24.529 -25.842 1.00 93.94 655 SER A CA 1
ATOM 5251 C C . SER A 1 655 ? 26.448 -24.538 -25.049 1.00 93.94 655 SER A C 1
ATOM 5253 O O . SER A 1 655 ? 27.455 -24.012 -25.518 1.00 93.94 655 SER A O 1
ATOM 5255 N N . LYS A 1 656 ? 26.466 -25.183 -23.877 1.00 90.69 656 LYS A N 1
ATOM 5256 C CA . LYS A 1 656 ? 27.655 -25.304 -23.025 1.00 90.69 656 LYS A CA 1
ATOM 5257 C C . LYS A 1 656 ? 28.763 -26.128 -23.686 1.00 90.69 656 LYS A C 1
ATOM 5259 O O . LYS A 1 656 ? 29.928 -25.749 -23.599 1.00 90.69 656 LYS A O 1
ATOM 5264 N N . LYS A 1 657 ? 28.415 -27.212 -24.390 1.00 93.62 657 LYS A N 1
ATOM 5265 C CA . LYS A 1 657 ? 29.372 -28.046 -25.144 1.00 93.62 657 LYS A CA 1
ATOM 5266 C C . LYS A 1 657 ? 30.052 -27.274 -26.281 1.00 93.62 657 LYS A C 1
ATOM 5268 O O . LYS A 1 657 ? 31.202 -27.557 -26.613 1.00 93.62 657 LYS A O 1
ATOM 5273 N N . HIS A 1 658 ? 29.356 -26.301 -26.865 1.00 93.31 658 HIS A N 1
ATOM 5274 C CA . HIS A 1 658 ? 29.819 -25.544 -28.027 1.00 93.31 658 HIS A CA 1
ATOM 5275 C C . HIS A 1 658 ? 30.121 -24.060 -27.716 1.00 93.31 658 HIS A C 1
ATOM 5277 O O . HIS A 1 658 ? 30.255 -23.247 -28.626 1.00 93.31 658 HIS A O 1
ATOM 5283 N N . LEU A 1 659 ? 30.255 -23.678 -26.440 1.00 89.69 659 LEU A N 1
ATOM 5284 C CA . LEU A 1 659 ? 30.273 -22.271 -26.008 1.00 89.69 659 LEU A CA 1
ATOM 5285 C C . LEU A 1 659 ? 31.413 -21.429 -26.609 1.00 89.69 659 LEU A C 1
ATOM 5287 O O . LEU A 1 659 ? 31.225 -20.248 -26.906 1.00 89.69 659 LEU A O 1
ATOM 5291 N N . GLU A 1 660 ? 32.590 -22.028 -26.782 1.00 92.12 660 GLU A N 1
ATOM 5292 C CA . GLU A 1 660 ? 33.793 -21.342 -27.277 1.00 92.12 660 GLU A CA 1
ATOM 5293 C C . GLU A 1 660 ? 34.025 -21.506 -28.786 1.00 92.12 660 GLU A C 1
ATOM 5295 O O . GLU A 1 660 ? 35.065 -21.093 -29.293 1.00 92.12 660 GLU A O 1
ATOM 5300 N N . ARG A 1 661 ? 33.063 -22.082 -29.518 1.00 93.19 661 ARG A N 1
ATOM 5301 C CA . ARG A 1 661 ? 33.125 -22.150 -30.984 1.00 93.19 661 ARG A CA 1
ATOM 5302 C C . ARG A 1 661 ? 32.860 -20.790 -31.626 1.00 93.19 661 ARG A C 1
ATOM 5304 O O . ARG A 1 661 ? 32.247 -19.902 -31.024 1.00 93.19 661 ARG A O 1
ATOM 5311 N N . THR A 1 662 ? 33.323 -20.634 -32.861 1.00 93.69 662 THR A N 1
ATOM 5312 C CA . THR A 1 662 ? 33.072 -19.431 -33.661 1.00 93.69 662 THR A CA 1
ATOM 5313 C C . THR A 1 662 ? 31.610 -19.361 -34.107 1.00 93.69 662 THR A C 1
ATOM 5315 O O . THR A 1 662 ? 30.887 -20.358 -34.092 1.00 93.69 662 THR A O 1
ATOM 5318 N N . ARG A 1 663 ? 31.149 -18.165 -34.499 1.00 92.44 663 ARG A N 1
ATOM 5319 C CA . ARG A 1 663 ? 29.763 -17.977 -34.959 1.00 92.44 663 ARG A CA 1
ATOM 5320 C C . ARG A 1 663 ? 29.459 -18.819 -36.196 1.00 92.44 663 ARG A C 1
ATOM 5322 O O . ARG A 1 663 ? 28.398 -19.426 -36.233 1.00 92.44 663 ARG A O 1
ATOM 5329 N N . ASP A 1 664 ? 30.390 -18.890 -37.141 1.00 92.75 664 ASP A N 1
ATOM 5330 C CA . ASP A 1 664 ? 30.196 -19.614 -38.400 1.00 92.75 664 ASP A CA 1
ATOM 5331 C C . ASP A 1 664 ? 30.082 -21.126 -38.156 1.00 92.75 664 ASP A C 1
ATOM 5333 O O . ASP A 1 664 ? 29.121 -21.750 -38.595 1.00 92.75 664 ASP A O 1
ATOM 5337 N N . GLU A 1 665 ? 30.966 -21.699 -37.330 1.00 94.31 665 GLU A N 1
ATOM 5338 C CA . GLU A 1 665 ? 30.879 -23.116 -36.945 1.00 94.31 665 GLU A CA 1
ATOM 5339 C C . GLU A 1 665 ? 29.564 -23.454 -36.229 1.00 94.31 665 GLU A C 1
ATOM 5341 O O . GLU A 1 665 ? 29.029 -24.550 -36.383 1.00 94.31 665 GLU A O 1
ATOM 5346 N N . ILE A 1 666 ? 29.053 -22.539 -35.400 1.00 95.25 666 ILE A N 1
ATOM 5347 C CA . ILE A 1 666 ? 27.788 -22.738 -34.688 1.00 95.25 666 ILE A CA 1
ATOM 5348 C C . ILE A 1 666 ? 26.601 -22.685 -35.638 1.00 95.25 666 ILE A C 1
ATOM 5350 O O . ILE A 1 666 ? 25.681 -23.479 -35.464 1.00 95.25 666 ILE A O 1
ATOM 5354 N N . ILE A 1 667 ? 26.613 -21.783 -36.621 1.00 95.25 667 ILE A N 1
ATOM 5355 C CA . ILE A 1 667 ? 25.558 -21.716 -37.637 1.00 95.25 667 ILE A CA 1
ATOM 5356 C C . ILE A 1 667 ? 25.449 -23.075 -38.332 1.00 95.25 667 ILE A C 1
ATOM 5358 O O . ILE A 1 667 ? 24.369 -23.660 -38.328 1.00 95.25 667 ILE A O 1
ATOM 5362 N N . ASP A 1 668 ? 26.565 -23.628 -38.812 1.00 93.88 668 ASP A N 1
ATOM 5363 C CA . ASP A 1 668 ? 26.575 -24.931 -39.487 1.00 93.88 668 ASP A CA 1
ATOM 5364 C C . ASP A 1 668 ? 26.052 -26.061 -38.591 1.00 93.88 668 ASP A C 1
ATOM 5366 O O . ASP A 1 668 ? 25.266 -26.902 -39.029 1.00 93.88 668 ASP A O 1
ATOM 5370 N N . LEU A 1 669 ? 26.456 -26.076 -37.317 1.00 95.31 669 LEU A N 1
ATOM 5371 C CA . LEU A 1 669 ? 26.004 -27.085 -36.360 1.00 95.31 669 LEU A CA 1
ATOM 5372 C C . LEU A 1 669 ? 24.508 -26.965 -36.042 1.00 95.31 669 LEU A C 1
ATOM 5374 O O . LEU A 1 669 ? 23.826 -27.981 -35.975 1.00 95.31 669 LEU A O 1
ATOM 5378 N N . ILE A 1 670 ? 23.979 -25.751 -35.864 1.00 93.88 670 ILE A N 1
ATOM 5379 C CA . ILE A 1 670 ? 22.544 -25.553 -35.611 1.00 93.88 670 ILE A CA 1
ATOM 5380 C C . ILE A 1 670 ? 21.732 -25.926 -36.858 1.00 93.88 670 ILE A C 1
ATOM 5382 O O . ILE A 1 670 ? 20.690 -26.568 -36.734 1.00 93.88 670 ILE A O 1
ATOM 5386 N N . LEU A 1 671 ? 22.219 -25.598 -38.060 1.00 91.75 671 LEU A N 1
ATOM 5387 C CA . LEU A 1 671 ? 21.567 -25.976 -39.317 1.00 91.75 671 LEU A CA 1
ATOM 5388 C C . LEU A 1 671 ? 21.476 -27.498 -39.505 1.00 91.75 671 LEU A C 1
ATOM 5390 O O . LEU A 1 671 ? 20.504 -27.978 -40.086 1.00 91.75 671 LEU A O 1
ATOM 5394 N N . GLN A 1 672 ? 22.428 -28.270 -38.970 1.00 91.94 672 GLN A N 1
ATOM 5395 C CA . GLN A 1 672 ? 22.338 -29.737 -38.942 1.00 91.94 672 GLN A CA 1
ATOM 5396 C C . GLN A 1 672 ? 21.200 -30.232 -38.035 1.00 91.94 672 GLN A C 1
ATOM 5398 O O . GLN A 1 672 ? 20.495 -31.170 -38.403 1.00 91.94 672 GLN A O 1
ATOM 5403 N N . GLU A 1 673 ? 20.963 -29.583 -36.891 1.00 92.06 673 GLU A N 1
ATOM 5404 C CA . GLU A 1 673 ? 19.893 -29.953 -35.945 1.00 92.06 673 GLU A CA 1
ATOM 5405 C C . GLU A 1 673 ? 18.480 -29.682 -36.498 1.00 92.06 673 GLU A C 1
ATOM 5407 O O . GLU A 1 673 ? 17.514 -30.360 -36.123 1.00 92.06 673 GLU A O 1
ATOM 5412 N N . VAL A 1 674 ? 18.353 -28.703 -37.404 1.00 90.19 674 VAL A N 1
ATOM 5413 C CA . VAL A 1 674 ? 17.097 -28.364 -38.101 1.00 90.19 674 VAL A CA 1
ATOM 5414 C C . VAL A 1 674 ? 17.009 -28.933 -39.519 1.00 90.19 674 VAL A C 1
ATOM 5416 O O . VAL A 1 674 ? 16.012 -28.726 -40.205 1.00 90.19 674 VAL A O 1
ATOM 5419 N N . GLN A 1 675 ? 18.000 -29.711 -39.964 1.00 85.50 675 GLN A N 1
ATOM 5420 C CA . GLN A 1 675 ? 17.990 -30.341 -41.286 1.00 85.50 675 GLN A CA 1
ATOM 5421 C C . GLN A 1 675 ? 16.715 -31.165 -41.587 1.00 85.50 675 GLN A C 1
ATOM 5423 O O . GLN A 1 675 ? 16.249 -31.108 -42.728 1.00 85.50 675 GLN A O 1
ATOM 5428 N N . PRO A 1 676 ? 16.091 -31.883 -40.623 1.00 83.62 676 PRO A N 1
ATOM 5429 C CA . PRO A 1 676 ? 14.847 -32.620 -40.876 1.00 83.62 676 PRO A CA 1
ATOM 5430 C C . PRO A 1 676 ? 13.673 -31.752 -41.356 1.00 83.62 676 PRO A C 1
ATOM 5432 O O . PRO A 1 676 ? 12.764 -32.271 -41.999 1.00 83.62 676 PRO A O 1
ATOM 5435 N N . ILE A 1 677 ? 13.706 -30.444 -41.079 1.00 83.12 677 ILE A N 1
ATOM 5436 C CA . ILE A 1 677 ? 12.698 -29.461 -41.500 1.00 83.12 677 ILE A CA 1
ATOM 5437 C C . ILE A 1 677 ? 13.255 -28.439 -42.498 1.00 83.12 677 ILE A C 1
ATOM 5439 O O . ILE A 1 677 ? 12.721 -27.335 -42.594 1.00 83.12 677 ILE A O 1
ATOM 5443 N N . ALA A 1 678 ? 14.329 -28.781 -43.225 1.00 67.69 678 ALA A N 1
ATOM 5444 C CA . ALA A 1 678 ? 14.991 -27.923 -44.212 1.00 67.69 678 ALA A CA 1
ATOM 5445 C C . ALA A 1 678 ? 14.073 -27.581 -45.406 1.00 67.69 678 ALA A C 1
ATOM 5447 O O . ALA A 1 678 ? 14.223 -28.087 -46.523 1.00 67.69 678 ALA A O 1
ATOM 5448 N N . SER A 1 679 ? 13.103 -26.708 -45.147 1.00 72.00 679 SER A N 1
ATOM 5449 C CA . SER A 1 679 ? 12.130 -26.179 -46.090 1.00 72.00 679 SER A CA 1
ATOM 5450 C C . SER A 1 679 ? 12.796 -25.199 -47.057 1.00 72.00 679 SER A C 1
ATOM 5452 O O . SER A 1 679 ? 13.925 -24.746 -46.846 1.00 72.00 679 SER A O 1
ATOM 5454 N N . ALA A 1 680 ? 12.094 -24.849 -48.140 1.00 80.69 680 ALA A N 1
ATOM 5455 C CA . ALA A 1 680 ? 12.557 -23.810 -49.063 1.00 80.69 680 ALA A CA 1
ATOM 5456 C C . ALA A 1 680 ? 12.875 -22.495 -48.326 1.00 80.69 680 ALA A C 1
ATOM 5458 O O . ALA A 1 680 ? 13.840 -21.824 -48.668 1.00 80.69 680 ALA A O 1
ATOM 5459 N N . TRP A 1 681 ? 12.144 -22.210 -47.244 1.00 89.00 681 TRP A N 1
ATOM 5460 C CA . TRP A 1 681 ? 12.318 -21.013 -46.430 1.00 89.00 681 TRP A CA 1
ATOM 5461 C C . TRP A 1 681 ? 13.735 -20.868 -45.851 1.00 89.00 681 TRP A C 1
ATOM 5463 O O . TRP A 1 681 ? 14.305 -19.784 -45.902 1.00 89.00 681 TRP A O 1
ATOM 5473 N N . PHE A 1 682 ? 14.354 -21.953 -45.363 1.00 87.12 682 PHE A N 1
ATOM 5474 C CA . PHE A 1 682 ? 15.724 -21.894 -44.833 1.00 87.12 682 PHE A CA 1
ATOM 5475 C C . PHE A 1 682 ? 16.783 -21.656 -45.915 1.00 87.12 682 PHE A C 1
ATOM 5477 O O . PHE A 1 682 ? 17.854 -21.144 -45.604 1.00 87.12 682 PHE A O 1
ATOM 5484 N N . LYS A 1 683 ? 16.518 -22.024 -47.174 1.00 85.56 683 LYS A N 1
ATOM 5485 C CA . LYS A 1 683 ? 17.490 -21.848 -48.266 1.00 85.56 683 LYS A CA 1
ATOM 5486 C C . LYS A 1 683 ? 17.679 -20.381 -48.636 1.00 85.56 683 LYS A C 1
ATOM 5488 O O . LYS A 1 683 ? 18.787 -19.991 -48.987 1.00 85.56 683 LYS A O 1
ATOM 5493 N N . ASP A 1 684 ? 16.611 -19.602 -48.513 1.00 86.25 684 ASP A N 1
ATOM 5494 C CA . ASP A 1 684 ? 16.591 -18.177 -48.840 1.00 86.25 684 ASP A CA 1
ATOM 5495 C C . ASP A 1 684 ? 16.850 -17.291 -47.606 1.00 86.25 684 ASP A C 1
ATOM 5497 O O . ASP A 1 684 ? 16.862 -16.065 -47.706 1.00 86.25 684 ASP A O 1
ATOM 5501 N N . ALA A 1 685 ? 17.061 -17.895 -46.429 1.00 91.00 685 ALA A N 1
ATOM 5502 C CA . ALA A 1 685 ? 17.247 -17.174 -45.179 1.00 91.00 685 ALA A CA 1
ATOM 5503 C C . ALA A 1 685 ? 18.704 -16.741 -44.946 1.00 91.00 685 ALA A C 1
ATOM 5505 O O . ALA A 1 685 ? 19.661 -17.476 -45.192 1.00 91.00 685 ALA A O 1
ATOM 5506 N N . HIS A 1 686 ? 18.870 -15.552 -44.370 1.00 93.31 686 HIS A N 1
ATOM 5507 C CA . HIS A 1 686 ? 20.144 -15.081 -43.837 1.00 93.31 686 HIS A CA 1
ATOM 5508 C C . HIS A 1 686 ? 20.324 -15.500 -42.379 1.00 93.31 686 HIS A C 1
ATOM 5510 O O . HIS A 1 686 ? 19.405 -15.365 -41.571 1.00 93.31 686 HIS A O 1
ATOM 5516 N N . PHE A 1 687 ? 21.534 -15.938 -42.025 1.00 94.12 687 PHE A N 1
ATOM 5517 C CA . PHE A 1 687 ? 21.841 -16.473 -40.700 1.00 94.12 687 PHE A CA 1
ATOM 5518 C C . PHE A 1 687 ? 22.762 -15.566 -39.891 1.00 94.12 687 PHE A C 1
ATOM 5520 O O . PHE A 1 687 ? 23.753 -15.030 -40.389 1.00 94.12 687 PHE A O 1
ATOM 5527 N N . HIS A 1 688 ? 22.462 -15.440 -38.603 1.00 92.88 688 HIS A N 1
ATOM 5528 C CA . HIS A 1 688 ? 23.324 -14.779 -37.634 1.00 92.88 688 HIS A CA 1
ATOM 5529 C C . HIS A 1 688 ? 23.269 -15.515 -36.298 1.00 92.88 688 HIS A C 1
ATOM 5531 O O . HIS A 1 688 ? 22.185 -15.787 -35.795 1.00 92.88 688 HIS A O 1
ATOM 5537 N N . ALA A 1 689 ? 24.421 -15.796 -35.688 1.00 93.00 689 ALA A N 1
ATOM 5538 C CA . ALA A 1 689 ? 24.484 -16.430 -34.374 1.00 93.00 689 ALA A CA 1
ATOM 5539 C C . ALA A 1 689 ? 24.883 -15.439 -33.271 1.00 93.00 689 ALA A C 1
ATOM 5541 O O . ALA A 1 689 ? 25.843 -14.669 -33.401 1.00 93.00 689 ALA A O 1
ATOM 5542 N N . HIS A 1 690 ? 24.178 -15.507 -32.143 1.00 91.88 690 HIS A N 1
ATOM 5543 C CA . HIS A 1 690 ? 24.457 -14.731 -30.941 1.00 91.88 690 HIS A CA 1
ATOM 5544 C C . HIS A 1 690 ? 24.755 -15.636 -29.740 1.00 91.88 690 HIS A C 1
ATOM 5546 O O . HIS A 1 690 ? 24.075 -16.635 -29.514 1.00 91.88 690 HIS A O 1
ATOM 5552 N N . ARG A 1 691 ? 25.769 -15.257 -28.950 1.00 92.19 691 ARG A N 1
ATOM 5553 C CA . ARG A 1 691 ? 26.246 -16.017 -27.787 1.00 92.19 691 ARG A CA 1
ATOM 5554 C C . ARG A 1 691 ? 25.848 -15.346 -26.477 1.00 92.19 691 ARG A C 1
ATOM 5556 O O . ARG A 1 691 ? 26.411 -14.308 -26.127 1.00 92.19 691 ARG A O 1
ATOM 5563 N N . TRP A 1 692 ? 25.003 -16.008 -25.695 1.00 88.69 692 TRP A N 1
ATOM 5564 C CA . TRP A 1 692 ? 24.691 -15.642 -24.315 1.00 88.69 692 TRP A CA 1
ATOM 5565 C C . TRP A 1 692 ? 25.539 -16.462 -23.344 1.00 88.69 692 TRP A C 1
ATOM 5567 O O . TRP A 1 692 ? 25.198 -17.596 -23.008 1.00 88.69 692 TRP A O 1
ATOM 5577 N N . ARG A 1 693 ? 26.651 -15.889 -22.865 1.00 88.88 693 ARG A N 1
ATOM 5578 C CA . ARG A 1 693 ? 27.493 -16.553 -21.851 1.00 88.88 693 ARG A CA 1
ATOM 5579 C C . ARG A 1 693 ? 26.764 -16.686 -20.508 1.00 88.88 693 ARG A C 1
ATOM 5581 O O . ARG A 1 693 ? 26.799 -17.753 -19.907 1.00 88.88 693 ARG A O 1
ATOM 5588 N N . PHE A 1 694 ? 26.066 -15.627 -20.100 1.00 89.81 694 PHE A N 1
ATOM 5589 C CA . PHE A 1 694 ? 25.261 -15.567 -18.879 1.00 89.81 694 PHE A CA 1
ATOM 5590 C C . PHE A 1 694 ? 23.799 -15.340 -19.269 1.00 89.81 694 PHE A C 1
ATOM 5592 O O . PHE A 1 694 ? 23.328 -14.207 -19.292 1.00 89.81 694 PHE A O 1
ATOM 5599 N N . SER A 1 695 ? 23.121 -16.409 -19.694 1.00 86.94 695 SER A N 1
ATOM 5600 C CA . SER A 1 695 ? 21.735 -16.325 -20.167 1.00 86.94 695 SER A CA 1
ATOM 5601 C C . SER A 1 695 ? 20.763 -16.269 -18.992 1.00 86.94 695 SER A C 1
ATOM 5603 O O . SER A 1 695 ? 20.012 -15.308 -18.868 1.00 86.94 695 SER A O 1
ATOM 5605 N N . ARG A 1 696 ? 20.800 -17.282 -18.119 1.00 90.06 696 ARG A N 1
ATOM 5606 C CA . ARG A 1 696 ? 19.860 -17.431 -17.001 1.00 90.06 696 ARG A CA 1
ATOM 5607 C C . ARG A 1 696 ? 20.590 -17.903 -15.742 1.00 90.06 696 ARG A C 1
ATOM 5609 O O . ARG A 1 696 ? 21.334 -18.881 -15.852 1.00 90.06 696 ARG A O 1
ATOM 5616 N N . PRO A 1 697 ? 20.415 -17.257 -14.582 1.00 92.81 697 PRO A N 1
ATOM 5617 C CA . PRO A 1 697 ? 20.976 -17.741 -13.324 1.00 92.81 697 PRO A CA 1
ATOM 5618 C C . PRO A 1 697 ? 20.363 -19.092 -12.939 1.00 92.81 697 PRO A C 1
ATOM 5620 O O . PRO A 1 697 ? 19.217 -19.381 -13.279 1.00 92.81 697 PRO A O 1
ATOM 5623 N N . VAL A 1 698 ? 21.136 -19.927 -12.239 1.00 90.06 698 VAL A N 1
ATOM 5624 C CA . VAL A 1 698 ? 20.684 -21.261 -11.789 1.00 90.06 698 VAL A CA 1
ATOM 5625 C C . VAL A 1 698 ? 20.318 -21.274 -10.303 1.00 90.06 698 VAL A C 1
ATOM 5627 O O . VAL A 1 698 ? 19.435 -22.017 -9.889 1.00 90.06 698 VAL A O 1
ATOM 5630 N N . ASN A 1 699 ? 20.984 -20.455 -9.493 1.00 91.69 699 ASN A N 1
ATOM 5631 C CA . ASN A 1 699 ? 20.745 -20.318 -8.059 1.00 91.69 699 ASN A CA 1
ATOM 5632 C C . ASN A 1 699 ? 20.851 -18.844 -7.627 1.00 91.69 699 ASN A C 1
ATOM 5634 O O . ASN A 1 699 ? 21.399 -18.005 -8.352 1.00 91.69 699 ASN A O 1
ATOM 5638 N N . ARG A 1 700 ? 20.342 -18.546 -6.425 1.00 92.06 700 ARG A N 1
ATOM 5639 C CA . ARG A 1 700 ? 20.517 -17.238 -5.788 1.00 92.06 700 ARG A CA 1
ATOM 5640 C C . ARG A 1 700 ? 21.986 -17.025 -5.397 1.00 92.06 700 ARG A C 1
ATOM 5642 O O . ARG A 1 700 ? 22.620 -17.974 -4.928 1.00 92.06 700 ARG A O 1
ATOM 5649 N N . PRO A 1 701 ? 22.530 -15.811 -5.572 1.00 91.94 701 PRO A N 1
ATOM 5650 C CA . PRO A 1 701 ? 23.874 -15.477 -5.120 1.00 91.94 701 PRO A CA 1
ATOM 5651 C C . PRO A 1 701 ? 23.923 -15.286 -3.605 1.00 91.94 701 PRO A C 1
ATOM 5653 O O . PRO A 1 701 ? 22.913 -15.015 -2.949 1.00 91.94 701 PRO A O 1
ATOM 5656 N N . THR A 1 702 ? 25.130 -15.356 -3.055 1.00 89.06 702 THR A N 1
ATOM 5657 C CA . THR A 1 702 ? 25.389 -14.908 -1.688 1.00 89.06 702 THR A CA 1
ATOM 5658 C C . THR A 1 702 ? 25.150 -13.406 -1.575 1.00 89.06 702 THR A C 1
ATOM 5660 O O . THR A 1 702 ? 25.549 -12.637 -2.453 1.00 89.06 702 THR A O 1
ATOM 5663 N N . SER A 1 703 ? 24.501 -12.986 -0.485 1.00 83.50 703 SER A N 1
ATOM 5664 C CA . SER A 1 703 ? 24.236 -11.576 -0.203 1.00 83.50 703 SER A CA 1
ATOM 5665 C C . SER A 1 703 ? 25.536 -10.802 -0.004 1.00 83.50 703 SER A C 1
ATOM 5667 O O . SER A 1 703 ? 26.409 -11.239 0.748 1.00 83.50 703 SER A O 1
ATOM 5669 N N . PHE A 1 704 ? 25.615 -9.614 -0.590 1.00 84.69 704 PHE A N 1
ATOM 5670 C CA . PHE A 1 704 ? 26.719 -8.684 -0.408 1.00 84.69 704 PHE A CA 1
ATOM 5671 C C . PHE A 1 704 ? 26.150 -7.327 -0.009 1.00 84.69 704 PHE A C 1
ATOM 5673 O O . PHE A 1 704 ? 25.429 -6.707 -0.787 1.00 84.69 704 PHE A O 1
ATOM 5680 N N . ASP A 1 705 ? 26.427 -6.891 1.220 1.00 83.69 705 ASP A N 1
ATOM 5681 C CA . ASP A 1 705 ? 25.850 -5.663 1.764 1.00 83.69 705 ASP A CA 1
ATOM 5682 C C . ASP A 1 705 ? 26.855 -4.506 1.738 1.00 83.69 705 ASP A C 1
ATOM 5684 O O . ASP A 1 705 ? 27.964 -4.589 2.274 1.00 83.69 705 ASP A O 1
ATOM 5688 N N . LYS A 1 706 ? 26.447 -3.408 1.103 1.00 83.81 706 LYS A N 1
ATOM 5689 C CA . LYS A 1 706 ? 27.166 -2.136 1.027 1.00 83.81 706 LYS A CA 1
ATOM 5690 C C . LYS A 1 706 ? 26.150 -1.001 1.169 1.00 83.81 706 LYS A C 1
ATOM 5692 O O . LYS A 1 706 ? 25.074 -1.045 0.577 1.00 83.81 706 LYS A O 1
ATOM 5697 N N . ASN A 1 707 ? 26.505 0.046 1.914 1.00 83.75 707 ASN A N 1
ATOM 5698 C CA . ASN A 1 707 ? 25.572 1.118 2.296 1.00 83.75 707 ASN A CA 1
ATOM 5699 C C . ASN A 1 707 ? 24.928 1.860 1.110 1.00 83.75 707 ASN A C 1
ATOM 5701 O O . ASN A 1 707 ? 23.774 2.258 1.200 1.00 83.75 707 ASN A O 1
ATOM 5705 N N . ARG A 1 708 ? 25.665 2.067 0.012 1.00 92.75 708 ARG A N 1
ATOM 5706 C CA . ARG A 1 708 ? 25.225 2.857 -1.157 1.00 92.75 708 ARG A CA 1
ATOM 5707 C C . ARG A 1 708 ? 25.093 2.023 -2.434 1.00 92.75 708 ARG A C 1
ATOM 5709 O O . ARG A 1 708 ? 25.009 2.586 -3.519 1.00 92.75 708 ARG A O 1
ATOM 5716 N N . ILE A 1 709 ? 25.127 0.695 -2.323 1.00 94.38 709 ILE A N 1
ATOM 5717 C CA . ILE A 1 709 ? 25.047 -0.211 -3.474 1.00 94.38 709 ILE A CA 1
ATOM 5718 C C . ILE A 1 709 ? 23.998 -1.278 -3.184 1.00 94.38 709 ILE A C 1
ATOM 5720 O O . ILE A 1 709 ? 23.986 -1.882 -2.110 1.00 94.38 709 ILE A O 1
ATOM 5724 N N . THR A 1 710 ? 23.119 -1.491 -4.153 1.00 95.75 710 THR A N 1
ATOM 5725 C CA . THR A 1 710 ? 22.096 -2.540 -4.132 1.00 95.75 710 THR A CA 1
ATOM 5726 C C . THR A 1 710 ? 22.098 -3.289 -5.458 1.00 95.75 710 THR A C 1
ATOM 5728 O O . THR A 1 710 ? 22.682 -2.836 -6.447 1.00 95.75 710 THR A O 1
ATOM 5731 N N . PHE A 1 711 ? 21.471 -4.460 -5.474 1.00 96.44 711 PHE A N 1
ATOM 5732 C CA . PHE A 1 711 ? 21.495 -5.365 -6.614 1.00 96.44 711 PHE A CA 1
ATOM 5733 C C . PHE A 1 711 ? 20.076 -5.757 -7.001 1.00 96.44 711 PHE A C 1
ATOM 5735 O O . PHE A 1 711 ? 19.248 -6.027 -6.133 1.00 96.44 711 PHE A O 1
ATOM 5742 N N . ALA A 1 712 ? 19.811 -5.811 -8.302 1.00 97.00 712 ALA A N 1
ATOM 5743 C CA . ALA A 1 712 ? 18.545 -6.285 -8.850 1.00 97.00 712 ALA A CA 1
ATOM 5744 C C . ALA A 1 712 ? 18.800 -7.172 -10.071 1.00 97.00 712 ALA A C 1
ATOM 5746 O O . ALA A 1 712 ? 19.872 -7.141 -10.667 1.00 97.00 712 ALA A O 1
ATOM 5747 N N . GLY A 1 713 ? 17.831 -7.999 -10.443 1.00 95.88 713 GLY A N 1
ATOM 5748 C CA . GLY A 1 713 ? 17.960 -8.930 -11.558 1.00 95.88 713 GLY A CA 1
ATOM 5749 C C . GLY A 1 713 ? 17.268 -10.258 -11.290 1.00 95.88 713 GLY A C 1
ATOM 5750 O O . GLY A 1 713 ? 16.868 -10.580 -10.174 1.00 95.88 713 GLY A O 1
ATOM 5751 N N . ASP A 1 714 ? 17.169 -11.069 -12.331 1.00 94.31 714 ASP A N 1
ATOM 5752 C CA . ASP A 1 714 ? 16.496 -12.368 -12.311 1.00 94.31 714 ASP A CA 1
ATOM 5753 C C . ASP A 1 714 ? 17.148 -13.409 -11.374 1.00 94.31 714 ASP A C 1
ATOM 5755 O O . ASP A 1 714 ? 16.548 -14.445 -11.098 1.00 94.31 714 ASP A O 1
ATOM 5759 N N . ALA A 1 715 ? 18.345 -13.137 -10.844 1.00 95.50 715 ALA A N 1
ATOM 5760 C CA . ALA A 1 715 ? 19.027 -13.964 -9.843 1.00 95.50 715 ALA A CA 1
ATOM 5761 C C . ALA A 1 715 ? 18.631 -13.644 -8.387 1.00 95.50 715 ALA A C 1
ATOM 5763 O O . ALA A 1 715 ? 18.948 -14.420 -7.485 1.00 95.50 715 ALA A O 1
ATOM 5764 N N . TRP A 1 716 ? 17.988 -12.497 -8.142 1.00 94.81 716 TRP A N 1
ATOM 5765 C CA . TRP A 1 716 ? 17.817 -11.920 -6.799 1.00 94.81 716 TRP A CA 1
ATOM 5766 C C . TRP A 1 716 ? 16.423 -12.137 -6.193 1.00 94.81 716 TRP A C 1
ATOM 5768 O O . TRP A 1 716 ? 16.190 -11.776 -5.041 1.00 94.81 716 TRP A O 1
ATOM 5778 N N . ALA A 1 717 ? 15.499 -12.750 -6.934 1.00 94.12 717 ALA A N 1
ATOM 5779 C CA . ALA A 1 717 ? 14.166 -13.110 -6.458 1.00 94.12 717 ALA A CA 1
ATOM 5780 C C . ALA A 1 717 ? 13.706 -14.449 -7.061 1.00 94.12 717 ALA A C 1
ATOM 5782 O O . ALA A 1 717 ? 14.386 -15.028 -7.903 1.00 94.12 717 ALA A O 1
ATOM 5783 N N . GLU A 1 718 ? 12.561 -14.958 -6.600 1.00 91.31 718 GLU A N 1
ATOM 5784 C CA . GLU A 1 718 ? 11.963 -16.200 -7.114 1.00 91.31 718 GLU A CA 1
ATOM 5785 C C . GLU A 1 718 ? 10.696 -15.909 -7.934 1.00 91.31 718 GLU A C 1
ATOM 5787 O O . GLU A 1 718 ? 9.943 -14.995 -7.563 1.00 91.31 718 GLU A O 1
ATOM 5792 N N . PRO A 1 719 ? 10.418 -16.705 -8.987 1.00 94.50 719 PRO A N 1
ATOM 5793 C CA . PRO A 1 719 ? 11.223 -17.837 -9.475 1.00 94.50 719 PRO A CA 1
ATOM 5794 C C . PRO A 1 719 ? 12.506 -17.402 -10.206 1.00 94.50 719 PRO A C 1
ATOM 5796 O O . PRO A 1 719 ? 12.442 -16.555 -11.098 1.00 94.50 719 PRO A O 1
ATOM 5799 N N . ILE A 1 720 ? 13.663 -17.976 -9.855 1.00 94.25 720 ILE A N 1
ATOM 5800 C CA . ILE A 1 720 ? 14.969 -17.575 -10.424 1.00 94.25 720 ILE A CA 1
ATOM 5801 C C . ILE A 1 720 ? 14.972 -17.639 -11.961 1.00 94.25 720 ILE A C 1
ATOM 5803 O O . ILE A 1 720 ? 14.499 -18.598 -12.571 1.00 94.25 720 ILE A O 1
ATOM 5807 N N . GLY A 1 721 ? 15.580 -16.633 -12.593 1.00 91.75 721 GLY A N 1
ATOM 5808 C CA . GLY A 1 721 ? 15.810 -16.599 -14.037 1.00 91.75 721 GLY A CA 1
ATOM 5809 C C . GLY A 1 721 ? 14.597 -16.187 -14.868 1.00 91.75 721 GLY A C 1
ATOM 5810 O O . GLY A 1 721 ? 14.566 -16.450 -16.071 1.00 91.75 721 GLY A O 1
ATOM 5811 N N . THR A 1 722 ? 13.597 -15.576 -14.233 1.00 92.19 722 THR A N 1
ATOM 5812 C CA . THR A 1 722 ? 12.361 -15.107 -14.870 1.00 92.19 722 THR A CA 1
ATOM 5813 C C . THR A 1 722 ? 12.275 -13.581 -14.893 1.00 92.19 722 THR A C 1
ATOM 5815 O O . THR A 1 722 ? 12.910 -12.887 -14.094 1.00 92.19 722 THR A O 1
ATOM 5818 N N . ILE A 1 723 ? 11.437 -13.043 -15.788 1.00 92.25 723 ILE A N 1
ATOM 5819 C CA . ILE A 1 723 ? 11.101 -11.610 -15.792 1.00 92.25 723 ILE A CA 1
ATOM 5820 C C . ILE A 1 723 ? 10.408 -11.222 -14.479 1.00 92.25 723 ILE A C 1
ATOM 5822 O O . ILE A 1 723 ? 10.694 -10.162 -13.931 1.00 92.25 723 ILE A O 1
ATOM 5826 N N . GLU A 1 724 ? 9.567 -12.099 -13.924 1.00 93.69 724 GLU A N 1
ATOM 5827 C CA . GLU A 1 724 ? 8.919 -11.881 -12.627 1.00 93.69 724 GLU A CA 1
ATOM 5828 C C . GLU A 1 724 ? 9.949 -11.666 -11.506 1.00 93.69 724 GLU A C 1
ATOM 5830 O O . GLU A 1 724 ? 9.830 -10.713 -10.738 1.00 93.69 724 GLU A O 1
ATOM 5835 N N . ALA A 1 725 ? 11.007 -12.484 -11.443 1.00 95.25 725 ALA A N 1
ATOM 5836 C CA . ALA A 1 725 ? 12.093 -12.276 -10.486 1.00 95.25 725 ALA A CA 1
ATOM 5837 C C . ALA A 1 725 ? 12.861 -10.967 -10.737 1.00 95.25 725 ALA A C 1
ATOM 5839 O O . ALA A 1 725 ? 13.231 -10.273 -9.786 1.00 95.25 725 ALA A O 1
ATOM 5840 N N . ALA A 1 726 ? 13.072 -10.584 -11.999 1.00 95.81 726 ALA A N 1
ATOM 5841 C CA . ALA A 1 726 ? 13.692 -9.302 -12.329 1.00 95.81 726 ALA A CA 1
ATOM 5842 C C . ALA A 1 726 ? 12.852 -8.109 -11.832 1.00 95.81 726 ALA A C 1
ATOM 5844 O O . ALA A 1 726 ? 13.404 -7.186 -11.241 1.00 95.81 726 ALA A O 1
ATOM 5845 N N . LEU A 1 727 ? 11.527 -8.149 -12.006 1.00 96.38 727 LEU A N 1
ATOM 5846 C CA . LEU A 1 727 ? 10.617 -7.098 -11.537 1.00 96.38 727 LEU A CA 1
ATOM 5847 C C . LEU A 1 727 ? 10.505 -7.073 -10.003 1.00 96.38 727 LEU A C 1
ATOM 5849 O O . LEU A 1 727 ? 10.636 -6.011 -9.400 1.00 96.38 727 LEU A O 1
ATOM 5853 N N . LYS A 1 728 ? 10.351 -8.232 -9.349 1.00 96.44 728 LYS A N 1
ATOM 5854 C CA . LYS A 1 728 ? 10.289 -8.316 -7.877 1.00 96.44 728 LYS A CA 1
ATOM 5855 C C . LYS A 1 728 ? 11.577 -7.834 -7.213 1.00 96.44 728 LYS A C 1
ATOM 5857 O O . LYS A 1 728 ? 11.536 -7.088 -6.239 1.00 96.44 728 LYS A O 1
ATOM 5862 N N . SER A 1 729 ? 12.733 -8.248 -7.733 1.00 97.38 729 SER A N 1
ATOM 5863 C CA . SER A 1 729 ? 14.022 -7.789 -7.201 1.00 97.38 729 SER A CA 1
ATOM 5864 C C . SER A 1 729 ? 14.242 -6.293 -7.426 1.00 97.38 729 SER A C 1
ATOM 5866 O O . SER A 1 729 ? 14.833 -5.646 -6.569 1.00 97.38 729 SER A O 1
ATOM 5868 N N . ALA A 1 730 ? 13.728 -5.728 -8.523 1.00 98.19 730 ALA A N 1
ATOM 5869 C CA . ALA A 1 730 ? 13.780 -4.294 -8.788 1.00 98.19 730 ALA A CA 1
ATOM 5870 C C . ALA A 1 730 ? 13.014 -3.468 -7.747 1.00 98.19 730 ALA A C 1
ATOM 5872 O O . ALA A 1 730 ? 13.521 -2.441 -7.293 1.00 98.19 730 ALA A O 1
ATOM 5873 N N . GLU A 1 731 ? 11.830 -3.934 -7.341 1.00 98.12 731 GLU A N 1
ATOM 5874 C CA . GLU A 1 731 ? 11.026 -3.311 -6.280 1.00 98.12 731 GLU A CA 1
ATOM 5875 C C . GLU A 1 731 ? 11.738 -3.372 -4.926 1.00 98.12 731 GLU A C 1
ATOM 5877 O O . GLU A 1 731 ? 11.837 -2.369 -4.218 1.00 98.12 731 GLU A O 1
ATOM 5882 N N . VAL A 1 732 ? 12.306 -4.535 -4.593 1.00 97.56 732 VAL A N 1
ATOM 5883 C CA . VAL A 1 732 ? 13.095 -4.713 -3.368 1.00 97.56 732 VAL A CA 1
ATOM 5884 C C . VAL A 1 732 ? 14.331 -3.809 -3.363 1.00 97.56 732 VAL A C 1
ATOM 5886 O O . VAL A 1 732 ? 14.584 -3.149 -2.357 1.00 97.56 732 VAL A O 1
ATOM 5889 N N . ALA A 1 733 ? 15.079 -3.748 -4.467 1.00 97.56 733 ALA A N 1
ATOM 5890 C CA . ALA A 1 733 ? 16.303 -2.958 -4.574 1.00 97.56 733 ALA A CA 1
ATOM 5891 C C . ALA A 1 733 ? 16.031 -1.449 -4.504 1.00 97.56 733 ALA A C 1
ATOM 5893 O O . ALA A 1 733 ? 16.754 -0.733 -3.810 1.00 97.56 733 ALA A O 1
ATOM 5894 N N . ALA A 1 734 ? 14.966 -0.970 -5.160 1.00 97.69 734 ALA A N 1
ATOM 5895 C CA . ALA A 1 734 ? 14.548 0.430 -5.089 1.00 97.69 734 ALA A CA 1
ATOM 5896 C C . ALA A 1 734 ? 14.255 0.848 -3.639 1.00 97.69 734 ALA A C 1
ATOM 5898 O O . ALA A 1 734 ? 14.761 1.871 -3.165 1.00 97.69 734 ALA A O 1
ATOM 5899 N N . LEU A 1 735 ? 13.488 0.032 -2.908 1.00 97.38 735 LEU A N 1
ATOM 5900 C CA . LEU A 1 735 ? 13.207 0.282 -1.498 1.00 97.38 735 LEU A CA 1
ATOM 5901 C C . LEU A 1 735 ? 14.468 0.179 -0.636 1.00 97.38 735 LEU A C 1
ATOM 5903 O O . LEU A 1 735 ? 14.709 1.062 0.185 1.00 97.38 735 LEU A O 1
ATOM 5907 N N . GLU A 1 736 ? 15.276 -0.867 -0.809 1.00 96.56 736 GLU A N 1
ATOM 5908 C CA . GLU A 1 736 ? 16.502 -1.082 -0.037 1.00 96.56 736 GLU A CA 1
ATOM 5909 C C . GLU A 1 736 ? 17.477 0.093 -0.172 1.00 96.56 736 GLU A C 1
ATOM 5911 O O . GLU A 1 736 ? 18.033 0.541 0.834 1.00 96.56 736 GLU A O 1
ATOM 5916 N N . LEU A 1 737 ? 17.641 0.637 -1.382 1.00 95.06 737 LEU A N 1
ATOM 5917 C CA . LEU A 1 737 ? 18.517 1.779 -1.634 1.00 95.06 737 LEU A CA 1
ATOM 5918 C C . LEU A 1 737 ? 18.080 2.998 -0.811 1.00 95.06 737 LEU A C 1
ATOM 5920 O O . LEU A 1 737 ? 18.869 3.564 -0.051 1.00 95.06 737 LEU A O 1
ATOM 5924 N N . VAL A 1 738 ? 16.799 3.372 -0.911 1.00 94.31 738 VAL A N 1
ATOM 5925 C CA . VAL A 1 738 ? 16.244 4.520 -0.177 1.00 94.31 738 VAL A CA 1
ATOM 5926 C C . VAL A 1 738 ? 16.242 4.256 1.331 1.00 94.31 738 VAL A C 1
ATOM 5928 O O . VAL A 1 738 ? 16.522 5.162 2.117 1.00 94.31 738 VAL A O 1
ATOM 5931 N N . TRP A 1 739 ? 15.986 3.015 1.750 1.00 94.00 739 TRP A N 1
ATOM 5932 C CA . TRP A 1 739 ? 16.015 2.595 3.150 1.00 94.00 739 TRP A CA 1
ATOM 5933 C C . TRP A 1 739 ? 17.402 2.789 3.769 1.00 94.00 739 TRP A C 1
ATOM 5935 O O . TRP A 1 739 ? 17.524 3.417 4.824 1.00 94.00 739 TRP A O 1
ATOM 5945 N N . LYS A 1 740 ? 18.457 2.305 3.102 1.00 91.44 740 LYS A N 1
ATOM 5946 C CA . LYS A 1 740 ? 19.847 2.468 3.551 1.00 91.44 740 LYS A CA 1
ATOM 5947 C C . LYS A 1 740 ? 20.213 3.945 3.706 1.00 91.44 740 LYS A C 1
ATOM 5949 O O . LYS A 1 740 ? 20.743 4.334 4.746 1.00 91.44 740 LYS A O 1
ATOM 5954 N N . LEU A 1 741 ? 19.862 4.780 2.726 1.00 90.62 741 LEU A N 1
ATOM 5955 C CA . LEU A 1 741 ? 20.141 6.220 2.764 1.00 90.62 741 LEU A CA 1
ATOM 5956 C C . LEU A 1 741 ? 19.346 6.949 3.853 1.00 90.62 741 LEU A C 1
ATOM 5958 O O . LEU A 1 741 ? 19.902 7.799 4.549 1.00 90.62 741 LEU A O 1
ATOM 5962 N N . HIS A 1 742 ? 18.074 6.597 4.053 1.00 88.88 742 HIS A N 1
ATOM 5963 C CA . HIS A 1 742 ? 17.248 7.183 5.109 1.00 88.88 742 HIS A CA 1
ATOM 5964 C C . HIS A 1 742 ? 17.813 6.892 6.504 1.00 88.88 742 HIS A C 1
ATOM 5966 O O . HIS A 1 742 ? 17.941 7.803 7.319 1.00 88.88 742 HIS A O 1
ATOM 5972 N N . TYR A 1 743 ? 18.172 5.636 6.785 1.00 86.12 743 TYR A N 1
ATOM 5973 C CA . TYR A 1 743 ? 18.671 5.238 8.105 1.00 86.12 743 TYR A CA 1
ATOM 5974 C C . TYR A 1 743 ? 20.154 5.560 8.339 1.00 86.12 743 TYR A C 1
ATOM 5976 O O . TYR A 1 743 ? 20.589 5.556 9.490 1.00 86.12 743 TYR A O 1
ATOM 5984 N N . ALA A 1 744 ? 20.919 5.888 7.292 1.00 79.75 744 ALA A N 1
ATOM 5985 C CA . ALA A 1 744 ? 22.248 6.486 7.436 1.00 79.75 744 ALA A CA 1
ATOM 5986 C C . ALA A 1 744 ? 22.184 7.924 7.990 1.00 79.75 744 ALA A C 1
ATOM 5988 O O . ALA A 1 744 ? 23.135 8.397 8.612 1.00 79.75 744 ALA A O 1
ATOM 5989 N N . GLN A 1 745 ? 21.061 8.625 7.802 1.00 74.31 745 GLN A N 1
ATOM 5990 C CA . GLN A 1 745 ? 20.844 9.957 8.363 1.00 74.31 745 GLN A CA 1
ATOM 5991 C C . GLN A 1 745 ? 20.428 9.851 9.840 1.00 74.31 745 GLN A C 1
ATOM 5993 O O . GLN A 1 745 ? 19.620 9.004 10.224 1.00 74.31 745 GLN A O 1
ATOM 5998 N N . GLN A 1 746 ? 20.950 10.732 10.702 1.00 57.88 746 GLN A N 1
ATOM 5999 C CA . GLN A 1 746 ? 20.559 10.747 12.116 1.00 57.88 746 GLN A CA 1
ATOM 6000 C C . GLN A 1 746 ? 19.067 11.076 12.262 1.00 57.88 746 GLN A C 1
ATOM 6002 O O . GLN A 1 746 ? 18.639 12.213 12.049 1.00 57.88 746 GLN A O 1
ATOM 6007 N N . THR A 1 747 ? 18.261 10.096 12.677 1.00 59.19 747 THR A N 1
ATOM 6008 C CA . THR A 1 747 ? 16.846 10.357 12.954 1.00 59.19 747 THR A CA 1
ATOM 6009 C C . THR A 1 747 ? 16.683 11.104 14.276 1.00 59.19 747 THR A C 1
ATOM 6011 O O . THR A 1 747 ? 17.217 10.686 15.305 1.00 59.19 747 THR A O 1
ATOM 6014 N N . LYS A 1 748 ? 15.918 12.203 14.274 1.00 59.69 748 LYS A N 1
ATOM 6015 C CA . LYS A 1 748 ? 15.603 12.938 15.507 1.00 59.69 748 LYS A CA 1
ATOM 6016 C C . LYS A 1 748 ? 14.750 12.065 16.444 1.00 59.69 748 LYS A C 1
ATOM 6018 O O . LYS A 1 748 ? 13.821 11.403 15.971 1.00 59.69 748 LYS A O 1
ATOM 6023 N N . PRO A 1 749 ? 15.018 12.065 17.761 1.00 65.56 749 PRO A N 1
ATOM 6024 C CA . PRO A 1 749 ? 14.164 11.374 18.718 1.00 65.56 749 PRO A CA 1
ATOM 6025 C C . PRO A 1 749 ? 12.773 12.021 18.757 1.00 65.56 749 PRO A C 1
ATOM 6027 O O . PRO A 1 749 ? 12.635 13.235 18.602 1.00 65.56 749 PRO A O 1
ATOM 6030 N N . ILE A 1 750 ? 11.739 11.208 18.986 1.00 70.69 750 ILE A N 1
ATOM 6031 C CA . ILE A 1 750 ? 10.374 11.705 19.198 1.00 70.69 750 ILE A CA 1
ATOM 6032 C C . ILE A 1 750 ? 10.322 12.334 20.592 1.00 70.69 750 ILE A C 1
ATOM 6034 O O . ILE A 1 750 ? 10.465 11.629 21.594 1.00 70.69 750 ILE A O 1
ATOM 6038 N N . THR A 1 751 ? 10.120 13.647 20.653 1.00 58.47 751 THR A N 1
ATOM 6039 C CA . THR A 1 751 ? 9.874 14.375 21.899 1.00 58.47 751 THR A CA 1
ATOM 6040 C C . THR A 1 751 ? 8.374 14.408 22.187 1.00 58.47 751 THR A C 1
ATOM 6042 O O . THR A 1 751 ? 7.568 14.712 21.311 1.00 58.47 751 THR A O 1
ATOM 6045 N N . MET A 1 752 ? 7.993 14.079 23.421 1.00 55.88 752 MET A N 1
ATOM 6046 C CA . MET A 1 752 ? 6.616 14.182 23.911 1.00 55.88 752 MET A CA 1
ATOM 6047 C C . MET A 1 752 ? 6.574 15.195 25.052 1.00 55.88 752 MET A C 1
ATOM 6049 O O . MET A 1 752 ? 7.490 15.223 25.873 1.00 55.88 752 MET A O 1
ATOM 6053 N N . GLN A 1 753 ? 5.540 16.041 25.084 1.00 52.34 753 GLN A N 1
ATOM 6054 C CA . GLN A 1 753 ? 5.292 16.937 26.221 1.00 52.34 753 GLN A CA 1
ATOM 6055 C C . GLN A 1 753 ? 4.478 16.235 27.305 1.00 52.34 753 GLN A C 1
ATOM 6057 O O . GLN A 1 753 ? 4.711 16.468 28.488 1.00 52.34 753 GLN A O 1
ATOM 6062 N N . THR A 1 754 ? 3.577 15.336 26.910 1.00 50.66 754 THR A N 1
ATOM 6063 C CA . THR A 1 754 ? 2.899 14.445 27.845 1.00 50.66 754 THR A CA 1
ATOM 6064 C C . THR A 1 754 ? 3.830 13.289 28.202 1.00 50.66 754 THR A C 1
ATOM 6066 O O . THR A 1 754 ? 4.256 12.542 27.317 1.00 50.66 754 THR A O 1
ATOM 6069 N N . THR A 1 755 ? 4.168 13.123 29.481 1.00 43.12 755 THR A N 1
ATOM 6070 C CA . THR A 1 755 ? 4.811 11.893 29.955 1.00 43.12 755 THR A CA 1
ATOM 6071 C C . THR A 1 755 ? 3.864 10.730 29.683 1.00 43.12 755 THR A C 1
ATOM 6073 O O . THR A 1 755 ? 2.753 10.673 30.207 1.00 43.12 755 THR A O 1
ATOM 6076 N N . LEU A 1 756 ? 4.290 9.811 28.817 1.00 49.56 756 LEU A N 1
ATOM 6077 C CA . LEU A 1 756 ? 3.807 8.446 28.922 1.00 49.56 756 LEU A CA 1
ATOM 6078 C C . LEU A 1 756 ? 4.410 7.909 30.211 1.00 49.56 756 LEU A C 1
ATOM 6080 O O . LEU A 1 756 ? 5.637 7.919 30.329 1.00 49.56 756 LEU A O 1
ATOM 6084 N N . PHE A 1 757 ? 3.528 7.450 31.097 1.00 45.59 757 PHE A N 1
ATOM 6085 C CA . PHE A 1 757 ? 3.814 6.852 32.402 1.00 45.59 757 PHE A CA 1
ATOM 6086 C C . PHE A 1 757 ? 3.947 7.853 33.554 1.00 45.59 757 PHE A C 1
ATOM 6088 O O . PHE A 1 757 ? 4.846 8.725 33.523 1.00 45.59 757 PHE A O 1
#

Solvent-accessible surface area (backbone atoms only — not comparable to full-atom values): 40336 Å² total; per-residue (Å²): 110,97,81,50,57,68,94,47,40,54,20,45,44,72,61,38,92,50,87,61,79,44,87,83,32,32,33,34,34,43,42,83,44,53,40,34,68,66,84,32,52,43,60,52,50,44,52,54,49,17,58,75,69,75,23,18,32,38,38,36,38,67,45,67,36,83,51,88,60,32,22,42,28,60,52,50,34,53,52,37,17,47,46,42,38,46,54,42,28,55,74,63,45,39,46,66,45,41,38,69,36,29,81,98,46,70,64,66,43,66,60,53,43,22,72,50,26,17,26,40,36,26,54,54,54,71,43,82,68,58,42,56,51,51,48,55,43,26,73,72,28,79,26,21,28,36,30,21,38,58,73,47,80,63,25,48,75,70,69,44,51,62,62,72,33,58,70,58,43,45,60,75,40,43,69,60,42,64,73,48,63,57,51,81,80,85,83,85,90,70,79,60,46,44,70,73,87,72,86,70,76,62,82,65,58,66,58,77,54,55,75,39,67,66,57,37,48,53,56,55,73,54,30,75,44,42,38,74,46,56,55,38,85,93,60,70,38,16,28,67,49,32,48,32,43,46,54,51,30,62,75,75,33,34,81,50,22,68,81,30,56,68,46,70,52,43,75,70,24,52,69,82,48,56,39,31,49,56,44,20,15,39,38,54,57,56,55,46,23,56,39,49,71,68,67,40,75,21,29,54,50,54,47,44,50,56,63,31,58,37,41,47,22,43,18,31,28,56,55,38,94,65,64,83,48,73,86,74,43,47,68,75,38,53,54,26,41,61,78,22,55,85,47,88,62,94,46,72,60,54,71,64,34,59,63,71,27,64,59,100,41,70,67,50,20,49,48,33,38,18,20,63,56,57,24,46,62,52,69,64,49,46,56,36,52,45,46,48,37,56,54,32,33,91,39,71,63,52,19,53,50,51,47,47,49,56,37,36,58,34,27,60,42,33,90,31,46,47,41,51,45,49,49,42,34,39,61,30,34,59,58,68,81,41,83,76,68,45,87,53,51,20,25,38,70,83,57,61,66,69,68,49,50,78,74,46,58,58,66,57,32,47,57,59,46,60,54,60,98,62,88,82,89,42,36,34,34,26,41,34,38,24,59,17,31,14,47,25,47,34,52,42,44,73,60,60,49,57,53,38,34,35,17,59,42,88,57,66,15,60,54,23,25,60,49,81,47,97,77,44,46,32,34,84,60,51,78,40,61,96,84,35,49,47,37,22,51,68,33,52,62,32,37,61,98,49,54,70,42,54,66,37,40,73,52,39,51,47,81,53,96,81,32,29,43,33,30,31,81,84,71,53,75,45,72,18,42,26,38,39,42,38,58,58,57,40,58,49,32,64,25,33,89,68,90,53,66,76,66,27,62,73,50,62,47,41,25,30,36,30,41,38,36,35,27,92,53,53,60,58,69,74,64,52,72,58,84,48,90,59,47,67,45,56,42,59,19,32,61,45,87,70,34,23,20,40,33,38,32,32,17,43,72,52,20,58,77,50,63,87,57,55,53,68,63,46,48,58,55,53,52,60,76,48,45,93,67,68,44,76,62,64,76,66,32,48,79,49,59,46,82,33,73,76,61,33,43,74,60,69,72,84,88,77,91,51,77,51,46,37,60,25,19,25,41,67,30,75,62,63,47,32,71,65,2,8,43,53,14,7,26,46,26,48,39,49,47,53,48,41,54,55,69,70,44,89,78,79,79,89,73,60,90,69,74,85,124

Secondary structure (DSSP, 8-state):
-TT--HHHHTTEEESSS--S--SS-PEEEEESS---STT-HHHHHHHHHHHHHT-BEEEEEEE-S-STT-BHHHHHHHHHHHHHHHHHHHHTT-EEEEEE-BTTB---HHHHHHHH-SEEEEE---STTHHHHHHHHHHH-SS-EEEE--S-SS-HHHH----SSHHHHHHHTHHHHHTTTTPPPPP---PPPBPP-SPPSS----GGGGGSHHHHHHHHHTS-SBSSS---TT---SHHHHHHHHHHHHHHTGGGHHHHTT-TT-GGGS---HHHHHTTSS-HHHHHHHHHHH--HHHHHHHHIIIIIIHHHHHHHHT-SSTTSGGGS-HHHHHHHHTTTT---S----HHHHHHT-SS-HHHHHHHHHHHHHS---HHHHHHHHHHGGGSSSSHHHHHHHHHHHHHHH-TT-SSHHHHHHHHHHTTTTS---SSPBTTTBTSPP--HHHHHTTS-HHHHHHHHH--SS---S-EEEE--SHHHHHHHHHHHHTT--EEEE-SSSSS-GGG-EEEETTEEEESS-PPSTT-S-TTHHHHHHHTTSEEE-S--EEEEEE-SSSEEEEETTS-EEEESEEEE-S-HHHHHHH-SS---GGGTT--EEEEEEEEEE-SSPPPHHHHT---TTEEEEEESSS-TT--EEEEEEPHHHHHHTTTS-HHHHHHHHHHHTGGG--HHHHS-EEEEEEEEEEEESSPPPP--BTTEEE-STTSSSSTTSHHHHHHHHHHHHHHHHHHHHHHS-PPP---SS---

Sequence (757 aa):
MFNLPEHLSERCRMANSIQELDGQGPIVVWLKSSLRTHENPAIDAGRIIANKFNRPLLIYQGIDERYPHASARHHNVLLDAALDMHQGCKHLGIDYVLHVARDGHRPPVMKMFGSIASLIITDLFPLPPWKNWVRKIADDAQCPVVEIDCHCVVPLPVFGKSMDRPFRYRDATKKLRKRRVGAPWPSLQFESPRSWDGTLPFEAINVESLRNSSERLKLLQSCNIDMSVHPVWNQRGGERAALARWDEFSIKRLSGYARRRNNAADSEGVSRLSMAIHYGMISVMKIVREAFEVGTKAAEKFLDELLIFREHAWHHVYSKEEPYGAHNLPTWALESWQDTEDDVRTTLLSQEEFEHGDSPSVLWNLCQTSLFRHGELHNNLRMTWGKATPYWTPSLEASIEMGQHLNDKFALDGRDPSSIAGIQWCHGLFDRAFLPPLPVMGVVRKRELETHQSRLDMEAYEQHVTRLPYRQQRPFIIVGAGFAGARTAQILTNYGFDVLVLDKGTIPGGRSSTKRREAGAYNHGTDALDDEVFADARVNTMLEGTDVRCETRITSVEPKEDFVLLEDEHGFTWEAEAVILTCPIPQLFSLFTEHAPPEWEQHPYASNWTLICTGSEPIPNEVLNYSNDSIEVMRRGINDANSNVLIIQMANAWSKKHLERTRDEIIDLILQEVQPIASAWFKDAHFHAHRWRFSRPVNRPTSFDKNRITFAGDAWAEPIGTIEAALKSAEVAALELVWKLHYAQQTKPITMQTTLF